Protein AF-A0A8D1JQ93-F1 (afdb_monomer)

Radius of gyration: 95.49 Å; Cα contacts (8 Å, |Δi|>4): 37; chains: 1; bounding box: 195×78×346 Å

Organism: Sus scrofa (NCBI:txid9823)

Sequence (837 aa):
MLIKFFLLNILACTGLFFVLIFASFFFFFSFPTLFSYWMPEEPRFVHSLRLVHFHLQLTIQALQDELRTQRDLNHLLQQESGNRGAEHFTIELTEENFRRLQAEHDRQAKELFLLRKTLEEMELRIETQKQTLNARDESIKKLLEMLQSKGLPSKSLEDDNERTRRMAEAESQVSHLEVILDQKEKENIHLREELHRRSQLQPEPAKTKALQTVIEMKDTKIASLERNIRDLEDEIQMLKANGVLNTEDREEEIKQIEVYKSHSKFMKTKIDQLKQELSKKESELLALQTKLETLSNQNSDCKQHIEVLKESLTAKEQRAAILQTEVDALRLRLEEKESFLNKKTKQLQDLTEEKGTLAGEIRDMKDMLEVKERKINVLQKKIENLQEQLRDKDKQLTNLKDRVKSLQTDSSNTDTALATLEEALSEKERIIERLKEQRERDDRERLEEIESFRKENKDLKEKVNALQAELTEKESSLIDLKEHASSLASAGLKRDSKLKSLEIAIEQKKEECSKLEAQLKKAHNIEDDSRMNPEFADRIKQLDKEASYYRDECGKAQAEVDRLLEILKEVENEKNDKDKKIAELERHMKDQNKKVANLKHNQQLEKKKNAQLLEEVRRREDTMADNSQHLQVSPFLKKKNTKKTILFFNLCHSVHPYLFLEGISFTVLLQLELELANKESIEELMNALEKTRQELDATKARLASTQQSLAEKEAHLANLRIERRKQLEEILEMKQEALLAAISEKDANIALLELSASKKKKTQEEVMALKREKDRLVHQLKQQTQNRMKLMADNYDEDHHHYHHHHHHHHHRSPGRSQHSNHRPSPDQVSCIAAYL

pLDDT: mean 73.62, std 21.11, range [23.91, 98.56]

Mean predicted aligned error: 25.49 Å

InterPro domains:
  IPR019323 ELKS/Rab6-interacting/CAST family member 1 [PF10174] (55-639)
  IPR019323 ELKS/Rab6-interacting/CAST family member 1 [PF10174] (677-791)

Solvent-accessible surface area (backbone atoms only — not comparable to full-atom values): 48600 Å² total; per-residue (Å²): 110,70,68,62,54,52,53,51,49,53,52,50,54,52,48,50,50,49,49,54,50,47,51,53,51,48,54,60,68,75,43,63,74,64,55,60,74,78,54,90,79,65,77,63,60,62,51,51,53,51,51,51,51,52,53,51,53,54,54,51,51,54,53,52,52,54,53,48,54,52,50,54,51,49,53,55,56,55,66,66,62,79,79,76,76,86,81,81,88,72,88,68,97,43,76,68,54,55,52,51,50,49,53,48,50,58,48,50,54,52,50,53,52,51,53,50,51,53,48,54,52,49,51,52,52,52,51,53,51,50,53,53,49,51,56,48,52,53,51,50,49,51,51,51,50,59,62,55,73,76,61,85,88,75,77,85,72,69,54,58,60,56,50,52,51,52,47,54,54,49,51,51,50,48,54,52,50,49,54,52,49,53,53,50,50,51,50,49,50,53,51,51,50,52,51,50,60,60,67,67,63,76,84,70,74,67,60,61,55,54,50,52,54,54,48,56,54,48,54,57,49,49,60,50,51,62,46,54,52,49,56,53,52,50,51,53,53,55,65,72,70,67,86,88,89,86,90,89,77,98,75,54,64,72,61,44,51,53,50,48,50,51,47,48,50,50,51,48,52,49,50,53,50,50,48,52,51,47,53,50,50,52,53,50,50,52,51,50,50,52,50,50,51,52,52,50,52,54,51,50,52,53,50,52,54,51,49,56,50,48,54,55,48,52,54,50,52,53,50,52,52,52,52,49,52,53,51,53,53,50,50,54,54,47,53,54,50,52,54,51,48,53,54,52,54,51,52,52,50,55,54,50,52,50,53,51,51,52,54,48,52,54,48,55,52,48,56,52,48,53,53,51,50,55,50,49,56,54,51,50,55,50,50,53,52,52,52,50,54,49,53,54,50,51,50,52,51,49,55,50,51,52,51,49,51,53,52,49,52,51,48,53,52,50,51,50,51,47,51,51,50,50,51,54,48,52,51,50,50,52,50,50,49,53,50,49,54,48,51,53,49,53,52,48,52,51,49,52,51,51,50,50,55,50,48,51,52,49,54,51,50,51,50,51,52,50,52,50,50,52,49,51,52,51,52,51,52,50,48,54,49,50,50,53,51,51,52,52,52,56,55,49,56,60,48,53,59,54,50,56,58,54,53,59,59,52,56,66,59,53,65,66,58,75,73,71,75,86,77,82,86,90,90,90,87,85,89,89,82,90,89,90,89,90,85,72,85,68,64,61,70,58,58,62,56,59,65,55,55,65,56,57,57,54,56,58,58,52,55,54,53,56,55,54,53,53,56,54,53,52,54,54,51,55,49,55,54,53,55,52,54,50,58,51,55,57,50,57,57,56,59,56,59,58,63,63,57,63,68,66,59,71,73,63,57,69,75,64,64,74,72,61,72,71,64,69,69,75,78,73,82,88,82,79,96,75,83,90,84,85,87,86,88,85,87,84,85,79,92,84,80,99,79,68,67,76,70,60,64,72,66,62,76,82,65,57,77,62,58,55,53,49,50,49,51,50,51,51,50,53,51,49,53,50,51,48,53,50,49,53,53,50,50,52,50,50,52,50,50,52,50,53,49,52,52,49,52,54,49,50,54,50,50,52,53,51,52,50,53,47,52,53,52,50,52,50,52,51,50,52,50,52,51,55,50,52,51,52,50,53,53,50,48,53,52,46,53,52,37,52,50,51,38,52,50,40,53,49,53,41,50,52,51,66,74,66,52,71,96,44,71,67,60,55,51,52,43,55,49,45,52,55,52,34,53,50,43,53,52,50,39,53,51,50,54,49,53,48,52,50,56,59,54,60,54,59,64,56,59,63,57,61,75,74,71,77,82,78,80,80,76,88,74,88,86,78,84,89,79,92,77,95,77,84,83,82,93,85,89,88,87,88,81,82,61,100,121

Structure (mmCIF, N/CA/C/O backbone):
data_AF-A0A8D1JQ93-F1
#
_entry.id   AF-A0A8D1JQ93-F1
#
loop_
_atom_site.group_PDB
_atom_site.id
_atom_site.type_symbol
_atom_site.label_atom_id
_atom_site.label_alt_id
_atom_site.label_comp_id
_atom_site.label_asym_id
_atom_site.label_entity_id
_atom_site.label_seq_id
_atom_site.pdbx_PDB_ins_code
_atom_site.Cartn_x
_atom_site.Cartn_y
_atom_site.Cartn_z
_atom_site.occupancy
_atom_site.B_iso_or_equiv
_atom_site.auth_seq_id
_atom_site.auth_comp_id
_atom_site.auth_asym_id
_atom_site.auth_atom_id
_atom_site.pdbx_PDB_model_num
ATOM 1 N N . MET A 1 1 ? -8.512 -48.512 38.886 1.00 46.62 1 MET A N 1
ATOM 2 C CA . MET A 1 1 ? -9.703 -49.140 39.509 1.00 46.62 1 MET A CA 1
ATOM 3 C C . MET A 1 1 ? -10.531 -48.161 40.340 1.00 46.62 1 MET A C 1
ATOM 5 O O . MET A 1 1 ? -11.731 -48.121 40.115 1.00 46.62 1 MET A O 1
ATOM 9 N N . LEU A 1 2 ? -9.941 -47.333 41.216 1.00 42.22 2 LEU A N 1
ATOM 10 C CA . LEU A 1 2 ? -10.698 -46.378 42.052 1.00 42.22 2 LEU A CA 1
ATOM 11 C C . LEU A 1 2 ? -11.584 -45.391 41.265 1.00 42.22 2 LEU A C 1
ATOM 13 O O . LEU A 1 2 ? -12.719 -45.152 41.655 1.00 42.22 2 LEU A O 1
ATOM 17 N N . ILE A 1 3 ? -11.121 -44.886 40.119 1.00 50.38 3 ILE A N 1
ATOM 18 C CA . ILE A 1 3 ? -11.895 -43.942 39.288 1.00 50.38 3 ILE A CA 1
ATOM 19 C C . ILE A 1 3 ? -13.145 -44.608 38.685 1.00 50.38 3 ILE A C 1
ATOM 21 O O . ILE A 1 3 ? -14.214 -44.006 38.654 1.00 50.38 3 ILE A O 1
ATOM 25 N N . LYS A 1 4 ? -13.052 -45.888 38.291 1.00 43.78 4 LYS A N 1
ATOM 26 C CA . LYS A 1 4 ? -14.213 -46.663 37.821 1.00 43.78 4 LYS A CA 1
ATOM 27 C C . LYS A 1 4 ? -15.227 -46.901 38.942 1.00 43.78 4 LYS A C 1
ATOM 29 O O . LYS A 1 4 ? -16.417 -46.869 38.673 1.00 43.78 4 LYS A O 1
ATOM 34 N N . PHE A 1 5 ? -14.772 -47.087 40.182 1.00 53.47 5 PHE A N 1
ATOM 35 C CA . PHE A 1 5 ? -15.648 -47.275 41.344 1.00 53.47 5 PHE A CA 1
ATOM 36 C C . PHE A 1 5 ? -16.361 -45.976 41.759 1.00 53.47 5 PHE A C 1
ATOM 38 O O . PHE A 1 5 ? -17.517 -46.005 42.175 1.00 53.47 5 PHE A O 1
ATOM 45 N N . PHE A 1 6 ? -15.696 -44.829 41.589 1.00 53.75 6 PHE A N 1
ATOM 46 C CA . PHE A 1 6 ? -16.274 -43.510 41.854 1.00 53.75 6 PHE A CA 1
ATOM 47 C C . PHE A 1 6 ? -17.326 -43.126 40.802 1.00 53.75 6 PHE A C 1
ATOM 49 O O . PHE A 1 6 ? -18.417 -42.687 41.149 1.00 53.75 6 PHE A O 1
ATOM 56 N N . LEU A 1 7 ? -17.048 -43.390 39.521 1.00 50.75 7 LEU A N 1
ATOM 57 C CA . LEU A 1 7 ? -18.011 -43.190 38.432 1.00 50.75 7 LEU A CA 1
ATOM 58 C C . LEU A 1 7 ? -19.224 -44.126 38.538 1.00 50.75 7 LEU A C 1
ATOM 60 O O . LEU A 1 7 ? -20.337 -43.686 38.270 1.00 50.75 7 LEU A O 1
ATOM 64 N N . LEU A 1 8 ? -19.041 -45.375 38.985 1.00 59.25 8 LEU A N 1
ATOM 65 C CA . LEU A 1 8 ? -20.153 -46.312 39.196 1.00 59.25 8 LEU A CA 1
ATOM 66 C C . LEU A 1 8 ? -21.053 -45.894 40.371 1.00 59.25 8 LEU A C 1
ATOM 68 O O . LEU A 1 8 ? -22.269 -46.016 40.272 1.00 59.25 8 LEU A O 1
ATOM 72 N N . ASN A 1 9 ? -20.476 -45.356 41.452 1.00 49.75 9 ASN A N 1
ATOM 73 C CA . ASN A 1 9 ? -21.244 -44.824 42.583 1.00 49.75 9 ASN A CA 1
ATOM 74 C C . ASN A 1 9 ? -21.992 -43.534 42.225 1.00 49.75 9 ASN A C 1
ATOM 76 O O . ASN A 1 9 ? -23.132 -43.355 42.639 1.00 49.75 9 ASN A O 1
ATOM 80 N N . ILE A 1 10 ? -21.397 -42.662 41.406 1.00 56.75 10 ILE A N 1
ATOM 81 C CA . ILE A 1 10 ? -22.077 -41.459 40.909 1.00 56.75 10 ILE A CA 1
ATOM 82 C C . ILE A 1 10 ? -23.232 -41.844 39.972 1.00 56.75 10 ILE A C 1
ATOM 84 O O . ILE A 1 10 ? -24.315 -41.271 40.086 1.00 56.75 10 ILE A O 1
ATOM 88 N N . LEU A 1 11 ? -23.063 -42.855 39.110 1.00 54.53 11 LEU A N 1
ATOM 89 C CA . LEU A 1 11 ? -24.153 -43.382 38.277 1.00 54.53 11 LEU A CA 1
ATOM 90 C C . LEU A 1 11 ? -25.261 -44.057 39.108 1.00 54.53 11 LEU A C 1
ATOM 92 O O . LEU A 1 11 ? -26.440 -43.910 38.798 1.00 54.53 11 LEU A O 1
ATOM 96 N N . ALA A 1 12 ? -24.905 -44.765 40.184 1.00 58.06 12 ALA A N 1
ATOM 97 C CA . ALA A 1 12 ? -25.874 -45.423 41.062 1.00 58.06 12 ALA A CA 1
ATOM 98 C C . ALA A 1 12 ? -26.669 -44.414 41.910 1.00 58.06 12 ALA A C 1
ATOM 100 O O . ALA A 1 12 ? -27.889 -44.534 42.024 1.00 58.06 12 ALA A O 1
ATOM 101 N N . CYS A 1 13 ? -26.007 -43.384 42.447 1.00 49.62 13 CYS A N 1
ATOM 102 C CA . CYS A 1 13 ? -26.660 -42.315 43.207 1.00 49.62 13 CYS A CA 1
ATOM 103 C C . CYS A 1 13 ? -27.534 -41.417 42.322 1.00 49.62 13 CYS A C 1
ATOM 105 O O . CYS A 1 13 ? -28.635 -41.055 42.729 1.00 49.62 13 CYS A O 1
ATOM 107 N N . THR A 1 14 ? -27.100 -41.104 41.097 1.00 58.50 14 THR A N 1
ATOM 108 C CA . THR A 1 14 ? -27.930 -40.351 40.142 1.00 58.50 14 THR A CA 1
ATOM 109 C C . THR A 1 14 ? -29.106 -41.184 39.629 1.00 58.50 14 THR A C 1
ATOM 111 O O . THR A 1 14 ? -30.202 -40.644 39.491 1.00 58.50 14 THR A O 1
ATOM 114 N N . GLY A 1 15 ? -28.934 -42.499 39.445 1.00 59.97 15 GLY A N 1
ATOM 115 C CA . GLY A 1 15 ? -30.019 -43.421 39.098 1.00 59.97 15 GLY A CA 1
ATOM 116 C C . GLY A 1 15 ? -31.086 -43.534 40.191 1.00 59.97 15 GLY A C 1
ATOM 117 O O . GLY A 1 15 ? -32.272 -43.435 39.895 1.00 59.97 15 GLY A O 1
ATOM 118 N N . LEU A 1 16 ? -30.688 -43.658 41.461 1.00 56.00 16 LEU A N 1
ATOM 119 C CA . LEU A 1 16 ? -31.614 -43.675 42.605 1.00 56.00 16 LEU A CA 1
ATOM 120 C C . LEU A 1 16 ? -32.355 -42.345 42.783 1.00 56.00 16 LEU A C 1
ATOM 122 O O . LEU A 1 16 ? -33.550 -42.343 43.072 1.00 56.00 16 LEU A O 1
ATOM 126 N N . PHE A 1 17 ? -31.675 -41.220 42.553 1.00 54.75 17 PHE A N 1
ATOM 127 C CA . PHE A 1 17 ? -32.289 -39.894 42.599 1.00 54.75 17 PHE A CA 1
ATOM 128 C C . PHE A 1 17 ? -33.307 -39.701 41.467 1.00 54.75 17 PHE A C 1
ATOM 130 O O . PHE A 1 17 ? -34.411 -39.214 41.703 1.00 54.75 17 PHE A O 1
ATOM 137 N N . PHE A 1 18 ? -32.991 -40.169 40.255 1.00 55.50 18 PHE A N 1
ATOM 138 C CA . PHE A 1 18 ? -33.931 -40.154 39.134 1.00 55.50 18 PHE A CA 1
ATOM 139 C C . PHE A 1 18 ? -35.126 -41.075 39.367 1.00 55.50 18 PHE A C 1
ATOM 141 O O . PHE A 1 18 ? -36.239 -40.672 39.063 1.00 55.50 18 PHE A O 1
ATOM 148 N N . VAL A 1 19 ? -34.931 -42.267 39.943 1.00 62.88 19 VAL A N 1
ATOM 149 C CA . VAL A 1 19 ? -36.023 -43.199 40.276 1.00 62.88 19 VAL A CA 1
ATOM 150 C C . VAL A 1 19 ? -36.924 -42.633 41.374 1.00 62.88 19 VAL A C 1
ATOM 152 O O . VAL A 1 19 ? -38.138 -42.770 41.275 1.00 62.88 19 VAL A O 1
ATOM 155 N N . LEU A 1 20 ? -36.371 -41.942 42.374 1.00 54.38 20 LEU A N 1
ATOM 156 C CA . LEU A 1 20 ? -37.153 -41.264 43.416 1.00 54.38 20 LEU A CA 1
ATOM 157 C C . LEU A 1 20 ? -37.923 -40.057 42.872 1.00 54.38 20 LEU A C 1
ATOM 159 O O . LEU A 1 20 ? -39.082 -39.862 43.239 1.00 54.38 20 LEU A O 1
ATOM 163 N N . ILE A 1 21 ? -37.331 -39.283 41.959 1.00 57.44 21 ILE A N 1
ATOM 164 C CA . ILE A 1 21 ? -38.017 -38.179 41.276 1.00 57.44 21 ILE A CA 1
ATOM 165 C C . ILE A 1 21 ? -39.101 -38.714 40.343 1.00 57.44 21 ILE A C 1
ATOM 167 O O . ILE A 1 21 ? -40.212 -38.198 40.371 1.00 57.44 21 ILE A O 1
ATOM 171 N N . PHE A 1 22 ? -38.831 -39.772 39.573 1.00 58.00 22 PHE A N 1
ATOM 172 C CA . PHE A 1 22 ? -39.821 -40.399 38.698 1.00 58.00 22 PHE A CA 1
ATOM 173 C C . PHE A 1 22 ? -40.942 -41.057 39.492 1.00 58.00 22 PHE A C 1
ATOM 175 O O . PHE A 1 22 ? -42.095 -40.904 39.118 1.00 58.00 22 PHE A O 1
ATOM 182 N N . ALA A 1 23 ? -40.642 -41.730 40.604 1.00 53.53 23 ALA A N 1
ATOM 183 C CA . ALA A 1 23 ? -41.658 -42.290 41.490 1.00 53.53 23 ALA A CA 1
ATOM 184 C C . ALA A 1 23 ? -42.525 -41.181 42.101 1.00 53.53 23 ALA A C 1
ATOM 186 O O . ALA A 1 23 ? -43.745 -41.317 42.138 1.00 53.53 23 ALA A O 1
ATOM 187 N N . SER A 1 24 ? -41.920 -40.052 42.481 1.00 50.75 24 SER A N 1
ATOM 188 C CA . SER A 1 24 ? -42.641 -38.871 42.974 1.00 50.75 24 SER A CA 1
ATOM 189 C C . SER A 1 24 ? -43.508 -38.226 41.886 1.00 50.75 24 SER A C 1
ATOM 191 O O . SER A 1 24 ? -44.653 -37.873 42.152 1.00 50.75 24 SER A O 1
ATOM 193 N N . PHE A 1 25 ? -43.012 -38.137 40.646 1.00 57.97 25 PHE A N 1
ATOM 194 C CA . PHE A 1 25 ? -43.746 -37.619 39.484 1.00 57.97 25 PHE A CA 1
ATOM 195 C C . PHE A 1 25 ? -44.890 -38.547 39.048 1.00 57.97 25 PHE A C 1
ATOM 197 O O . PHE A 1 25 ? -45.979 -38.085 38.711 1.00 57.97 25 PHE A O 1
ATOM 204 N N . PHE A 1 26 ? -44.664 -39.862 39.087 1.00 56.34 26 PHE A N 1
ATOM 205 C CA . PHE A 1 26 ? -45.641 -40.887 38.721 1.00 56.34 26 PHE A CA 1
ATOM 206 C C . PHE A 1 26 ? -46.768 -40.975 39.755 1.00 56.34 26 PHE A C 1
ATOM 208 O O . PHE A 1 26 ? -47.930 -41.129 39.380 1.00 56.34 26 PHE A O 1
ATOM 215 N N . PHE A 1 27 ? -46.449 -40.797 41.041 1.00 56.56 27 PHE A N 1
ATOM 216 C CA . PHE A 1 27 ? -47.443 -40.677 42.110 1.00 56.56 27 PHE A CA 1
ATOM 217 C C . PHE A 1 27 ? -48.273 -39.388 41.965 1.00 56.56 27 PHE A C 1
ATOM 219 O O . PHE A 1 27 ? -49.490 -39.423 42.139 1.00 56.56 27 PHE A O 1
ATOM 226 N N . PHE A 1 28 ? -47.640 -38.282 41.548 1.00 53.91 28 PHE A N 1
ATOM 227 C CA . PHE A 1 28 ? -48.299 -36.996 41.281 1.00 53.91 28 PHE A CA 1
ATOM 228 C C . PHE A 1 28 ? -49.279 -37.038 40.097 1.00 53.91 28 PHE A C 1
ATOM 230 O O . PHE A 1 28 ? -50.327 -36.400 40.142 1.00 53.91 28 PHE A O 1
ATOM 237 N N . PHE A 1 29 ? -48.955 -37.788 39.039 1.00 52.88 29 PHE A N 1
ATOM 238 C CA . PHE A 1 29 ? -49.791 -37.883 37.835 1.00 52.88 29 PHE A CA 1
ATOM 239 C C . PHE A 1 29 ? -50.838 -39.007 37.885 1.00 52.88 29 PHE A C 1
ATOM 241 O O . PHE A 1 29 ? -51.877 -38.886 37.238 1.00 52.88 29 PHE A O 1
ATOM 248 N N . SER A 1 30 ? -50.602 -40.081 38.648 1.00 54.78 30 SER A N 1
ATOM 249 C CA . SER A 1 30 ? -51.506 -41.247 38.692 1.00 54.78 30 SER A CA 1
ATOM 250 C C . SER A 1 30 ? -52.666 -41.106 39.685 1.00 54.78 30 SER A C 1
ATOM 252 O O . SER A 1 30 ? -53.658 -41.818 39.547 1.00 54.78 30 SER A O 1
ATOM 254 N N . PHE A 1 31 ? -52.592 -40.179 40.652 1.00 51.94 31 PHE A N 1
ATOM 255 C CA . PHE A 1 31 ? -53.660 -39.933 41.637 1.00 51.94 31 PHE A CA 1
ATOM 256 C C . PHE A 1 31 ? -54.068 -38.445 41.733 1.00 51.94 31 PHE A C 1
ATOM 258 O O . PHE A 1 31 ? -53.861 -37.809 42.769 1.00 51.94 31 PHE A O 1
ATOM 265 N N . PRO A 1 32 ? -54.711 -37.867 40.696 1.00 52.19 32 PRO A N 1
ATOM 266 C CA . PRO A 1 32 ? -55.118 -36.455 40.702 1.00 52.19 32 PRO A CA 1
ATOM 267 C C . PRO A 1 32 ? -56.156 -36.125 41.790 1.00 52.19 32 PRO A C 1
ATOM 269 O O . PRO A 1 32 ? -56.219 -35.003 42.286 1.00 52.19 32 PRO A O 1
ATOM 272 N N . THR A 1 33 ? -56.962 -37.112 42.188 1.00 51.41 33 THR A N 1
ATOM 273 C CA . THR A 1 33 ? -58.060 -36.968 43.155 1.00 51.41 33 THR A CA 1
ATOM 274 C C . THR A 1 33 ? -57.597 -36.847 44.609 1.00 51.41 33 THR A C 1
ATOM 276 O O . THR A 1 33 ? -58.297 -36.233 45.409 1.00 51.41 33 THR A O 1
ATOM 279 N N . LEU A 1 34 ? -56.418 -37.375 44.958 1.00 51.59 34 LEU A N 1
ATOM 280 C CA . LEU A 1 34 ? -55.844 -37.268 46.309 1.00 51.59 34 LEU A CA 1
ATOM 281 C C . LEU A 1 34 ? -55.169 -35.909 46.551 1.00 51.59 34 LEU A C 1
ATOM 283 O O . LEU A 1 34 ? -55.185 -35.412 47.674 1.00 51.59 34 LEU A O 1
ATOM 287 N N . PHE A 1 35 ? -54.642 -35.271 45.502 1.00 50.09 35 PHE A N 1
ATOM 288 C CA . PHE A 1 35 ? -54.003 -33.954 45.595 1.00 50.09 35 PHE A CA 1
ATOM 289 C C . PHE A 1 35 ? -55.027 -32.813 45.748 1.00 50.09 35 PHE A C 1
ATOM 291 O O . PHE A 1 35 ? -54.823 -31.906 46.553 1.00 50.09 35 PHE A O 1
ATOM 298 N N . SER A 1 36 ? -56.185 -32.901 45.079 1.00 51.06 36 SER A N 1
ATOM 299 C CA . SER A 1 36 ? -57.283 -31.928 45.242 1.00 51.06 36 SER A CA 1
ATOM 300 C C . SER A 1 36 ? -57.933 -31.925 46.633 1.00 51.06 36 SER A C 1
ATOM 302 O O . SER A 1 36 ? -58.626 -30.968 46.962 1.00 51.06 36 SER A O 1
ATOM 304 N N . TYR A 1 37 ? -57.720 -32.959 47.456 1.00 51.22 37 TYR A N 1
ATOM 305 C CA . TYR A 1 37 ? -58.270 -33.028 48.816 1.00 51.22 37 TYR A CA 1
ATOM 306 C C . TYR A 1 37 ? -57.377 -32.338 49.868 1.00 51.22 37 TYR A C 1
ATOM 308 O O . TYR A 1 37 ? -57.870 -31.967 50.929 1.00 51.22 37 TYR A O 1
ATOM 316 N N . TRP A 1 38 ? -56.079 -32.140 49.589 1.00 50.66 38 TRP A N 1
ATOM 317 C CA . TRP A 1 38 ? -55.101 -31.599 50.554 1.00 50.66 38 TRP A CA 1
ATOM 318 C C . TRP A 1 38 ? -54.678 -30.139 50.301 1.00 50.66 38 TRP A C 1
ATOM 320 O O . TRP A 1 38 ? -54.095 -29.518 51.185 1.00 50.66 38 TRP A O 1
ATOM 330 N N . MET A 1 39 ? -54.997 -29.559 49.138 1.00 43.84 39 MET A N 1
ATOM 331 C CA . MET A 1 39 ? -54.821 -28.125 48.851 1.00 43.84 39 MET A CA 1
ATOM 332 C C . MET A 1 39 ? -56.059 -27.574 48.127 1.00 43.84 39 MET A C 1
ATOM 334 O O . MET A 1 39 ? -56.147 -27.688 46.902 1.00 43.84 39 MET A O 1
ATOM 338 N N . PRO A 1 40 ? -57.023 -26.971 48.849 1.00 48.53 40 PRO A N 1
ATOM 339 C CA . PRO A 1 40 ? -58.230 -26.413 48.237 1.00 48.53 40 PRO A CA 1
ATOM 340 C C . PRO A 1 40 ? -58.004 -25.071 47.523 1.00 48.53 40 PRO A C 1
ATOM 342 O O . PRO A 1 40 ? -58.867 -24.640 46.763 1.00 48.53 40 PRO A O 1
ATOM 345 N N . GLU A 1 41 ? -56.863 -24.404 47.725 1.00 48.66 41 GLU A N 1
ATOM 346 C CA . GLU A 1 41 ? -56.613 -23.067 47.183 1.00 48.66 41 GLU A CA 1
ATOM 347 C C . GLU A 1 41 ? -55.192 -22.936 46.621 1.00 48.66 41 GLU A C 1
ATOM 349 O O . GLU A 1 41 ? -54.253 -22.755 47.380 1.00 48.66 41 GLU A O 1
ATOM 354 N N . GLU A 1 42 ? -55.025 -23.044 45.295 1.00 50.38 42 GLU A N 1
ATOM 355 C CA . GLU A 1 42 ? -54.186 -22.127 44.493 1.00 50.38 42 GLU A CA 1
ATOM 356 C C . GLU A 1 42 ? -54.166 -22.520 42.990 1.00 50.38 42 GLU A C 1
ATOM 358 O O . GLU A 1 42 ? -53.305 -23.272 42.522 1.00 50.38 42 GLU A O 1
ATOM 363 N N . PRO A 1 43 ? -55.071 -21.973 42.154 1.00 55.78 43 PRO A N 1
ATOM 364 C CA . PRO A 1 43 ? -55.089 -22.236 40.707 1.00 55.78 43 PRO A CA 1
ATOM 365 C C . PRO A 1 43 ? -53.887 -21.645 39.942 1.00 55.78 43 PRO A C 1
ATOM 367 O O . PRO A 1 43 ? -53.655 -22.002 38.786 1.00 55.78 43 PRO A O 1
ATOM 370 N N . ARG A 1 44 ? -53.095 -20.757 40.561 1.00 55.34 44 ARG A N 1
ATOM 371 C CA . ARG A 1 44 ? -51.940 -20.098 39.922 1.00 55.34 44 ARG A CA 1
ATOM 372 C C . ARG A 1 44 ? -50.719 -21.009 39.817 1.00 55.34 44 ARG A C 1
ATOM 374 O O . ARG A 1 44 ? -50.040 -20.981 38.791 1.00 55.34 44 ARG A O 1
ATOM 381 N N . PHE A 1 45 ? -50.469 -21.841 40.828 1.00 56.78 45 PHE A N 1
ATOM 382 C CA . PHE A 1 45 ? -49.318 -22.743 40.840 1.00 56.78 45 PHE A CA 1
ATOM 383 C C . PHE A 1 45 ? -49.442 -23.818 39.755 1.00 56.78 45 PHE A C 1
ATOM 385 O O . PHE A 1 45 ? -48.519 -24.023 38.970 1.00 56.78 45 PHE A O 1
ATOM 392 N N . VAL A 1 46 ? -50.631 -24.413 39.619 1.00 63.12 46 VAL A N 1
ATOM 393 C CA . VAL A 1 46 ? -50.927 -25.414 38.581 1.00 63.12 46 VAL A CA 1
ATOM 394 C C . VAL A 1 46 ? -50.807 -24.817 37.173 1.00 63.12 46 VAL A C 1
ATOM 396 O O . VAL A 1 46 ? -50.279 -25.466 36.272 1.00 63.12 46 VAL A O 1
ATOM 399 N N . HIS A 1 47 ? -51.240 -23.567 36.971 1.00 66.31 47 HIS A N 1
ATOM 400 C CA . HIS A 1 47 ? -51.118 -22.886 35.676 1.00 66.31 47 HIS A CA 1
ATOM 401 C C . HIS A 1 47 ? -49.659 -22.555 35.325 1.00 66.31 47 HIS A C 1
ATOM 403 O O . HIS A 1 47 ? -49.239 -22.768 34.188 1.00 66.31 47 HIS A O 1
ATOM 409 N N . SER A 1 48 ? -48.875 -22.101 36.308 1.00 60.94 48 SER A N 1
ATOM 410 C CA . SER A 1 48 ? -47.439 -21.837 36.154 1.00 60.94 48 SER A CA 1
ATOM 411 C C . SER A 1 48 ? -46.669 -23.118 35.819 1.00 60.94 48 SER A C 1
ATOM 413 O O . SER A 1 48 ? -45.914 -23.157 34.848 1.00 60.94 48 SER A O 1
ATOM 415 N N . LEU A 1 49 ? -46.949 -24.214 36.533 1.00 61.38 49 LEU A N 1
ATOM 416 C CA . LEU A 1 49 ? -46.329 -25.516 36.282 1.00 61.38 49 LEU A CA 1
ATOM 417 C C . LEU A 1 49 ? -46.664 -26.051 34.879 1.00 61.38 49 LEU A C 1
ATOM 419 O O . LEU A 1 49 ? -45.804 -26.615 34.204 1.00 61.38 49 LEU A O 1
ATOM 423 N N . ARG A 1 50 ? -47.896 -25.820 34.402 1.00 64.06 50 ARG A N 1
ATOM 424 C CA . ARG A 1 50 ? -48.336 -26.203 33.051 1.00 64.06 50 ARG A CA 1
ATOM 425 C C . ARG A 1 50 ? -47.639 -25.388 31.960 1.00 64.06 50 ARG A C 1
ATOM 427 O O . ARG A 1 50 ? -47.280 -25.955 30.930 1.00 64.06 50 ARG A O 1
ATOM 434 N N . LEU A 1 51 ? -47.405 -24.094 32.194 1.00 67.56 51 LEU A N 1
ATOM 435 C CA . LEU A 1 51 ? -46.634 -23.237 31.288 1.00 67.56 51 LEU A CA 1
ATOM 436 C C . LEU A 1 51 ? -45.164 -23.670 31.215 1.00 67.56 51 LEU A C 1
ATOM 438 O O . LEU A 1 51 ? -44.604 -23.764 30.124 1.00 67.56 51 LEU A O 1
ATOM 442 N N . VAL A 1 52 ? -44.556 -23.974 32.365 1.00 68.56 52 VAL A N 1
ATOM 443 C CA . VAL A 1 52 ? -43.166 -24.447 32.446 1.00 68.56 52 VAL A CA 1
ATOM 444 C C . VAL A 1 52 ? -43.013 -25.797 31.747 1.00 68.56 52 VAL A C 1
ATOM 446 O O . VAL A 1 52 ? -42.085 -25.974 30.963 1.00 68.56 52 VAL A O 1
ATOM 449 N N . HIS A 1 53 ? -43.955 -26.722 31.950 1.00 70.50 53 HIS A N 1
ATOM 450 C CA . HIS A 1 53 ? -43.969 -28.006 31.249 1.00 70.50 53 HIS A CA 1
ATOM 451 C C . HIS A 1 53 ? -44.105 -27.830 29.728 1.00 70.50 53 HIS A C 1
ATOM 453 O O . HIS A 1 53 ? -43.383 -28.468 28.965 1.00 70.50 53 HIS A O 1
ATOM 459 N N . PHE A 1 54 ? -44.992 -26.938 29.272 1.00 78.19 54 PHE A N 1
ATOM 460 C CA . PHE A 1 54 ? -45.177 -26.658 27.845 1.00 78.19 54 PHE A CA 1
ATOM 461 C C . PHE A 1 54 ? -43.919 -26.049 27.207 1.00 78.19 54 PHE A C 1
ATOM 463 O O . PHE A 1 54 ? -43.495 -26.478 26.134 1.00 78.19 54 PHE A O 1
ATOM 470 N N . HIS A 1 55 ? -43.274 -25.102 27.893 1.00 73.38 55 HIS A N 1
ATOM 471 C CA . HIS A 1 55 ? -42.035 -24.499 27.410 1.00 73.38 55 HIS A CA 1
ATOM 472 C C . HIS A 1 55 ? -40.884 -25.512 27.379 1.00 73.38 55 HIS A C 1
ATOM 474 O O . HIS A 1 55 ? -40.133 -25.551 26.405 1.00 73.38 55 HIS A O 1
ATOM 480 N N . LEU A 1 56 ? -40.759 -26.359 28.403 1.00 75.75 56 LEU A N 1
ATOM 481 C CA . LEU A 1 56 ? -39.735 -27.402 28.448 1.00 75.75 56 LEU A CA 1
ATOM 482 C C . LEU A 1 56 ? -39.911 -28.406 27.299 1.00 75.75 56 LEU A C 1
ATOM 484 O O . LEU A 1 56 ? -38.933 -28.804 26.672 1.00 75.75 56 LEU A O 1
ATOM 488 N N . GLN A 1 57 ? -41.155 -28.766 26.980 1.00 77.44 57 GLN A N 1
ATOM 489 C CA . GLN A 1 57 ? -41.472 -29.695 25.899 1.00 77.44 57 GLN A CA 1
ATOM 490 C C . GLN A 1 57 ? -41.119 -29.131 24.513 1.00 77.44 57 GLN A C 1
ATOM 492 O O . GLN A 1 57 ? -40.555 -29.854 23.693 1.00 77.44 57 GLN A O 1
ATOM 497 N N . LEU A 1 58 ? -41.365 -27.838 24.272 1.00 81.94 58 LEU A N 1
ATOM 498 C CA . LEU A 1 58 ? -40.929 -27.158 23.044 1.00 81.94 58 LEU A CA 1
ATOM 499 C C . LEU A 1 58 ? -39.400 -27.118 22.916 1.00 81.94 58 LEU A C 1
ATOM 501 O O . LEU A 1 58 ? -38.865 -27.372 21.838 1.00 81.94 58 LEU A O 1
ATOM 505 N N . THR A 1 59 ? -38.686 -26.861 24.016 1.00 76.25 59 THR A N 1
ATOM 506 C CA . THR A 1 59 ? -37.216 -26.839 24.018 1.00 76.25 59 THR A CA 1
ATOM 507 C C . THR A 1 59 ? -36.625 -28.224 23.741 1.00 76.25 59 THR A C 1
ATOM 509 O O . THR A 1 59 ? -35.667 -28.346 22.981 1.00 76.25 59 THR A O 1
ATOM 512 N N . ILE A 1 60 ? -37.203 -29.283 24.317 1.00 80.06 60 ILE A N 1
ATOM 513 C CA . ILE A 1 60 ? -36.769 -30.663 24.059 1.00 80.06 60 ILE A CA 1
ATOM 514 C C . ILE A 1 60 ? -36.990 -31.036 22.589 1.00 80.06 60 ILE A C 1
ATOM 516 O O . ILE A 1 60 ? -36.102 -31.633 21.984 1.00 80.06 60 ILE A O 1
ATOM 520 N N . GLN A 1 61 ? -38.132 -30.659 22.006 1.00 81.12 61 GLN A N 1
ATOM 521 C CA . GLN A 1 61 ? -38.426 -30.915 20.595 1.00 81.12 61 GLN A CA 1
ATOM 522 C C . GLN A 1 61 ? -37.397 -30.239 19.675 1.00 81.12 61 GLN A C 1
ATOM 524 O O . GLN A 1 61 ? -36.825 -30.902 18.814 1.00 81.12 61 GLN A O 1
ATOM 529 N N . ALA A 1 62 ? -37.076 -28.965 19.921 1.00 77.44 62 ALA A N 1
ATOM 530 C CA . ALA A 1 62 ? -36.068 -28.241 19.145 1.00 77.44 62 ALA A CA 1
ATOM 531 C C . ALA A 1 62 ? -34.677 -28.902 19.222 1.00 77.44 62 ALA A C 1
ATOM 533 O O . ALA A 1 62 ? -34.015 -29.080 18.203 1.00 77.44 62 ALA A O 1
ATOM 534 N N . LEU A 1 63 ? -34.256 -29.339 20.416 1.00 75.62 63 LEU A N 1
ATOM 535 C CA . LEU A 1 63 ? -32.978 -30.040 20.598 1.00 75.62 63 LEU A CA 1
ATOM 536 C C . LEU A 1 63 ? -32.951 -31.417 19.915 1.00 75.62 63 LEU A C 1
ATOM 538 O O . LEU A 1 63 ? -31.901 -31.853 19.445 1.00 75.62 63 LEU A O 1
ATOM 542 N N . GLN A 1 64 ? -34.085 -32.117 19.853 1.00 76.12 64 GLN A N 1
ATOM 543 C CA . GLN A 1 64 ? -34.189 -33.393 19.142 1.00 76.12 64 GLN A CA 1
ATOM 544 C C . GLN A 1 64 ? -34.106 -33.221 17.625 1.00 76.12 64 GLN A C 1
ATOM 546 O O . GLN A 1 64 ? -33.500 -34.067 16.963 1.00 76.12 64 GLN A O 1
ATOM 551 N N . ASP A 1 65 ? -34.678 -32.145 17.089 1.00 80.44 65 ASP A N 1
ATOM 552 C CA . ASP A 1 65 ? -34.612 -31.822 15.665 1.00 80.44 65 ASP A CA 1
ATOM 553 C C . ASP A 1 65 ? -33.189 -31.390 15.265 1.00 80.44 65 ASP A C 1
ATOM 555 O O . ASP A 1 65 ? -32.656 -31.891 14.276 1.00 80.44 65 ASP A O 1
ATOM 559 N N . GLU A 1 66 ? -32.514 -30.596 16.103 1.00 78.31 66 GLU A N 1
ATOM 560 C CA . GLU A 1 66 ? -31.099 -30.213 15.945 1.00 78.31 66 GLU A CA 1
ATOM 561 C C . GLU A 1 66 ? -30.153 -31.435 15.996 1.00 78.31 66 GLU A C 1
ATOM 563 O O . GLU A 1 66 ? -29.220 -31.575 15.207 1.00 78.31 66 GLU A O 1
ATOM 568 N N . LEU A 1 67 ? -30.408 -32.392 16.894 1.00 72.19 67 LEU A N 1
ATOM 569 C CA . LEU A 1 67 ? -29.618 -33.626 16.954 1.00 72.19 67 LEU A CA 1
ATOM 570 C C . LEU A 1 67 ? -29.854 -34.520 15.724 1.00 72.19 67 LEU A C 1
ATOM 572 O O . LEU A 1 67 ? -28.976 -35.293 15.336 1.00 72.19 67 LEU A O 1
ATOM 576 N N . ARG A 1 68 ? -31.044 -34.449 15.119 1.00 86.94 68 ARG A N 1
ATOM 577 C CA . ARG A 1 68 ? -31.390 -35.205 13.911 1.00 86.94 68 ARG A CA 1
ATOM 578 C C . ARG A 1 68 ? -30.668 -34.629 12.692 1.00 86.94 68 ARG A C 1
ATOM 580 O O . ARG A 1 68 ? -29.997 -35.388 11.998 1.00 86.94 68 ARG A O 1
ATOM 587 N N . THR A 1 69 ? -30.678 -33.306 12.519 1.00 76.31 69 THR A N 1
ATOM 588 C CA . THR A 1 69 ? -29.925 -32.630 11.449 1.00 76.31 69 THR A CA 1
ATOM 589 C C . THR A 1 69 ? -28.418 -32.854 11.575 1.00 76.31 69 THR A C 1
ATOM 591 O O . THR A 1 69 ? -27.756 -33.111 10.571 1.00 76.31 69 THR A O 1
ATOM 594 N N . GLN A 1 70 ? -27.865 -32.863 12.795 1.00 68.25 70 GLN A N 1
ATOM 595 C CA . GLN A 1 70 ? -26.447 -33.186 12.999 1.00 68.25 70 GLN A CA 1
ATOM 596 C C . GLN A 1 70 ? -26.085 -34.639 12.655 1.00 68.25 70 GLN A C 1
ATOM 598 O O . GLN A 1 70 ? -24.978 -34.887 12.173 1.00 68.25 70 GLN A O 1
ATOM 603 N N . ARG A 1 71 ? -26.983 -35.610 12.880 1.00 76.00 71 ARG A N 1
ATOM 604 C CA . ARG A 1 71 ? -26.762 -37.007 12.456 1.00 76.00 71 ARG A CA 1
ATOM 605 C C . ARG A 1 71 ? -26.776 -37.145 10.938 1.00 76.00 71 ARG A C 1
ATOM 607 O O . ARG A 1 71 ? -25.917 -37.841 10.404 1.00 76.00 71 ARG A O 1
ATOM 614 N N . ASP A 1 72 ? -27.689 -36.454 10.263 1.00 76.06 72 ASP A N 1
ATOM 615 C CA . ASP A 1 72 ? -27.776 -36.465 8.800 1.00 76.06 72 ASP A CA 1
ATOM 616 C C . ASP A 1 72 ? -26.532 -35.818 8.164 1.00 76.06 72 ASP A C 1
ATOM 618 O O . ASP A 1 72 ? -25.961 -36.370 7.221 1.00 76.06 72 ASP A O 1
ATOM 622 N N . LEU A 1 73 ? -26.030 -34.719 8.746 1.00 68.12 73 LEU A N 1
ATOM 623 C CA . LEU A 1 73 ? -24.764 -34.099 8.334 1.00 68.12 73 LEU A CA 1
ATOM 624 C C . LEU A 1 73 ? -23.566 -35.041 8.530 1.00 68.12 73 LEU A C 1
ATOM 626 O O . LEU A 1 73 ? -22.715 -35.162 7.650 1.00 68.12 73 LEU A O 1
ATOM 630 N N . ASN A 1 74 ? -23.502 -35.735 9.671 1.00 66.44 74 ASN A N 1
ATOM 631 C CA . ASN A 1 74 ? -22.437 -36.702 9.948 1.00 66.44 74 ASN A CA 1
ATOM 632 C C . ASN A 1 74 ? -22.478 -37.901 8.994 1.00 66.44 74 ASN A C 1
ATOM 634 O O . ASN A 1 74 ? -21.427 -38.396 8.592 1.00 66.44 74 ASN A O 1
ATOM 638 N N . HIS A 1 75 ? -23.671 -38.363 8.610 1.00 71.94 75 HIS A N 1
ATOM 639 C CA . HIS A 1 75 ? -23.810 -39.425 7.618 1.00 71.94 75 HIS A CA 1
ATOM 640 C C . HIS A 1 75 ? -23.328 -38.991 6.230 1.00 71.94 75 HIS A C 1
ATOM 642 O O . HIS A 1 75 ? -22.663 -39.786 5.566 1.00 71.94 75 HIS A O 1
ATOM 648 N N . LEU A 1 76 ? -23.577 -37.739 5.826 1.00 65.38 76 LEU A N 1
ATOM 649 C CA . LEU A 1 76 ? -23.014 -37.177 4.594 1.00 65.38 76 LEU A CA 1
ATOM 650 C C . LEU A 1 76 ? -21.480 -37.117 4.650 1.00 65.38 76 LEU A C 1
ATOM 652 O O . LEU A 1 76 ? -20.816 -37.603 3.739 1.00 65.38 76 LEU A O 1
ATOM 656 N N . LEU A 1 77 ? -20.916 -36.597 5.744 1.00 52.94 77 LEU A N 1
ATOM 657 C CA . LEU A 1 77 ? -19.464 -36.470 5.926 1.00 52.94 77 LEU A CA 1
ATOM 658 C C . LEU A 1 77 ? -18.750 -37.830 5.998 1.00 52.94 77 LEU A C 1
ATOM 660 O O . LEU A 1 77 ? -17.647 -37.989 5.477 1.00 52.94 77 LEU A O 1
ATOM 664 N N . GLN A 1 78 ? -19.369 -38.849 6.601 1.00 56.59 78 GLN A N 1
ATOM 665 C CA . GLN A 1 78 ? -18.793 -40.198 6.625 1.00 56.59 78 GLN A CA 1
ATOM 666 C C . GLN A 1 78 ? -18.810 -40.862 5.243 1.00 56.59 78 GLN A C 1
ATOM 668 O O . GLN A 1 78 ? -17.864 -41.584 4.918 1.00 56.59 78 GLN A O 1
ATOM 673 N N . GLN A 1 79 ? -19.802 -40.565 4.395 1.00 56.59 79 GLN A N 1
ATOM 674 C CA . GLN A 1 79 ? -19.829 -41.021 3.000 1.00 56.59 79 GLN A CA 1
ATOM 675 C C . GLN A 1 79 ? -18.640 -40.473 2.179 1.00 56.59 79 GLN A C 1
ATOM 677 O O . GLN A 1 79 ? -18.195 -41.123 1.236 1.00 56.59 79 GLN A O 1
ATOM 682 N N . GLU A 1 80 ? -18.063 -39.334 2.583 1.00 49.88 80 GLU A N 1
ATOM 683 C CA . GLU A 1 80 ? -16.909 -38.685 1.938 1.00 49.88 80 GLU A CA 1
ATOM 684 C C . GLU A 1 80 ? -15.540 -39.269 2.340 1.00 49.88 80 GLU A C 1
ATOM 686 O O . GLU A 1 80 ? -14.533 -39.018 1.673 1.00 49.88 80 GLU A O 1
ATOM 691 N N . SER A 1 81 ? -15.481 -40.084 3.397 1.00 42.78 81 SER A N 1
ATOM 692 C CA . SER A 1 81 ? -14.219 -40.635 3.919 1.00 42.78 81 SER A CA 1
ATOM 693 C C . SER A 1 81 ? -13.810 -41.983 3.302 1.00 42.78 81 SER A C 1
ATOM 695 O O . SER A 1 81 ? -12.636 -42.347 3.340 1.00 42.78 81 SER A O 1
ATOM 697 N N . GLY A 1 82 ? -14.742 -42.700 2.662 1.00 44.53 82 GLY A N 1
ATOM 698 C CA . GLY A 1 82 ? -14.501 -44.038 2.101 1.00 44.53 82 GLY A CA 1
ATOM 699 C C . GLY A 1 82 ? -13.695 -44.086 0.796 1.00 44.53 82 GLY A C 1
ATOM 700 O O . GLY A 1 82 ? -13.261 -45.163 0.403 1.00 44.53 82 GLY A O 1
ATOM 701 N N . ASN A 1 83 ? -13.466 -42.945 0.132 1.00 45.66 83 ASN A N 1
ATOM 702 C CA . ASN A 1 83 ? -12.886 -42.908 -1.220 1.00 45.66 83 ASN A CA 1
ATOM 703 C C . ASN A 1 83 ? -11.517 -42.211 -1.324 1.00 45.66 83 ASN A C 1
ATOM 705 O O . ASN A 1 83 ? -11.024 -41.994 -2.428 1.00 45.66 83 ASN A O 1
ATOM 709 N N . ARG A 1 84 ? -10.883 -41.862 -0.196 1.00 50.28 84 ARG A N 1
ATOM 710 C CA . ARG A 1 84 ? -9.549 -41.226 -0.158 1.00 50.28 84 ARG A CA 1
ATOM 711 C C . ARG A 1 84 ? -8.461 -42.191 0.318 1.00 50.28 84 ARG A C 1
ATOM 713 O O . ARG A 1 84 ? -7.715 -41.895 1.247 1.00 50.28 84 ARG A O 1
ATOM 720 N N . GLY A 1 85 ? -8.376 -43.356 -0.316 1.00 37.94 85 GLY A N 1
ATOM 721 C CA . GLY A 1 85 ? -7.287 -44.307 -0.112 1.00 37.94 85 GLY A CA 1
ATOM 722 C C . GLY A 1 85 ? -6.311 -44.284 -1.282 1.00 37.94 85 GLY A C 1
ATOM 723 O O . GLY A 1 85 ? -6.594 -44.899 -2.297 1.00 37.94 85 GLY A O 1
ATOM 724 N N . ALA A 1 86 ? -5.173 -43.614 -1.084 1.00 43.16 86 ALA A N 1
ATOM 725 C CA . ALA A 1 86 ? -3.922 -43.792 -1.823 1.00 43.16 86 ALA A CA 1
ATOM 726 C C . ALA A 1 86 ? -3.954 -43.560 -3.346 1.00 43.16 86 ALA A C 1
ATOM 728 O O . ALA A 1 86 ? -4.139 -44.495 -4.107 1.00 43.16 86 ALA A O 1
ATOM 729 N N . GLU A 1 87 ? -3.611 -42.347 -3.786 1.00 34.06 87 GLU A N 1
ATOM 730 C CA . GLU A 1 87 ? -2.618 -42.184 -4.855 1.00 34.06 87 GLU A CA 1
ATOM 731 C C . GLU A 1 87 ? -2.049 -40.758 -4.871 1.00 34.06 87 GLU A C 1
ATOM 733 O O . GLU A 1 87 ? -2.716 -39.763 -4.590 1.00 34.06 87 GLU A O 1
ATOM 738 N N . HIS A 1 88 ? -0.746 -40.710 -5.100 1.00 34.59 88 HIS A N 1
ATOM 739 C CA . HIS A 1 88 ? 0.140 -39.559 -5.050 1.00 34.59 88 HIS A CA 1
ATOM 740 C C . HIS A 1 88 ? -0.263 -38.544 -6.140 1.00 34.59 88 HIS A C 1
ATOM 742 O O . HIS A 1 88 ? -0.265 -38.887 -7.318 1.00 34.59 88 HIS A O 1
ATOM 748 N N . PHE A 1 89 ? -0.589 -37.294 -5.784 1.00 36.31 89 PHE A N 1
ATOM 749 C CA . PHE A 1 89 ? -0.901 -36.244 -6.767 1.00 36.31 89 PHE A CA 1
ATOM 750 C C . PHE A 1 89 ? 0.369 -35.775 -7.498 1.00 36.31 89 PHE A C 1
ATOM 752 O O . PHE A 1 89 ? 0.964 -34.749 -7.176 1.00 36.31 89 PHE A O 1
ATOM 759 N N . THR A 1 90 ? 0.775 -36.515 -8.525 1.00 37.16 90 THR A N 1
ATOM 760 C CA . THR A 1 90 ? 1.378 -35.926 -9.723 1.00 37.16 90 THR A CA 1
ATOM 761 C C . THR A 1 90 ? 0.233 -35.482 -10.626 1.00 37.16 90 THR A C 1
ATOM 763 O O . THR A 1 90 ? -0.511 -36.308 -11.145 1.00 37.16 90 THR A O 1
ATOM 766 N N . ILE A 1 91 ? 0.042 -34.168 -10.760 1.00 46.59 91 ILE A N 1
ATOM 767 C CA . ILE A 1 91 ? -0.983 -33.590 -11.634 1.00 46.59 91 ILE A CA 1
ATOM 768 C C . ILE A 1 91 ? -0.546 -33.819 -13.084 1.00 46.59 91 ILE A C 1
ATOM 770 O O . ILE A 1 91 ? 0.214 -33.033 -13.646 1.00 46.59 91 ILE A O 1
ATOM 774 N N . GLU A 1 92 ? -1.022 -34.901 -13.693 1.00 44.69 92 GLU A N 1
ATOM 775 C CA . GLU A 1 92 ? -1.068 -35.016 -15.149 1.00 44.69 92 GLU A CA 1
ATOM 776 C C . GLU A 1 92 ? -2.340 -34.323 -15.667 1.00 44.69 92 GLU A C 1
ATOM 778 O O . GLU A 1 92 ? -3.451 -34.546 -15.176 1.00 44.69 92 GLU A O 1
ATOM 783 N N . LEU A 1 93 ? -2.168 -33.432 -16.648 1.00 45.25 93 LEU A N 1
ATOM 784 C CA . LEU A 1 93 ? -3.225 -32.645 -17.291 1.00 45.25 93 LEU A CA 1
ATOM 785 C C . LEU A 1 93 ? -4.070 -33.527 -18.230 1.00 45.25 93 LEU A C 1
ATOM 787 O O . LEU A 1 93 ? -3.907 -33.487 -19.447 1.00 45.25 93 LEU A O 1
ATOM 791 N N . THR A 1 94 ? -4.976 -34.328 -17.672 1.00 63.31 94 THR A N 1
ATOM 792 C CA . THR A 1 94 ? -5.973 -35.106 -18.428 1.00 63.31 94 THR A CA 1
ATOM 793 C C . THR A 1 94 ? -7.369 -34.480 -18.321 1.00 63.31 94 THR A C 1
ATOM 795 O O . THR A 1 94 ? -7.719 -33.853 -17.321 1.00 63.31 94 THR A O 1
ATOM 798 N N . GLU A 1 95 ? -8.195 -34.641 -19.361 1.00 60.97 95 GLU A N 1
ATOM 799 C CA . GLU A 1 95 ? -9.560 -34.080 -19.437 1.00 60.97 95 GLU A CA 1
ATOM 800 C C . GLU A 1 95 ? -10.458 -34.548 -18.271 1.00 60.97 95 GLU A C 1
ATOM 802 O O . GLU A 1 95 ? -11.313 -33.808 -17.783 1.00 60.97 95 GLU A O 1
ATOM 807 N N . GLU A 1 96 ? -10.217 -35.756 -17.757 1.00 63.31 96 GLU A N 1
ATOM 808 C CA . GLU A 1 96 ? -10.934 -36.309 -16.606 1.00 63.31 96 GLU A CA 1
ATOM 809 C C . GLU A 1 96 ? -10.602 -35.575 -15.295 1.00 63.31 96 GLU A C 1
ATOM 811 O O . GLU A 1 96 ? -11.496 -35.344 -14.477 1.00 63.31 96 GLU A O 1
ATOM 816 N N . ASN A 1 97 ? -9.356 -35.119 -15.124 1.00 62.78 97 ASN A N 1
ATOM 817 C CA . ASN A 1 97 ? -8.945 -34.329 -13.961 1.00 62.78 97 ASN A CA 1
ATOM 818 C C . ASN A 1 97 ? -9.610 -32.947 -13.952 1.00 62.78 97 ASN A C 1
ATOM 820 O O . ASN A 1 97 ? -10.066 -32.504 -12.899 1.00 62.78 97 ASN A O 1
ATOM 824 N N . PHE A 1 98 ? -9.767 -32.305 -15.115 1.00 65.56 98 PHE A N 1
ATOM 825 C CA . PHE A 1 98 ? -10.529 -31.055 -15.221 1.00 65.56 98 PHE A CA 1
ATOM 826 C C . PHE A 1 98 ? -12.009 -31.247 -14.885 1.00 65.56 98 PHE A C 1
ATOM 828 O O . PHE A 1 98 ? -12.579 -30.425 -14.173 1.00 65.56 98 PHE A O 1
ATOM 835 N N . ARG A 1 99 ? -12.636 -32.345 -15.330 1.00 70.00 99 ARG A N 1
ATOM 836 C CA . ARG A 1 99 ? -14.035 -32.633 -14.967 1.00 70.00 99 ARG A CA 1
ATOM 837 C C . ARG A 1 99 ? -14.206 -32.922 -13.479 1.00 70.00 99 ARG A C 1
ATOM 839 O O . ARG A 1 99 ? -15.185 -32.467 -12.893 1.00 70.00 99 ARG A O 1
ATOM 846 N N . ARG A 1 100 ? -13.261 -33.636 -12.857 1.00 67.81 100 ARG A N 1
ATOM 847 C CA . ARG A 1 100 ? -13.258 -33.862 -11.402 1.00 67.81 100 ARG A CA 1
ATOM 848 C C . ARG A 1 100 ? -13.074 -32.558 -10.635 1.00 67.81 100 ARG A C 1
ATOM 850 O O . ARG A 1 100 ? -13.823 -32.323 -9.696 1.00 67.81 100 ARG A O 1
ATOM 857 N N . LEU A 1 101 ? -12.147 -31.701 -11.060 1.00 71.56 101 LEU A N 1
ATOM 858 C CA . LEU A 1 101 ? -11.911 -30.401 -10.431 1.00 71.56 101 LEU A CA 1
ATOM 859 C C . LEU A 1 101 ? -13.118 -29.465 -10.584 1.00 71.56 101 LEU A C 1
ATOM 861 O O . LEU A 1 101 ? -13.506 -28.813 -9.624 1.00 71.56 101 LEU A O 1
ATOM 865 N N . GLN A 1 102 ? -13.768 -29.454 -11.751 1.00 75.94 102 GLN A N 1
ATOM 866 C CA . GLN A 1 102 ? -14.994 -28.683 -11.969 1.00 75.94 102 GLN A CA 1
ATOM 867 C C . GLN A 1 102 ? -16.147 -29.185 -11.088 1.00 75.94 102 GLN A C 1
ATOM 869 O O . GLN A 1 102 ? -16.836 -28.385 -10.464 1.00 75.94 102 GLN A O 1
ATOM 874 N N . ALA A 1 103 ? -16.336 -30.504 -10.984 1.00 76.69 103 ALA A N 1
ATOM 875 C CA . ALA A 1 103 ? -17.346 -31.082 -10.099 1.00 76.69 103 ALA A CA 1
ATOM 876 C C . ALA A 1 103 ? -17.048 -30.804 -8.614 1.00 76.69 103 ALA A C 1
ATOM 878 O O . ALA A 1 103 ? -17.970 -30.625 -7.820 1.00 76.69 103 ALA A O 1
ATOM 879 N N . GLU A 1 104 ? -15.768 -30.750 -8.238 1.00 73.12 104 GLU A N 1
ATOM 880 C CA . GLU A 1 104 ? -15.318 -30.415 -6.887 1.00 73.12 104 GLU A CA 1
ATOM 881 C C . GLU A 1 104 ? -15.547 -28.933 -6.572 1.00 73.12 104 GLU A C 1
ATOM 883 O O . GLU A 1 104 ? -16.105 -28.625 -5.521 1.00 73.12 104 GLU A O 1
ATOM 888 N N . HIS A 1 105 ? -15.257 -28.040 -7.519 1.00 80.56 105 HIS A N 1
ATOM 889 C CA . HIS A 1 105 ? -15.573 -26.616 -7.436 1.00 80.56 105 HIS A CA 1
ATOM 890 C C . HIS A 1 105 ? -17.089 -26.367 -7.328 1.00 80.56 105 HIS A C 1
ATOM 892 O O . HIS A 1 105 ? -17.543 -25.634 -6.451 1.00 80.56 105 HIS A O 1
ATOM 898 N N . ASP A 1 106 ? -17.905 -27.028 -8.154 1.00 78.88 106 ASP A N 1
ATOM 899 C CA . ASP A 1 106 ? -19.368 -26.908 -8.097 1.00 78.88 106 ASP A CA 1
ATOM 900 C C . ASP A 1 106 ? -19.945 -27.479 -6.787 1.00 78.88 106 ASP A C 1
ATOM 902 O O . ASP A 1 106 ? -20.972 -27.008 -6.287 1.00 78.88 106 ASP A O 1
ATOM 906 N N . ARG A 1 107 ? -19.287 -28.489 -6.202 1.00 80.12 107 ARG A N 1
ATOM 907 C CA . ARG A 1 107 ? -19.622 -29.030 -4.877 1.00 80.12 107 ARG A CA 1
ATOM 908 C C . ARG A 1 107 ? -19.273 -28.032 -3.772 1.00 80.12 107 ARG A C 1
ATOM 910 O O . ARG A 1 107 ? -20.135 -27.744 -2.945 1.00 80.12 107 ARG A O 1
ATOM 917 N N . GLN A 1 108 ? -18.067 -27.464 -3.796 1.00 79.31 108 GLN A N 1
ATOM 918 C CA . GLN A 1 108 ? -17.637 -26.426 -2.853 1.00 79.31 108 GLN A CA 1
ATOM 919 C C . GLN A 1 108 ? -18.557 -25.199 -2.913 1.00 79.31 108 GLN A C 1
ATOM 921 O O . GLN A 1 108 ? -18.936 -24.659 -1.877 1.00 79.31 108 GLN A O 1
ATOM 926 N N . ALA A 1 109 ? -19.000 -24.798 -4.108 1.00 81.31 109 ALA A N 1
ATOM 927 C CA . ALA A 1 109 ? -19.949 -23.702 -4.275 1.00 81.31 109 ALA A CA 1
ATOM 928 C C . ALA A 1 109 ? -21.297 -23.975 -3.576 1.00 81.31 109 ALA A C 1
ATOM 930 O O . ALA A 1 109 ? -21.868 -23.077 -2.954 1.00 81.31 109 ALA A O 1
ATOM 931 N N . LYS A 1 110 ? -21.798 -25.218 -3.624 1.00 86.25 110 LYS A N 1
ATOM 932 C CA . LYS A 1 110 ? -23.036 -25.624 -2.930 1.00 86.25 110 LYS A CA 1
ATOM 933 C C . LYS A 1 110 ? -22.865 -25.685 -1.414 1.00 86.25 110 LYS A C 1
ATOM 935 O O . LYS A 1 110 ? -23.770 -25.281 -0.688 1.00 86.25 110 LYS A O 1
ATOM 940 N N . GLU A 1 111 ? -21.721 -26.168 -0.940 1.00 82.75 111 GLU A N 1
ATOM 941 C CA . GLU A 1 111 ? -21.393 -26.206 0.488 1.00 82.75 111 GLU A CA 1
ATOM 942 C C . GLU A 1 111 ? -21.280 -24.789 1.064 1.00 82.75 111 GLU A C 1
ATOM 944 O O . GLU A 1 111 ? -21.919 -24.472 2.065 1.00 82.75 111 GLU A O 1
ATOM 949 N N . LEU A 1 112 ? -20.574 -23.896 0.366 1.00 75.38 112 LEU A N 1
ATOM 950 C CA . LEU A 1 112 ? -20.490 -22.481 0.722 1.00 75.38 112 LEU A CA 1
ATOM 951 C C . LEU A 1 112 ? -21.865 -21.808 0.742 1.00 75.38 112 LEU A C 1
ATOM 953 O O . LEU A 1 112 ? -22.136 -21.006 1.631 1.00 75.38 112 LEU A O 1
ATOM 957 N N . PHE A 1 113 ? -22.747 -22.138 -0.203 1.00 90.50 113 PHE A N 1
ATOM 958 C CA . PHE A 1 113 ? -24.116 -21.622 -0.217 1.00 90.50 113 PHE A CA 1
ATOM 959 C C . PHE A 1 113 ? -24.921 -22.071 1.013 1.00 90.50 113 PHE A C 1
ATOM 961 O O . PHE A 1 113 ? -25.585 -21.253 1.650 1.00 90.50 113 PHE A O 1
ATOM 968 N N . LEU A 1 114 ? -24.840 -23.354 1.378 1.00 86.56 114 LEU A N 1
ATOM 969 C CA . LEU A 1 114 ? -25.511 -23.888 2.565 1.00 86.56 114 LEU A CA 1
ATOM 970 C C . LEU A 1 114 ? -24.962 -23.264 3.852 1.00 86.56 114 LEU A C 1
ATOM 972 O O . LEU A 1 114 ? -25.748 -22.821 4.684 1.00 86.56 114 LEU A O 1
ATOM 976 N N . LEU A 1 115 ? -23.637 -23.155 3.982 1.00 85.56 115 LEU A N 1
ATOM 977 C CA . LEU A 1 115 ? -22.990 -22.532 5.139 1.00 85.56 115 LEU A CA 1
ATOM 978 C C . LEU A 1 115 ? -23.380 -21.059 5.296 1.00 85.56 115 LEU A C 1
ATOM 980 O O . LEU A 1 115 ? -23.676 -20.628 6.408 1.00 85.56 115 LEU A O 1
ATOM 984 N N . ARG A 1 116 ? -23.446 -20.301 4.193 1.00 83.75 116 ARG A N 1
ATOM 985 C CA . ARG A 1 116 ? -23.942 -18.915 4.206 1.00 83.75 116 ARG A CA 1
ATOM 986 C C . ARG A 1 116 ? -25.381 -18.840 4.708 1.00 83.75 116 ARG A C 1
ATOM 988 O O . ARG A 1 116 ? -25.665 -18.045 5.592 1.00 83.75 116 ARG A O 1
ATOM 995 N N . LYS A 1 117 ? -26.261 -19.722 4.229 1.00 85.75 117 LYS A N 1
ATOM 996 C CA . LYS A 1 117 ? -27.664 -19.765 4.663 1.00 85.75 117 LYS A CA 1
ATOM 997 C C . LYS A 1 117 ? -27.816 -20.130 6.146 1.00 85.75 117 LYS A C 1
ATOM 999 O O . LYS A 1 117 ? -28.659 -19.564 6.835 1.00 85.75 117 LYS A O 1
ATOM 1004 N N . THR A 1 118 ? -27.004 -21.058 6.653 1.00 86.56 118 THR A N 1
ATOM 1005 C CA . THR A 1 118 ? -26.983 -21.395 8.086 1.00 86.56 118 THR A CA 1
ATOM 1006 C C . THR A 1 118 ? -26.477 -20.224 8.928 1.00 86.56 118 THR A C 1
ATOM 1008 O O . THR A 1 118 ? -26.996 -19.979 10.015 1.00 86.56 118 THR A O 1
ATOM 1011 N N . LEU A 1 119 ? -25.488 -19.482 8.428 1.00 83.69 119 LEU A N 1
ATOM 1012 C CA . LEU A 1 119 ? -24.966 -18.293 9.094 1.00 83.69 119 LEU A CA 1
ATOM 1013 C C . LEU A 1 119 ? -26.016 -17.171 9.146 1.00 83.69 119 LEU A C 1
ATOM 1015 O O . LEU A 1 119 ? -26.262 -16.650 10.229 1.00 83.69 119 LEU A O 1
ATOM 1019 N N . GLU A 1 120 ? -26.719 -16.905 8.041 1.00 86.81 120 GLU A N 1
ATOM 1020 C CA . GLU A 1 120 ? -27.856 -15.966 7.990 1.00 86.81 120 GLU A CA 1
ATOM 1021 C C . GLU A 1 120 ? -28.966 -16.339 8.995 1.00 86.81 120 GLU A C 1
ATOM 1023 O O . GLU A 1 120 ? -29.523 -15.478 9.679 1.00 86.81 120 GLU A O 1
ATOM 1028 N N . GLU A 1 121 ? -29.284 -17.632 9.142 1.00 87.69 121 GLU A N 1
ATOM 1029 C CA . GLU A 1 121 ? -30.276 -18.087 10.126 1.00 87.69 121 GLU A CA 1
ATOM 1030 C C . GLU A 1 121 ? -29.802 -17.867 11.574 1.00 87.69 121 GLU A C 1
ATOM 1032 O O . GLU A 1 121 ? -30.584 -17.444 12.433 1.00 87.69 121 GLU A O 1
ATOM 1037 N N . MET A 1 122 ? -28.522 -18.122 11.864 1.00 86.56 122 MET A N 1
ATOM 1038 C CA . MET A 1 122 ? -27.944 -17.852 13.185 1.00 86.56 122 MET A CA 1
ATOM 1039 C C . MET A 1 122 ? -27.919 -16.354 13.505 1.00 86.56 122 MET A C 1
ATOM 1041 O O . MET A 1 122 ? -28.245 -15.975 14.630 1.00 86.56 122 MET A O 1
ATOM 1045 N N . GLU A 1 123 ? -27.597 -15.501 12.533 1.00 84.50 123 GLU A N 1
ATOM 1046 C CA . GLU A 1 123 ? -27.638 -14.042 12.685 1.00 84.50 123 GLU A CA 1
ATOM 1047 C C . GLU A 1 123 ? -29.053 -13.553 13.018 1.00 84.50 123 GLU A C 1
ATOM 1049 O O . GLU A 1 123 ? -29.236 -12.795 13.974 1.00 84.50 123 GLU A O 1
ATOM 1054 N N . LEU A 1 124 ? -30.075 -14.068 12.325 1.00 89.19 124 LEU A N 1
ATOM 1055 C CA . LEU A 1 124 ? -31.475 -13.751 12.621 1.00 89.19 124 LEU A CA 1
ATOM 1056 C C . LEU A 1 124 ? -31.881 -14.178 14.046 1.00 89.19 124 LEU A C 1
ATOM 1058 O O . LEU A 1 124 ? -32.598 -13.448 14.742 1.00 89.19 124 LEU A O 1
ATOM 1062 N N . ARG A 1 125 ? -31.411 -15.344 14.515 1.00 88.62 125 ARG A N 1
ATOM 1063 C CA . ARG A 1 125 ? -31.652 -15.815 15.893 1.00 88.62 125 ARG A CA 1
ATOM 10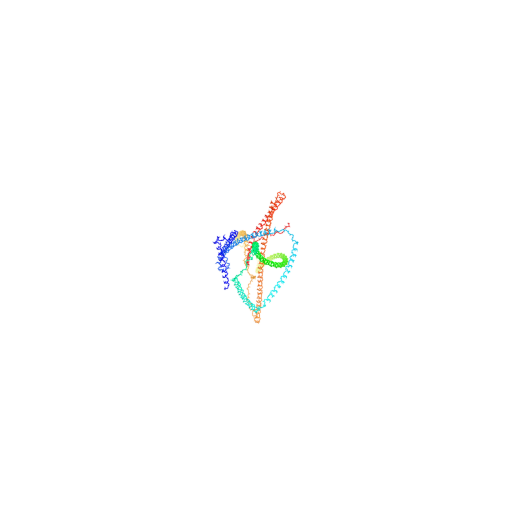64 C C . ARG A 1 125 ? -30.986 -14.905 16.925 1.00 88.62 125 ARG A C 1
ATOM 1066 O O . ARG A 1 125 ? -31.621 -14.576 17.930 1.00 88.62 125 ARG A O 1
ATOM 1073 N N . ILE A 1 126 ? -29.745 -14.482 16.681 1.00 89.56 126 ILE A N 1
ATOM 1074 C CA . ILE A 1 126 ? -29.017 -13.555 17.560 1.00 89.56 126 ILE A CA 1
ATOM 1075 C C . ILE A 1 126 ? -29.749 -12.214 17.636 1.00 89.56 126 ILE A C 1
ATOM 1077 O O . ILE A 1 126 ? -29.973 -11.702 18.734 1.00 89.56 126 ILE A O 1
ATOM 1081 N N . GLU A 1 127 ? -30.192 -11.680 16.500 1.00 89.12 127 GLU A N 1
ATOM 1082 C CA . GLU A 1 127 ? -30.909 -10.405 16.457 1.00 89.12 127 GLU A CA 1
ATOM 1083 C C . GLU A 1 127 ? -32.250 -10.485 17.208 1.00 89.12 127 GLU A C 1
ATOM 1085 O O . GLU A 1 127 ? -32.578 -9.620 18.021 1.00 89.12 127 GLU A O 1
ATOM 1090 N N . THR A 1 128 ? -32.980 -11.593 17.060 1.00 90.38 128 THR A N 1
ATOM 1091 C CA . THR A 1 128 ? -34.225 -11.840 17.811 1.00 90.38 128 THR A CA 1
ATOM 1092 C C . THR A 1 128 ? -33.981 -11.917 19.329 1.00 90.38 128 THR A C 1
ATOM 1094 O O . THR A 1 128 ? -34.751 -11.375 20.134 1.00 90.38 128 THR A O 1
ATOM 1097 N N . GLN A 1 129 ? -32.890 -12.561 19.758 1.00 87.44 129 GLN A N 1
ATOM 1098 C CA . GLN A 1 129 ? -32.507 -12.618 21.174 1.00 87.44 129 GLN A CA 1
ATOM 1099 C C . GLN A 1 129 ? -32.097 -11.245 21.717 1.00 87.44 129 GLN A C 1
ATOM 1101 O O . GLN A 1 129 ? -32.480 -10.891 22.835 1.00 87.44 129 GLN A O 1
ATOM 1106 N N . LYS A 1 130 ? -31.377 -10.448 20.923 1.00 90.88 130 LYS A N 1
ATOM 1107 C CA . LYS A 1 130 ? -30.974 -9.079 21.265 1.00 90.88 130 LYS A CA 1
ATOM 1108 C C . LYS A 1 130 ? -32.186 -8.165 21.450 1.00 90.88 130 LYS A C 1
ATOM 1110 O O . LYS A 1 130 ? -32.267 -7.463 22.454 1.00 90.88 130 LYS A O 1
ATOM 1115 N N . GLN A 1 131 ? -33.177 -8.243 20.561 1.00 86.56 131 GLN A N 1
ATOM 1116 C CA . GLN A 1 131 ? -34.445 -7.517 20.710 1.00 86.56 131 GLN A CA 1
ATOM 1117 C C . GLN A 1 131 ? -35.194 -7.921 21.988 1.00 86.56 131 GLN A C 1
ATOM 1119 O O . GLN A 1 131 ? -35.712 -7.066 22.706 1.00 86.56 131 GLN A O 1
ATOM 1124 N N . THR A 1 132 ? -35.195 -9.214 22.325 1.00 86.94 132 THR A N 1
ATOM 1125 C CA . THR A 1 132 ? -35.812 -9.714 23.565 1.00 86.94 132 THR A CA 1
ATOM 1126 C C . THR A 1 132 ? -35.093 -9.194 24.814 1.00 86.94 132 THR A C 1
ATOM 1128 O O . THR A 1 132 ? -35.746 -8.852 25.801 1.00 86.94 132 THR A O 1
ATOM 1131 N N . LEU A 1 133 ? -33.759 -9.120 24.790 1.00 86.38 133 LEU A N 1
ATOM 1132 C CA . LEU A 1 133 ? -32.965 -8.538 25.875 1.00 86.38 133 LEU A CA 1
ATOM 1133 C C . LEU A 1 133 ? -33.231 -7.040 26.024 1.00 86.38 133 LEU A C 1
ATOM 1135 O O . LEU A 1 133 ? -33.542 -6.604 27.127 1.00 86.38 133 LEU A O 1
ATOM 1139 N N . ASN A 1 134 ? -33.241 -6.287 24.924 1.00 86.56 134 ASN A N 1
ATOM 1140 C CA . ASN A 1 134 ? -33.566 -4.860 24.948 1.00 86.56 134 ASN A CA 1
ATOM 1141 C C . ASN A 1 134 ? -34.967 -4.602 25.529 1.00 86.56 134 ASN A C 1
ATOM 1143 O O . ASN A 1 134 ? -35.132 -3.733 26.380 1.00 86.56 134 ASN A O 1
ATOM 1147 N N . ALA A 1 135 ? -35.973 -5.403 25.155 1.00 87.31 135 ALA A N 1
ATOM 1148 C CA . ALA A 1 135 ? -37.319 -5.294 25.725 1.00 87.31 135 ALA A CA 1
ATOM 1149 C C . ALA A 1 135 ? -37.352 -5.577 27.243 1.00 87.31 135 ALA A C 1
ATOM 1151 O O . ALA A 1 135 ? -38.123 -4.962 27.993 1.00 87.31 135 ALA A O 1
ATOM 1152 N N . ARG A 1 136 ? -36.504 -6.499 27.722 1.00 87.06 136 ARG A N 1
ATOM 1153 C CA . ARG A 1 136 ? -36.331 -6.761 29.160 1.00 87.06 136 ARG A CA 1
ATOM 1154 C C . ARG A 1 136 ? -35.626 -5.601 29.858 1.00 87.06 136 ARG A C 1
ATOM 1156 O O . ARG A 1 136 ? -36.085 -5.199 30.924 1.00 87.06 136 ARG A O 1
ATOM 1163 N N . ASP A 1 137 ? -34.589 -5.032 29.256 1.00 91.69 137 ASP A N 1
ATOM 1164 C CA . ASP A 1 137 ? -33.853 -3.891 29.806 1.00 91.69 137 ASP A CA 1
ATOM 1165 C C . ASP A 1 137 ? -34.733 -2.641 29.906 1.00 91.69 137 ASP A C 1
ATOM 1167 O O . ASP A 1 137 ? -34.726 -1.960 30.931 1.00 91.69 137 ASP A O 1
ATOM 1171 N N . GLU A 1 138 ? -35.586 -2.380 28.913 1.00 89.44 138 GLU A N 1
ATOM 1172 C CA . GLU A 1 138 ? -36.590 -1.314 28.995 1.00 89.44 138 GLU A CA 1
ATOM 1173 C C . GLU A 1 138 ? -37.617 -1.554 30.108 1.00 89.44 138 GLU A C 1
ATOM 1175 O O . GLU A 1 138 ? -38.032 -0.616 30.795 1.00 89.44 138 GLU A O 1
ATOM 1180 N N . SER A 1 139 ? -38.021 -2.809 30.316 1.00 85.75 139 SER A N 1
ATOM 1181 C CA . SER A 1 139 ? -38.938 -3.174 31.401 1.00 85.75 139 SER A CA 1
ATOM 1182 C C . SER A 1 139 ? -38.289 -2.973 32.774 1.00 85.75 139 SER A C 1
ATOM 1184 O O . SER A 1 139 ? -38.924 -2.438 33.684 1.00 85.75 139 SER A O 1
ATOM 1186 N N . ILE A 1 140 ? -37.008 -3.331 32.916 1.00 89.12 140 ILE A N 1
ATOM 1187 C CA . ILE A 1 140 ? -36.214 -3.081 34.127 1.00 89.12 140 ILE A CA 1
ATOM 1188 C C . ILE A 1 140 ? -36.061 -1.577 34.354 1.00 89.12 140 ILE A C 1
ATOM 1190 O O . ILE A 1 140 ? -36.288 -1.100 35.464 1.00 89.12 140 ILE A O 1
ATOM 1194 N N . LYS A 1 141 ? -35.746 -0.809 33.308 1.00 90.38 141 LYS A N 1
ATOM 1195 C CA . LYS A 1 141 ? -35.621 0.648 33.384 1.00 90.38 141 LYS A CA 1
ATOM 1196 C C . LYS A 1 141 ? -36.920 1.305 33.854 1.00 90.38 141 LYS A C 1
ATOM 1198 O O . LYS A 1 141 ? -36.881 2.111 34.776 1.00 90.38 141 LYS A O 1
ATOM 1203 N N . LYS A 1 142 ? -38.075 0.901 33.311 1.00 87.06 142 LYS A N 1
ATOM 1204 C CA . LYS A 1 142 ? -39.392 1.384 33.767 1.00 87.06 142 LYS A CA 1
ATOM 1205 C C . LYS A 1 142 ? -39.675 1.028 35.227 1.00 87.06 142 LYS A C 1
ATOM 1207 O O . LYS A 1 142 ? -40.201 1.859 35.960 1.00 87.06 142 LYS A O 1
ATOM 1212 N N . LEU A 1 143 ? -39.305 -0.174 35.674 1.00 80.69 143 LEU A N 1
ATOM 1213 C CA . LEU A 1 143 ? -39.428 -0.564 37.085 1.00 80.69 143 LEU A CA 1
ATOM 1214 C C . LEU A 1 143 ? -38.536 0.296 37.995 1.00 80.69 143 LEU A C 1
ATOM 1216 O O . LEU A 1 143 ? -38.985 0.728 39.056 1.00 80.69 143 LEU A O 1
ATOM 1220 N N . LEU A 1 144 ? -37.306 0.587 37.568 1.00 78.88 144 LEU A N 1
ATOM 1221 C CA . LEU A 1 144 ? -36.378 1.462 38.289 1.00 78.88 144 LEU A CA 1
ATOM 1222 C C . LEU A 1 144 ? -36.877 2.914 38.338 1.00 78.88 144 LEU A C 1
ATOM 1224 O O . LEU A 1 144 ? -36.845 3.530 39.401 1.00 78.88 144 LEU A O 1
ATOM 1228 N N . GLU A 1 145 ? -37.409 3.444 37.237 1.00 84.00 145 GLU A N 1
ATOM 1229 C CA . GLU A 1 145 ? -38.025 4.777 37.185 1.00 84.00 145 GLU A CA 1
ATOM 1230 C C . GLU A 1 145 ? -39.272 4.860 38.083 1.00 84.00 145 GLU A C 1
ATOM 1232 O O . GLU A 1 145 ? -39.442 5.824 38.832 1.00 84.00 145 GLU A O 1
ATOM 1237 N N . MET A 1 146 ? -40.116 3.821 38.102 1.00 77.75 146 MET A N 1
ATOM 1238 C CA . MET A 1 146 ? -41.264 3.743 39.014 1.00 77.75 146 MET A CA 1
ATOM 1239 C C . MET A 1 146 ? -40.838 3.701 40.489 1.00 77.75 146 MET A C 1
ATOM 1241 O O . MET A 1 146 ? -41.508 4.300 41.332 1.00 77.75 146 MET A O 1
ATOM 1245 N N . LEU A 1 147 ? -39.718 3.050 40.810 1.00 68.81 147 LEU A N 1
ATOM 1246 C CA . LEU A 1 147 ? -39.141 3.046 42.158 1.00 68.81 147 LEU A CA 1
ATOM 1247 C C . LEU A 1 147 ? -38.555 4.414 42.544 1.00 68.81 147 LEU A C 1
ATOM 1249 O O . LEU A 1 147 ? -38.720 4.843 43.684 1.00 68.81 147 LEU A O 1
ATOM 1253 N N . GLN A 1 148 ? -37.934 5.128 41.601 1.00 64.38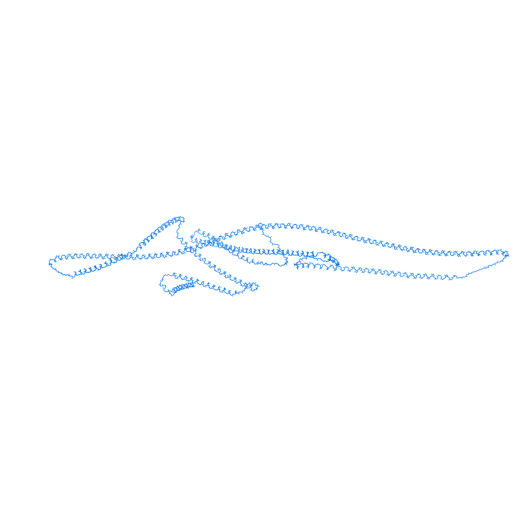 148 GLN A N 1
ATOM 1254 C CA . GLN A 1 148 ? -37.373 6.465 41.832 1.00 64.38 148 GLN A CA 1
ATOM 1255 C C . GLN A 1 148 ? -38.446 7.563 41.919 1.00 64.38 148 GLN A C 1
ATOM 1257 O O . GLN A 1 148 ? -38.318 8.490 42.715 1.00 64.38 148 GLN A O 1
ATOM 1262 N N . SER A 1 149 ? -39.559 7.433 41.193 1.00 53.41 149 SER A N 1
ATOM 1263 C CA . SER A 1 149 ? -40.666 8.407 41.194 1.00 53.41 149 SER A CA 1
ATOM 1264 C C . SER A 1 149 ? -41.494 8.473 42.495 1.00 53.41 149 SER A C 1
ATOM 1266 O O . SER A 1 149 ? -42.387 9.313 42.607 1.00 53.41 149 SER A O 1
ATOM 1268 N N . LYS A 1 150 ? -41.198 7.637 43.507 1.00 51.94 150 LYS A N 1
ATOM 1269 C CA . LYS A 1 150 ? -41.814 7.698 44.852 1.00 51.94 150 LYS A CA 1
ATOM 1270 C C . LYS A 1 150 ? -40.972 8.432 45.914 1.00 51.94 150 LYS A C 1
ATOM 1272 O O . LYS A 1 150 ? -41.372 8.448 47.076 1.00 51.94 150 LYS A O 1
ATOM 1277 N N . GLY A 1 151 ? -39.856 9.070 45.551 1.00 44.41 151 GLY A N 1
ATOM 1278 C CA . GLY A 1 151 ? -39.055 9.907 46.458 1.00 44.41 151 GLY A CA 1
ATOM 1279 C C . GLY A 1 151 ? -39.238 11.408 46.201 1.00 44.41 151 GLY A C 1
ATOM 1280 O O . GLY A 1 151 ? -38.961 11.885 45.106 1.00 44.41 151 GLY A O 1
ATOM 1281 N N . LEU A 1 152 ? -39.697 12.159 47.208 1.00 37.28 152 LEU A N 1
ATOM 1282 C CA . LEU A 1 152 ? -39.741 13.632 47.204 1.00 37.28 152 LEU A CA 1
ATOM 1283 C C . LEU A 1 152 ? -38.322 14.251 47.162 1.00 37.28 152 LEU A C 1
ATOM 1285 O O . LEU A 1 152 ? -37.363 13.598 47.574 1.00 37.28 152 LEU A O 1
ATOM 1289 N N . PRO A 1 153 ? -38.165 15.506 46.687 1.00 51.38 153 PRO A N 1
ATOM 1290 C CA . PRO A 1 153 ? -36.875 16.032 46.250 1.00 51.38 153 PRO A CA 1
ATOM 1291 C C . PRO A 1 153 ? -36.094 16.688 47.398 1.00 51.38 153 PRO A C 1
ATOM 1293 O O . PRO A 1 153 ? -36.658 17.468 48.166 1.00 51.38 153 PRO A O 1
ATOM 1296 N N . SER A 1 154 ? -34.779 16.452 47.473 1.00 37.66 154 SER A N 1
ATOM 1297 C CA . SER A 1 154 ? -33.878 17.251 48.313 1.00 37.66 154 SER A CA 1
ATOM 1298 C C . SER A 1 154 ? -32.568 17.597 47.608 1.00 37.66 154 SER A C 1
ATOM 1300 O O . SER A 1 154 ? -31.982 16.806 46.870 1.00 37.66 154 SER A O 1
ATOM 1302 N N . LYS A 1 155 ? -32.157 18.834 47.881 1.00 43.78 155 LYS A N 1
ATOM 1303 C CA . LYS A 1 155 ? -30.884 19.498 47.610 1.00 43.78 155 LYS A CA 1
ATOM 1304 C C . LYS A 1 155 ? -29.695 18.576 47.918 1.00 43.78 155 LYS A C 1
ATOM 1306 O O . LYS A 1 155 ? -29.454 18.248 49.072 1.00 43.78 155 LYS A O 1
ATOM 1311 N N . SER A 1 156 ? -28.921 18.208 46.901 1.00 49.31 156 SER A N 1
ATOM 1312 C CA . SER A 1 156 ? -27.909 17.145 46.994 1.00 49.31 156 SER A CA 1
ATOM 1313 C C . SER A 1 156 ? -26.484 17.602 47.346 1.00 49.31 156 SER A C 1
ATOM 1315 O O . SER A 1 156 ? -25.547 16.884 47.024 1.00 49.31 156 SER A O 1
ATOM 1317 N N . LEU A 1 157 ? -26.269 18.789 47.926 1.00 50.00 157 LEU A N 1
ATOM 1318 C CA . LEU A 1 157 ? -24.896 19.258 48.209 1.00 50.00 157 LEU A CA 1
ATOM 1319 C C . LEU A 1 157 ? -24.606 19.667 49.658 1.00 50.00 157 LEU A C 1
ATOM 1321 O O . LEU A 1 157 ? -23.443 19.657 50.045 1.00 50.00 157 LEU A O 1
ATOM 1325 N N . GLU A 1 158 ? -25.610 19.973 50.480 1.00 45.22 158 GLU A N 1
ATOM 1326 C CA . GLU A 1 158 ? -25.383 20.230 51.917 1.00 45.22 158 GLU A CA 1
ATOM 1327 C C . GLU A 1 158 ? -25.499 18.950 52.762 1.00 45.22 158 GLU A C 1
ATOM 1329 O O . GLU A 1 158 ? -24.803 18.809 53.766 1.00 45.22 158 GLU A O 1
ATOM 1334 N N . ASP A 1 159 ? -26.306 17.982 52.320 1.00 54.03 159 ASP A N 1
ATOM 1335 C CA . ASP A 1 159 ? -26.583 16.752 53.072 1.00 54.03 159 ASP A CA 1
ATOM 1336 C C . ASP A 1 159 ? -25.401 15.767 53.072 1.00 54.03 159 ASP A C 1
ATOM 1338 O O . ASP A 1 159 ? -25.218 15.027 54.035 1.00 54.03 159 ASP A O 1
ATOM 1342 N N . ASP A 1 160 ? -24.544 15.783 52.046 1.00 59.22 160 ASP A N 1
ATOM 1343 C CA . ASP A 1 160 ? -23.394 14.869 51.972 1.00 59.22 160 ASP A CA 1
ATOM 1344 C C . ASP A 1 160 ? -22.305 15.214 52.998 1.00 59.22 160 ASP A C 1
ATOM 1346 O O . ASP A 1 160 ? -21.711 14.312 53.589 1.00 59.22 160 ASP A O 1
ATOM 1350 N N . ASN A 1 161 ? -22.084 16.496 53.303 1.00 59.62 161 ASN A N 1
ATOM 1351 C CA . ASN A 1 161 ? -21.103 16.900 54.318 1.00 59.62 161 ASN A CA 1
ATOM 1352 C C . ASN A 1 161 ? -21.587 16.586 55.743 1.00 59.62 161 ASN A C 1
ATOM 1354 O O . ASN A 1 161 ? -20.808 16.127 56.581 1.00 59.62 161 ASN A O 1
ATOM 1358 N N . GLU A 1 162 ? -22.881 16.767 56.010 1.00 60.50 162 GLU A N 1
ATOM 1359 C CA . GLU A 1 162 ? -23.498 16.437 57.300 1.00 60.50 162 GLU A CA 1
ATOM 1360 C C . GLU A 1 162 ? -23.601 14.909 57.497 1.00 60.50 162 GLU A C 1
ATOM 1362 O O . GLU A 1 162 ? -23.353 14.392 58.589 1.00 60.50 162 GLU A O 1
ATOM 1367 N N . ARG A 1 163 ? -23.886 14.157 56.424 1.00 66.56 163 ARG A N 1
ATOM 1368 C CA . ARG A 1 163 ? -23.920 12.687 56.422 1.00 66.56 163 ARG A CA 1
ATOM 1369 C C . ARG A 1 163 ? -22.534 12.079 56.599 1.00 66.56 163 ARG A C 1
ATOM 1371 O O . ARG A 1 163 ? -22.396 11.130 57.365 1.00 66.56 163 ARG A O 1
ATOM 1378 N N . THR A 1 164 ? -21.510 12.653 55.970 1.00 71.38 164 THR A N 1
ATOM 1379 C CA . THR A 1 164 ? -20.114 12.216 56.143 1.00 71.38 164 THR A CA 1
ATOM 1380 C C . THR A 1 164 ? -19.636 12.458 57.576 1.00 71.38 164 THR A C 1
ATOM 1382 O O . THR A 1 164 ? -18.989 11.598 58.169 1.00 71.38 164 THR A O 1
ATOM 1385 N N . ARG A 1 165 ? -20.032 13.579 58.192 1.00 75.62 165 ARG A N 1
ATOM 1386 C CA . ARG A 1 165 ? -19.715 13.870 59.595 1.00 75.62 165 ARG A CA 1
ATOM 1387 C C . ARG A 1 165 ? -20.427 12.928 60.575 1.00 75.62 165 ARG A C 1
ATOM 1389 O O . ARG A 1 165 ? -19.790 12.426 61.496 1.00 75.62 165 ARG A O 1
ATOM 1396 N N . ARG A 1 166 ? -21.716 12.634 60.361 1.00 75.06 166 ARG A N 1
ATOM 1397 C CA . ARG A 1 166 ? -22.468 11.672 61.195 1.00 75.06 166 ARG A CA 1
ATOM 1398 C C . ARG A 1 166 ? -21.977 10.236 61.033 1.00 75.06 166 ARG A C 1
ATOM 1400 O O . ARG A 1 166 ? -21.987 9.493 62.006 1.00 75.06 166 ARG A O 1
ATOM 1407 N N . MET A 1 167 ? -21.523 9.858 59.838 1.00 74.12 167 MET A N 1
ATOM 1408 C CA . MET A 1 167 ? -20.870 8.567 59.596 1.00 74.12 167 MET A CA 1
ATOM 1409 C C . MET A 1 167 ? -19.549 8.467 60.360 1.00 74.12 167 MET A C 1
ATOM 1411 O O . MET A 1 167 ? -19.354 7.490 61.068 1.00 74.12 167 MET A O 1
ATOM 1415 N N . ALA A 1 168 ? -18.703 9.501 60.325 1.00 79.44 168 ALA A N 1
ATOM 1416 C CA . ALA A 1 168 ? -17.446 9.513 61.077 1.00 79.44 168 ALA A CA 1
ATOM 1417 C C . ALA A 1 168 ? -17.658 9.474 62.608 1.00 79.44 168 ALA A C 1
ATOM 1419 O O . ALA A 1 168 ? -16.921 8.799 63.328 1.00 79.44 168 ALA A O 1
ATOM 1420 N N . GLU A 1 169 ? -18.681 10.164 63.126 1.00 80.44 169 GLU A N 1
ATOM 1421 C CA . GLU A 1 169 ? -19.049 10.103 64.550 1.00 80.44 169 GLU A CA 1
ATOM 1422 C C . GLU A 1 169 ? -19.633 8.729 64.938 1.00 80.44 169 GLU A C 1
ATOM 1424 O O . GLU A 1 169 ? -19.303 8.206 66.004 1.00 80.44 169 GLU A O 1
ATOM 1429 N N . ALA A 1 170 ? -20.434 8.104 64.066 1.00 80.19 170 ALA A N 1
ATOM 1430 C CA . ALA A 1 170 ? -20.952 6.751 64.270 1.00 80.19 170 ALA A CA 1
ATOM 1431 C C . ALA A 1 170 ? -19.847 5.682 64.185 1.00 80.19 170 ALA A C 1
ATOM 1433 O O . ALA A 1 170 ? -19.823 4.768 65.003 1.00 80.19 170 ALA A O 1
ATOM 1434 N N . GLU A 1 171 ? -18.895 5.817 63.262 1.00 80.06 171 GLU A N 1
ATOM 1435 C CA . GLU A 1 171 ? -17.728 4.932 63.133 1.00 80.06 171 GLU A CA 1
ATOM 1436 C C . GLU A 1 171 ? -16.810 5.032 64.357 1.00 80.06 171 GLU A C 1
ATOM 1438 O O . GLU A 1 171 ? -16.361 4.014 64.882 1.00 80.06 171 GLU A O 1
ATOM 1443 N N . SER A 1 172 ? -16.603 6.242 64.885 1.00 85.25 172 SER A N 1
ATOM 1444 C CA . SER A 1 172 ? -15.878 6.453 66.144 1.00 85.25 172 SER A CA 1
ATOM 1445 C C . SER A 1 172 ? -16.593 5.802 67.338 1.00 85.25 172 SER A C 1
ATOM 1447 O O . SER A 1 172 ? -15.955 5.167 68.181 1.00 85.25 172 SER A O 1
ATOM 1449 N N . GLN A 1 173 ? -17.929 5.881 67.395 1.00 84.19 173 GLN A N 1
ATOM 1450 C CA . GLN A 1 173 ? -18.722 5.214 68.434 1.00 84.19 173 GLN A CA 1
ATOM 1451 C C . GLN A 1 173 ? -18.690 3.688 68.317 1.00 84.19 173 GLN A C 1
ATOM 1453 O O . GLN A 1 173 ? -18.580 3.014 69.340 1.00 84.19 173 GLN A O 1
ATOM 1458 N N . VAL A 1 174 ? -18.745 3.136 67.103 1.00 83.38 174 VAL A N 1
ATOM 1459 C CA . VAL A 1 174 ? -18.604 1.691 66.871 1.00 83.38 174 VAL A CA 1
ATOM 1460 C C . VAL A 1 174 ? -17.214 1.226 67.292 1.00 83.38 174 VAL A C 1
ATOM 1462 O O . VAL A 1 174 ? -17.118 0.293 68.081 1.00 83.38 174 VAL A O 1
ATOM 1465 N N . SER A 1 175 ? -16.156 1.935 66.894 1.00 85.44 175 SER A N 1
ATOM 1466 C CA . SER A 1 175 ? -14.786 1.617 67.309 1.00 85.44 175 SER A CA 1
ATOM 1467 C C . SER A 1 175 ? -14.616 1.668 68.835 1.00 85.44 175 SER A C 1
ATOM 1469 O O . SER A 1 175 ? -13.986 0.795 69.432 1.00 85.44 175 SER A O 1
ATOM 1471 N N . HIS A 1 176 ? -15.238 2.641 69.509 1.00 88.19 176 HIS A N 1
ATOM 1472 C CA . HIS A 1 176 ? -15.221 2.710 70.971 1.00 88.19 176 HIS A CA 1
ATOM 1473 C C . HIS A 1 176 ? -15.972 1.539 71.627 1.00 88.19 176 HIS A C 1
ATOM 1475 O O . HIS A 1 176 ? -15.493 0.969 72.610 1.00 88.19 176 HIS A O 1
ATOM 1481 N N . LEU A 1 177 ? -17.129 1.153 71.080 1.00 87.25 177 LEU A N 1
ATOM 1482 C CA . LEU A 1 177 ? -17.902 0.007 71.557 1.00 87.25 177 LEU A CA 1
ATOM 1483 C C . LEU A 1 177 ? -17.186 -1.323 71.298 1.00 87.25 177 LEU A C 1
ATOM 1485 O O . LEU A 1 177 ? -17.253 -2.199 72.154 1.00 87.25 177 LEU A O 1
ATOM 1489 N N . GLU A 1 178 ? -16.460 -1.461 70.189 1.00 85.19 178 GLU A N 1
ATOM 1490 C CA . GLU A 1 178 ? -15.616 -2.625 69.893 1.00 85.19 178 GLU A CA 1
ATOM 1491 C C . GLU A 1 178 ? -14.485 -2.772 70.915 1.00 85.19 178 GLU A C 1
ATOM 1493 O O . GLU A 1 178 ? -14.260 -3.866 71.423 1.00 85.19 178 GLU A O 1
ATOM 1498 N N . VAL A 1 179 ? -13.830 -1.672 71.306 1.00 89.19 179 VAL A N 1
ATOM 1499 C CA . VAL A 1 179 ? -12.805 -1.692 72.367 1.00 89.19 179 VAL A CA 1
ATOM 1500 C C . VAL A 1 179 ? -13.405 -2.090 73.721 1.00 89.19 179 VAL A C 1
ATOM 1502 O O . VAL A 1 179 ? -12.793 -2.851 74.473 1.00 89.19 179 VAL A O 1
ATOM 1505 N N . ILE A 1 180 ? -14.611 -1.612 74.047 1.00 89.06 180 ILE A N 1
ATOM 1506 C CA . ILE A 1 180 ? -15.316 -2.012 75.276 1.00 89.06 180 ILE A CA 1
ATOM 1507 C C . ILE A 1 180 ? -15.716 -3.490 75.217 1.00 89.06 180 ILE A C 1
ATOM 1509 O O . ILE A 1 180 ? -15.591 -4.192 76.222 1.00 89.06 180 ILE A O 1
ATOM 1513 N N . LEU A 1 181 ? -16.183 -3.967 74.061 1.00 83.75 181 LEU A N 1
ATOM 1514 C CA . LEU A 1 181 ? -16.548 -5.363 73.850 1.00 83.75 181 LEU A CA 1
ATOM 1515 C C . LEU A 1 181 ? -15.324 -6.271 74.015 1.00 83.75 181 LEU A C 1
ATOM 1517 O O . LEU A 1 181 ? -15.395 -7.222 74.785 1.00 83.75 181 LEU A O 1
ATOM 1521 N N . ASP A 1 182 ? -14.187 -5.923 73.410 1.00 88.44 182 ASP A N 1
ATOM 1522 C CA . ASP A 1 182 ? -12.927 -6.669 73.523 1.00 88.44 182 ASP A CA 1
ATOM 1523 C C . ASP A 1 182 ? -12.404 -6.686 74.974 1.00 88.44 182 ASP A C 1
ATOM 1525 O O . ASP A 1 182 ? -11.960 -7.714 75.493 1.00 88.44 182 ASP A O 1
ATOM 1529 N N . GLN A 1 183 ? -12.546 -5.574 75.705 1.00 89.19 183 GLN A N 1
ATOM 1530 C CA . GLN A 1 183 ? -12.237 -5.528 77.136 1.00 89.19 183 GLN A CA 1
ATOM 1531 C C . GLN A 1 183 ? -13.168 -6.442 77.958 1.00 89.19 183 GLN A C 1
ATOM 1533 O O . GLN A 1 183 ? -12.714 -7.110 78.892 1.00 89.19 183 GLN A O 1
ATOM 1538 N N . LYS A 1 184 ? -14.462 -6.505 77.613 1.00 88.00 184 LYS A N 1
ATOM 1539 C CA . LYS A 1 184 ? -15.446 -7.379 78.274 1.00 88.00 184 LYS A CA 1
ATOM 1540 C C . LYS A 1 184 ? -15.262 -8.850 77.915 1.00 88.00 184 LYS A C 1
ATOM 1542 O O . LYS A 1 184 ? -15.463 -9.701 78.779 1.00 88.00 184 LYS A O 1
ATOM 1547 N N . GLU A 1 185 ? -14.839 -9.162 76.696 1.00 86.19 185 GLU A N 1
ATOM 1548 C CA . GLU A 1 185 ? -14.473 -10.516 76.279 1.00 86.19 185 GLU A CA 1
ATOM 1549 C C . GLU A 1 185 ? -13.226 -10.999 77.018 1.00 86.19 185 GLU A C 1
ATOM 1551 O O . GLU A 1 185 ? -13.234 -12.107 77.556 1.00 86.19 185 GLU A O 1
ATOM 1556 N N . LYS A 1 186 ? -12.206 -10.145 77.168 1.00 89.88 186 LYS A N 1
ATOM 1557 C CA . LYS A 1 186 ? -11.027 -10.439 77.999 1.00 89.88 186 LYS A CA 1
ATOM 1558 C C . LYS A 1 186 ? -11.397 -10.684 79.461 1.00 89.88 186 LYS A C 1
ATOM 1560 O O . LYS A 1 186 ? -10.934 -11.666 80.034 1.00 89.88 186 LYS A O 1
ATOM 1565 N N . GLU A 1 187 ? -12.272 -9.870 80.057 1.00 85.44 187 GLU A N 1
ATOM 1566 C CA . GLU A 1 187 ? -12.814 -10.132 81.403 1.00 85.44 187 GLU A CA 1
ATOM 1567 C C . GLU A 1 187 ? -13.606 -11.450 81.468 1.00 85.44 187 GLU A C 1
ATOM 1569 O O . GLU A 1 187 ? -13.489 -12.187 82.447 1.00 85.44 187 GLU A O 1
ATOM 1574 N N . ASN A 1 188 ? -14.386 -11.787 80.434 1.00 78.50 188 ASN A N 1
ATOM 1575 C CA . ASN A 1 188 ? -15.143 -13.040 80.377 1.00 78.50 188 ASN A CA 1
ATOM 1576 C C . ASN A 1 188 ? -14.214 -14.257 80.316 1.00 78.50 188 ASN A C 1
ATOM 1578 O O . ASN A 1 188 ? -14.442 -15.233 81.028 1.00 78.50 188 ASN A O 1
ATOM 1582 N N . ILE A 1 189 ? -13.148 -14.183 79.518 1.00 87.94 189 ILE A N 1
ATOM 1583 C CA . ILE A 1 189 ? -12.095 -15.202 79.458 1.00 87.94 189 ILE A CA 1
ATOM 1584 C C . ILE A 1 189 ? -11.425 -15.326 80.828 1.00 87.94 189 ILE A C 1
ATOM 1586 O O . ILE A 1 189 ? -11.342 -16.428 81.362 1.00 87.94 189 ILE A O 1
ATOM 1590 N N . HIS A 1 190 ? -11.064 -14.206 81.456 1.00 82.12 190 HIS A N 1
ATOM 1591 C CA . HIS A 1 190 ? -10.428 -14.205 82.772 1.00 82.12 190 HIS A CA 1
ATOM 1592 C C . HIS A 1 190 ? -11.325 -14.820 83.863 1.00 82.12 190 HIS A C 1
ATOM 1594 O O . HIS A 1 190 ? -10.842 -15.569 84.710 1.00 82.12 190 HIS A O 1
ATOM 1600 N N . LEU A 1 191 ? -12.639 -14.558 83.826 1.00 80.25 191 LEU A N 1
ATOM 1601 C CA . LEU A 1 191 ? -13.632 -15.156 84.728 1.00 80.25 191 LEU A CA 1
ATOM 1602 C C . LEU A 1 191 ? -13.881 -16.640 84.432 1.00 80.25 191 LEU A C 1
ATOM 1604 O O . LEU A 1 191 ? -14.086 -17.416 85.366 1.00 80.25 191 LEU A O 1
ATOM 1608 N N . ARG A 1 192 ? -13.845 -17.056 83.160 1.00 80.12 192 ARG A N 1
ATOM 1609 C CA . ARG A 1 192 ? -13.907 -18.473 82.764 1.00 80.12 192 ARG A CA 1
ATOM 1610 C C . ARG A 1 192 ? -12.674 -19.234 83.243 1.00 80.12 192 ARG A C 1
ATOM 1612 O O . ARG A 1 192 ? -12.818 -20.337 83.760 1.00 80.12 192 ARG A O 1
ATOM 1619 N N . GLU A 1 193 ? -11.491 -18.637 83.144 1.00 80.00 193 GLU A N 1
ATOM 1620 C CA . GLU A 1 193 ? -10.244 -19.184 83.687 1.00 80.00 193 GLU A CA 1
ATOM 1621 C C . GLU A 1 193 ? -10.270 -19.252 85.222 1.00 80.00 193 GLU A C 1
ATOM 1623 O O . GLU A 1 193 ? -9.838 -20.249 85.797 1.00 80.00 193 GLU A O 1
ATOM 1628 N N . GLU A 1 194 ? -10.841 -18.251 85.900 1.00 75.44 194 GLU A N 1
ATOM 1629 C CA . GLU A 1 194 ? -11.040 -18.249 87.358 1.00 75.44 194 GLU A CA 1
ATOM 1630 C C . GLU A 1 194 ? -12.038 -19.337 87.810 1.00 75.44 194 GLU A C 1
ATOM 1632 O O . GLU A 1 194 ? -11.821 -20.023 88.814 1.00 75.44 194 GLU A O 1
ATOM 1637 N N . LEU A 1 195 ? -13.110 -19.550 87.037 1.00 68.38 195 LEU A N 1
ATOM 1638 C CA . LEU A 1 195 ? -14.063 -20.653 87.211 1.00 68.38 195 LEU A CA 1
ATOM 1639 C C . LEU A 1 195 ? -13.406 -22.016 86.970 1.00 68.38 195 LEU A C 1
ATOM 1641 O O . LEU A 1 195 ? -13.659 -22.954 87.725 1.00 68.38 195 LEU A O 1
ATOM 1645 N N . HIS A 1 196 ? -12.526 -22.130 85.975 1.00 67.88 196 HIS A N 1
ATOM 1646 C CA . HIS A 1 196 ? -11.750 -23.346 85.735 1.00 67.88 196 HIS A CA 1
ATOM 1647 C C . HIS A 1 196 ? -10.717 -23.614 86.836 1.00 67.88 196 HIS A C 1
ATOM 1649 O O . HIS A 1 196 ? -10.610 -24.756 87.286 1.00 67.88 196 HIS A O 1
ATOM 1655 N N . ARG A 1 197 ? -10.047 -22.579 87.363 1.00 70.12 197 ARG A N 1
ATOM 1656 C CA . ARG A 1 197 ? -9.180 -22.690 88.549 1.00 70.12 197 ARG A CA 1
ATOM 1657 C C . ARG A 1 197 ? -9.955 -23.145 89.788 1.00 70.12 197 ARG A C 1
ATOM 1659 O O . ARG A 1 197 ? -9.464 -23.990 90.532 1.00 70.12 197 ARG A O 1
ATOM 1666 N N . ARG A 1 198 ? -11.184 -22.655 89.996 1.00 60.28 198 ARG A N 1
ATOM 1667 C CA . ARG A 1 198 ? -12.066 -23.117 91.088 1.00 60.28 198 ARG A CA 1
ATOM 1668 C C . ARG A 1 198 ? -12.602 -24.534 90.881 1.00 60.28 198 ARG A C 1
ATOM 1670 O O . ARG A 1 198 ? -12.786 -25.249 91.859 1.00 60.28 198 ARG A O 1
ATOM 1677 N N . SER A 1 199 ? -12.822 -24.954 89.637 1.00 50.75 199 SER A N 1
ATOM 1678 C CA . SER A 1 199 ? -13.323 -26.294 89.309 1.00 50.75 199 SER A CA 1
ATOM 1679 C C . SER A 1 199 ? -12.272 -27.406 89.461 1.00 50.75 199 SER A C 1
ATOM 1681 O O . SER A 1 199 ? -12.649 -28.575 89.478 1.00 50.75 199 SER A O 1
ATOM 1683 N N . GLN A 1 200 ? -10.979 -27.074 89.573 1.00 45.09 200 GLN A N 1
ATOM 1684 C CA . GLN A 1 200 ? -9.876 -28.035 89.751 1.00 45.09 200 GLN A CA 1
ATOM 1685 C C . GLN A 1 200 ? -9.471 -28.289 91.216 1.00 45.09 200 GLN A C 1
ATOM 1687 O O . GLN A 1 200 ? -8.507 -29.015 91.467 1.00 45.09 200 GLN A O 1
ATOM 1692 N N . LEU A 1 201 ? -10.216 -27.774 92.201 1.00 46.78 201 LEU A N 1
ATOM 1693 C CA . LEU A 1 201 ? -10.120 -28.262 93.580 1.00 46.78 201 LEU A CA 1
ATOM 1694 C C . LEU A 1 201 ? -10.999 -29.514 93.733 1.00 46.78 201 LEU A C 1
ATOM 1696 O O . LEU A 1 201 ? -12.225 -29.444 93.724 1.00 46.78 201 LEU A O 1
ATOM 1700 N N . GLN A 1 202 ? -10.327 -30.662 93.825 1.00 38.34 202 GLN A N 1
ATOM 1701 C CA . GLN A 1 202 ? -10.876 -32.008 94.021 1.00 38.34 202 GLN A CA 1
ATOM 1702 C C . GLN A 1 202 ? -11.955 -32.096 95.129 1.00 38.34 202 GLN A C 1
ATOM 1704 O O . GLN A 1 202 ? -11.851 -31.397 96.141 1.00 38.34 202 GLN A O 1
ATOM 1709 N N . PRO A 1 203 ? -12.948 -33.003 95.011 1.00 45.50 203 PRO A N 1
ATOM 1710 C CA . PRO A 1 203 ? -13.915 -33.274 96.067 1.00 45.50 203 PRO A CA 1
ATOM 1711 C C . PRO A 1 203 ? -13.259 -34.088 97.190 1.00 45.50 203 PRO A C 1
ATOM 1713 O O . PRO A 1 203 ? -12.814 -35.210 96.974 1.00 45.50 203 PRO A O 1
ATOM 1716 N N . GLU A 1 204 ? -13.233 -33.533 98.399 1.00 46.66 204 GLU A N 1
ATOM 1717 C CA . GLU A 1 204 ? -12.786 -34.195 99.633 1.00 46.66 204 GLU A CA 1
ATOM 1718 C C . GLU A 1 204 ? -13.757 -35.345 100.016 1.00 46.66 204 GLU A C 1
ATOM 1720 O O . GLU A 1 204 ? -14.882 -35.081 100.461 1.00 46.66 204 GLU A O 1
ATOM 1725 N N . PRO A 1 205 ? -13.375 -36.631 99.857 1.00 57.50 205 PRO A N 1
ATOM 1726 C CA . PRO A 1 205 ? -14.278 -37.780 99.996 1.00 57.50 205 PRO A CA 1
ATOM 1727 C C . PRO A 1 205 ? -14.607 -38.137 101.459 1.00 57.50 205 PRO A C 1
ATOM 1729 O O . PRO A 1 205 ? -15.394 -39.054 101.712 1.00 57.50 205 PRO A O 1
ATOM 1732 N N . ALA A 1 206 ? -14.041 -37.421 102.437 1.00 55.84 206 ALA A N 1
ATOM 1733 C CA . ALA A 1 206 ? -14.294 -37.644 103.859 1.00 55.84 206 ALA A CA 1
ATOM 1734 C C . ALA A 1 206 ? -15.596 -36.982 104.359 1.00 55.84 206 ALA A C 1
ATOM 1736 O O . ALA A 1 206 ? -16.265 -37.523 105.241 1.00 55.84 206 ALA A O 1
ATOM 1737 N N . LYS A 1 207 ? -16.016 -35.849 103.771 1.00 55.50 207 LYS A N 1
ATOM 1738 C CA . LYS A 1 207 ? -17.229 -35.120 104.203 1.00 55.50 207 LYS A CA 1
ATOM 1739 C C . LYS A 1 207 ? -18.532 -35.764 103.721 1.00 55.50 207 LYS A C 1
ATOM 1741 O O . LYS A 1 207 ? -19.526 -35.728 104.442 1.00 55.50 207 LYS A O 1
ATOM 1746 N N . THR A 1 208 ? -18.524 -36.412 102.557 1.00 58.16 208 THR A N 1
ATOM 1747 C CA . THR A 1 208 ? -19.716 -37.067 101.989 1.00 58.16 208 THR A CA 1
ATOM 1748 C C . THR A 1 208 ? -20.076 -38.355 102.734 1.00 58.16 208 THR A C 1
ATOM 1750 O O . THR A 1 208 ? -21.252 -38.613 102.973 1.00 58.16 208 THR A O 1
ATOM 1753 N N . LYS A 1 209 ? -19.082 -39.127 103.201 1.00 63.66 209 LYS A N 1
ATOM 1754 C CA . LYS A 1 209 ? -19.331 -40.311 104.046 1.00 63.66 209 LYS A CA 1
ATOM 1755 C C . LYS A 1 209 ? -19.852 -39.936 105.437 1.00 63.66 209 LYS A C 1
ATOM 1757 O O . LYS A 1 209 ? -20.756 -40.595 105.931 1.00 63.66 209 LYS A O 1
ATOM 1762 N N . ALA A 1 210 ? -19.350 -38.850 106.031 1.00 63.66 210 ALA A N 1
ATOM 1763 C CA . ALA A 1 210 ? -19.825 -38.367 107.329 1.00 63.66 210 ALA A CA 1
ATOM 1764 C C . ALA A 1 210 ? -21.276 -37.848 107.282 1.00 63.66 210 ALA A C 1
ATOM 1766 O O . ALA A 1 210 ? -22.051 -38.104 108.200 1.00 63.66 210 ALA A O 1
ATOM 1767 N N . LEU A 1 211 ? -21.670 -37.161 106.203 1.00 63.28 211 LEU A N 1
ATOM 1768 C CA . LEU A 1 211 ? -23.049 -36.697 106.018 1.00 63.28 211 LEU A CA 1
ATOM 1769 C C . LEU A 1 211 ? -24.027 -37.851 105.754 1.00 63.28 211 LEU A C 1
ATOM 1771 O O . LEU A 1 211 ? -25.139 -37.813 106.272 1.00 63.28 211 LEU A O 1
ATOM 1775 N N . GLN A 1 212 ? -23.601 -38.903 105.047 1.00 64.94 212 GLN A N 1
ATOM 1776 C CA . GLN A 1 212 ? -24.426 -40.095 104.826 1.00 64.94 212 GLN A CA 1
ATOM 1777 C C . GLN A 1 212 ? -24.737 -40.834 106.141 1.00 64.94 212 GLN A C 1
ATOM 1779 O O . GLN A 1 212 ? -25.889 -41.176 106.393 1.00 64.94 212 GLN A O 1
ATOM 1784 N N . THR A 1 213 ? -23.753 -40.988 107.037 1.00 72.31 213 THR A N 1
ATOM 1785 C CA . THR A 1 213 ? -23.976 -41.601 108.361 1.00 72.31 213 THR A CA 1
ATOM 1786 C C . THR A 1 213 ? -24.882 -40.744 109.254 1.00 72.31 213 THR A C 1
ATOM 1788 O O . THR A 1 213 ? -25.697 -41.275 110.004 1.00 72.31 213 THR A O 1
ATOM 1791 N N . VAL A 1 214 ? -24.796 -39.410 109.162 1.00 74.56 214 VAL A N 1
ATOM 1792 C CA . VAL A 1 214 ? -25.682 -38.501 109.915 1.00 74.56 214 VAL A CA 1
ATOM 1793 C C . VAL A 1 214 ? -27.125 -38.560 109.406 1.00 74.56 214 VAL A C 1
ATOM 1795 O O . VAL A 1 214 ? -28.048 -38.462 110.216 1.00 74.56 214 VAL A O 1
ATOM 1798 N N . ILE A 1 215 ? -27.331 -38.737 108.098 1.00 75.75 215 ILE A N 1
ATOM 1799 C CA . ILE A 1 215 ? -28.664 -38.913 107.506 1.00 75.75 215 ILE A CA 1
ATOM 1800 C C . ILE A 1 215 ? -29.271 -40.245 107.967 1.00 75.75 215 ILE A C 1
ATOM 1802 O O . ILE A 1 215 ? -30.354 -40.238 108.543 1.00 75.75 215 ILE A O 1
ATOM 1806 N N . GLU A 1 216 ? -28.530 -41.353 107.882 1.00 77.06 216 GLU A N 1
ATOM 1807 C CA . GLU A 1 216 ? -29.000 -42.672 108.344 1.00 77.06 216 GLU A CA 1
ATOM 1808 C C . GLU A 1 216 ? -29.330 -42.698 109.853 1.00 77.06 216 GLU A C 1
ATOM 1810 O O . GLU A 1 216 ? -30.309 -43.318 110.282 1.00 77.06 216 GLU A O 1
ATOM 1815 N N . MET A 1 217 ? -28.569 -41.965 110.676 1.00 76.69 217 MET A N 1
ATOM 1816 C CA . MET A 1 217 ? -28.862 -41.790 112.106 1.00 76.69 217 MET A CA 1
ATOM 1817 C C . MET A 1 217 ? -30.100 -40.919 112.372 1.00 76.69 217 MET A C 1
ATOM 1819 O O . MET A 1 217 ? -30.792 -41.113 113.375 1.00 76.69 217 MET A O 1
ATOM 1823 N N . LYS A 1 218 ? -30.385 -39.932 111.514 1.00 79.44 218 LYS A N 1
ATOM 1824 C CA . LYS A 1 218 ? -31.592 -39.103 111.634 1.00 79.44 218 LYS A CA 1
ATOM 1825 C C . LYS A 1 218 ? -32.833 -39.852 111.157 1.00 79.44 218 LYS A C 1
ATOM 1827 O O . LYS A 1 218 ? -33.850 -39.761 111.838 1.00 79.44 218 LYS A O 1
ATOM 1832 N N . ASP A 1 219 ? -32.732 -40.667 110.114 1.00 75.50 219 ASP A N 1
ATOM 1833 C CA . ASP A 1 219 ? -33.846 -41.483 109.617 1.00 75.50 219 ASP A CA 1
ATOM 1834 C C . ASP A 1 219 ? -34.256 -42.570 110.626 1.00 75.50 219 ASP A C 1
ATOM 1836 O O . ASP A 1 219 ? -35.442 -42.775 110.889 1.00 75.50 219 ASP A O 1
ATOM 1840 N N . THR A 1 220 ? -33.291 -43.191 111.314 1.00 80.06 220 THR A N 1
ATOM 1841 C CA . THR A 1 220 ? -33.581 -44.116 112.429 1.00 80.06 220 THR A CA 1
ATOM 1842 C C . THR A 1 220 ? -34.209 -43.420 113.643 1.00 80.06 220 THR A C 1
ATOM 1844 O O . THR A 1 220 ? -35.062 -44.006 114.314 1.00 80.06 220 THR A O 1
ATOM 1847 N N . LYS A 1 221 ? -33.849 -42.157 113.918 1.00 82.00 221 LYS A N 1
ATOM 1848 C CA . LYS A 1 221 ? -34.455 -41.339 114.986 1.00 82.00 221 LYS A CA 1
ATOM 1849 C C . LYS A 1 221 ? -35.886 -40.907 114.643 1.00 82.00 221 LYS A C 1
ATOM 1851 O O . LYS A 1 221 ? -36.746 -40.914 115.521 1.00 82.00 221 LYS A O 1
ATOM 1856 N N . ILE A 1 222 ? -36.149 -40.558 113.384 1.00 78.31 222 ILE A N 1
ATOM 1857 C CA . ILE A 1 222 ? -37.493 -40.213 112.896 1.00 78.31 222 ILE A CA 1
ATOM 1858 C C . ILE A 1 222 ? -38.410 -41.433 113.033 1.00 78.31 222 ILE A C 1
ATOM 1860 O O . ILE A 1 222 ? -39.450 -41.341 113.681 1.00 78.31 222 ILE A O 1
ATOM 1864 N N . ALA A 1 223 ? -37.954 -42.610 112.597 1.00 74.56 223 ALA A N 1
ATOM 1865 C CA . ALA A 1 223 ? -38.714 -43.852 112.737 1.00 74.56 223 ALA A CA 1
ATOM 1866 C C . ALA A 1 223 ? -39.002 -44.261 114.203 1.00 74.56 223 ALA A C 1
ATOM 1868 O O . ALA A 1 223 ? -39.957 -44.998 114.461 1.00 74.56 223 ALA A O 1
ATOM 1869 N N . SER A 1 224 ? -38.197 -43.824 115.185 1.00 81.75 224 SER A N 1
ATOM 1870 C CA . SER A 1 224 ? -38.482 -44.073 116.610 1.00 81.75 224 SER A CA 1
ATOM 1871 C C . SER A 1 224 ? -39.514 -43.093 117.173 1.00 81.75 224 SER A C 1
ATOM 1873 O O . SER A 1 224 ? -40.380 -43.491 117.947 1.00 81.75 224 SER A O 1
ATOM 1875 N N . LEU A 1 225 ? -39.442 -41.818 116.779 1.00 78.62 225 LEU A N 1
ATOM 1876 C CA . LEU A 1 225 ? -40.401 -40.792 117.199 1.00 78.62 225 LEU A CA 1
ATOM 1877 C C . LEU A 1 225 ? -41.789 -41.041 116.600 1.00 78.62 225 LEU A C 1
ATOM 1879 O O . LEU A 1 225 ? -42.786 -40.899 117.298 1.00 78.62 225 LEU A O 1
ATOM 1883 N N . GLU A 1 226 ? -41.855 -41.521 115.360 1.00 74.75 226 GLU A N 1
ATOM 1884 C CA . GLU A 1 226 ? -43.108 -41.926 114.717 1.00 74.75 226 GLU A CA 1
ATOM 1885 C C . GLU A 1 226 ? -43.745 -43.182 115.343 1.00 74.75 226 GLU A C 1
ATOM 1887 O O . GLU A 1 226 ? -44.926 -43.439 115.115 1.00 74.75 226 GLU A O 1
ATOM 1892 N N . ARG A 1 227 ? -43.007 -44.007 116.103 1.00 79.19 227 ARG A N 1
ATOM 1893 C CA . ARG A 1 227 ? -43.609 -45.086 116.919 1.00 79.19 227 ARG A CA 1
ATOM 1894 C C . ARG A 1 227 ? -44.155 -44.552 118.238 1.00 79.19 227 ARG A C 1
ATOM 1896 O O . ARG A 1 227 ? -45.315 -44.793 118.524 1.00 79.19 227 ARG A O 1
ATOM 1903 N N . ASN A 1 228 ? -43.379 -43.734 118.954 1.00 78.56 228 ASN A N 1
ATOM 1904 C CA . ASN A 1 228 ? -43.828 -43.117 120.208 1.00 78.56 228 ASN A CA 1
ATOM 1905 C C . ASN A 1 228 ? -45.093 -42.264 120.038 1.00 78.56 228 ASN A C 1
ATOM 1907 O O . ASN A 1 228 ? -45.933 -42.236 120.928 1.00 78.56 228 ASN A O 1
ATOM 1911 N N . ILE A 1 229 ? -45.223 -41.544 118.918 1.00 75.81 229 ILE A N 1
ATOM 1912 C CA . ILE A 1 229 ? -46.430 -40.757 118.636 1.00 75.81 229 ILE A CA 1
ATOM 1913 C C . ILE A 1 229 ? -47.642 -41.677 118.458 1.00 75.81 229 ILE A C 1
ATOM 1915 O O . ILE A 1 229 ? -48.684 -41.385 119.029 1.00 75.81 229 ILE A O 1
ATOM 1919 N N . ARG A 1 230 ? -47.491 -42.816 117.769 1.00 77.50 230 ARG A N 1
ATOM 1920 C CA . ARG A 1 230 ? -48.563 -43.816 117.641 1.00 77.50 230 ARG A CA 1
ATOM 1921 C C . ARG A 1 230 ? -48.941 -44.436 118.986 1.00 77.50 230 ARG A C 1
ATOM 1923 O O . ARG A 1 230 ? -50.121 -44.504 119.294 1.00 77.50 230 ARG A O 1
ATOM 1930 N N . ASP A 1 231 ? -47.960 -44.786 119.817 1.00 76.12 231 ASP A N 1
ATOM 1931 C CA . ASP A 1 231 ? -48.219 -45.357 121.146 1.00 76.12 231 ASP A CA 1
ATOM 1932 C C . ASP A 1 231 ? -48.966 -44.361 122.065 1.00 76.12 231 ASP A C 1
ATOM 1934 O O . ASP A 1 231 ? -49.877 -44.744 122.798 1.00 76.12 231 ASP A O 1
ATOM 1938 N N . LEU A 1 232 ? -48.636 -43.063 121.990 1.00 72.75 232 LEU A N 1
ATOM 1939 C CA . LEU A 1 232 ? -49.335 -41.995 122.723 1.00 72.75 232 LEU A CA 1
ATOM 1940 C C . LEU A 1 232 ? -50.725 -41.683 122.141 1.00 72.75 232 LEU A C 1
ATOM 1942 O O . LEU A 1 232 ? -51.647 -41.341 122.883 1.00 72.75 232 LEU A O 1
ATOM 1946 N N . GLU A 1 233 ? -50.899 -41.791 120.823 1.00 73.00 233 GLU A N 1
ATOM 1947 C CA . GLU A 1 233 ? -52.203 -41.666 120.162 1.00 73.00 233 GLU A CA 1
ATOM 1948 C C . GLU A 1 233 ? -53.143 -42.823 120.552 1.00 73.00 233 GLU A C 1
ATOM 1950 O O . GLU A 1 233 ? -54.325 -42.577 120.821 1.00 73.00 233 GLU A O 1
ATOM 1955 N N . ASP A 1 234 ? -52.612 -44.041 120.696 1.00 69.81 234 ASP A N 1
ATOM 1956 C CA . ASP A 1 234 ? -53.335 -45.225 121.177 1.00 69.81 234 ASP A CA 1
ATOM 1957 C C . ASP A 1 234 ? -53.684 -45.117 122.677 1.00 69.81 234 ASP A C 1
ATOM 1959 O O . ASP A 1 234 ? -54.791 -45.478 123.090 1.00 69.81 234 ASP A O 1
ATOM 1963 N N . GLU A 1 235 ? -52.808 -44.529 123.502 1.00 70.62 235 GLU A N 1
ATOM 1964 C CA . GLU A 1 235 ? -53.078 -44.236 124.921 1.00 70.62 235 GLU A CA 1
ATOM 1965 C C . GLU A 1 235 ? -54.187 -43.175 125.088 1.00 70.62 235 GLU A C 1
ATOM 1967 O O . GLU A 1 235 ? -55.078 -43.311 125.933 1.00 70.62 235 GLU A O 1
ATOM 1972 N N . ILE A 1 236 ? -54.218 -42.157 124.218 1.00 63.16 236 ILE A N 1
ATOM 1973 C CA . ILE A 1 236 ? -55.288 -41.144 124.173 1.00 63.16 236 ILE A CA 1
ATOM 1974 C C . ILE A 1 236 ? -56.613 -41.743 123.672 1.00 63.16 236 ILE A C 1
ATOM 1976 O O . ILE A 1 236 ? -57.683 -41.341 124.143 1.00 63.16 236 ILE A O 1
ATOM 1980 N N . GLN A 1 237 ? -56.582 -42.707 122.747 1.00 57.97 237 GLN A N 1
ATOM 1981 C CA . GLN A 1 237 ? -57.781 -43.444 122.333 1.00 57.97 237 GLN A CA 1
ATOM 1982 C C . GLN A 1 237 ? -58.300 -44.382 123.433 1.00 57.97 237 GLN A C 1
ATOM 1984 O O . GLN A 1 237 ? -59.512 -44.448 123.639 1.00 57.97 237 GLN A O 1
ATOM 1989 N N . MET A 1 238 ? -57.416 -45.019 124.206 1.00 59.09 238 MET A N 1
ATOM 1990 C CA . MET A 1 238 ? -57.772 -45.862 125.358 1.00 59.09 238 MET A CA 1
ATOM 1991 C C . MET A 1 238 ? -58.362 -45.055 126.527 1.00 59.09 238 MET A C 1
ATOM 1993 O O . MET A 1 238 ? -59.345 -45.479 127.136 1.00 59.09 238 MET A O 1
ATOM 1997 N N . LEU A 1 239 ? -57.835 -43.855 126.801 1.00 57.59 239 LEU A N 1
ATOM 1998 C CA . LEU A 1 239 ? -58.381 -42.938 127.814 1.00 57.59 239 LEU A CA 1
ATOM 1999 C C . LEU A 1 239 ? -59.718 -42.304 127.393 1.00 57.59 239 LEU A C 1
ATOM 2001 O O . LEU A 1 239 ? -60.512 -41.921 128.250 1.00 57.59 239 LEU A O 1
ATOM 2005 N N . LYS A 1 240 ? -60.017 -42.242 126.088 1.00 51.41 240 LYS A N 1
ATOM 2006 C CA . LYS A 1 240 ? -61.338 -41.844 125.567 1.00 51.41 240 LYS A CA 1
ATOM 2007 C C . LYS A 1 240 ? -62.385 -42.969 125.601 1.00 51.41 240 LYS A C 1
ATOM 2009 O O . LYS A 1 240 ? -63.565 -42.671 125.430 1.00 51.41 240 LYS A O 1
ATOM 2014 N N . ALA A 1 241 ? -61.991 -44.224 125.835 1.00 44.47 241 ALA A N 1
ATOM 2015 C CA . ALA A 1 241 ? -62.869 -45.400 125.771 1.00 44.47 241 ALA A CA 1
ATOM 2016 C C . ALA A 1 241 ? -63.365 -45.930 127.136 1.00 44.47 241 ALA A C 1
ATOM 2018 O O . ALA A 1 241 ? -64.153 -46.871 127.157 1.00 44.47 241 ALA A O 1
ATOM 2019 N N . ASN A 1 242 ? -62.988 -45.317 128.266 1.00 36.03 242 ASN A N 1
ATOM 2020 C CA . ASN A 1 242 ? -63.473 -45.692 129.601 1.00 36.03 242 ASN A CA 1
ATOM 2021 C C . ASN A 1 242 ? -64.098 -44.491 130.323 1.00 36.03 242 ASN A C 1
ATOM 2023 O O . ASN A 1 242 ? -63.398 -43.668 130.907 1.00 36.03 242 ASN A O 1
ATOM 2027 N N . GLY A 1 243 ? -65.427 -44.411 130.310 1.00 38.62 243 GLY A N 1
ATOM 2028 C CA . GLY A 1 243 ? -66.192 -43.541 131.201 1.00 38.62 243 GLY A CA 1
ATOM 2029 C C . GLY A 1 243 ? -66.960 -44.362 132.229 1.00 38.62 243 GLY A C 1
ATOM 2030 O O . GLY A 1 243 ? -67.509 -45.389 131.852 1.00 38.62 243 GLY A O 1
ATOM 2031 N N . VAL A 1 244 ? -67.057 -43.887 133.480 1.00 31.70 244 VAL A N 1
ATOM 2032 C CA . VAL A 1 244 ? -68.192 -44.159 134.385 1.00 31.70 244 VAL A CA 1
ATOM 2033 C C . VAL A 1 244 ? -68.424 -42.965 135.330 1.00 31.70 244 VAL A C 1
ATOM 2035 O O . VAL A 1 244 ? -67.495 -42.319 135.804 1.00 31.70 244 VAL A O 1
ATOM 2038 N N . LEU A 1 245 ? -69.718 -42.715 135.514 1.00 30.61 245 LEU A N 1
ATOM 2039 C CA . LEU A 1 245 ? -70.501 -41.705 136.231 1.00 30.61 245 LEU A CA 1
ATOM 2040 C C . LEU A 1 245 ? -70.377 -41.709 137.774 1.00 30.61 245 LEU A C 1
ATOM 2042 O O . LEU A 1 245 ? -69.981 -42.722 138.345 1.00 30.61 245 LEU A O 1
ATOM 2046 N N . ASN A 1 246 ? -70.822 -40.612 138.423 1.00 26.98 246 ASN A N 1
ATOM 2047 C CA . ASN A 1 246 ? -71.886 -40.549 139.470 1.00 26.98 246 ASN A CA 1
ATOM 2048 C C . ASN A 1 246 ? -71.971 -39.116 140.074 1.00 26.98 246 ASN A C 1
ATOM 2050 O O . ASN A 1 246 ? -70.931 -38.575 140.428 1.00 26.98 246 ASN A O 1
ATOM 2054 N N . THR A 1 247 ? -73.056 -38.326 139.933 1.00 34.97 247 THR A N 1
ATOM 2055 C CA . THR A 1 247 ? -74.420 -38.276 140.555 1.00 34.97 247 THR A CA 1
ATOM 2056 C C . THR A 1 247 ? -74.493 -37.544 141.906 1.00 34.97 247 THR A C 1
ATOM 2058 O O . THR A 1 247 ? -73.638 -37.791 142.743 1.00 34.97 247 THR A O 1
ATOM 2061 N N . GLU A 1 248 ? -75.584 -36.766 142.085 1.00 31.12 248 GLU A N 1
ATOM 2062 C CA . GLU A 1 248 ? -76.043 -35.958 143.255 1.00 31.12 248 GLU A CA 1
ATOM 2063 C C . GLU A 1 248 ? -75.653 -34.457 143.134 1.00 31.12 248 GLU A C 1
ATOM 2065 O O . GLU A 1 248 ? -74.498 -34.143 142.895 1.00 31.12 248 GLU A O 1
ATOM 2070 N N . ASP A 1 249 ? -76.533 -33.441 143.130 1.00 33.16 249 ASP A N 1
ATOM 2071 C CA . ASP A 1 249 ? -77.779 -33.269 143.882 1.00 33.16 249 ASP A CA 1
ATOM 2072 C C . ASP A 1 249 ? -78.796 -32.274 143.270 1.00 33.16 249 ASP A C 1
ATOM 2074 O O . ASP A 1 249 ? -78.506 -31.392 142.463 1.00 33.16 249 ASP A O 1
ATOM 2078 N N . ARG A 1 250 ? -80.046 -32.455 143.697 1.00 53.00 250 ARG A N 1
ATOM 2079 C CA . ARG A 1 250 ? -81.304 -32.243 142.969 1.00 53.00 250 ARG A CA 1
ATOM 2080 C C . ARG A 1 250 ? -82.023 -30.913 143.264 1.00 53.00 250 ARG A C 1
ATOM 2082 O O . ARG A 1 250 ? -83.247 -30.883 143.334 1.00 53.00 250 ARG A O 1
ATOM 2089 N N . GLU A 1 251 ? -81.292 -29.807 143.401 1.00 46.12 251 GLU A N 1
ATOM 2090 C CA . GLU A 1 251 ? -81.883 -28.470 143.654 1.00 46.12 251 GLU A CA 1
ATOM 2091 C C . GLU A 1 251 ? -81.270 -27.328 142.813 1.00 46.12 251 GLU A C 1
ATOM 2093 O O . GLU A 1 251 ? -81.804 -26.217 142.773 1.00 46.12 251 GLU A O 1
ATOM 2098 N N . GLU A 1 252 ? -80.212 -27.606 142.039 1.00 49.66 252 GLU A N 1
ATOM 2099 C CA . GLU A 1 252 ? -79.611 -26.659 141.084 1.00 49.66 252 GLU A CA 1
ATOM 2100 C C . GLU A 1 252 ? -80.332 -26.605 139.726 1.00 49.66 252 GLU A C 1
ATOM 2102 O O . GLU A 1 252 ? -80.101 -25.685 138.941 1.00 49.66 252 GLU A O 1
ATOM 2107 N N . GLU A 1 253 ? -81.244 -27.542 139.453 1.00 49.38 253 GLU A N 1
ATOM 2108 C CA . GLU A 1 253 ? -81.894 -27.757 138.150 1.00 49.38 253 GLU A CA 1
ATOM 2109 C C . GLU A 1 253 ? -82.682 -26.528 137.650 1.00 49.38 253 GLU A C 1
ATOM 2111 O O . GLU A 1 253 ? -82.742 -26.263 136.452 1.00 49.38 253 GLU A O 1
ATOM 2116 N N . ILE A 1 254 ? -83.208 -25.690 138.550 1.00 53.44 254 ILE A N 1
ATOM 2117 C CA . ILE A 1 254 ? -83.987 -24.494 138.181 1.00 53.44 254 ILE A CA 1
ATOM 2118 C C . ILE A 1 254 ? -83.079 -23.304 137.811 1.00 53.44 254 ILE A C 1
ATOM 2120 O O . ILE A 1 254 ? -83.387 -22.570 136.871 1.00 53.44 254 ILE A O 1
ATOM 2124 N N . LYS A 1 255 ? -81.911 -23.156 138.457 1.00 54.19 255 LYS A N 1
ATOM 2125 C CA . LYS A 1 255 ? -80.869 -22.189 138.046 1.00 54.19 255 LYS A CA 1
ATOM 2126 C C . LYS A 1 255 ? -80.082 -22.698 136.836 1.00 54.19 255 LYS A C 1
ATOM 2128 O O . LYS A 1 255 ? -79.718 -21.908 135.968 1.00 54.19 255 LYS A O 1
ATOM 2133 N N . GLN A 1 256 ? -79.891 -24.013 136.721 1.00 52.19 256 GLN A N 1
ATOM 2134 C CA . GLN A 1 256 ? -79.331 -24.655 135.539 1.00 52.19 256 GLN A CA 1
ATOM 2135 C C . GLN A 1 256 ? -80.234 -24.478 134.317 1.00 52.19 256 GLN A C 1
ATOM 2137 O O . GLN A 1 256 ? -79.696 -24.209 133.259 1.00 52.19 256 GLN A O 1
ATOM 2142 N N . ILE A 1 257 ? -81.571 -24.522 134.408 1.00 58.56 257 ILE A N 1
ATOM 2143 C CA . ILE A 1 257 ? -82.457 -24.219 133.259 1.00 58.56 257 ILE A CA 1
ATOM 2144 C C . ILE A 1 257 ? -82.247 -22.788 132.737 1.00 58.56 257 ILE A C 1
ATOM 2146 O O . ILE A 1 257 ? -82.299 -22.555 131.527 1.00 58.56 257 ILE A O 1
ATOM 2150 N N . GLU A 1 258 ? -81.985 -21.821 133.617 1.00 60.69 258 GLU A N 1
ATOM 2151 C CA . GLU A 1 258 ? -81.717 -20.434 133.226 1.00 60.69 258 GLU A CA 1
ATOM 2152 C C . GLU A 1 258 ? -80.292 -20.252 132.673 1.00 60.69 258 GLU A C 1
ATOM 2154 O O . GLU A 1 258 ? -80.109 -19.579 131.655 1.00 60.69 258 GLU A O 1
ATOM 2159 N N . VAL A 1 259 ? -79.301 -20.961 133.229 1.00 72.31 259 VAL A N 1
ATOM 2160 C CA . VAL A 1 259 ? -77.945 -21.083 132.663 1.00 72.31 259 VAL A CA 1
ATOM 2161 C C . VAL A 1 259 ? -77.959 -21.830 131.325 1.00 72.31 259 VAL A C 1
ATOM 2163 O O . VAL A 1 259 ? -77.288 -21.388 130.407 1.00 72.31 259 VAL A O 1
ATOM 2166 N N . TYR A 1 260 ? -78.767 -22.874 131.140 1.00 72.38 260 TYR A N 1
ATOM 2167 C CA . TYR A 1 260 ? -78.942 -23.616 129.887 1.00 72.38 260 TYR A CA 1
ATOM 2168 C C . TYR A 1 260 ? -79.710 -22.803 128.853 1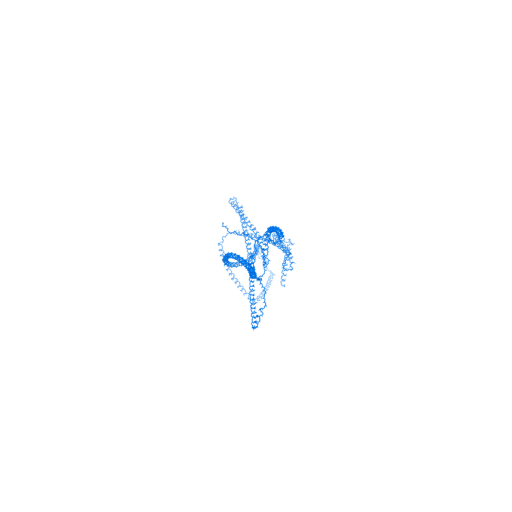.00 72.38 260 TYR A C 1
ATOM 2170 O O . TYR A 1 260 ? -79.379 -22.869 127.676 1.00 72.38 260 TYR A O 1
ATOM 2178 N N . LYS A 1 261 ? -80.696 -21.988 129.249 1.00 74.31 261 LYS A N 1
ATOM 2179 C CA . LYS A 1 261 ? -81.339 -21.020 128.344 1.00 74.31 261 LYS A CA 1
ATOM 2180 C C . LYS A 1 261 ? -80.376 -19.908 127.941 1.00 74.31 261 LYS A C 1
ATOM 2182 O O . LYS A 1 261 ? -80.355 -19.533 126.770 1.00 74.31 261 LYS A O 1
ATOM 2187 N N . SER A 1 262 ? -79.572 -19.399 128.875 1.00 78.62 262 SER A N 1
ATOM 2188 C CA . SER A 1 262 ? -78.506 -18.429 128.601 1.00 78.62 262 SER A CA 1
ATOM 2189 C C . SER A 1 262 ? -77.430 -19.029 127.688 1.00 78.62 262 SER A C 1
ATOM 2191 O O . SER A 1 262 ? -77.084 -18.441 126.669 1.00 78.62 262 SER A O 1
ATOM 2193 N N . HIS A 1 263 ? -76.997 -20.258 127.966 1.00 84.00 263 HIS A N 1
ATOM 2194 C CA . HIS A 1 263 ? -76.034 -21.020 127.178 1.00 84.00 263 HIS A CA 1
ATOM 2195 C C . HIS A 1 263 ? -76.595 -21.408 125.807 1.00 84.00 263 HIS A C 1
ATOM 2197 O O . HIS A 1 263 ? -75.894 -21.310 124.812 1.00 84.00 263 HIS A O 1
ATOM 2203 N N . SER A 1 264 ? -77.877 -21.760 125.710 1.00 82.69 264 SER A N 1
ATOM 2204 C CA . SER A 1 264 ? -78.575 -22.034 124.451 1.00 82.69 264 SER A CA 1
ATOM 2205 C C . SER A 1 264 ? -78.702 -20.772 123.601 1.00 82.69 264 SER A C 1
ATOM 2207 O O . SER A 1 264 ? -78.427 -20.817 122.406 1.00 82.69 264 SER A O 1
ATOM 2209 N N . LYS A 1 265 ? -79.034 -19.620 124.204 1.00 84.75 265 LYS A N 1
ATOM 2210 C CA . LYS A 1 265 ? -79.000 -18.321 123.514 1.00 84.75 265 LYS A CA 1
ATOM 2211 C C . LYS A 1 265 ? -77.584 -17.963 123.070 1.00 84.75 265 LYS A C 1
ATOM 2213 O O . LYS A 1 265 ? -77.411 -17.552 121.932 1.00 84.75 265 LYS A O 1
ATOM 2218 N N . PHE A 1 266 ? -76.580 -18.153 123.923 1.00 89.62 266 PHE A N 1
ATOM 2219 C CA . PHE A 1 266 ? -75.175 -17.922 123.591 1.00 89.62 266 PHE A CA 1
ATOM 2220 C C . PHE A 1 266 ? -74.707 -18.818 122.436 1.00 89.62 266 PHE A C 1
ATOM 2222 O O . PHE A 1 266 ? -74.151 -18.318 121.463 1.00 89.62 266 PHE A O 1
ATOM 2229 N N . MET A 1 267 ? -74.999 -20.119 122.495 1.00 90.38 267 MET A N 1
ATOM 2230 C CA . MET A 1 267 ? -74.688 -21.087 121.443 1.00 90.38 267 MET A CA 1
ATOM 2231 C C . MET A 1 267 ? -75.440 -20.775 120.156 1.00 90.38 267 MET A C 1
ATOM 2233 O O . MET A 1 267 ? -74.846 -20.836 119.089 1.00 90.38 267 MET A O 1
ATOM 2237 N N . LYS A 1 268 ? -76.711 -20.366 120.230 1.00 89.50 268 LYS A N 1
ATOM 2238 C CA . LYS A 1 268 ? -77.476 -19.914 119.064 1.00 89.50 268 LYS A CA 1
ATOM 2239 C C . LYS A 1 268 ? -76.840 -18.679 118.430 1.00 89.50 268 LYS A C 1
ATOM 2241 O O . LYS A 1 268 ? -76.589 -18.697 117.234 1.00 89.50 268 LYS A O 1
ATOM 2246 N N . THR A 1 269 ? -76.483 -17.666 119.223 1.00 90.75 269 THR A N 1
ATOM 2247 C CA . THR A 1 269 ? -75.748 -16.488 118.739 1.00 90.75 269 THR A CA 1
ATOM 2248 C C . THR A 1 269 ? -74.407 -16.883 118.126 1.00 90.75 269 THR A C 1
ATOM 2250 O O . THR A 1 269 ? -74.044 -16.359 117.079 1.00 90.75 269 THR A O 1
ATOM 2253 N N . LYS A 1 270 ? -73.675 -17.831 118.726 1.00 91.94 270 LYS A N 1
ATOM 2254 C CA . LYS A 1 270 ? -72.393 -18.302 118.192 1.00 91.94 270 LYS A CA 1
ATOM 2255 C C . LYS A 1 270 ? -72.562 -19.095 116.895 1.00 91.94 270 LYS A C 1
ATOM 2257 O O . LYS A 1 270 ? -71.773 -18.914 115.977 1.00 91.94 270 LYS A O 1
ATOM 2262 N N . ILE A 1 271 ? -73.603 -19.918 116.789 1.00 90.75 271 ILE A N 1
ATOM 2263 C CA . ILE A 1 271 ? -73.977 -20.639 115.566 1.00 90.75 271 ILE A CA 1
ATOM 2264 C C . ILE A 1 271 ? -74.385 -19.654 114.471 1.00 90.75 271 ILE A C 1
ATOM 2266 O O . ILE A 1 271 ? -73.937 -19.795 113.339 1.00 90.75 271 ILE A O 1
ATOM 2270 N N . ASP A 1 272 ? -75.202 -18.651 114.785 1.00 91.25 272 ASP A N 1
ATOM 2271 C CA . ASP A 1 272 ? -75.644 -17.650 113.813 1.00 91.25 272 ASP A CA 1
ATOM 2272 C C . ASP A 1 272 ? -74.468 -16.765 113.356 1.00 91.25 272 ASP A C 1
ATOM 2274 O O . ASP A 1 272 ? -74.345 -16.478 112.166 1.00 91.25 272 ASP A O 1
ATOM 2278 N N . GLN A 1 273 ? -73.535 -16.431 114.259 1.00 93.50 273 GLN A N 1
ATOM 2279 C CA . GLN A 1 273 ? -72.249 -15.812 113.910 1.00 93.50 273 GLN A CA 1
ATOM 2280 C C . GLN A 1 273 ? -71.425 -16.705 112.974 1.00 93.50 273 GLN A C 1
ATOM 2282 O O . GLN A 1 273 ? -70.989 -16.235 111.929 1.00 93.50 273 GLN A O 1
ATOM 2287 N N . LEU A 1 274 ? -71.256 -17.993 113.298 1.00 93.31 274 LEU A N 1
ATOM 2288 C CA . LEU A 1 274 ? -70.514 -18.943 112.461 1.00 93.31 274 LEU A CA 1
ATOM 2289 C C . LEU A 1 274 ? -71.176 -19.156 111.095 1.00 93.31 274 LEU A C 1
ATOM 2291 O O . LEU A 1 274 ? -70.475 -19.299 110.103 1.00 93.31 274 LEU A O 1
ATOM 2295 N N . LYS A 1 275 ? -72.510 -19.132 111.005 1.00 93.31 275 LYS A N 1
ATOM 2296 C CA . LYS A 1 275 ? -73.235 -19.174 109.724 1.00 93.31 275 LYS A CA 1
ATOM 2297 C C . LYS A 1 275 ? -73.001 -17.917 108.902 1.00 93.31 275 LYS A C 1
ATOM 2299 O O . LYS A 1 275 ? -72.818 -18.006 107.693 1.00 93.31 275 LYS A O 1
ATOM 2304 N N . GLN A 1 276 ? -73.005 -16.750 109.543 1.00 94.19 276 GLN A N 1
ATOM 2305 C CA . GLN A 1 276 ? -72.698 -15.501 108.859 1.00 94.19 276 GLN A CA 1
ATOM 2306 C C . GLN A 1 276 ? -71.237 -15.475 108.389 1.00 94.19 276 GLN A C 1
ATOM 2308 O O . GLN A 1 276 ? -70.961 -15.021 107.283 1.00 94.19 276 GLN A O 1
ATOM 2313 N N . GLU A 1 277 ? -70.304 -15.978 109.198 1.00 93.75 277 GLU A N 1
ATOM 2314 C CA . GLU A 1 277 ? -68.899 -16.154 108.818 1.00 93.75 277 GLU A CA 1
ATOM 2315 C C . GLU A 1 277 ? -68.743 -17.164 107.680 1.00 93.75 277 GLU A C 1
ATOM 2317 O O . GLU A 1 277 ? -68.027 -16.876 106.726 1.00 93.75 277 GLU A O 1
ATOM 2322 N N . LEU A 1 278 ? -69.454 -18.292 107.722 1.00 93.25 278 LEU A N 1
ATOM 2323 C CA . LEU A 1 278 ? -69.468 -19.284 106.649 1.00 93.25 278 LEU A CA 1
ATOM 2324 C C . LEU A 1 278 ? -69.996 -18.673 105.350 1.00 93.25 278 LEU A C 1
ATOM 2326 O O . LEU A 1 278 ? -69.325 -18.761 104.333 1.00 93.25 278 LEU A O 1
ATOM 2330 N N . SER A 1 279 ? -71.129 -17.971 105.398 1.00 93.94 279 SER A N 1
ATOM 2331 C CA . SER A 1 279 ? -71.702 -17.290 104.233 1.00 93.94 279 SER A CA 1
ATOM 2332 C C . SER A 1 279 ? -70.758 -16.222 103.665 1.00 93.94 279 SER A C 1
ATOM 2334 O O . SER A 1 279 ? -70.595 -16.113 102.449 1.00 93.94 279 SER A O 1
ATOM 2336 N N . LYS A 1 280 ? -70.054 -15.475 104.528 1.00 95.94 280 LYS A N 1
ATOM 2337 C CA . LYS A 1 280 ? -68.983 -14.564 104.094 1.00 95.94 280 LYS A CA 1
ATOM 2338 C C . LYS A 1 280 ? -67.850 -15.332 103.415 1.00 95.94 280 LYS A C 1
ATOM 2340 O O . LYS A 1 280 ? -67.442 -14.942 102.325 1.00 95.94 280 LYS A O 1
ATOM 2345 N N . LYS A 1 281 ? -67.386 -16.440 103.997 1.00 94.50 281 LYS A N 1
ATOM 2346 C CA . LYS A 1 281 ? -66.329 -17.282 103.419 1.00 94.50 281 LYS A CA 1
ATOM 2347 C C . LYS A 1 281 ? -66.740 -17.925 102.096 1.00 94.50 281 LYS A C 1
ATOM 2349 O O . LYS A 1 281 ? -65.914 -17.987 101.196 1.00 94.50 281 LYS A O 1
ATOM 2354 N N . GLU A 1 282 ? -67.997 -18.324 101.937 1.00 95.31 282 GLU A N 1
ATOM 2355 C CA . GLU A 1 282 ? -68.556 -18.808 100.670 1.00 95.31 282 GLU A CA 1
ATOM 2356 C C . GLU A 1 282 ? -68.546 -17.704 99.606 1.00 95.31 282 GLU A C 1
ATOM 2358 O O . GLU A 1 282 ? -68.104 -17.937 98.482 1.00 95.31 282 GLU A O 1
ATOM 2363 N N . SER A 1 283 ? -68.953 -16.479 99.964 1.00 94.94 283 SER A N 1
ATOM 2364 C CA . SER A 1 283 ? -68.893 -15.336 99.043 1.00 94.94 283 SER A CA 1
ATOM 2365 C C . SER A 1 283 ? -67.455 -14.945 98.672 1.00 94.94 283 SER A C 1
ATOM 2367 O O . SER A 1 283 ? -67.174 -14.659 97.508 1.00 94.94 283 SER A O 1
ATOM 2369 N N . GLU A 1 284 ? -66.523 -14.999 99.631 1.00 95.56 284 GLU A N 1
ATOM 2370 C CA . GLU A 1 284 ? -65.089 -14.787 99.403 1.00 95.56 284 GLU A CA 1
ATOM 2371 C C . GLU A 1 284 ? -64.510 -15.874 98.490 1.00 95.56 284 GLU A C 1
ATOM 2373 O O . GLU A 1 284 ? -63.748 -15.564 97.576 1.00 95.56 284 GLU A O 1
ATOM 2378 N N . LEU A 1 285 ? -64.897 -17.136 98.692 1.00 95.06 285 LEU A N 1
ATOM 2379 C CA . LEU A 1 285 ? -64.471 -18.259 97.863 1.00 95.06 285 LEU A CA 1
ATOM 2380 C C . LEU A 1 285 ? -64.978 -18.108 96.426 1.00 95.06 285 LEU A C 1
ATOM 2382 O O . LEU A 1 285 ? -64.188 -18.255 95.498 1.00 95.06 285 LEU A O 1
ATOM 2386 N N . LEU A 1 286 ? -66.245 -17.729 96.231 1.00 96.50 286 LEU A N 1
ATOM 2387 C CA . LEU A 1 286 ? -66.811 -17.480 94.902 1.00 96.50 286 LEU A CA 1
ATOM 2388 C C . LEU A 1 286 ? -66.098 -16.317 94.183 1.00 96.50 286 LEU A C 1
ATOM 2390 O O . LEU A 1 286 ? -65.788 -16.402 92.990 1.00 96.50 286 LEU A O 1
ATOM 2394 N N . ALA A 1 287 ? -65.783 -15.240 94.911 1.00 95.88 287 ALA A N 1
ATOM 2395 C CA . ALA A 1 287 ? -65.027 -14.108 94.378 1.00 95.88 287 ALA A CA 1
ATOM 2396 C C . ALA A 1 287 ? -63.591 -14.507 93.994 1.00 95.88 287 ALA A C 1
ATOM 2398 O O . ALA A 1 287 ? -63.104 -14.126 92.927 1.00 95.88 287 ALA A O 1
ATOM 2399 N N . LEU A 1 288 ? -62.919 -15.308 94.828 1.00 96.19 288 LEU A N 1
ATOM 2400 C CA . LEU A 1 288 ? -61.592 -15.851 94.528 1.00 96.19 288 LEU A CA 1
ATOM 2401 C C . LEU A 1 288 ? -61.618 -16.811 93.336 1.00 96.19 288 LEU A C 1
ATOM 2403 O O . LEU A 1 288 ? -60.702 -16.774 92.520 1.00 96.19 288 LEU A O 1
ATOM 2407 N N . GLN A 1 289 ? -62.667 -17.618 93.194 1.00 95.94 289 GLN A N 1
ATOM 2408 C CA . GLN A 1 289 ? -62.839 -18.543 92.076 1.00 95.94 289 GLN A CA 1
ATOM 2409 C C . GLN A 1 289 ? -63.038 -17.791 90.753 1.00 95.94 289 GLN A C 1
ATOM 2411 O O . GLN A 1 289 ? -62.353 -18.078 89.776 1.00 95.94 289 GLN A O 1
ATOM 2416 N N . THR A 1 290 ? -63.863 -16.739 90.757 1.00 96.44 290 THR A N 1
ATOM 2417 C CA . THR A 1 290 ? -64.017 -15.831 89.606 1.00 96.44 290 THR A CA 1
ATOM 2418 C C . THR A 1 290 ? -62.686 -15.155 89.264 1.00 96.44 290 THR A C 1
ATOM 2420 O O . THR A 1 290 ? -62.283 -15.088 88.104 1.00 96.44 290 THR A O 1
ATOM 2423 N N . LYS A 1 291 ? -61.947 -14.688 90.279 1.00 97.19 291 LYS A N 1
ATOM 2424 C CA . LYS A 1 291 ? -60.628 -14.078 90.079 1.00 97.19 291 LYS A CA 1
ATOM 2425 C C . LYS A 1 291 ? -59.627 -15.073 89.485 1.00 97.19 291 LYS A C 1
ATOM 2427 O O . LYS A 1 291 ? -58.877 -14.706 88.585 1.00 97.19 291 LYS A O 1
ATOM 2432 N N . LEU A 1 292 ? -59.635 -16.324 89.938 1.00 95.88 292 LEU A N 1
ATOM 2433 C CA . LEU A 1 292 ? -58.798 -17.385 89.383 1.00 95.88 292 LEU A CA 1
ATOM 2434 C C . LEU A 1 292 ? -59.138 -17.654 87.912 1.00 95.88 292 LEU A C 1
ATOM 2436 O O . LEU A 1 292 ? -58.228 -17.757 87.096 1.00 95.88 292 LEU A O 1
ATOM 2440 N N . GLU A 1 293 ? -60.422 -17.712 87.563 1.00 97.00 293 GLU A N 1
ATOM 2441 C CA . GLU A 1 293 ? -60.870 -17.930 86.185 1.00 97.00 293 GLU A CA 1
ATOM 2442 C C . GLU A 1 293 ? -60.480 -16.763 85.266 1.00 97.00 293 GLU A C 1
ATOM 2444 O O . GLU A 1 293 ? -59.921 -16.981 84.191 1.00 97.00 293 GLU A O 1
ATOM 2449 N N . THR A 1 294 ? -60.644 -15.514 85.720 1.00 96.56 294 THR A N 1
ATOM 2450 C CA . THR A 1 294 ? -60.171 -14.341 84.959 1.00 96.56 294 THR A CA 1
ATOM 2451 C C . THR A 1 294 ? -58.653 -14.341 84.757 1.00 96.56 294 THR A C 1
ATOM 2453 O O . THR A 1 294 ? -58.197 -14.090 83.644 1.00 96.56 294 THR A O 1
ATOM 2456 N N . LEU A 1 295 ? -57.863 -14.682 85.784 1.00 96.00 295 LEU A N 1
ATOM 2457 C CA . LEU A 1 295 ? -56.405 -14.805 85.666 1.00 96.00 295 LEU A CA 1
ATOM 2458 C C . LEU A 1 295 ? -55.999 -15.978 84.760 1.00 96.00 295 LEU A C 1
ATOM 2460 O O . LEU A 1 295 ? -55.019 -15.871 84.026 1.00 96.00 295 LEU A O 1
ATOM 2464 N N . SER A 1 296 ? -56.750 -17.081 84.781 1.00 95.38 296 SER A N 1
ATOM 2465 C CA . SER A 1 296 ? -56.544 -18.230 83.894 1.00 95.38 296 SER A CA 1
ATOM 2466 C C . SER A 1 296 ? -56.746 -17.842 82.427 1.00 95.38 296 SER A C 1
ATOM 2468 O O . SER A 1 296 ? -55.885 -18.127 81.593 1.00 95.38 296 SER A O 1
ATOM 2470 N N . ASN A 1 297 ? -57.828 -17.119 82.125 1.00 96.75 297 ASN A N 1
ATOM 2471 C CA . ASN A 1 297 ? -58.112 -16.624 80.778 1.00 96.75 297 ASN A CA 1
ATOM 2472 C C . ASN A 1 297 ? -57.055 -15.609 80.325 1.00 96.75 297 ASN A C 1
ATOM 2474 O O . ASN A 1 297 ? -56.476 -15.776 79.257 1.00 96.75 297 ASN A O 1
ATOM 2478 N N . GLN A 1 298 ? -56.690 -14.647 81.182 1.00 96.50 298 GLN A N 1
ATOM 2479 C CA . GLN A 1 298 ? -55.602 -13.702 80.893 1.00 96.50 298 GLN A CA 1
ATOM 2480 C C . GLN A 1 298 ? -54.268 -14.410 80.612 1.00 96.50 298 GLN A C 1
ATOM 2482 O O . GLN A 1 298 ? -53.515 -14.002 79.732 1.00 96.50 298 GLN A O 1
ATOM 2487 N N . ASN A 1 299 ? -53.962 -15.491 81.333 1.00 94.69 299 ASN A N 1
ATOM 2488 C CA . ASN A 1 299 ? -52.764 -16.290 81.085 1.00 94.69 299 ASN A CA 1
ATOM 2489 C C . ASN A 1 299 ? -52.839 -17.044 79.744 1.00 94.69 299 ASN A C 1
ATOM 2491 O O . ASN A 1 299 ? -51.824 -17.183 79.063 1.00 94.69 299 ASN A O 1
ATOM 2495 N N . SER A 1 300 ? -54.024 -17.517 79.346 1.00 97.00 300 SER A N 1
ATOM 2496 C CA . SER A 1 300 ? -54.251 -18.123 78.028 1.00 97.00 300 SER A CA 1
ATOM 2497 C C . SER A 1 300 ? -54.045 -17.113 76.894 1.00 97.00 300 SER A C 1
ATOM 2499 O O . SER A 1 300 ? -53.310 -17.405 75.950 1.00 97.00 300 SER A O 1
ATOM 2501 N N . ASP A 1 301 ? -54.599 -15.906 77.019 1.00 96.19 301 ASP A N 1
ATOM 2502 C CA . ASP A 1 301 ? -54.439 -14.834 76.028 1.00 96.19 301 ASP A CA 1
ATOM 2503 C C . ASP A 1 301 ? -52.967 -14.418 75.896 1.00 96.19 301 ASP A C 1
ATOM 2505 O O . ASP A 1 301 ? -52.427 -14.323 74.793 1.00 96.19 301 ASP A O 1
ATOM 2509 N N . CYS A 1 302 ? -52.265 -14.255 77.024 1.00 96.50 302 CYS A N 1
ATOM 2510 C CA . CYS A 1 302 ? -50.826 -13.986 77.032 1.00 96.50 302 CYS A CA 1
ATOM 2511 C C . CYS A 1 302 ? -50.020 -15.083 76.317 1.00 96.50 302 CYS A C 1
ATOM 2513 O O . CYS A 1 302 ? -49.074 -14.766 75.594 1.00 96.50 302 CYS A O 1
ATOM 2515 N N . LYS A 1 303 ? -50.381 -16.365 76.474 1.00 97.31 303 LYS A N 1
ATOM 2516 C CA . LYS A 1 303 ? -49.720 -17.470 75.756 1.00 97.31 303 LYS A CA 1
ATOM 2517 C C . LYS A 1 303 ? -49.939 -17.385 74.248 1.00 97.31 303 LYS A C 1
ATOM 2519 O O . LYS A 1 303 ? -48.962 -17.482 73.510 1.00 97.31 303 LYS A O 1
ATOM 2524 N N . GLN A 1 304 ? -51.172 -17.141 73.803 1.00 96.88 304 GLN A N 1
ATOM 2525 C CA . GLN A 1 304 ? -51.479 -16.970 72.379 1.00 96.88 304 GLN A CA 1
ATOM 2526 C C . GLN A 1 304 ? -50.729 -15.772 71.783 1.00 96.88 304 GLN A C 1
ATOM 2528 O O . GLN A 1 304 ? -50.133 -15.878 70.713 1.00 96.88 304 GLN A O 1
ATOM 2533 N N . HIS A 1 305 ? -50.662 -14.645 72.501 1.00 97.38 305 HIS A N 1
ATOM 2534 C CA . HIS A 1 305 ? -49.860 -13.494 72.078 1.00 97.38 305 HIS A CA 1
ATOM 2535 C C . HIS A 1 305 ? -48.369 -13.834 71.935 1.00 97.38 305 HIS A C 1
ATOM 2537 O O . HIS A 1 305 ? -47.734 -13.410 70.969 1.00 97.38 305 HIS A O 1
ATOM 2543 N N . ILE A 1 306 ? -47.805 -14.615 72.861 1.00 97.00 306 ILE A N 1
ATOM 2544 C CA . ILE A 1 306 ? -46.417 -15.089 72.768 1.00 97.00 306 ILE A CA 1
ATOM 2545 C C . ILE A 1 306 ? -46.224 -15.997 71.546 1.00 97.00 306 ILE A C 1
ATOM 2547 O O . ILE A 1 306 ? -45.197 -15.889 70.878 1.00 97.00 306 ILE A O 1
ATOM 2551 N N . GLU A 1 307 ? -47.177 -16.877 71.235 1.00 96.56 307 GLU A N 1
ATOM 2552 C CA . GLU A 1 307 ? -47.117 -17.748 70.052 1.00 96.56 307 GLU A CA 1
ATOM 2553 C C . GLU A 1 307 ? -47.112 -16.942 68.749 1.00 96.56 307 GLU A C 1
ATOM 2555 O O . GLU A 1 307 ? -46.203 -17.120 67.939 1.00 96.56 307 GLU A O 1
ATOM 2560 N N . VAL A 1 308 ? -48.008 -15.962 68.598 1.00 97.81 308 VAL A N 1
ATOM 2561 C CA . VAL A 1 308 ? -48.027 -15.067 67.423 1.00 97.81 308 VAL A CA 1
ATOM 2562 C C . VAL A 1 308 ? -46.714 -14.288 67.283 1.00 97.81 308 VAL A C 1
ATOM 2564 O O . VAL A 1 308 ? -46.194 -14.111 66.179 1.00 97.81 308 VAL A O 1
ATOM 2567 N N . LEU A 1 309 ? -46.131 -13.826 68.395 1.00 97.75 309 LEU A N 1
ATOM 2568 C CA . LEU A 1 309 ? -44.832 -13.147 68.371 1.00 97.75 309 LEU A CA 1
ATOM 2569 C C . LEU A 1 309 ? -43.693 -14.086 67.959 1.00 97.75 309 LEU A C 1
ATOM 2571 O O . LEU A 1 309 ? -42.801 -13.656 67.228 1.00 97.75 309 LEU A O 1
ATOM 2575 N N . LYS A 1 310 ? -43.723 -15.355 68.381 1.00 97.50 310 LYS A N 1
ATOM 2576 C CA . LYS A 1 310 ? -42.753 -16.368 67.941 1.00 97.50 310 LYS A CA 1
ATOM 2577 C C . LYS A 1 310 ? -42.884 -16.645 66.449 1.00 97.50 310 LYS A C 1
ATOM 2579 O O . LYS A 1 310 ? -41.877 -16.618 65.754 1.00 97.50 310 LYS A O 1
ATOM 2584 N N . GLU A 1 311 ? -44.098 -16.833 65.941 1.00 96.31 311 GLU A N 1
ATOM 2585 C CA . GLU A 1 311 ? -44.335 -17.013 64.504 1.00 96.31 311 GLU A CA 1
ATOM 2586 C C . GLU A 1 311 ? -43.829 -15.802 63.706 1.00 96.31 311 GLU A C 1
ATOM 2588 O O . GLU A 1 311 ? -43.062 -15.952 62.754 1.00 96.31 311 GLU A O 1
ATOM 2593 N N . SER A 1 312 ? -44.151 -14.585 64.157 1.00 96.62 312 SER A N 1
ATOM 2594 C CA . SER A 1 312 ? -43.651 -13.338 63.564 1.00 96.62 312 SER A CA 1
ATOM 2595 C C . SER A 1 312 ? -42.119 -13.248 63.575 1.00 96.62 312 SER A C 1
ATOM 2597 O O . SER A 1 312 ? -41.518 -12.822 62.585 1.00 96.62 312 SER A O 1
ATOM 2599 N N . LEU A 1 313 ? -41.473 -13.670 64.668 1.00 96.25 313 LEU A N 1
ATOM 2600 C CA . LEU A 1 313 ? -40.016 -13.724 64.775 1.00 96.25 313 LEU A CA 1
ATOM 2601 C C . LEU A 1 313 ? -39.427 -14.726 63.775 1.00 96.25 313 LEU A C 1
ATOM 2603 O O . LEU A 1 313 ? -38.552 -14.348 63.001 1.00 96.25 313 LEU A O 1
ATOM 2607 N N . THR A 1 314 ? -39.965 -15.947 63.709 1.00 96.69 314 THR A N 1
ATOM 2608 C CA . THR A 1 314 ? -39.488 -16.974 62.764 1.00 96.69 314 THR A CA 1
ATOM 2609 C C . THR A 1 314 ? -39.658 -16.547 61.303 1.00 96.69 314 THR A C 1
ATOM 2611 O O . THR A 1 314 ? -38.761 -16.757 60.489 1.00 96.69 314 THR A O 1
ATOM 2614 N N . ALA A 1 315 ? -40.754 -15.859 60.960 1.00 95.69 315 ALA A N 1
ATOM 2615 C CA . ALA A 1 315 ? -40.959 -15.310 59.621 1.00 95.69 315 ALA A CA 1
ATOM 2616 C C . ALA A 1 315 ? -39.928 -14.216 59.281 1.00 95.69 315 ALA A C 1
ATOM 2618 O O . ALA A 1 315 ? -39.433 -14.141 58.153 1.00 95.69 315 ALA A O 1
ATOM 2619 N N . LYS A 1 316 ? -39.566 -13.371 60.257 1.00 96.25 316 LYS A N 1
ATOM 2620 C CA . LYS A 1 316 ? -38.506 -12.367 60.084 1.00 96.25 316 LYS A CA 1
ATOM 2621 C C . LYS A 1 316 ? -37.124 -13.004 59.942 1.00 96.25 316 LYS A C 1
ATOM 2623 O O . LYS A 1 316 ? -36.358 -12.541 59.103 1.00 96.25 316 LYS A O 1
ATOM 2628 N N . GLU A 1 317 ? -36.820 -14.059 60.694 1.00 96.69 317 GLU A N 1
ATOM 2629 C CA . GLU A 1 317 ? -35.563 -14.814 60.576 1.00 96.69 317 GLU A CA 1
ATOM 2630 C C . GLU A 1 317 ? -35.429 -15.477 59.201 1.00 96.69 317 GLU A C 1
ATOM 2632 O O . GLU A 1 317 ? -34.397 -15.336 58.547 1.00 96.69 317 GLU A O 1
ATOM 2637 N N . GLN A 1 318 ? -36.493 -16.117 58.707 1.00 97.06 318 GLN A N 1
ATOM 2638 C CA . GLN A 1 318 ? -36.520 -16.681 57.354 1.00 97.06 318 GLN A CA 1
ATOM 2639 C C . GLN A 1 318 ? -36.310 -15.602 56.287 1.00 97.06 318 GLN A C 1
ATOM 2641 O O . GLN A 1 318 ? -35.522 -15.787 55.360 1.00 97.06 318 GLN A O 1
ATOM 2646 N N . ARG A 1 319 ? -36.963 -14.441 56.429 1.00 96.19 319 ARG A N 1
ATOM 2647 C CA . ARG A 1 319 ? -36.764 -13.313 55.511 1.00 96.19 319 ARG A CA 1
ATOM 2648 C C . ARG A 1 319 ? -35.331 -12.780 55.555 1.00 96.19 319 ARG A C 1
ATOM 2650 O O . ARG A 1 319 ? -34.779 -12.470 54.503 1.00 96.19 319 ARG A O 1
ATOM 2657 N N . ALA A 1 320 ? -34.729 -12.678 56.739 1.00 94.94 320 ALA A N 1
ATOM 2658 C CA . ALA A 1 320 ? -33.334 -12.277 56.887 1.00 94.94 320 ALA A CA 1
ATOM 2659 C C . ALA A 1 320 ? -32.388 -13.286 56.217 1.00 94.94 320 ALA A C 1
ATOM 2661 O O . ALA A 1 320 ? -31.465 -12.871 55.524 1.00 94.94 320 ALA A O 1
ATOM 2662 N N . ALA A 1 321 ? -32.658 -14.589 56.340 1.00 96.31 321 ALA A N 1
ATOM 2663 C CA . ALA A 1 321 ? -31.884 -15.631 55.669 1.00 96.31 321 ALA A CA 1
ATOM 2664 C C . ALA A 1 321 ? -31.975 -15.535 54.135 1.00 96.31 321 ALA A C 1
ATOM 2666 O O . ALA A 1 321 ? -30.952 -15.617 53.460 1.00 96.31 321 ALA A O 1
ATOM 2667 N N . ILE A 1 322 ? -33.168 -15.297 53.575 1.00 96.56 322 ILE A N 1
ATOM 2668 C CA . ILE A 1 322 ? -33.336 -15.094 52.124 1.00 96.56 322 ILE A CA 1
ATOM 2669 C C . ILE A 1 322 ? -32.549 -13.864 51.663 1.00 96.56 322 ILE A C 1
ATOM 2671 O O . ILE A 1 322 ? -31.744 -13.961 50.738 1.00 96.56 322 ILE A O 1
ATOM 2675 N N . LEU A 1 323 ? -32.709 -12.729 52.347 1.00 97.38 323 LEU A N 1
ATOM 2676 C CA . LEU A 1 323 ? -31.966 -11.510 52.019 1.00 97.38 323 LEU A CA 1
ATOM 2677 C C . LEU A 1 323 ? -30.450 -11.720 52.125 1.00 97.38 323 LEU A C 1
ATOM 2679 O O . LEU A 1 323 ? -29.709 -11.218 51.285 1.00 97.38 323 LEU A O 1
ATOM 2683 N N . GLN A 1 324 ? -29.986 -12.500 53.103 1.00 95.88 324 GLN A N 1
ATOM 2684 C CA . GLN A 1 324 ? -28.576 -12.859 53.227 1.00 95.88 324 GLN A CA 1
ATOM 2685 C C . GLN A 1 324 ? -28.089 -13.632 51.992 1.00 95.88 324 GLN A C 1
ATOM 2687 O O . GLN A 1 324 ? -27.075 -13.262 51.405 1.00 95.88 324 GLN A O 1
ATOM 2692 N N . THR A 1 325 ? -28.846 -14.635 51.529 1.00 96.81 325 THR A N 1
ATOM 2693 C CA . THR A 1 325 ? -28.492 -15.381 50.307 1.00 96.81 325 THR A CA 1
ATOM 2694 C C . THR A 1 325 ? -28.511 -14.515 49.046 1.00 96.81 325 THR A C 1
ATOM 2696 O O . THR A 1 325 ? -27.657 -14.685 48.177 1.00 96.81 325 THR A O 1
ATOM 2699 N N . GLU A 1 326 ? -29.438 -13.557 48.944 1.00 96.69 326 GLU A N 1
ATOM 2700 C CA . GLU A 1 326 ? -29.484 -12.604 47.830 1.00 96.69 326 GLU A CA 1
ATOM 2701 C C . GLU A 1 326 ? -28.260 -11.680 47.833 1.00 96.69 326 GLU A C 1
ATOM 2703 O O . GLU A 1 326 ? -27.646 -11.468 46.787 1.00 96.69 326 GLU A O 1
ATOM 2708 N N . VAL A 1 327 ? -27.859 -11.171 49.002 1.00 97.44 327 VAL A N 1
ATOM 2709 C CA . VAL A 1 327 ? -26.649 -10.349 49.154 1.00 97.44 327 VAL A CA 1
ATOM 2710 C C . VAL A 1 327 ? -25.399 -11.137 48.768 1.00 97.44 327 VAL A C 1
ATOM 2712 O O . VAL A 1 327 ? -24.557 -10.617 48.035 1.00 97.44 327 VAL A O 1
ATOM 2715 N N . ASP A 1 328 ? -25.279 -12.389 49.204 1.00 97.19 328 ASP A N 1
ATOM 2716 C CA . ASP A 1 328 ? -24.113 -13.218 48.887 1.00 97.19 328 ASP A CA 1
ATOM 2717 C C . ASP A 1 328 ? -24.056 -13.582 47.391 1.00 97.19 328 ASP A C 1
ATOM 2719 O O . ASP A 1 328 ? -22.985 -13.545 46.782 1.00 97.19 328 ASP A O 1
ATOM 2723 N N . ALA A 1 329 ? -25.205 -13.810 46.745 1.00 96.69 329 ALA A N 1
ATOM 2724 C CA . ALA A 1 329 ? -25.276 -13.978 45.293 1.00 96.69 329 ALA A CA 1
ATOM 2725 C C . ALA A 1 329 ? -24.876 -12.698 44.532 1.00 96.69 329 ALA A C 1
ATOM 2727 O O . ALA A 1 329 ? -24.183 -12.767 43.511 1.00 96.69 329 ALA A O 1
ATOM 2728 N N . LEU A 1 330 ? -25.281 -11.521 45.023 1.00 97.25 330 LEU A N 1
ATOM 2729 C CA . LEU A 1 330 ? -24.875 -10.238 44.445 1.00 97.25 330 LEU A CA 1
ATOM 2730 C C . LEU A 1 330 ? -23.373 -9.982 44.612 1.00 97.25 330 LEU A C 1
ATOM 2732 O O . LEU A 1 330 ? -22.750 -9.488 43.673 1.00 97.25 330 LEU A O 1
ATOM 2736 N N . ARG A 1 331 ? -22.781 -10.357 45.753 1.00 97.75 331 ARG A N 1
ATOM 2737 C CA . ARG A 1 331 ? -21.328 -10.275 45.985 1.00 97.75 331 ARG A CA 1
ATOM 2738 C C . ARG A 1 331 ? -20.545 -11.133 44.996 1.00 97.75 331 ARG A C 1
ATOM 2740 O O . ARG A 1 331 ? -19.657 -10.609 44.333 1.00 97.75 331 ARG A O 1
ATOM 2747 N N . LEU A 1 332 ? -20.930 -12.397 44.812 1.00 97.06 332 LEU A N 1
ATOM 2748 C CA . LEU A 1 332 ? -20.293 -13.277 43.822 1.00 97.06 332 LEU A CA 1
ATOM 2749 C C . LEU A 1 332 ? -20.384 -12.701 42.404 1.00 97.06 332 LEU A C 1
ATOM 2751 O O . LEU A 1 332 ? -19.402 -12.671 41.665 1.00 97.06 332 LEU A O 1
ATOM 2755 N N . ARG A 1 333 ? -21.553 -12.171 42.027 1.00 95.88 333 ARG A N 1
ATOM 2756 C CA . ARG A 1 333 ? -21.738 -11.542 40.714 1.00 95.88 333 ARG A CA 1
ATOM 2757 C C . ARG A 1 333 ? -20.883 -10.284 40.545 1.00 95.88 333 ARG A C 1
ATOM 2759 O O . ARG A 1 333 ? -20.443 -10.001 39.430 1.00 95.88 333 ARG A O 1
ATOM 2766 N N . LEU A 1 334 ? -20.661 -9.524 41.616 1.00 94.56 334 LEU A N 1
ATOM 2767 C CA . LEU A 1 334 ? -19.767 -8.369 41.606 1.00 94.56 334 LEU A CA 1
ATOM 2768 C C . LEU A 1 334 ? -18.311 -8.808 41.395 1.00 94.56 334 LEU A C 1
ATOM 2770 O O . LEU A 1 334 ? -17.665 -8.286 40.490 1.00 94.56 334 LEU A O 1
ATOM 2774 N N . GLU A 1 335 ? -17.838 -9.822 42.123 1.00 96.25 335 GLU A N 1
ATOM 2775 C CA . GLU A 1 335 ? -16.486 -10.386 41.966 1.00 96.25 335 GLU A CA 1
ATOM 2776 C C . GLU A 1 335 ? -16.236 -10.917 40.542 1.00 96.25 335 GLU A C 1
ATOM 2778 O O . GLU A 1 335 ? -15.184 -10.675 39.943 1.00 96.25 335 GLU A O 1
ATOM 2783 N N . GLU A 1 336 ? -17.220 -11.587 39.935 1.00 96.06 336 GLU A N 1
ATOM 2784 C CA . GLU A 1 336 ? -17.140 -12.023 38.535 1.00 96.06 336 GLU A CA 1
ATOM 2785 C C . GLU A 1 336 ? -17.007 -10.840 37.566 1.00 96.06 336 GLU A C 1
ATOM 2787 O O . GLU A 1 336 ? -16.229 -10.892 36.604 1.00 96.06 336 GLU A O 1
ATOM 2792 N N . LYS A 1 337 ? -17.758 -9.758 37.807 1.00 95.62 337 LYS A N 1
ATOM 2793 C CA . LYS A 1 337 ? -17.689 -8.539 36.993 1.00 95.62 337 LYS A CA 1
ATOM 2794 C C . LYS A 1 337 ? -16.358 -7.819 37.166 1.00 95.62 337 LYS A C 1
ATOM 2796 O O . LYS A 1 337 ? -15.794 -7.395 36.158 1.00 95.62 337 LYS A O 1
ATOM 2801 N N . GLU A 1 338 ? -15.823 -7.742 38.379 1.00 96.88 338 GLU A N 1
ATOM 2802 C CA . GLU A 1 338 ? -14.490 -7.196 38.648 1.00 96.88 338 GLU A CA 1
ATOM 2803 C C . GLU A 1 338 ? -13.395 -8.022 37.965 1.00 96.88 338 GLU A C 1
ATOM 2805 O O . GLU A 1 338 ? -12.521 -7.468 37.298 1.00 96.88 338 GLU A O 1
ATOM 2810 N N . SER A 1 339 ? -13.478 -9.355 38.025 1.00 96.69 339 SER A N 1
ATOM 2811 C CA . SER A 1 339 ? -12.562 -10.253 37.311 1.00 96.69 339 SER A CA 1
ATOM 2812 C C . SER A 1 339 ? -12.606 -10.033 35.795 1.00 96.69 339 SER A C 1
ATOM 2814 O O . SER A 1 339 ? -11.566 -9.958 35.133 1.00 96.69 339 SER A O 1
ATOM 2816 N N . PHE A 1 340 ? -13.804 -9.881 35.225 1.00 96.31 340 PHE A N 1
ATOM 2817 C CA . PHE A 1 340 ? -13.966 -9.577 33.804 1.00 96.31 340 PHE A CA 1
ATOM 2818 C C . PHE A 1 340 ? -13.393 -8.203 33.439 1.00 96.31 340 PHE A C 1
ATOM 2820 O O . PHE A 1 340 ? -12.707 -8.073 32.422 1.00 96.31 340 PHE A O 1
ATOM 2827 N N . LEU A 1 341 ? -13.633 -7.193 34.276 1.00 95.69 341 LEU A N 1
ATOM 2828 C CA . LEU A 1 341 ? -13.117 -5.844 34.075 1.00 95.69 341 LEU A CA 1
ATOM 2829 C C . LEU A 1 341 ? -11.586 -5.832 34.129 1.00 95.69 341 LEU A C 1
ATOM 2831 O O . LEU A 1 341 ? -10.962 -5.303 33.219 1.00 95.69 341 LEU A O 1
ATOM 2835 N N . ASN A 1 342 ? -10.975 -6.529 35.088 1.00 96.19 342 ASN A N 1
ATOM 2836 C CA . ASN A 1 342 ? -9.521 -6.692 35.168 1.00 96.19 342 ASN A CA 1
ATOM 2837 C C . ASN A 1 342 ? -8.933 -7.356 33.913 1.00 96.19 342 ASN A C 1
ATOM 2839 O O . ASN A 1 342 ? -7.914 -6.900 33.392 1.00 96.19 342 ASN A O 1
ATOM 2843 N N . LYS A 1 343 ? -9.592 -8.391 33.370 1.00 97.94 343 LYS A N 1
ATOM 2844 C CA . LYS A 1 343 ? -9.182 -9.009 32.095 1.00 97.94 343 LYS A CA 1
ATOM 2845 C C . LYS A 1 343 ? -9.256 -8.016 30.933 1.00 97.94 343 LYS A C 1
ATOM 2847 O O . LYS A 1 343 ? -8.348 -7.987 30.107 1.00 97.94 343 LYS A O 1
ATOM 2852 N N . LYS A 1 344 ? -10.308 -7.194 30.871 1.00 96.38 344 LYS A N 1
ATOM 2853 C CA . LYS A 1 344 ? -10.462 -6.165 29.832 1.00 96.38 344 LYS A CA 1
ATOM 2854 C C . LYS A 1 344 ? -9.442 -5.038 29.963 1.00 96.38 344 LYS A C 1
ATOM 2856 O O . LYS A 1 344 ? -8.885 -4.626 28.950 1.00 96.38 344 LYS A O 1
ATOM 2861 N N . THR A 1 345 ? -9.140 -4.603 31.180 1.00 95.94 345 THR A N 1
ATOM 2862 C CA . THR A 1 345 ? -8.082 -3.625 31.454 1.00 95.94 345 THR A CA 1
ATOM 2863 C C . THR A 1 345 ? -6.721 -4.151 31.008 1.00 95.94 345 THR A C 1
ATOM 2865 O O . THR A 1 345 ? -5.997 -3.437 30.320 1.00 95.94 345 THR A O 1
ATOM 2868 N N . LYS A 1 346 ? -6.398 -5.417 31.309 1.00 97.75 346 LYS A N 1
ATOM 2869 C CA . LYS A 1 346 ? -5.151 -6.040 30.847 1.00 97.75 346 LYS A CA 1
ATOM 2870 C C . LYS A 1 346 ? -5.080 -6.125 29.319 1.00 97.75 346 LYS A C 1
ATOM 2872 O O . LYS A 1 346 ? -4.089 -5.712 28.737 1.00 97.75 346 LYS A O 1
ATOM 2877 N N . GLN A 1 347 ? -6.163 -6.556 28.668 1.00 96.44 347 GLN A N 1
ATOM 2878 C CA . GLN A 1 347 ? -6.245 -6.590 27.204 1.00 96.44 347 GLN A CA 1
ATOM 2879 C C . GLN A 1 347 ? -6.020 -5.199 26.579 1.00 96.44 347 GLN A C 1
ATOM 2881 O O . GLN A 1 347 ? -5.348 -5.082 25.559 1.00 96.44 347 GLN A O 1
ATOM 2886 N N . LEU A 1 348 ? -6.572 -4.140 27.178 1.00 93.31 348 LEU A N 1
ATOM 2887 C CA . LEU A 1 348 ? -6.350 -2.764 26.724 1.00 93.31 348 LEU A CA 1
ATOM 2888 C C . LEU A 1 348 ? -4.897 -2.317 26.902 1.00 93.31 348 LEU A C 1
ATOM 2890 O O . LEU A 1 348 ? -4.380 -1.603 26.043 1.00 93.31 348 LEU A O 1
ATOM 2894 N N . GLN A 1 349 ? -4.243 -2.724 27.990 1.00 97.12 349 GLN A N 1
ATOM 2895 C CA . GLN A 1 349 ? -2.829 -2.442 28.211 1.00 97.12 349 GLN A CA 1
ATOM 2896 C C . GLN A 1 349 ? -1.960 -3.121 27.143 1.00 97.12 349 GLN A C 1
ATOM 2898 O O . GLN A 1 349 ? -1.185 -2.429 26.488 1.00 97.12 349 GLN A O 1
ATOM 2903 N N . ASP A 1 350 ? -2.168 -4.417 26.893 1.00 96.56 350 ASP A N 1
ATOM 2904 C CA . ASP A 1 350 ? -1.424 -5.180 25.881 1.00 96.56 350 ASP A CA 1
ATOM 2905 C C . ASP A 1 350 ? -1.575 -4.541 24.481 1.00 96.56 350 ASP A C 1
ATOM 2907 O O . ASP A 1 350 ? -0.590 -4.293 23.786 1.00 96.56 350 ASP A O 1
ATOM 2911 N N . LEU A 1 351 ? -2.803 -4.160 24.096 1.00 96.00 351 LEU A N 1
ATOM 2912 C CA . LEU A 1 351 ? -3.068 -3.449 22.835 1.00 96.00 351 LEU A CA 1
ATOM 2913 C C . LEU A 1 351 ? -2.416 -2.059 22.780 1.00 96.00 351 LEU A C 1
ATOM 2915 O O . LEU A 1 351 ? -2.052 -1.573 21.709 1.00 96.00 351 LEU A O 1
ATOM 2919 N N . THR A 1 352 ? -2.287 -1.383 23.922 1.00 96.25 352 THR A N 1
ATOM 2920 C CA . THR A 1 352 ? -1.624 -0.074 23.999 1.00 96.25 352 THR A CA 1
ATOM 2921 C C . THR A 1 352 ? -0.114 -0.213 23.808 1.00 96.25 352 THR A C 1
ATOM 2923 O O . THR A 1 352 ? 0.490 0.610 23.118 1.00 96.25 352 THR A O 1
ATOM 2926 N N . GLU A 1 353 ? 0.487 -1.261 24.370 1.00 97.00 353 GLU A N 1
ATOM 2927 C CA . GLU A 1 353 ? 1.901 -1.592 24.188 1.00 97.00 353 GLU A CA 1
ATOM 2928 C C . GLU A 1 353 ? 2.194 -1.980 22.731 1.00 97.00 353 GLU A C 1
ATOM 2930 O O . GLU A 1 353 ? 3.109 -1.417 22.128 1.00 97.00 353 GLU A O 1
ATOM 2935 N N . GLU A 1 354 ? 1.358 -2.826 22.119 1.00 96.44 354 GLU A N 1
ATOM 2936 C CA . GLU A 1 354 ? 1.456 -3.196 20.698 1.00 96.44 354 GLU A CA 1
ATOM 2937 C C . GLU A 1 354 ? 1.291 -1.983 19.768 1.00 96.44 354 GLU A C 1
ATOM 2939 O O . GLU A 1 354 ? 2.041 -1.786 18.811 1.00 96.44 354 GLU A O 1
ATOM 2944 N N . LYS A 1 355 ? 0.354 -1.080 20.071 1.00 95.00 355 LYS A N 1
ATOM 2945 C CA . LYS A 1 355 ? 0.247 0.191 19.342 1.00 95.00 355 LYS A CA 1
ATOM 2946 C C . LYS A 1 355 ? 1.539 1.010 19.452 1.00 95.00 355 LYS A C 1
ATOM 2948 O O . LYS A 1 355 ? 1.925 1.676 18.489 1.00 95.00 355 LYS A O 1
ATOM 2953 N N . GLY A 1 356 ? 2.189 0.987 20.614 1.00 95.50 356 GLY A N 1
ATOM 2954 C CA . GLY A 1 356 ? 3.474 1.639 20.846 1.00 95.50 356 GLY A CA 1
ATOM 2955 C C . GLY A 1 356 ? 4.600 1.050 19.996 1.00 95.50 356 GLY A C 1
ATOM 2956 O O . GLY A 1 356 ? 5.340 1.810 19.367 1.00 95.50 356 GLY A O 1
ATOM 2957 N N . THR A 1 357 ? 4.701 -0.280 19.922 1.00 97.00 357 THR A N 1
ATOM 2958 C CA . THR A 1 357 ? 5.713 -0.964 19.101 1.00 97.00 357 THR A CA 1
ATOM 2959 C C . THR A 1 357 ? 5.495 -0.696 17.614 1.00 97.00 357 THR A C 1
ATOM 2961 O O . THR A 1 357 ? 6.418 -0.237 16.941 1.00 97.00 357 THR A O 1
ATOM 2964 N N . LEU A 1 358 ? 4.258 -0.835 17.124 1.00 95.69 358 LEU A N 1
ATOM 2965 C CA . LEU A 1 358 ? 3.901 -0.535 15.733 1.00 95.69 358 LEU A CA 1
ATOM 2966 C C . LEU A 1 358 ? 4.183 0.930 15.369 1.00 95.69 358 LEU A C 1
ATOM 2968 O O . LEU A 1 358 ? 4.656 1.228 14.273 1.00 95.69 358 LEU A O 1
ATOM 2972 N N . ALA A 1 359 ? 3.940 1.872 16.286 1.00 95.12 359 ALA A N 1
ATOM 2973 C CA . ALA A 1 359 ? 4.286 3.276 16.070 1.00 95.12 359 ALA A CA 1
ATOM 2974 C C . ALA A 1 359 ? 5.806 3.507 15.963 1.00 95.12 359 ALA A C 1
ATOM 2976 O O . ALA A 1 359 ? 6.232 4.405 15.229 1.00 95.12 359 ALA A O 1
ATOM 2977 N N . GLY A 1 360 ? 6.613 2.716 16.677 1.00 96.38 360 GLY A N 1
ATOM 2978 C CA . GLY A 1 360 ? 8.070 2.680 16.540 1.00 96.38 360 GLY A CA 1
ATOM 2979 C C . GLY A 1 360 ? 8.500 2.165 15.167 1.00 96.38 360 GLY A C 1
ATOM 2980 O O . GLY A 1 360 ? 9.189 2.874 14.441 1.00 96.38 360 GLY A O 1
ATOM 2981 N N . GLU A 1 361 ? 7.991 1.006 14.751 1.00 96.88 361 GLU A N 1
ATOM 2982 C CA . GLU A 1 361 ? 8.294 0.412 13.440 1.00 96.88 361 GLU A CA 1
ATOM 2983 C C . GLU A 1 361 ? 7.899 1.326 12.271 1.00 96.88 361 GLU A C 1
ATOM 2985 O O . GLU A 1 361 ? 8.634 1.463 11.293 1.00 96.88 361 GLU A O 1
ATOM 2990 N N . ILE A 1 362 ? 6.752 2.009 12.372 1.00 94.25 362 ILE A N 1
ATOM 2991 C CA . ILE A 1 362 ? 6.328 3.008 11.380 1.00 94.25 362 ILE A CA 1
ATOM 2992 C C . ILE A 1 362 ? 7.338 4.157 11.290 1.00 94.25 362 ILE A C 1
ATOM 2994 O O . ILE A 1 362 ? 7.573 4.672 10.195 1.00 94.25 362 ILE A O 1
ATOM 2998 N N . ARG A 1 363 ? 7.919 4.584 12.415 1.00 97.75 363 ARG A N 1
ATOM 2999 C CA . ARG A 1 363 ? 8.935 5.643 12.437 1.00 97.75 363 ARG A CA 1
ATOM 3000 C C . ARG A 1 363 ? 10.222 5.173 11.762 1.00 97.75 363 ARG A C 1
ATOM 3002 O O . ARG A 1 363 ? 10.686 5.846 10.849 1.00 97.75 363 ARG A O 1
ATOM 3009 N N . ASP A 1 364 ? 10.707 3.987 12.108 1.00 97.31 364 ASP A N 1
ATOM 3010 C CA . ASP A 1 364 ? 11.926 3.420 11.521 1.00 97.31 364 ASP A CA 1
ATOM 3011 C C . ASP A 1 364 ? 11.777 3.194 10.007 1.00 97.31 364 ASP A C 1
ATOM 3013 O O . ASP A 1 364 ? 12.674 3.505 9.218 1.00 97.31 364 ASP A O 1
ATOM 3017 N N . MET A 1 365 ? 10.609 2.710 9.565 1.00 96.56 365 MET A N 1
ATOM 3018 C CA . MET A 1 365 ? 10.300 2.572 8.140 1.00 96.56 365 MET A CA 1
ATOM 3019 C C . MET A 1 365 ? 10.257 3.924 7.416 1.00 96.56 365 MET A C 1
ATOM 3021 O O . MET A 1 365 ? 10.699 4.002 6.268 1.00 96.56 365 MET A O 1
ATOM 3025 N N . LYS A 1 366 ? 9.751 4.987 8.057 1.00 97.00 366 LYS A N 1
ATOM 3026 C CA . LYS A 1 366 ? 9.761 6.346 7.488 1.00 97.00 366 LYS A CA 1
ATOM 3027 C C . LYS A 1 366 ? 11.182 6.876 7.328 1.00 97.00 366 LYS A C 1
ATOM 3029 O O . LYS A 1 366 ? 11.514 7.347 6.243 1.00 97.00 366 LYS A O 1
ATOM 3034 N N . ASP A 1 367 ? 12.022 6.731 8.347 1.00 97.94 367 ASP A N 1
ATOM 3035 C CA . ASP A 1 367 ? 13.420 7.169 8.293 1.00 97.94 367 ASP A CA 1
ATOM 3036 C C . ASP A 1 367 ? 14.185 6.408 7.198 1.00 97.94 367 ASP A C 1
ATOM 3038 O O . ASP A 1 367 ? 14.934 6.988 6.406 1.00 97.94 367 ASP A O 1
ATOM 3042 N N . MET A 1 368 ? 13.936 5.101 7.070 1.00 98.19 368 MET A N 1
ATOM 3043 C CA . MET A 1 368 ? 14.511 4.292 5.997 1.00 98.19 368 MET A CA 1
ATOM 3044 C C . MET A 1 368 ? 14.034 4.736 4.608 1.00 98.19 368 MET A C 1
ATOM 3046 O O . MET A 1 368 ? 14.827 4.750 3.659 1.00 98.19 368 MET A O 1
ATOM 3050 N N . LEU A 1 369 ? 12.754 5.084 4.465 1.00 96.88 369 LEU A N 1
ATOM 3051 C CA . LEU A 1 369 ? 12.201 5.592 3.212 1.00 96.88 369 LEU A CA 1
ATOM 3052 C C . LEU A 1 369 ? 12.840 6.930 2.834 1.00 96.88 369 LEU A C 1
ATOM 3054 O O . LEU A 1 369 ? 13.257 7.086 1.688 1.00 96.88 369 LEU A O 1
ATOM 3058 N N . GLU A 1 370 ? 13.027 7.835 3.794 1.00 97.88 370 GLU A N 1
ATOM 3059 C CA . GLU A 1 370 ? 13.696 9.118 3.564 1.00 97.88 370 GLU A CA 1
ATOM 3060 C C . GLU A 1 370 ? 15.156 8.926 3.113 1.00 97.88 370 GLU A C 1
ATOM 3062 O O . GLU A 1 370 ? 15.629 9.569 2.172 1.00 97.88 370 GLU A O 1
ATOM 3067 N N . VAL A 1 371 ? 15.884 7.979 3.719 1.00 98.56 371 VAL A N 1
ATOM 3068 C CA . VAL A 1 371 ? 17.242 7.618 3.276 1.00 98.56 371 VAL A CA 1
ATOM 3069 C C . VAL A 1 371 ? 17.237 7.089 1.837 1.00 98.56 371 VAL A C 1
ATOM 3071 O O . VAL A 1 371 ? 18.089 7.484 1.031 1.00 98.56 371 VAL A O 1
ATOM 3074 N N . LYS A 1 372 ? 16.285 6.215 1.488 1.00 97.75 372 LYS A N 1
ATOM 3075 C CA . LYS A 1 372 ? 16.148 5.688 0.120 1.00 97.75 372 LYS A CA 1
ATOM 3076 C C . LYS A 1 372 ? 15.797 6.791 -0.878 1.00 97.75 372 LYS A C 1
ATOM 3078 O O . LYS A 1 372 ? 16.382 6.818 -1.957 1.00 97.75 372 LYS A O 1
ATOM 3083 N N . GLU A 1 373 ? 14.931 7.729 -0.516 1.00 97.81 373 GLU A N 1
ATOM 3084 C CA . GLU A 1 373 ? 14.563 8.876 -1.350 1.00 97.81 373 GLU A CA 1
ATOM 3085 C C . GLU A 1 373 ? 15.770 9.782 -1.624 1.00 97.81 373 GLU A C 1
ATOM 3087 O O . GLU A 1 373 ? 16.083 10.085 -2.778 1.00 97.81 373 GLU A O 1
ATOM 3092 N N . ARG A 1 374 ? 16.558 10.110 -0.591 1.00 98.19 374 ARG A N 1
ATOM 3093 C CA . ARG A 1 374 ? 17.826 10.839 -0.765 1.00 98.19 374 ARG A CA 1
ATOM 3094 C C . ARG A 1 374 ? 18.787 10.089 -1.695 1.00 98.19 374 ARG A C 1
ATOM 3096 O O . ARG A 1 374 ? 19.444 10.715 -2.529 1.00 98.19 374 ARG A O 1
ATOM 3103 N N . LYS A 1 375 ? 18.866 8.755 -1.600 1.00 98.44 375 LYS A N 1
ATOM 3104 C CA . LYS A 1 375 ? 19.711 7.937 -2.489 1.00 98.44 375 LYS A CA 1
ATOM 3105 C C . LYS A 1 375 ? 19.219 7.958 -3.937 1.00 98.44 375 LYS A C 1
ATOM 3107 O O . LYS A 1 375 ? 20.050 8.081 -4.838 1.00 98.44 375 LYS A O 1
ATOM 3112 N N . ILE A 1 376 ? 17.907 7.870 -4.158 1.00 96.50 376 ILE A N 1
ATOM 3113 C CA . ILE A 1 376 ? 17.287 7.996 -5.484 1.00 96.50 376 ILE A CA 1
ATOM 3114 C C . ILE A 1 376 ? 17.629 9.357 -6.090 1.00 96.50 376 ILE A C 1
ATOM 3116 O O . ILE A 1 376 ? 18.125 9.398 -7.213 1.00 96.50 376 ILE A O 1
ATOM 3120 N N . ASN A 1 377 ? 17.499 10.441 -5.323 1.00 97.81 377 ASN A N 1
ATOM 3121 C CA . ASN A 1 377 ? 17.830 11.792 -5.784 1.00 97.81 377 ASN A CA 1
ATOM 3122 C C . ASN A 1 377 ? 19.305 11.918 -6.211 1.00 97.81 377 ASN A C 1
ATOM 3124 O O . ASN A 1 377 ? 19.622 12.548 -7.221 1.00 97.81 377 ASN A O 1
ATOM 3128 N N . VAL A 1 378 ? 20.232 11.294 -5.474 1.00 98.56 378 VAL A N 1
ATOM 3129 C CA . VAL A 1 378 ? 21.656 11.254 -5.857 1.00 98.56 378 VAL A CA 1
ATOM 3130 C C . VAL A 1 378 ? 21.867 10.469 -7.156 1.00 98.56 378 VAL A C 1
ATOM 3132 O O . VAL A 1 378 ? 22.635 10.901 -8.017 1.00 98.56 378 VAL A O 1
ATOM 3135 N N . LEU A 1 379 ? 21.200 9.324 -7.314 1.00 97.69 379 LEU A N 1
ATOM 3136 C CA . LEU A 1 379 ? 21.304 8.510 -8.527 1.00 97.69 379 LEU A CA 1
ATOM 3137 C C . LEU A 1 379 ? 20.684 9.207 -9.743 1.00 97.69 379 LEU A C 1
ATOM 3139 O O . LEU A 1 379 ? 21.288 9.177 -10.811 1.00 97.69 379 LEU A O 1
ATOM 3143 N N . GLN A 1 380 ? 19.552 9.893 -9.582 1.00 97.38 380 GLN A N 1
ATOM 3144 C CA . GLN A 1 380 ? 18.940 10.710 -10.634 1.00 97.38 380 GLN A CA 1
ATOM 3145 C C . GLN A 1 380 ? 19.901 11.794 -11.126 1.00 97.38 380 GLN A C 1
ATOM 3147 O O . GLN A 1 380 ? 20.195 11.839 -12.318 1.00 97.38 380 GLN A O 1
ATOM 3152 N N . LYS A 1 381 ? 20.516 12.564 -10.217 1.00 98.44 381 LYS A N 1
ATOM 3153 C CA . LYS A 1 381 ? 21.550 13.549 -10.588 1.00 98.44 381 LYS A CA 1
ATOM 3154 C C . LYS A 1 381 ? 22.732 12.916 -11.327 1.00 98.44 381 LYS A C 1
ATOM 3156 O O . LYS A 1 381 ? 23.315 13.522 -12.225 1.00 98.44 381 LYS A O 1
ATOM 3161 N N . LYS A 1 382 ? 23.121 11.687 -10.960 1.00 98.38 382 LYS A N 1
ATOM 3162 C CA . LYS A 1 382 ? 24.197 10.966 -11.656 1.00 98.38 382 LYS A CA 1
ATOM 3163 C C . LYS A 1 382 ? 23.786 10.558 -13.072 1.00 98.38 382 LYS A C 1
ATOM 3165 O O . LYS A 1 382 ? 24.611 10.665 -13.975 1.00 98.38 382 LYS A O 1
ATOM 3170 N N . ILE A 1 383 ? 22.543 10.116 -13.259 1.00 97.62 383 ILE A N 1
ATOM 3171 C CA . ILE A 1 383 ? 21.976 9.786 -14.572 1.00 97.62 383 ILE A CA 1
ATOM 3172 C C . ILE A 1 383 ? 21.927 11.034 -15.453 1.00 97.62 383 ILE A C 1
ATOM 3174 O O . ILE A 1 383 ? 22.406 10.979 -16.580 1.00 97.62 383 ILE A O 1
ATOM 3178 N N . GLU A 1 384 ? 21.435 12.159 -14.935 1.00 98.06 384 GLU A N 1
ATOM 3179 C CA . GLU A 1 384 ? 21.379 13.434 -15.665 1.00 98.06 384 GLU A CA 1
ATOM 3180 C C . GLU A 1 384 ? 22.765 13.868 -16.162 1.00 98.06 384 GLU A C 1
ATOM 3182 O O . GLU A 1 384 ? 22.934 14.189 -17.338 1.00 98.06 384 GLU A O 1
ATOM 3187 N N . ASN A 1 385 ? 23.784 13.788 -15.299 1.00 98.12 385 ASN A N 1
ATOM 3188 C CA . ASN A 1 385 ? 25.166 14.100 -15.670 1.00 98.12 385 ASN A CA 1
ATOM 3189 C C . ASN A 1 385 ? 25.699 13.140 -16.754 1.00 98.12 385 ASN A C 1
ATOM 3191 O O . ASN A 1 385 ? 26.289 13.573 -17.740 1.00 98.12 385 ASN A O 1
ATOM 3195 N N . LEU A 1 386 ? 25.454 11.831 -16.626 1.00 98.06 386 LEU A N 1
ATOM 3196 C CA . LEU A 1 386 ? 25.861 10.859 -17.650 1.00 98.06 386 LEU A CA 1
ATOM 3197 C C . LEU A 1 386 ? 25.136 11.078 -18.989 1.00 98.06 386 LEU A C 1
ATOM 3199 O O . LEU A 1 386 ? 25.747 10.930 -20.045 1.00 98.06 386 LEU A O 1
ATOM 3203 N N . GLN A 1 387 ? 23.859 11.464 -18.964 1.00 97.56 387 GLN A N 1
ATOM 3204 C CA . GLN A 1 387 ? 23.100 11.817 -20.166 1.00 97.56 387 GLN A CA 1
ATOM 3205 C C . GLN A 1 387 ? 23.655 13.074 -20.842 1.00 97.56 387 GLN A C 1
ATOM 3207 O O . GLN A 1 387 ? 23.723 13.137 -22.068 1.00 97.56 387 GLN A O 1
ATOM 3212 N N . GLU A 1 388 ? 24.068 14.077 -20.069 1.00 98.06 388 GLU A N 1
ATOM 3213 C CA . GLU A 1 388 ? 24.741 15.261 -20.601 1.00 98.06 388 GLU A CA 1
ATOM 3214 C C . GLU A 1 388 ? 26.079 14.909 -21.260 1.00 98.06 388 GLU A C 1
ATOM 3216 O O . GLU A 1 388 ? 26.301 15.277 -22.414 1.00 98.06 388 GLU A O 1
ATOM 3221 N N . GLN A 1 389 ? 26.903 14.088 -20.602 1.00 97.94 389 GLN A N 1
ATOM 3222 C CA . GLN A 1 389 ? 28.154 13.592 -21.184 1.00 97.94 389 GLN A CA 1
ATOM 3223 C C . GLN A 1 389 ? 27.925 12.827 -22.490 1.00 97.94 389 GLN A C 1
ATOM 3225 O O . GLN A 1 389 ? 28.683 13.002 -23.446 1.00 97.94 389 GLN A O 1
ATOM 3230 N N . LEU A 1 390 ? 26.880 11.997 -22.554 1.00 97.38 390 LEU A N 1
ATOM 3231 C CA . LEU A 1 390 ? 26.527 11.271 -23.771 1.00 97.38 390 LEU A CA 1
ATOM 3232 C C . LEU A 1 390 ? 26.142 12.237 -24.900 1.00 97.38 390 LEU A C 1
ATOM 3234 O O . LEU A 1 390 ? 26.672 12.121 -26.002 1.00 97.38 390 LEU A O 1
ATOM 3238 N N . ARG A 1 391 ? 25.314 13.251 -24.610 1.00 97.94 391 ARG A N 1
ATOM 3239 C CA . ARG A 1 391 ? 24.940 14.289 -25.588 1.00 97.94 391 ARG A CA 1
ATOM 3240 C C . ARG A 1 391 ? 26.154 15.040 -26.127 1.00 97.94 391 ARG A C 1
ATOM 3242 O O . ARG A 1 391 ? 26.219 15.318 -27.323 1.00 97.94 391 ARG A O 1
ATOM 3249 N N . ASP A 1 392 ? 27.125 15.357 -25.278 1.00 98.19 392 ASP A N 1
ATOM 3250 C CA . ASP A 1 392 ? 28.354 16.018 -25.720 1.00 98.19 392 ASP A CA 1
ATOM 3251 C C . ASP A 1 392 ? 29.227 15.101 -26.584 1.00 98.19 392 ASP A C 1
ATOM 3253 O O . ASP A 1 392 ? 29.807 15.553 -27.576 1.00 98.19 392 ASP A O 1
ATOM 3257 N N . LYS A 1 393 ? 29.274 13.799 -26.278 1.00 97.50 393 LYS A N 1
ATOM 3258 C CA . LYS A 1 393 ? 29.949 12.804 -27.123 1.00 97.50 393 LYS A CA 1
ATOM 3259 C C . LYS A 1 393 ? 29.255 12.611 -28.470 1.00 97.50 393 LYS A C 1
ATOM 3261 O O . LYS A 1 393 ? 29.946 12.540 -29.485 1.00 97.50 393 LYS A O 1
ATOM 3266 N N . ASP A 1 394 ? 27.929 12.624 -28.512 1.00 97.94 394 ASP A N 1
ATOM 3267 C CA . ASP A 1 394 ? 27.165 12.553 -29.762 1.00 97.94 394 ASP A CA 1
ATOM 3268 C C . ASP A 1 394 ? 27.397 13.784 -30.647 1.00 97.94 394 ASP A C 1
ATOM 3270 O O . ASP A 1 394 ? 27.594 13.654 -31.860 1.00 97.94 394 ASP A O 1
ATOM 3274 N N . LYS A 1 395 ? 27.469 14.985 -30.054 1.00 98.19 395 LYS A N 1
ATOM 3275 C CA . LYS A 1 395 ? 27.870 16.203 -30.778 1.00 98.19 395 LYS A CA 1
ATOM 3276 C C . LYS A 1 395 ? 29.285 16.072 -31.347 1.00 98.19 395 LYS A C 1
ATOM 3278 O O . LYS A 1 395 ? 29.499 16.374 -32.519 1.00 98.19 395 LYS A O 1
ATOM 3283 N N . GLN A 1 396 ? 30.242 15.579 -30.552 1.00 97.75 396 GLN A N 1
ATOM 3284 C CA . GLN A 1 396 ? 31.616 15.334 -31.018 1.00 97.75 396 GLN A CA 1
ATOM 3285 C C . GLN A 1 396 ? 31.649 14.343 -32.191 1.00 97.75 396 GLN A C 1
ATOM 3287 O O . GLN A 1 396 ? 32.308 14.608 -33.197 1.00 97.75 396 GLN A O 1
ATOM 3292 N N . LEU A 1 397 ? 30.908 13.234 -32.101 1.00 96.62 397 LEU A N 1
ATOM 3293 C CA . LEU A 1 397 ? 30.797 12.251 -33.181 1.00 96.62 397 LEU A CA 1
ATOM 3294 C C . LEU A 1 397 ? 30.170 12.840 -34.443 1.00 96.62 397 LEU A C 1
ATOM 3296 O O . LEU A 1 397 ? 30.633 12.548 -35.543 1.00 96.62 397 LEU A O 1
ATOM 3300 N N . THR A 1 398 ? 29.138 13.668 -34.303 1.00 97.19 398 THR A N 1
ATOM 3301 C CA . THR A 1 398 ? 28.479 14.323 -35.440 1.00 97.19 398 THR A CA 1
ATOM 3302 C C . THR A 1 398 ? 29.445 15.267 -36.153 1.00 97.19 398 THR A C 1
ATOM 3304 O O . THR A 1 398 ? 29.637 15.142 -37.360 1.00 97.19 398 THR A O 1
ATOM 3307 N N . ASN A 1 399 ? 30.171 16.101 -35.402 1.00 97.62 399 ASN A N 1
ATOM 3308 C CA . ASN A 1 399 ? 31.197 16.986 -35.960 1.00 97.62 399 ASN A CA 1
ATOM 3309 C C . ASN A 1 399 ? 32.305 16.206 -36.691 1.00 97.62 399 ASN A C 1
ATOM 3311 O O . ASN A 1 399 ? 32.755 16.611 -37.762 1.00 97.62 399 ASN A O 1
ATOM 3315 N N . LEU A 1 400 ? 32.744 15.068 -36.137 1.00 97.12 400 LEU A N 1
ATOM 3316 C CA . LEU A 1 400 ? 33.719 14.195 -36.799 1.00 97.12 400 LEU A CA 1
ATOM 3317 C C . LEU A 1 400 ? 33.155 13.571 -38.078 1.00 97.12 400 LEU A C 1
ATOM 3319 O O . LEU A 1 400 ? 33.860 13.531 -39.083 1.00 97.12 400 LEU A O 1
ATOM 3323 N N . LYS A 1 401 ? 31.896 13.121 -38.073 1.00 97.31 401 LYS A N 1
ATOM 3324 C CA . LYS A 1 401 ? 31.226 12.600 -39.274 1.00 97.31 401 LYS A CA 1
ATOM 3325 C C . LYS A 1 401 ? 31.154 13.652 -40.375 1.00 97.31 401 LYS A C 1
ATOM 3327 O O . LYS A 1 401 ? 31.439 13.331 -41.524 1.00 97.31 401 LYS A O 1
ATOM 3332 N N . ASP A 1 402 ? 30.816 14.892 -40.043 1.00 97.50 402 ASP A N 1
ATOM 3333 C CA . ASP A 1 402 ? 30.742 15.967 -41.035 1.00 97.50 402 ASP A CA 1
ATOM 3334 C C . ASP A 1 402 ? 32.127 16.336 -41.575 1.00 97.50 402 ASP A C 1
ATOM 3336 O O . ASP A 1 402 ? 32.294 16.511 -42.782 1.00 97.50 402 ASP A O 1
ATOM 3340 N N . ARG A 1 403 ? 33.160 16.320 -40.723 1.00 97.12 403 ARG A N 1
ATOM 3341 C CA . ARG A 1 403 ? 34.551 16.458 -41.171 1.00 97.12 403 ARG A CA 1
ATOM 3342 C C . ARG A 1 403 ? 34.983 15.315 -42.096 1.00 97.12 403 ARG A C 1
ATOM 3344 O O . ARG A 1 403 ? 35.655 15.570 -43.089 1.00 97.12 403 ARG A O 1
ATOM 3351 N N . VAL A 1 404 ? 34.588 14.073 -41.807 1.00 96.75 404 VAL A N 1
ATOM 3352 C CA . VAL A 1 404 ? 34.848 12.921 -42.688 1.00 96.75 404 VAL A CA 1
ATOM 3353 C C . VAL A 1 404 ? 34.140 13.088 -44.031 1.00 96.75 404 VAL A C 1
ATOM 3355 O O . VAL A 1 404 ? 34.772 12.872 -45.059 1.00 96.75 404 VAL A O 1
ATOM 3358 N N . LYS A 1 405 ? 32.876 13.528 -44.052 1.00 96.25 405 LYS A N 1
ATOM 3359 C CA . LYS A 1 405 ? 32.162 13.817 -45.309 1.00 96.25 405 LYS A CA 1
ATOM 3360 C C . LYS A 1 405 ? 32.874 14.888 -46.135 1.00 96.25 405 LYS A C 1
ATOM 3362 O O . LYS A 1 405 ? 33.033 14.694 -47.331 1.00 96.25 405 LYS A O 1
ATOM 3367 N N . SER A 1 406 ? 33.334 15.971 -45.503 1.00 96.31 406 SER A N 1
ATOM 3368 C CA . SER A 1 406 ? 34.104 17.023 -46.183 1.00 96.31 406 SER A CA 1
ATOM 3369 C C . SER A 1 406 ? 35.402 16.479 -46.789 1.00 96.31 406 SER A C 1
ATOM 3371 O O . SER A 1 406 ? 35.719 16.756 -47.940 1.00 96.31 406 SER A O 1
ATOM 3373 N N . LEU A 1 407 ? 36.138 15.651 -46.044 1.00 95.94 407 LEU A N 1
ATOM 3374 C CA . LEU A 1 407 ? 37.345 15.008 -46.570 1.00 95.94 407 LEU A CA 1
ATOM 3375 C C . LEU A 1 407 ? 37.027 14.021 -47.699 1.00 95.94 407 LEU A C 1
ATOM 3377 O O . LEU A 1 407 ? 37.799 13.899 -48.643 1.00 95.94 407 LEU A O 1
ATOM 3381 N N . GLN A 1 408 ? 35.891 13.327 -47.632 1.00 94.62 408 GLN A N 1
ATOM 3382 C CA . GLN A 1 408 ? 35.445 12.428 -48.692 1.00 94.62 408 GLN A CA 1
ATOM 3383 C C . GLN A 1 408 ? 35.079 13.199 -49.967 1.00 94.62 408 GLN A C 1
ATOM 3385 O O . GLN A 1 408 ? 35.422 12.749 -51.058 1.00 94.62 408 GLN A O 1
ATOM 3390 N N . THR A 1 409 ? 34.436 14.368 -49.848 1.00 95.19 409 THR A N 1
ATOM 3391 C CA . THR A 1 409 ? 34.192 15.240 -51.004 1.00 95.19 409 THR A CA 1
ATOM 3392 C C . THR A 1 409 ? 35.502 15.742 -51.599 1.00 95.19 409 THR A C 1
ATOM 3394 O O . THR A 1 409 ? 35.674 15.661 -52.814 1.00 95.19 409 THR A O 1
ATOM 3397 N N . ASP A 1 410 ? 36.464 16.150 -50.766 1.00 95.62 410 ASP A N 1
ATOM 3398 C CA . ASP A 1 410 ? 37.791 16.566 -51.231 1.00 95.62 410 ASP A CA 1
ATOM 3399 C C . ASP A 1 410 ? 38.518 15.417 -51.947 1.00 95.62 410 ASP A C 1
ATOM 3401 O O . ASP A 1 410 ? 39.039 15.618 -53.041 1.00 95.62 410 ASP A O 1
ATOM 3405 N N . SER A 1 411 ? 38.465 14.198 -51.399 1.00 94.44 411 SER A N 1
ATOM 3406 C CA . SER A 1 411 ? 39.012 12.990 -52.034 1.00 94.44 411 SER A CA 1
ATOM 3407 C C . SER A 1 411 ? 38.367 12.718 -53.395 1.00 94.44 411 SER A C 1
ATOM 3409 O O . SER A 1 411 ? 39.068 12.491 -54.375 1.00 94.44 411 SER A O 1
ATOM 3411 N N . SER A 1 412 ? 37.037 12.795 -53.496 1.00 94.31 412 SER A N 1
ATOM 3412 C CA . SER A 1 412 ? 36.339 12.580 -54.772 1.00 94.31 412 SER A CA 1
ATOM 3413 C C . SER A 1 412 ? 36.672 13.651 -55.818 1.00 94.31 412 SER A C 1
ATOM 3415 O O . SER A 1 412 ? 36.780 13.358 -57.012 1.00 94.31 412 SER A O 1
ATOM 3417 N N . ASN A 1 413 ? 36.903 14.890 -55.372 1.00 94.94 413 ASN A N 1
ATOM 3418 C CA . ASN A 1 413 ? 37.370 15.967 -56.235 1.00 94.94 413 ASN A CA 1
ATOM 3419 C C . ASN A 1 413 ? 38.798 15.683 -56.723 1.00 94.94 413 ASN A C 1
ATOM 3421 O O . ASN A 1 413 ? 39.076 15.859 -57.910 1.00 94.94 413 ASN A O 1
ATOM 3425 N N . THR A 1 414 ? 39.691 15.197 -55.848 1.00 94.88 414 THR A N 1
ATOM 3426 C CA . THR A 1 414 ? 41.040 14.782 -56.261 1.00 94.88 414 THR A CA 1
ATOM 3427 C C . THR A 1 414 ? 41.018 13.593 -57.216 1.00 94.88 414 THR A C 1
ATOM 3429 O O . THR A 1 414 ? 41.741 13.630 -58.205 1.00 94.88 414 THR A O 1
ATOM 3432 N N . ASP A 1 415 ? 40.150 12.600 -57.006 1.00 95.12 415 ASP A N 1
ATOM 3433 C CA . ASP A 1 415 ? 40.002 11.454 -57.914 1.00 95.12 415 ASP A CA 1
ATOM 3434 C C . ASP A 1 415 ? 39.525 11.904 -59.303 1.00 95.12 415 ASP A C 1
ATOM 3436 O O . ASP A 1 415 ? 40.037 11.451 -60.323 1.00 95.12 415 ASP A O 1
ATOM 3440 N N . THR A 1 416 ? 38.597 12.864 -59.359 1.00 95.06 416 THR A N 1
ATOM 3441 C CA . THR A 1 416 ? 38.127 13.454 -60.625 1.00 95.06 416 THR A CA 1
ATOM 3442 C C . THR A 1 416 ? 39.248 14.214 -61.341 1.00 95.06 416 THR A C 1
ATOM 3444 O O . THR A 1 416 ? 39.404 14.105 -62.562 1.00 95.06 416 THR A O 1
ATOM 3447 N N . ALA A 1 417 ? 40.058 14.972 -60.595 1.00 94.50 417 ALA A N 1
ATOM 3448 C CA . ALA A 1 417 ? 41.218 15.665 -61.147 1.00 94.50 417 ALA A CA 1
ATOM 3449 C C . ALA A 1 417 ? 42.266 14.672 -61.677 1.00 94.50 417 ALA A C 1
ATOM 3451 O O . ALA A 1 417 ? 42.792 14.871 -62.771 1.00 94.50 417 ALA A O 1
ATOM 3452 N N . LEU A 1 418 ? 42.525 13.585 -60.944 1.00 94.56 418 LEU A N 1
ATOM 3453 C CA . LEU A 1 418 ? 43.415 12.510 -61.377 1.00 94.56 418 LEU A CA 1
ATOM 3454 C C . LEU A 1 418 ? 42.896 11.827 -62.644 1.00 94.56 418 LEU A C 1
ATOM 3456 O O . LEU A 1 418 ? 43.650 11.734 -63.603 1.00 94.56 418 LEU A O 1
ATOM 3460 N N . ALA A 1 419 ? 41.614 11.461 -62.710 1.00 94.31 419 ALA A N 1
ATOM 3461 C CA . ALA A 1 419 ? 41.011 10.874 -63.909 1.00 94.31 419 ALA A CA 1
ATOM 3462 C C . ALA A 1 419 ? 41.129 11.800 -65.135 1.00 94.31 419 ALA A C 1
ATOM 3464 O O . ALA A 1 419 ? 41.433 11.350 -66.237 1.00 94.31 419 ALA A O 1
ATOM 3465 N N . THR A 1 420 ? 40.957 13.113 -64.941 1.00 95.38 420 THR A N 1
ATOM 3466 C CA . THR A 1 420 ? 41.140 14.109 -66.012 1.00 95.38 420 THR A CA 1
ATOM 3467 C C . THR A 1 420 ? 42.597 14.170 -66.479 1.00 95.38 420 THR A C 1
ATOM 3469 O O . THR A 1 420 ? 42.869 14.269 -67.677 1.00 95.38 420 THR A O 1
ATOM 3472 N N . LEU A 1 421 ? 43.554 14.110 -65.546 1.00 94.56 421 LEU A N 1
ATOM 3473 C CA . LEU A 1 421 ? 44.979 14.065 -65.875 1.00 94.56 421 LEU A CA 1
ATOM 3474 C C . LEU A 1 421 ? 45.359 12.756 -66.577 1.00 94.56 421 LEU A C 1
ATOM 3476 O O . LEU A 1 421 ? 46.123 12.799 -67.537 1.00 94.56 421 LEU A O 1
ATOM 3480 N N . GLU A 1 422 ? 44.816 11.618 -66.149 1.00 95.50 422 GLU A N 1
ATOM 3481 C CA . GLU A 1 422 ? 44.996 10.319 -66.803 1.00 95.50 422 GLU A CA 1
ATOM 3482 C C . GLU A 1 422 ? 44.436 10.325 -68.230 1.00 95.50 422 GLU A C 1
ATOM 3484 O O . GLU A 1 422 ? 45.116 9.883 -69.155 1.00 95.50 422 GLU A O 1
ATOM 3489 N N . GLU A 1 423 ? 43.244 10.887 -68.451 1.00 94.75 423 GLU A N 1
ATOM 3490 C CA . GLU A 1 423 ? 42.671 11.024 -69.793 1.00 94.75 423 GLU A CA 1
ATOM 3491 C C . GLU A 1 423 ? 43.540 11.929 -70.674 1.00 94.75 423 GLU A C 1
ATOM 3493 O O . GLU A 1 423 ? 43.885 11.553 -71.798 1.00 94.75 423 GLU A O 1
ATOM 3498 N N . ALA A 1 424 ? 43.974 13.079 -70.149 1.00 95.56 424 ALA A N 1
ATOM 3499 C CA . ALA A 1 424 ? 44.879 13.980 -70.853 1.00 95.56 424 ALA A CA 1
ATOM 3500 C C . ALA A 1 424 ? 46.215 13.301 -71.199 1.00 95.56 424 ALA A C 1
ATOM 3502 O O . ALA A 1 424 ? 46.715 13.469 -72.313 1.00 95.56 424 ALA A O 1
ATOM 3503 N N . LEU A 1 425 ? 46.781 12.514 -70.279 1.00 94.31 425 LEU A N 1
ATOM 3504 C CA . LEU A 1 425 ? 47.979 11.712 -70.526 1.00 94.31 425 LEU A CA 1
ATOM 3505 C C . LEU A 1 425 ? 47.729 10.661 -71.610 1.00 94.31 425 LEU A C 1
ATOM 3507 O O . LEU A 1 425 ? 48.512 10.585 -72.552 1.00 94.31 425 LEU A O 1
ATOM 3511 N N . SER A 1 426 ? 46.615 9.931 -71.550 1.00 94.81 426 SER A N 1
ATOM 3512 C CA . SER A 1 426 ? 46.263 8.925 -72.558 1.00 94.81 426 SER A CA 1
ATOM 3513 C C . SER A 1 426 ? 46.076 9.534 -73.956 1.00 94.81 426 SER A C 1
ATOM 3515 O O . SER A 1 426 ? 46.490 8.950 -74.959 1.00 94.81 426 SER A O 1
ATOM 3517 N N . GLU A 1 427 ? 45.522 10.747 -74.058 1.00 96.12 427 GLU A N 1
ATOM 3518 C CA . GLU A 1 427 ? 45.415 11.457 -75.335 1.00 96.12 427 GLU A CA 1
ATOM 3519 C C . GLU A 1 427 ? 46.789 11.922 -75.827 1.00 96.12 427 GLU A C 1
ATOM 3521 O O . GLU A 1 427 ? 47.092 11.810 -77.018 1.00 96.12 427 GLU A O 1
ATOM 3526 N N . LYS A 1 428 ? 47.667 12.385 -74.926 1.00 95.44 428 LYS A N 1
ATOM 3527 C CA . LYS A 1 428 ? 49.062 12.683 -75.278 1.00 95.44 428 LYS A CA 1
ATOM 3528 C C . LYS A 1 428 ? 49.790 11.437 -75.777 1.00 95.44 428 LYS A C 1
ATOM 3530 O O . LYS A 1 428 ? 50.482 11.536 -76.787 1.00 95.44 428 LYS A O 1
ATOM 3535 N N . GLU A 1 429 ? 49.593 10.277 -75.158 1.00 96.00 429 GLU A N 1
ATOM 3536 C CA . GLU A 1 429 ? 50.140 9.000 -75.628 1.00 96.00 429 GLU A CA 1
ATOM 3537 C C . GLU A 1 429 ? 49.611 8.627 -77.019 1.00 96.00 429 GLU A C 1
ATOM 3539 O O . GLU A 1 429 ? 50.401 8.294 -77.901 1.00 96.00 429 GLU A O 1
ATOM 3544 N N . ARG A 1 430 ? 48.304 8.776 -77.279 1.00 95.81 430 ARG A N 1
ATOM 3545 C CA . ARG A 1 430 ? 47.725 8.564 -78.622 1.00 95.81 430 ARG A CA 1
ATOM 3546 C C . ARG A 1 430 ? 48.286 9.522 -79.670 1.00 95.81 430 ARG A C 1
ATOM 3548 O O . ARG A 1 430 ? 48.478 9.134 -80.821 1.00 95.81 430 ARG A O 1
ATOM 3555 N N . ILE A 1 431 ? 48.514 10.788 -79.316 1.00 95.38 431 ILE A N 1
ATOM 3556 C CA . ILE A 1 431 ? 49.161 11.763 -80.208 1.00 95.38 431 ILE A CA 1
ATOM 3557 C C . ILE A 1 431 ? 50.600 11.333 -80.495 1.00 95.38 431 ILE A C 1
ATOM 3559 O O . ILE A 1 431 ? 51.005 11.339 -81.654 1.00 95.38 431 ILE A O 1
ATOM 3563 N N . ILE A 1 432 ? 51.355 10.938 -79.466 1.00 94.69 432 ILE A N 1
ATOM 3564 C CA . ILE A 1 432 ? 52.723 10.434 -79.623 1.00 94.69 432 ILE A CA 1
ATOM 3565 C C . ILE A 1 432 ? 52.737 9.226 -80.562 1.00 94.69 432 ILE A C 1
ATOM 3567 O O . ILE A 1 432 ? 53.560 9.191 -81.471 1.00 94.69 432 ILE A O 1
ATOM 3571 N N . GLU A 1 433 ? 51.820 8.273 -80.396 1.00 94.94 433 GLU A N 1
ATOM 3572 C CA . GLU A 1 433 ? 51.768 7.083 -81.247 1.00 94.94 433 GLU A CA 1
ATOM 3573 C C . GLU A 1 433 ? 51.424 7.431 -82.702 1.00 94.94 433 GLU A C 1
ATOM 3575 O O . GLU A 1 433 ? 52.129 7.008 -83.613 1.00 94.94 433 GLU A O 1
ATOM 3580 N N . ARG A 1 434 ? 50.450 8.324 -82.937 1.00 94.31 434 ARG A N 1
ATOM 3581 C CA . ARG A 1 434 ? 50.166 8.857 -84.284 1.00 94.31 434 ARG A CA 1
ATOM 3582 C C . ARG A 1 434 ? 51.380 9.539 -84.917 1.00 94.31 434 ARG A C 1
ATOM 3584 O O . ARG A 1 434 ? 51.620 9.370 -86.110 1.00 94.31 434 ARG A O 1
ATOM 3591 N N . LEU A 1 435 ? 52.137 10.317 -84.140 1.00 94.94 435 LEU A N 1
ATOM 3592 C CA . LEU A 1 435 ? 53.354 10.982 -84.615 1.00 94.94 435 LEU A CA 1
ATOM 3593 C C . LEU A 1 435 ? 54.471 9.978 -84.921 1.00 94.94 435 LEU A C 1
ATOM 3595 O O . LEU A 1 435 ? 55.185 10.163 -85.905 1.00 94.94 435 LEU A O 1
ATOM 3599 N N . LYS A 1 436 ? 54.615 8.911 -84.125 1.00 95.31 436 LYS A N 1
ATOM 3600 C CA . LYS A 1 436 ? 55.546 7.815 -84.432 1.00 95.31 436 LYS A CA 1
ATOM 3601 C C . LYS A 1 436 ? 55.156 7.108 -85.724 1.00 95.31 436 LYS A C 1
ATOM 3603 O O . LYS A 1 436 ? 56.008 6.964 -86.589 1.00 95.31 436 LYS A O 1
ATOM 3608 N N . GLU A 1 437 ? 53.890 6.728 -85.887 1.00 94.62 437 GLU A N 1
ATOM 3609 C CA . GLU A 1 437 ? 53.403 6.090 -87.114 1.00 94.62 437 GLU A CA 1
ATOM 3610 C C . GLU A 1 437 ? 53.576 6.990 -88.340 1.00 94.62 437 GLU A C 1
ATOM 3612 O O . GLU A 1 437 ? 53.925 6.501 -89.412 1.00 94.62 437 GLU A O 1
ATOM 3617 N N . GLN A 1 438 ? 53.331 8.300 -88.198 1.00 93.31 438 GLN A N 1
ATOM 3618 C CA . GLN A 1 438 ? 53.595 9.275 -89.255 1.00 93.31 438 GLN A CA 1
ATOM 3619 C C . GLN A 1 438 ? 55.080 9.291 -89.607 1.00 93.31 438 GLN A C 1
ATOM 3621 O O . GLN A 1 438 ? 55.421 9.130 -90.770 1.00 93.31 438 GLN A O 1
ATOM 3626 N N . ARG A 1 439 ? 55.958 9.410 -88.605 1.00 95.00 439 ARG A N 1
ATOM 3627 C CA . ARG A 1 439 ? 57.407 9.383 -88.814 1.00 95.00 439 ARG A CA 1
ATOM 3628 C C . ARG A 1 439 ? 57.857 8.090 -89.497 1.00 95.00 439 ARG A C 1
ATOM 3630 O O . ARG A 1 439 ? 58.679 8.149 -90.398 1.00 95.00 439 ARG A O 1
ATOM 3637 N N . GLU A 1 440 ? 57.323 6.938 -89.099 1.00 94.06 440 GLU A N 1
ATOM 3638 C CA . GLU A 1 440 ? 57.627 5.663 -89.752 1.00 94.06 440 GLU A CA 1
ATOM 3639 C C . GLU A 1 440 ? 57.106 5.590 -91.190 1.00 94.06 440 GLU A C 1
ATOM 3641 O O . GLU A 1 440 ? 57.760 4.984 -92.034 1.00 94.06 440 GLU A O 1
ATOM 3646 N N . ARG A 1 441 ? 55.934 6.171 -91.480 1.00 93.25 441 ARG A N 1
ATOM 3647 C CA . ARG A 1 441 ? 55.417 6.293 -92.852 1.00 93.25 441 ARG A CA 1
ATOM 3648 C C . ARG A 1 441 ? 56.333 7.176 -93.697 1.00 93.25 441 ARG A C 1
ATOM 3650 O O . ARG A 1 441 ? 56.785 6.706 -94.732 1.00 93.25 441 ARG A O 1
ATOM 3657 N N . ASP A 1 442 ? 56.689 8.362 -93.212 1.00 92.69 442 ASP A N 1
ATOM 3658 C CA . ASP A 1 442 ? 57.599 9.282 -93.903 1.00 92.69 442 ASP A CA 1
ATOM 3659 C C . ASP A 1 442 ? 58.991 8.648 -94.116 1.00 92.69 442 ASP A C 1
ATOM 3661 O O . ASP A 1 442 ? 59.597 8.794 -95.176 1.00 92.69 442 ASP A O 1
ATOM 3665 N N . ASP A 1 443 ? 59.515 7.923 -93.120 1.00 93.75 443 ASP A N 1
ATOM 3666 C CA . ASP A 1 443 ? 60.795 7.215 -93.232 1.00 93.75 443 ASP A CA 1
ATOM 3667 C C . ASP A 1 443 ? 60.708 6.053 -94.243 1.00 93.75 443 ASP A C 1
ATOM 3669 O O . ASP A 1 443 ? 61.665 5.838 -94.988 1.00 93.75 443 ASP A O 1
ATOM 3673 N N . ARG A 1 444 ? 59.572 5.336 -94.322 1.00 93.75 444 ARG A N 1
ATOM 3674 C CA . ARG A 1 444 ? 59.317 4.317 -95.361 1.00 93.75 444 ARG A CA 1
ATOM 3675 C C . ARG A 1 444 ? 59.250 4.931 -96.756 1.00 93.75 444 ARG A C 1
ATOM 3677 O O . ARG A 1 444 ? 59.940 4.440 -97.640 1.00 93.75 444 ARG A O 1
ATOM 3684 N N . GLU A 1 445 ? 58.493 6.011 -96.938 1.00 91.69 445 GLU A N 1
ATOM 3685 C CA . GLU A 1 445 ? 58.384 6.724 -98.220 1.00 91.69 445 GLU A CA 1
ATOM 3686 C C . GLU A 1 445 ? 59.757 7.221 -98.693 1.00 91.69 445 GLU A C 1
ATOM 3688 O O . GLU A 1 445 ? 60.144 6.985 -99.835 1.00 91.69 445 GLU A O 1
ATOM 3693 N N . ARG A 1 446 ? 60.564 7.805 -97.795 1.00 92.12 446 ARG A N 1
ATOM 3694 C CA . ARG A 1 446 ? 61.953 8.185 -98.105 1.00 92.12 446 ARG A CA 1
ATOM 3695 C C . ARG A 1 446 ? 62.822 6.993 -98.494 1.00 92.12 446 ARG A C 1
ATOM 3697 O O . ARG A 1 446 ? 63.676 7.123 -99.367 1.00 92.12 446 ARG A O 1
ATOM 3704 N N . LEU A 1 447 ? 62.658 5.850 -97.830 1.00 91.38 447 LEU A N 1
ATOM 3705 C CA . LEU A 1 447 ? 63.381 4.624 -98.172 1.00 91.38 447 LEU A CA 1
ATOM 3706 C C . LEU A 1 447 ? 62.991 4.122 -99.566 1.00 91.38 447 LEU A C 1
ATOM 3708 O O . LEU A 1 447 ? 63.880 3.797 -100.348 1.00 91.38 447 LEU A O 1
ATOM 3712 N N . GLU A 1 448 ? 61.699 4.119 -99.893 1.00 92.19 448 GLU A N 1
ATOM 3713 C CA . GLU A 1 448 ? 61.184 3.754 -101.217 1.00 92.19 448 GLU A CA 1
ATOM 3714 C C . GLU A 1 448 ? 61.683 4.721 -102.308 1.00 92.19 448 GLU A C 1
ATOM 3716 O O . GLU A 1 448 ? 62.145 4.275 -103.361 1.00 92.19 448 GLU A O 1
ATOM 3721 N N . GLU A 1 449 ? 61.695 6.034 -102.045 1.00 91.88 449 GLU A N 1
ATOM 3722 C CA . GLU A 1 449 ? 62.303 7.040 -102.928 1.00 91.88 449 GLU A CA 1
ATOM 3723 C C . GLU A 1 449 ? 63.797 6.761 -103.144 1.00 91.88 449 GLU A C 1
ATOM 3725 O O . GLU A 1 449 ? 64.258 6.690 -104.285 1.00 91.88 449 GLU A O 1
ATOM 3730 N N . ILE A 1 450 ? 64.563 6.526 -102.073 1.00 91.62 450 ILE A N 1
ATOM 3731 C CA . ILE A 1 450 ? 65.984 6.167 -102.171 1.00 91.62 450 ILE A CA 1
ATOM 3732 C C . ILE A 1 450 ? 66.177 4.877 -102.982 1.00 91.62 450 ILE A C 1
ATOM 3734 O O . ILE A 1 450 ? 67.089 4.809 -103.809 1.00 91.62 450 ILE A O 1
ATOM 3738 N N . GLU A 1 451 ? 65.350 3.850 -102.776 1.00 93.19 451 GLU A N 1
ATOM 3739 C CA . GLU A 1 451 ? 65.414 2.597 -103.536 1.00 93.19 451 GLU A CA 1
ATOM 3740 C C . GLU A 1 451 ? 65.093 2.804 -105.020 1.00 93.19 451 GLU A C 1
ATOM 3742 O O . GLU A 1 451 ? 65.792 2.251 -105.876 1.00 93.19 451 GLU A O 1
ATOM 3747 N N . SER A 1 452 ? 64.106 3.644 -105.341 1.00 93.31 452 SER A N 1
ATOM 3748 C CA . SER A 1 452 ? 63.770 4.010 -106.719 1.00 93.31 452 SER A CA 1
ATOM 3749 C C . SER A 1 452 ? 64.925 4.734 -107.416 1.00 93.31 452 SER A C 1
ATOM 3751 O O . SER A 1 452 ? 65.356 4.292 -108.483 1.00 93.31 452 SER A O 1
ATOM 3753 N N . PHE A 1 453 ? 65.532 5.740 -106.771 1.00 92.44 453 PHE A N 1
ATOM 3754 C CA . PHE A 1 453 ? 66.717 6.427 -107.290 1.00 92.44 453 PHE A CA 1
ATOM 3755 C C . PHE A 1 453 ? 67.908 5.480 -107.414 1.00 92.44 453 PHE A C 1
ATOM 3757 O O . PHE A 1 453 ? 68.722 5.602 -108.330 1.00 92.44 453 PHE A O 1
ATOM 3764 N N . ARG A 1 454 ? 68.047 4.511 -106.504 1.00 93.81 454 ARG A N 1
ATOM 3765 C CA . ARG A 1 454 ? 69.107 3.501 -106.574 1.00 93.81 454 ARG A CA 1
ATOM 3766 C C . ARG A 1 454 ? 68.913 2.566 -107.764 1.00 93.81 454 ARG A C 1
ATOM 3768 O O . ARG A 1 454 ? 69.897 2.223 -108.419 1.00 93.81 454 ARG A O 1
ATOM 3775 N N . LYS A 1 455 ? 67.672 2.162 -108.043 1.00 94.81 455 LYS A N 1
ATOM 3776 C CA . LYS A 1 455 ? 67.321 1.354 -109.213 1.00 94.81 455 LYS A CA 1
ATOM 3777 C C . LYS A 1 455 ? 67.559 2.133 -110.503 1.00 94.81 455 LYS A C 1
ATOM 3779 O O . LYS A 1 455 ? 68.267 1.634 -111.365 1.00 94.81 455 LYS A O 1
ATOM 3784 N N . GLU A 1 456 ? 67.086 3.373 -110.590 1.00 93.19 456 GLU A N 1
ATOM 3785 C CA . GLU A 1 456 ? 67.328 4.238 -111.749 1.00 93.19 456 GLU A CA 1
ATOM 3786 C C . GLU A 1 456 ? 68.830 4.447 -111.995 1.00 93.19 456 GLU A C 1
ATOM 3788 O O . GLU A 1 456 ? 69.307 4.280 -113.114 1.00 93.19 456 GLU A O 1
ATOM 3793 N N . ASN A 1 457 ? 69.618 4.703 -110.944 1.00 90.38 457 ASN A N 1
ATOM 3794 C CA . ASN A 1 457 ? 71.077 4.782 -111.056 1.00 90.38 457 ASN A CA 1
ATOM 3795 C C . ASN A 1 457 ? 71.707 3.475 -111.559 1.00 90.38 457 ASN A C 1
ATOM 3797 O O . ASN A 1 457 ? 72.696 3.511 -112.293 1.00 90.38 457 ASN A O 1
ATOM 3801 N N . LYS A 1 458 ? 71.167 2.318 -111.161 1.00 94.94 458 LYS A N 1
ATOM 3802 C CA . LYS A 1 458 ? 71.624 1.016 -111.655 1.00 94.94 458 LYS A CA 1
ATOM 3803 C C . LYS A 1 458 ? 71.302 0.856 -113.142 1.00 94.94 458 LYS A C 1
ATOM 3805 O O . LYS A 1 458 ? 72.207 0.519 -113.899 1.00 94.94 458 LYS A O 1
ATOM 3810 N N . ASP A 1 459 ? 70.076 1.162 -113.553 1.00 93.12 459 ASP A N 1
ATOM 3811 C CA . ASP A 1 459 ? 69.623 1.070 -114.945 1.00 93.12 459 ASP A CA 1
ATOM 3812 C C . ASP A 1 459 ? 70.420 2.032 -115.846 1.00 93.12 459 ASP A C 1
ATOM 3814 O O . ASP A 1 459 ? 70.885 1.656 -116.923 1.00 93.12 459 ASP A O 1
ATOM 3818 N N . LEU A 1 460 ? 70.675 3.259 -115.377 1.00 92.00 460 LEU A N 1
ATOM 3819 C CA . LEU A 1 460 ? 71.552 4.219 -116.052 1.00 92.00 460 LEU A CA 1
ATOM 3820 C C . LEU A 1 460 ? 72.982 3.687 -116.174 1.00 92.00 460 LEU A C 1
ATOM 3822 O O . LEU A 1 460 ? 73.589 3.810 -117.235 1.00 92.00 460 LEU A O 1
ATOM 3826 N N . LYS A 1 461 ? 73.521 3.060 -115.123 1.00 93.38 461 LYS A N 1
ATOM 3827 C CA . LYS A 1 461 ? 74.859 2.456 -115.157 1.00 93.38 461 LYS A CA 1
ATOM 3828 C C . LYS A 1 461 ? 74.935 1.280 -116.132 1.00 93.38 461 LYS A C 1
ATOM 3830 O O . LYS A 1 461 ? 75.919 1.160 -116.855 1.00 93.38 461 LYS A O 1
ATOM 3835 N N . GLU A 1 462 ? 73.909 0.434 -116.185 1.00 94.06 462 GLU A N 1
ATOM 3836 C CA . GLU A 1 462 ? 73.797 -0.648 -117.171 1.00 94.06 462 GLU A CA 1
ATOM 3837 C C . GLU A 1 462 ? 73.719 -0.094 -118.596 1.00 94.06 462 GLU A C 1
ATOM 3839 O O . GLU A 1 462 ? 74.427 -0.578 -119.476 1.00 94.06 462 GLU A O 1
ATOM 3844 N N . LYS A 1 463 ? 72.955 0.982 -118.815 1.00 93.25 463 LYS A N 1
ATOM 3845 C CA . LYS A 1 463 ? 72.872 1.666 -120.112 1.00 93.25 463 LYS A CA 1
ATOM 3846 C C . LYS A 1 463 ? 74.202 2.291 -120.528 1.00 93.25 463 LYS A C 1
ATOM 3848 O O . LYS A 1 463 ? 74.590 2.170 -121.685 1.00 93.25 463 LYS A O 1
ATOM 3853 N N . VAL A 1 464 ? 74.924 2.909 -119.593 1.00 90.88 464 VAL A N 1
ATOM 3854 C CA . VAL A 1 464 ? 76.288 3.409 -119.826 1.00 90.88 464 VAL A CA 1
ATOM 3855 C C . VAL A 1 464 ? 77.223 2.260 -120.204 1.00 90.88 464 VAL A C 1
ATOM 3857 O O . VAL A 1 464 ? 77.958 2.385 -121.176 1.00 90.88 464 VAL A O 1
ATOM 3860 N N . ASN A 1 465 ? 77.172 1.127 -119.499 1.00 92.12 465 ASN A N 1
ATOM 3861 C CA . ASN A 1 465 ? 77.991 -0.042 -119.829 1.00 92.12 465 ASN A CA 1
ATOM 3862 C C . ASN A 1 465 ? 77.641 -0.633 -121.204 1.00 92.12 465 ASN A C 1
ATOM 3864 O O . ASN A 1 465 ? 78.545 -1.020 -121.938 1.00 92.12 465 ASN A O 1
ATOM 3868 N N . ALA A 1 466 ? 76.355 -0.693 -121.561 1.00 91.31 466 ALA A N 1
ATOM 3869 C CA . ALA A 1 466 ? 75.905 -1.154 -122.873 1.00 91.31 466 ALA A CA 1
ATOM 3870 C C . ALA A 1 466 ? 76.413 -0.231 -123.990 1.00 91.31 466 ALA A C 1
ATOM 3872 O O . ALA A 1 466 ? 77.031 -0.706 -124.937 1.00 91.31 466 ALA A O 1
ATOM 3873 N N . LEU A 1 467 ? 76.257 1.088 -123.829 1.00 91.69 467 LEU A N 1
ATOM 3874 C CA . LEU A 1 467 ? 76.806 2.076 -124.762 1.00 91.69 467 LEU A CA 1
ATOM 3875 C C . LEU A 1 467 ? 78.336 2.003 -124.846 1.00 91.69 467 LEU A C 1
ATOM 3877 O O . LEU A 1 467 ? 78.895 2.173 -125.924 1.00 91.69 467 LEU A O 1
ATOM 3881 N N . GLN A 1 468 ? 79.025 1.723 -123.736 1.00 90.06 468 GLN A N 1
ATOM 3882 C CA . GLN A 1 468 ? 80.472 1.511 -123.733 1.00 90.06 468 GLN A CA 1
ATOM 3883 C C . GLN A 1 468 ? 80.857 0.247 -124.515 1.00 90.06 468 GLN A C 1
ATOM 3885 O O . GLN A 1 468 ? 81.825 0.279 -125.269 1.00 90.06 468 GLN A O 1
ATOM 3890 N N . ALA A 1 469 ? 80.103 -0.847 -124.369 1.00 90.75 469 ALA A N 1
ATOM 3891 C CA . ALA A 1 469 ? 80.318 -2.077 -125.128 1.00 90.75 469 ALA A CA 1
ATOM 3892 C C . ALA A 1 469 ? 80.085 -1.855 -126.633 1.00 90.75 469 ALA A C 1
ATOM 3894 O O . ALA A 1 469 ? 80.948 -2.201 -127.440 1.00 90.75 469 ALA A O 1
ATOM 3895 N N . GLU A 1 470 ? 78.985 -1.194 -127.006 1.00 90.75 470 GLU A N 1
ATOM 3896 C CA . GLU A 1 470 ? 78.710 -0.799 -128.393 1.00 90.75 470 GLU A CA 1
ATOM 3897 C C . GLU A 1 470 ? 79.820 0.098 -128.952 1.00 90.75 470 GLU A C 1
ATOM 3899 O O . GLU A 1 470 ? 80.282 -0.111 -130.073 1.00 90.75 470 GLU A O 1
ATOM 3904 N N . LEU A 1 471 ? 80.301 1.069 -128.168 1.00 90.00 471 LEU A N 1
ATOM 3905 C CA . LEU A 1 471 ? 81.416 1.925 -128.566 1.00 90.00 471 LEU A CA 1
ATOM 3906 C C . LEU A 1 471 ? 82.674 1.093 -128.850 1.00 90.00 471 LEU A C 1
ATOM 3908 O O . LEU A 1 471 ? 83.275 1.273 -129.905 1.00 90.00 471 LEU A O 1
ATOM 3912 N N . THR A 1 472 ? 83.030 0.140 -127.984 1.00 90.38 472 THR A N 1
ATOM 3913 C CA . THR A 1 472 ? 84.190 -0.744 -128.212 1.00 90.38 472 THR A CA 1
ATOM 3914 C C . THR A 1 472 ? 84.014 -1.677 -129.418 1.00 90.38 472 THR A C 1
ATOM 3916 O O . THR A 1 472 ? 84.970 -1.958 -130.145 1.00 90.38 472 THR A O 1
ATOM 3919 N N . GLU A 1 473 ? 82.790 -2.131 -129.697 1.00 91.69 473 GLU A N 1
ATOM 3920 C CA . GLU A 1 473 ? 82.469 -2.901 -130.905 1.00 91.69 473 GLU A CA 1
ATOM 3921 C C . GLU A 1 473 ? 82.634 -2.041 -132.171 1.00 91.69 473 GLU A C 1
ATOM 3923 O O . GLU A 1 473 ? 83.181 -2.485 -133.184 1.00 91.69 473 GLU A O 1
ATOM 3928 N N . LYS A 1 474 ? 82.226 -0.767 -132.118 1.00 89.00 474 LYS A N 1
ATOM 3929 C CA . LYS A 1 474 ? 82.475 0.182 -133.210 1.00 89.00 474 LYS A CA 1
ATOM 3930 C C . LYS A 1 474 ? 83.955 0.515 -133.359 1.00 89.00 474 LYS A C 1
ATOM 3932 O O . LYS A 1 474 ? 84.423 0.607 -134.491 1.00 89.00 474 LYS A O 1
ATOM 3937 N N . GLU A 1 475 ? 84.695 0.665 -132.264 1.00 89.31 475 GLU A N 1
ATOM 3938 C CA . GLU A 1 475 ? 86.145 0.882 -132.288 1.00 89.31 475 GLU A CA 1
ATOM 3939 C C . GLU A 1 475 ? 86.886 -0.304 -132.923 1.00 89.31 475 GLU A C 1
ATOM 3941 O O . GLU A 1 475 ? 87.739 -0.088 -133.781 1.00 89.31 475 GLU A O 1
ATOM 3946 N N . SER A 1 476 ? 86.530 -1.546 -132.579 1.00 88.25 476 SER A N 1
ATOM 3947 C CA . SER A 1 476 ? 87.099 -2.748 -133.216 1.00 88.25 476 SER A CA 1
ATOM 3948 C C . SER A 1 476 ? 86.730 -2.852 -134.697 1.00 88.25 476 SER A C 1
ATOM 3950 O O . SER A 1 476 ? 87.620 -2.994 -135.532 1.00 88.25 476 SER A O 1
ATOM 3952 N N . SER A 1 477 ? 85.460 -2.634 -135.055 1.00 87.19 477 SER A N 1
ATOM 3953 C CA . SER A 1 477 ? 85.026 -2.581 -136.462 1.00 87.19 477 SER A CA 1
ATOM 3954 C C . SER A 1 477 ? 85.783 -1.514 -137.267 1.00 87.19 477 SER A C 1
ATOM 3956 O O . SER A 1 477 ? 86.117 -1.711 -138.436 1.00 87.19 477 SER A O 1
ATOM 3958 N N . LEU A 1 478 ? 86.064 -0.357 -136.655 1.00 85.94 478 LEU A N 1
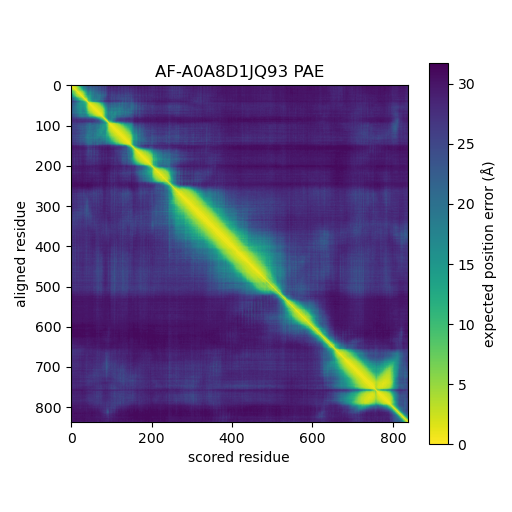ATOM 3959 C CA . LEU A 1 478 ? 86.847 0.717 -137.264 1.00 85.94 478 LEU A CA 1
ATOM 3960 C C . LEU A 1 478 ? 88.307 0.293 -137.494 1.00 85.94 478 LEU A C 1
ATOM 3962 O O . LEU A 1 478 ? 88.897 0.675 -138.506 1.00 85.94 478 LEU A O 1
ATOM 3966 N N . ILE A 1 479 ? 88.896 -0.472 -136.570 1.00 86.38 479 ILE A N 1
ATOM 3967 C CA . ILE A 1 479 ? 90.241 -1.039 -136.728 1.00 86.38 479 ILE A CA 1
ATOM 3968 C C . ILE A 1 479 ? 90.256 -2.032 -137.894 1.00 86.38 479 ILE A C 1
ATOM 3970 O O . ILE A 1 479 ? 91.093 -1.877 -138.783 1.00 86.38 479 ILE A O 1
ATOM 3974 N N . ASP A 1 480 ? 89.291 -2.950 -137.965 1.00 86.50 480 ASP A N 1
ATOM 3975 C CA . ASP A 1 480 ? 89.168 -3.909 -139.072 1.00 86.50 480 ASP A CA 1
ATOM 3976 C C . ASP A 1 480 ? 89.038 -3.189 -140.425 1.00 86.50 480 ASP A C 1
ATOM 3978 O O . ASP A 1 480 ? 89.719 -3.514 -141.400 1.00 86.50 480 ASP A O 1
ATOM 3982 N N . LEU A 1 481 ? 88.217 -2.135 -140.485 1.00 83.44 481 LEU A N 1
ATOM 3983 C CA . LEU A 1 481 ? 88.086 -1.268 -141.660 1.00 83.44 481 LEU A CA 1
ATOM 3984 C C . LEU A 1 481 ? 89.402 -0.563 -142.020 1.00 83.44 481 LEU A C 1
ATOM 3986 O O . LEU A 1 481 ? 89.735 -0.458 -143.204 1.00 83.44 481 LEU A O 1
ATOM 3990 N N . LYS A 1 482 ? 90.172 -0.090 -141.030 1.00 83.69 482 LYS A N 1
ATOM 3991 C CA . LYS A 1 482 ? 91.499 0.510 -141.252 1.00 83.69 482 LYS A CA 1
ATOM 3992 C C . LYS A 1 482 ? 92.510 -0.509 -141.779 1.00 83.69 482 LYS A C 1
ATOM 3994 O O . LYS A 1 482 ? 93.291 -0.164 -142.671 1.00 83.69 482 LYS A O 1
ATOM 3999 N N . GLU A 1 483 ? 92.499 -1.743 -141.285 1.00 85.62 483 GLU A N 1
ATOM 4000 C CA . GLU A 1 483 ? 93.333 -2.825 -141.821 1.00 85.62 483 GLU A CA 1
ATOM 4001 C C . GLU A 1 483 ? 92.934 -3.171 -143.258 1.00 85.62 483 GLU A C 1
ATOM 4003 O O . GLU A 1 483 ? 93.794 -3.256 -144.140 1.00 85.62 483 GLU A O 1
ATOM 4008 N N . HIS A 1 484 ? 91.632 -3.269 -143.535 1.00 79.31 484 HIS A N 1
ATOM 4009 C CA . HIS A 1 484 ? 91.115 -3.541 -144.874 1.00 79.31 484 HIS A CA 1
ATOM 4010 C C . HIS A 1 484 ? 91.491 -2.425 -145.866 1.00 79.31 484 HIS A C 1
ATOM 4012 O O . HIS A 1 484 ? 91.921 -2.705 -146.989 1.00 79.31 484 HIS A O 1
ATOM 4018 N N . ALA A 1 485 ? 91.404 -1.158 -145.449 1.00 78.88 485 ALA A N 1
ATOM 4019 C CA . ALA A 1 485 ? 91.848 -0.009 -146.238 1.00 78.88 485 ALA A CA 1
ATOM 4020 C C . ALA A 1 485 ? 93.369 -0.026 -146.482 1.00 78.88 485 ALA A C 1
ATOM 4022 O O . ALA A 1 485 ? 93.817 0.221 -147.603 1.00 78.88 485 ALA A O 1
ATOM 4023 N N . SER A 1 486 ? 94.164 -0.381 -145.468 1.00 79.38 486 SER A N 1
ATOM 4024 C CA . SER A 1 486 ? 95.626 -0.502 -145.580 1.00 79.38 486 SER A CA 1
ATOM 4025 C C . SER A 1 486 ? 96.036 -1.634 -146.532 1.00 79.38 486 SER A C 1
ATOM 4027 O O . SER A 1 486 ? 96.943 -1.471 -147.353 1.00 79.38 486 SER A O 1
ATOM 4029 N N . SER A 1 487 ? 95.322 -2.762 -146.496 1.00 76.56 487 SER A N 1
ATOM 4030 C CA . SER A 1 487 ? 95.504 -3.880 -147.427 1.00 76.56 487 SER A CA 1
ATOM 4031 C C . SER A 1 487 ? 95.197 -3.469 -148.873 1.00 76.56 487 SER A C 1
ATOM 4033 O O . SER A 1 487 ? 96.026 -3.690 -149.764 1.00 76.56 487 SER A O 1
ATOM 4035 N N . LEU A 1 488 ? 94.077 -2.771 -149.113 1.00 74.25 488 LEU A N 1
ATOM 4036 C CA . LEU A 1 488 ? 93.747 -2.212 -150.430 1.00 74.25 488 LEU A CA 1
ATOM 4037 C C . LEU A 1 488 ? 94.793 -1.203 -150.923 1.00 74.25 488 LEU A C 1
ATOM 4039 O O . LEU A 1 488 ? 95.165 -1.251 -152.097 1.00 74.25 488 LEU A O 1
ATOM 4043 N N . ALA A 1 489 ? 95.311 -0.337 -150.047 1.00 73.81 489 ALA A N 1
ATOM 4044 C CA . ALA A 1 489 ? 96.378 0.601 -150.395 1.00 73.81 489 ALA A CA 1
ATOM 4045 C C . ALA A 1 489 ? 97.662 -0.132 -150.839 1.00 73.81 489 ALA A C 1
ATOM 4047 O O . ALA A 1 489 ? 98.270 0.231 -151.848 1.00 73.81 489 ALA A O 1
ATOM 4048 N N . SER A 1 490 ? 98.032 -1.227 -150.163 1.00 77.06 490 SER A N 1
ATOM 4049 C CA . SER A 1 490 ? 99.184 -2.057 -150.555 1.00 77.06 490 SER A CA 1
ATOM 4050 C C . SER A 1 490 ? 98.984 -2.768 -151.906 1.00 77.06 490 SER A C 1
ATOM 4052 O O . SER A 1 490 ? 99.918 -2.877 -152.707 1.00 77.06 490 SER A O 1
ATOM 4054 N N . ALA A 1 491 ? 97.754 -3.203 -152.204 1.00 72.69 491 ALA A N 1
ATOM 4055 C CA . ALA A 1 491 ? 97.395 -3.781 -153.497 1.00 72.69 491 ALA A CA 1
ATOM 4056 C C . ALA A 1 491 ? 97.410 -2.727 -154.619 1.00 72.69 491 ALA A C 1
ATOM 4058 O O . ALA A 1 491 ? 97.812 -3.040 -155.742 1.00 72.69 491 ALA A O 1
ATOM 4059 N N . GLY A 1 492 ? 97.036 -1.480 -154.309 1.00 69.75 492 GLY A N 1
ATOM 4060 C CA . GLY A 1 492 ? 97.157 -0.327 -155.206 1.00 69.75 492 GLY A CA 1
ATOM 4061 C C . GLY A 1 492 ? 98.601 -0.084 -155.650 1.00 69.75 492 GLY A C 1
ATOM 4062 O O . GLY A 1 492 ? 98.876 -0.055 -156.848 1.00 69.75 492 GLY A O 1
ATOM 4063 N N . LEU A 1 493 ? 99.552 -0.055 -154.709 1.00 73.19 493 LEU A N 1
ATOM 4064 C CA . LEU A 1 493 ? 100.979 0.155 -155.009 1.00 73.19 493 LEU A CA 1
ATOM 4065 C C . LEU A 1 493 ? 101.591 -0.947 -155.900 1.00 73.19 493 LEU A C 1
ATOM 4067 O O . LEU A 1 493 ? 102.475 -0.677 -156.718 1.00 73.19 493 LEU A O 1
ATOM 4071 N N . LYS A 1 494 ? 101.112 -2.196 -155.793 1.00 71.25 494 LYS A N 1
ATOM 4072 C CA . LYS A 1 494 ? 101.540 -3.300 -156.677 1.00 71.25 494 LYS A CA 1
ATOM 4073 C C . LYS A 1 494 ? 101.005 -3.177 -158.107 1.00 71.25 494 LYS A C 1
ATOM 4075 O O . LYS A 1 494 ? 101.634 -3.701 -159.025 1.00 71.25 494 LYS A O 1
ATOM 4080 N N . ARG A 1 495 ? 99.855 -2.527 -158.312 1.00 75.19 495 ARG A N 1
ATOM 4081 C CA . ARG A 1 495 ? 99.327 -2.265 -159.660 1.00 75.19 495 ARG A CA 1
ATOM 4082 C C . ARG A 1 495 ? 100.051 -1.093 -160.316 1.00 75.19 495 ARG A C 1
ATOM 4084 O O . ARG A 1 495 ? 100.440 -1.223 -161.472 1.00 75.19 495 ARG A O 1
ATOM 4091 N N . ASP A 1 496 ? 100.325 -0.029 -159.566 1.00 73.44 496 ASP A N 1
ATOM 4092 C CA . ASP A 1 496 ? 101.028 1.163 -160.067 1.00 73.44 496 ASP A CA 1
ATOM 4093 C C . ASP A 1 496 ? 102.454 0.873 -160.555 1.00 73.44 496 ASP A C 1
ATOM 4095 O O . ASP A 1 496 ? 102.882 1.385 -161.590 1.00 73.44 496 ASP A O 1
ATOM 4099 N N . SER A 1 497 ? 103.198 0.003 -159.866 1.00 71.88 497 SER A N 1
ATOM 4100 C CA . SER A 1 497 ? 104.539 -0.402 -160.320 1.00 71.88 497 SE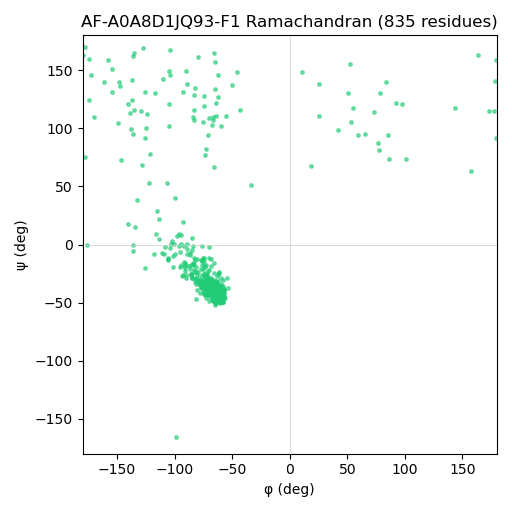R A CA 1
ATOM 4101 C C . SER A 1 497 ? 104.505 -1.210 -161.622 1.00 71.88 497 SER A C 1
ATOM 4103 O O . SER A 1 497 ? 105.383 -1.062 -162.472 1.00 71.88 497 SER A O 1
ATOM 4105 N N . LYS A 1 498 ? 103.456 -2.016 -161.820 1.00 73.94 498 LYS A N 1
ATOM 4106 C CA . LYS A 1 498 ? 103.206 -2.747 -163.069 1.00 73.94 498 LYS A CA 1
ATOM 4107 C C . LYS A 1 498 ? 102.830 -1.800 -164.212 1.00 73.94 498 LYS A C 1
ATOM 4109 O O . LYS A 1 498 ? 103.306 -1.986 -165.329 1.00 73.94 498 LYS A O 1
ATOM 4114 N N . LEU A 1 499 ? 102.044 -0.766 -163.923 1.00 70.56 499 LEU A N 1
ATOM 4115 C CA . LEU A 1 499 ? 101.598 0.231 -164.897 1.00 70.56 499 LEU A CA 1
ATOM 4116 C C . LEU A 1 499 ? 102.776 1.059 -165.447 1.00 70.56 499 LEU A C 1
ATOM 4118 O O . LEU A 1 499 ? 102.934 1.150 -166.663 1.00 70.56 499 LEU A O 1
ATOM 4122 N N . LYS A 1 500 ? 103.703 1.499 -164.582 1.00 73.56 500 LYS A N 1
ATOM 4123 C CA . LYS A 1 500 ? 104.943 2.187 -165.003 1.00 73.56 500 LYS A CA 1
ATOM 4124 C C . LYS A 1 500 ? 105.845 1.350 -165.919 1.00 73.56 500 LYS A C 1
ATOM 4126 O O . LYS A 1 500 ? 106.494 1.897 -166.804 1.00 73.56 500 LYS A O 1
ATOM 4131 N N . SER A 1 501 ? 105.895 0.027 -165.736 1.00 72.88 501 SER A N 1
ATOM 4132 C CA . SER A 1 501 ? 106.681 -0.850 -166.624 1.00 72.88 501 SER A CA 1
ATOM 4133 C C . SER A 1 501 ? 106.088 -0.967 -168.034 1.00 72.88 501 SER A C 1
ATOM 4135 O O . SER A 1 501 ? 106.834 -1.077 -169.005 1.00 72.88 501 SER A O 1
ATOM 4137 N N . LEU A 1 502 ? 104.758 -0.897 -168.153 1.00 69.06 502 LEU A N 1
ATOM 4138 C CA . LEU A 1 502 ? 104.055 -0.951 -169.435 1.00 69.06 502 LEU A CA 1
ATOM 4139 C C . LEU A 1 502 ? 104.125 0.386 -170.189 1.00 69.0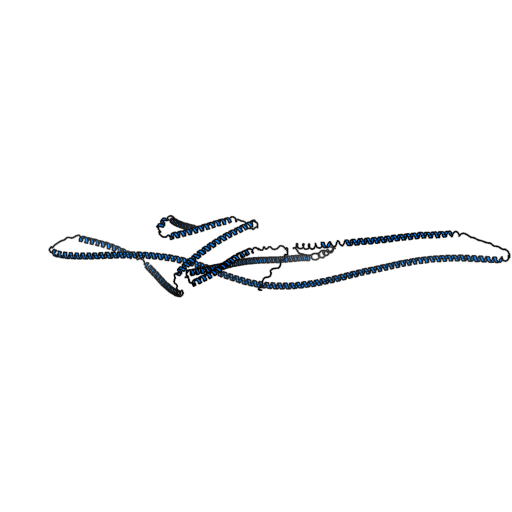6 502 LEU A C 1
ATOM 4141 O O . LEU A 1 502 ? 104.218 0.376 -171.413 1.00 69.06 502 LEU A O 1
ATOM 4145 N N . GLU A 1 503 ? 104.167 1.523 -169.488 1.00 72.44 503 GLU A N 1
ATOM 4146 C CA . GLU A 1 503 ? 104.347 2.846 -170.111 1.00 72.44 503 GLU A CA 1
ATOM 4147 C C . GLU A 1 503 ? 105.713 3.000 -170.803 1.00 72.44 503 GLU A C 1
ATOM 4149 O O . GLU A 1 503 ? 105.780 3.504 -171.923 1.00 72.44 503 GLU A O 1
ATOM 4154 N N . ILE A 1 504 ? 106.798 2.489 -170.210 1.00 72.56 504 ILE A N 1
ATOM 4155 C CA . ILE A 1 504 ? 108.143 2.541 -170.819 1.00 72.56 504 ILE A CA 1
ATOM 4156 C C . ILE A 1 504 ? 108.209 1.710 -172.116 1.00 72.56 504 ILE A C 1
ATOM 4158 O O . ILE A 1 504 ? 108.878 2.098 -173.074 1.00 72.56 504 ILE A O 1
ATOM 4162 N N . ALA A 1 505 ? 107.483 0.588 -172.177 1.00 71.81 505 ALA A N 1
ATOM 4163 C CA . ALA A 1 505 ? 107.439 -0.277 -173.357 1.00 71.81 505 ALA A CA 1
ATOM 4164 C C . ALA A 1 505 ? 106.682 0.356 -174.542 1.00 71.81 505 ALA A C 1
ATOM 4166 O O . ALA A 1 505 ? 106.996 0.073 -175.699 1.00 71.81 505 ALA A O 1
ATOM 4167 N N . ILE A 1 506 ? 105.706 1.228 -174.268 1.00 67.69 506 ILE A N 1
ATOM 4168 C CA . ILE A 1 506 ? 104.926 1.934 -175.295 1.00 67.69 506 ILE A CA 1
ATOM 4169 C C . ILE A 1 506 ? 105.741 3.073 -175.925 1.00 67.69 506 ILE A C 1
ATOM 4171 O O . ILE A 1 506 ? 105.658 3.282 -177.136 1.00 67.69 506 ILE A O 1
ATOM 4175 N N . GLU A 1 507 ? 106.583 3.763 -175.155 1.00 70.81 507 GLU A N 1
ATOM 4176 C CA . GLU A 1 507 ? 107.362 4.893 -175.679 1.00 70.81 507 GLU A CA 1
ATOM 4177 C C . GLU A 1 507 ? 108.491 4.441 -176.628 1.00 70.81 507 GLU A C 1
ATOM 4179 O O . GLU A 1 507 ? 108.727 5.070 -177.657 1.00 70.81 507 GLU A O 1
ATOM 4184 N N . GLN A 1 508 ? 109.083 3.261 -176.397 1.00 62.19 508 GLN A N 1
ATOM 4185 C CA . GLN A 1 508 ? 110.039 2.646 -177.335 1.00 62.19 508 GLN A CA 1
ATOM 4186 C C . GLN A 1 508 ? 109.400 2.242 -178.676 1.00 62.19 508 GLN A C 1
ATOM 4188 O O . GLN A 1 508 ? 110.087 2.174 -179.694 1.00 62.19 508 GLN A O 1
ATOM 4193 N N . LYS A 1 509 ? 108.081 2.001 -178.707 1.00 62.44 509 LYS A N 1
ATOM 4194 C CA . LYS A 1 509 ? 107.344 1.669 -179.937 1.00 62.44 509 LYS A CA 1
ATOM 4195 C C . LYS A 1 509 ? 106.918 2.895 -180.750 1.00 62.44 509 LYS A C 1
ATOM 4197 O O . LYS A 1 509 ? 106.634 2.749 -181.936 1.00 62.44 509 LYS A O 1
ATOM 4202 N N . LYS A 1 510 ? 106.936 4.099 -180.169 1.00 67.50 510 LYS A N 1
ATOM 4203 C CA . LYS A 1 510 ? 106.628 5.353 -180.880 1.00 67.50 510 LYS A CA 1
ATOM 4204 C C . LYS A 1 510 ? 107.781 5.877 -181.744 1.00 67.50 510 LYS A C 1
ATOM 4206 O O . LYS A 1 510 ? 107.518 6.423 -182.812 1.00 67.50 510 LYS A O 1
ATOM 4211 N N . GLU A 1 511 ? 109.042 5.689 -181.352 1.00 60.34 511 GLU A N 1
ATOM 4212 C CA . GLU A 1 511 ? 110.195 6.194 -182.125 1.00 60.34 511 GLU A CA 1
ATOM 4213 C C . GLU A 1 511 ? 110.482 5.395 -183.415 1.00 60.34 511 GLU A C 1
ATOM 4215 O O . GLU A 1 511 ? 110.999 5.960 -184.382 1.00 60.34 511 GLU A O 1
ATOM 4220 N N . GLU A 1 512 ? 110.077 4.120 -183.497 1.00 57.16 512 GLU A N 1
ATOM 4221 C CA . GLU A 1 512 ? 110.168 3.312 -184.729 1.00 57.16 512 GLU A CA 1
ATOM 4222 C C . GLU A 1 512 ? 109.151 3.751 -185.806 1.00 57.16 512 GLU A C 1
ATOM 4224 O O . GLU A 1 512 ? 109.444 3.652 -187.000 1.00 57.16 512 GLU A O 1
ATOM 4229 N N . CYS A 1 513 ? 108.009 4.336 -185.416 1.00 50.44 513 CYS A N 1
ATOM 4230 C CA . CYS A 1 513 ? 107.018 4.882 -186.357 1.00 50.44 513 CYS A CA 1
ATOM 4231 C C . CYS A 1 513 ? 107.460 6.203 -187.023 1.00 50.44 513 CYS A C 1
ATOM 4233 O O . CYS A 1 513 ? 106.994 6.521 -188.114 1.00 50.44 513 CYS A O 1
ATOM 4235 N N . SER A 1 514 ? 108.429 6.928 -186.450 1.00 50.44 514 SER A N 1
ATOM 4236 C CA . SER A 1 514 ? 108.938 8.215 -186.969 1.00 50.44 514 SER A CA 1
ATOM 4237 C C . SER A 1 514 ? 109.758 8.100 -188.276 1.00 50.44 514 SER A C 1
ATOM 4239 O O . SER A 1 514 ? 110.032 9.100 -188.937 1.00 50.44 514 SER A O 1
ATOM 4241 N N . LYS A 1 515 ? 110.148 6.889 -188.712 1.00 50.28 515 LYS A N 1
ATOM 4242 C CA . LYS A 1 515 ? 111.014 6.692 -189.900 1.00 50.28 515 LYS A CA 1
ATOM 4243 C C . LYS A 1 515 ? 110.313 6.169 -191.158 1.00 50.28 515 LYS A C 1
ATOM 4245 O O . LYS A 1 515 ? 110.920 6.220 -192.225 1.00 50.28 515 LYS A O 1
ATOM 4250 N N . LEU A 1 516 ? 109.064 5.704 -191.077 1.00 45.12 516 LEU A N 1
ATOM 4251 C CA . LEU A 1 516 ? 108.368 5.073 -192.214 1.00 45.12 516 LEU A CA 1
ATOM 4252 C C . LEU A 1 516 ? 107.198 5.896 -192.796 1.00 45.12 516 LEU A C 1
ATOM 4254 O O . LEU A 1 516 ? 106.729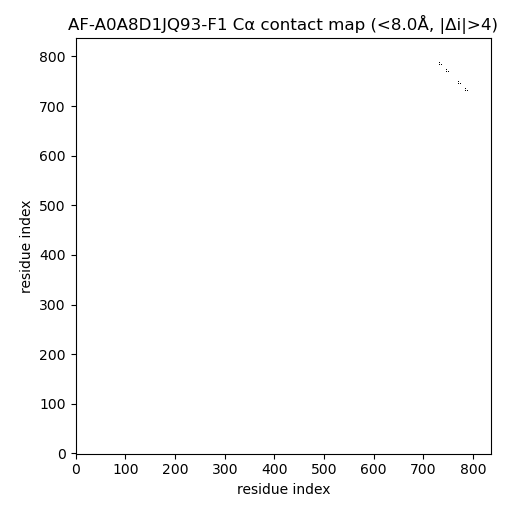 5.579 -193.885 1.00 45.12 516 LEU A O 1
ATOM 4258 N N . GLU A 1 517 ? 106.797 7.013 -192.176 1.00 44.00 517 GLU A N 1
ATOM 4259 C CA . GLU A 1 517 ? 105.741 7.914 -192.693 1.00 44.00 517 GLU A CA 1
ATOM 4260 C C . GLU A 1 517 ? 106.219 8.951 -193.740 1.00 44.00 517 GLU A C 1
ATOM 4262 O O . GLU A 1 517 ? 105.417 9.694 -194.305 1.00 44.00 517 GLU A O 1
ATOM 4267 N N . ALA A 1 518 ? 107.512 8.985 -194.085 1.00 44.50 518 ALA A N 1
ATOM 4268 C CA . ALA A 1 518 ? 108.075 9.967 -195.021 1.00 44.50 518 ALA A CA 1
ATOM 4269 C C . ALA A 1 518 ? 107.972 9.608 -196.525 1.00 44.50 518 ALA A C 1
ATOM 4271 O O . ALA A 1 518 ? 108.512 10.354 -197.343 1.00 44.50 518 ALA A O 1
ATOM 4272 N N . GLN A 1 519 ? 107.308 8.515 -196.939 1.00 30.28 519 GLN A N 1
ATOM 4273 C CA . GLN A 1 519 ? 107.378 8.060 -198.345 1.00 30.28 519 GLN A CA 1
ATOM 4274 C C . GLN A 1 519 ? 106.090 7.646 -199.079 1.00 30.28 519 GLN A C 1
ATOM 4276 O O . GLN A 1 519 ? 106.212 7.139 -200.190 1.00 30.28 519 GLN A O 1
ATOM 4281 N N . LEU A 1 520 ? 104.864 7.939 -198.623 1.00 32.00 520 LEU A N 1
ATOM 4282 C CA . LEU A 1 520 ? 103.712 7.782 -199.535 1.00 32.00 520 LEU A CA 1
ATOM 4283 C C . LEU A 1 520 ? 102.567 8.771 -199.273 1.00 32.00 520 LEU A C 1
ATOM 4285 O O . LEU A 1 520 ? 101.790 8.642 -198.335 1.00 32.00 520 LEU A O 1
ATOM 4289 N N . LYS A 1 521 ? 102.474 9.781 -200.147 1.00 33.78 521 LYS A N 1
ATOM 4290 C CA . LYS A 1 521 ? 101.546 10.919 -200.084 1.00 33.78 521 LYS A CA 1
ATOM 4291 C C . LYS A 1 521 ? 100.606 10.894 -201.304 1.00 33.78 521 LYS A C 1
ATOM 4293 O O . LYS A 1 521 ? 101.093 10.906 -202.429 1.00 33.78 521 LYS A O 1
ATOM 4298 N N . LYS A 1 522 ? 99.293 11.011 -201.033 1.00 35.03 522 LYS A N 1
ATOM 4299 C CA . LYS A 1 522 ? 98.128 11.332 -201.908 1.00 35.03 522 LYS A CA 1
ATOM 4300 C C . LYS A 1 522 ? 97.424 10.198 -202.693 1.00 35.03 522 LYS A C 1
ATOM 4302 O O . LYS A 1 522 ? 97.741 9.978 -203.855 1.00 35.03 522 LYS A O 1
ATOM 4307 N N . ALA A 1 523 ? 96.356 9.650 -202.085 1.00 28.11 523 ALA A N 1
ATOM 4308 C CA . ALA A 1 523 ? 94.939 9.620 -202.539 1.00 28.11 523 ALA A CA 1
ATOM 4309 C C . ALA A 1 523 ? 94.217 8.296 -202.173 1.00 28.11 523 ALA A C 1
ATOM 4311 O O . ALA A 1 523 ? 94.620 7.264 -202.693 1.00 28.11 523 ALA A O 1
ATOM 4312 N N . HIS A 1 524 ? 93.158 8.339 -201.334 1.00 23.91 524 HIS A N 1
ATOM 4313 C CA . HIS A 1 524 ? 91.815 7.704 -201.484 1.00 23.91 524 HIS A CA 1
ATOM 4314 C C . HIS A 1 524 ? 91.021 7.634 -200.143 1.00 23.91 524 HIS A C 1
ATOM 4316 O O . HIS A 1 524 ? 91.606 7.830 -199.082 1.00 23.91 524 HIS A O 1
ATOM 4322 N N . ASN A 1 525 ? 89.696 7.405 -200.222 1.00 29.03 525 ASN A N 1
ATOM 4323 C CA . ASN A 1 525 ? 88.655 7.514 -199.176 1.00 29.03 525 ASN A CA 1
ATOM 4324 C C . ASN A 1 525 ? 88.154 6.156 -198.598 1.00 29.03 525 ASN A C 1
ATOM 4326 O O . ASN A 1 525 ? 88.281 5.132 -199.260 1.00 29.03 525 ASN A O 1
ATOM 4330 N N . ILE A 1 526 ? 87.419 6.278 -197.470 1.00 37.81 526 ILE A N 1
ATOM 4331 C CA . ILE A 1 526 ? 86.419 5.405 -196.784 1.00 37.81 526 ILE A CA 1
ATOM 4332 C C . ILE A 1 526 ? 86.898 4.411 -195.686 1.00 37.81 526 ILE A C 1
ATOM 4334 O O . ILE A 1 526 ? 87.742 3.558 -195.921 1.00 37.81 526 ILE A O 1
ATOM 4338 N N . GLU A 1 527 ? 86.290 4.637 -194.503 1.00 34.81 527 GLU A N 1
ATOM 4339 C CA . GLU A 1 527 ? 85.841 3.836 -193.327 1.00 34.81 527 GLU A CA 1
ATOM 4340 C C . GLU A 1 527 ? 86.204 2.353 -193.087 1.00 34.81 527 GLU A C 1
ATOM 4342 O O . GLU A 1 527 ? 86.268 1.559 -194.016 1.00 34.81 527 GLU A O 1
ATOM 4347 N N . ASP A 1 528 ? 86.306 2.011 -191.784 1.00 27.50 528 ASP A N 1
ATOM 4348 C CA . ASP A 1 528 ? 85.633 0.901 -191.044 1.00 27.50 528 ASP A CA 1
ATOM 4349 C C . ASP A 1 528 ? 86.075 0.934 -189.542 1.00 27.50 528 ASP A C 1
ATOM 4351 O O . ASP A 1 528 ? 87.129 1.499 -189.250 1.00 27.50 528 ASP A O 1
ATOM 4355 N N . ASP A 1 529 ? 85.472 0.315 -188.508 1.00 29.05 529 ASP A N 1
ATOM 4356 C CA . ASP A 1 529 ? 84.113 -0.121 -188.116 1.00 29.05 529 ASP A CA 1
ATOM 4357 C C . ASP A 1 529 ? 84.198 -0.831 -186.713 1.00 29.05 529 ASP A C 1
ATOM 4359 O O . ASP A 1 529 ? 85.275 -1.279 -186.322 1.00 29.05 529 ASP A O 1
ATOM 4363 N N . SER A 1 530 ? 83.057 -0.906 -185.992 1.00 37.97 530 SER A N 1
ATOM 4364 C CA . SER A 1 530 ? 82.515 -1.973 -185.084 1.00 37.97 530 SER A CA 1
ATOM 4365 C C . SER A 1 530 ? 83.297 -2.622 -183.893 1.00 37.97 530 SER A C 1
ATOM 4367 O O . SER A 1 530 ? 84.510 -2.736 -183.921 1.00 37.97 530 SER A O 1
ATOM 4369 N N . ARG A 1 531 ? 82.730 -3.203 -182.795 1.00 38.38 531 ARG A N 1
ATOM 4370 C CA . ARG A 1 531 ? 81.394 -3.453 -182.135 1.00 38.38 531 ARG A CA 1
ATOM 4371 C C . ARG A 1 531 ? 81.658 -4.217 -180.772 1.00 38.38 531 ARG A C 1
ATOM 4373 O O . ARG A 1 531 ? 82.796 -4.617 -180.562 1.00 38.38 531 ARG A O 1
ATOM 4380 N N . MET A 1 532 ? 80.763 -4.473 -179.783 1.00 26.98 532 MET A N 1
ATOM 4381 C CA . MET A 1 532 ? 79.493 -5.268 -179.742 1.00 26.98 532 MET A CA 1
ATOM 4382 C C . MET A 1 532 ? 78.711 -5.173 -178.382 1.00 26.98 532 MET A C 1
ATOM 4384 O O . MET A 1 532 ? 79.298 -4.882 -177.345 1.00 26.98 532 MET A O 1
ATOM 4388 N N . ASN A 1 533 ? 77.400 -5.497 -178.435 1.00 32.94 533 ASN A N 1
ATOM 4389 C CA . ASN A 1 533 ? 76.315 -5.697 -177.412 1.00 32.94 533 ASN A CA 1
ATOM 4390 C C . ASN A 1 533 ? 76.119 -7.238 -177.127 1.00 32.94 533 ASN A C 1
ATOM 4392 O O . ASN A 1 533 ? 76.939 -7.959 -177.706 1.00 32.94 533 ASN A O 1
ATOM 4396 N N . PRO A 1 534 ? 75.071 -7.851 -176.471 1.00 56.16 534 PRO A N 1
ATOM 4397 C CA . PRO A 1 534 ? 73.947 -7.465 -175.546 1.00 56.16 534 PRO A CA 1
ATOM 4398 C C . PRO A 1 534 ? 73.677 -8.414 -174.311 1.00 56.16 534 PRO A C 1
ATOM 4400 O O . PRO A 1 534 ? 74.053 -9.570 -174.397 1.00 56.16 534 PRO A O 1
ATOM 4403 N N . GLU A 1 535 ? 72.958 -8.008 -173.221 1.00 35.38 535 GLU A N 1
ATOM 4404 C CA . GLU A 1 535 ? 72.126 -8.944 -172.364 1.00 35.38 535 GLU A CA 1
ATOM 4405 C C . GLU A 1 535 ? 71.256 -8.409 -171.172 1.00 35.38 535 GLU A C 1
ATOM 4407 O O . GLU A 1 535 ? 70.570 -9.203 -170.536 1.00 35.38 535 GLU A O 1
ATOM 4412 N N . PHE A 1 536 ? 71.171 -7.118 -170.813 1.00 45.69 536 PHE A N 1
ATOM 4413 C CA . PHE A 1 536 ? 70.503 -6.727 -169.534 1.00 45.69 536 PHE A CA 1
ATOM 4414 C C . PHE A 1 536 ? 69.024 -6.287 -169.595 1.00 45.69 536 PHE A C 1
ATOM 4416 O O . PHE A 1 536 ? 68.466 -5.849 -168.587 1.00 45.69 536 PHE A O 1
ATOM 4423 N N . ALA A 1 537 ? 68.348 -6.449 -170.735 1.00 46.12 537 ALA A N 1
ATOM 4424 C CA . ALA A 1 537 ? 66.955 -6.013 -170.907 1.00 46.12 537 ALA A CA 1
ATOM 4425 C C . ALA A 1 537 ? 65.907 -6.886 -170.169 1.00 46.12 537 ALA A C 1
ATOM 4427 O O . ALA A 1 537 ? 64.811 -6.399 -169.893 1.00 46.12 537 ALA A O 1
ATOM 4428 N N . ASP A 1 538 ? 66.247 -8.117 -169.760 1.00 48.91 538 ASP A N 1
ATOM 4429 C CA . ASP A 1 538 ? 65.330 -9.038 -169.056 1.00 48.91 538 ASP A CA 1
ATOM 4430 C C . ASP A 1 538 ? 65.519 -9.089 -167.524 1.00 48.91 538 ASP A C 1
ATOM 4432 O O . ASP A 1 538 ? 64.667 -9.610 -166.805 1.00 48.91 538 ASP A O 1
ATOM 4436 N N . ARG A 1 539 ? 66.569 -8.458 -166.974 1.00 53.16 539 ARG A N 1
ATOM 4437 C CA . ARG A 1 539 ? 66.826 -8.410 -165.515 1.00 53.16 539 ARG A CA 1
ATOM 4438 C C . ARG A 1 539 ? 66.005 -7.334 -164.784 1.00 53.16 539 ARG A C 1
ATOM 4440 O O . ARG A 1 539 ? 65.812 -7.420 -163.576 1.00 53.16 539 ARG A O 1
ATOM 4447 N N . ILE A 1 540 ? 65.482 -6.343 -165.510 1.00 53.72 540 ILE A N 1
ATOM 4448 C CA . ILE A 1 540 ? 64.730 -5.211 -164.937 1.00 53.72 540 ILE A CA 1
ATOM 4449 C C . ILE A 1 540 ? 63.241 -5.552 -164.724 1.00 53.72 540 ILE A C 1
ATOM 4451 O O . ILE A 1 540 ? 62.639 -5.089 -163.763 1.00 53.72 540 ILE A O 1
ATOM 4455 N N . LYS A 1 541 ? 62.650 -6.453 -165.525 1.00 57.09 541 LYS A N 1
ATOM 4456 C CA . LYS A 1 541 ? 61.244 -6.886 -165.360 1.00 57.09 541 LYS A CA 1
ATOM 4457 C C . LYS A 1 541 ? 61.012 -7.886 -164.218 1.00 57.09 541 LYS A C 1
ATOM 4459 O O . LYS A 1 541 ? 59.863 -8.116 -163.843 1.00 57.09 541 LYS A O 1
ATOM 4464 N N . GLN A 1 542 ? 62.073 -8.479 -163.668 1.00 53.16 542 GLN A N 1
ATOM 4465 C CA . GLN A 1 542 ? 61.990 -9.468 -162.587 1.00 53.16 542 GLN A CA 1
ATOM 4466 C C . GLN A 1 542 ? 62.114 -8.830 -161.189 1.00 53.16 542 GLN A C 1
ATOM 4468 O O . GLN A 1 542 ? 61.497 -9.323 -160.251 1.00 53.16 542 GLN A O 1
ATOM 4473 N N . LEU A 1 543 ? 62.784 -7.675 -161.076 1.00 55.09 543 LEU A N 1
ATOM 4474 C CA . LEU A 1 543 ? 62.903 -6.903 -159.828 1.00 55.09 543 LEU A CA 1
ATOM 4475 C C . LEU A 1 543 ? 61.658 -6.044 -159.512 1.00 55.09 543 LEU A C 1
ATOM 4477 O O . LEU A 1 543 ? 61.380 -5.776 -158.347 1.00 55.09 543 LEU A O 1
ATOM 4481 N N . ASP A 1 544 ? 60.849 -5.688 -160.517 1.00 58.16 544 ASP A N 1
ATOM 4482 C CA . ASP A 1 544 ? 59.597 -4.927 -160.322 1.00 58.16 544 ASP A CA 1
ATOM 4483 C C . ASP A 1 544 ? 58.430 -5.799 -159.795 1.00 58.16 544 ASP A C 1
ATOM 4485 O O . ASP A 1 544 ? 57.491 -5.298 -159.177 1.00 58.16 544 ASP A O 1
ATOM 4489 N N . LYS A 1 545 ? 58.491 -7.130 -159.979 1.00 59.44 545 LYS A N 1
ATOM 4490 C CA . LYS A 1 545 ? 57.483 -8.082 -159.462 1.00 59.44 545 LYS A CA 1
ATOM 4491 C C . LYS A 1 545 ? 57.723 -8.501 -158.006 1.00 59.44 545 LYS A C 1
ATOM 4493 O O . LYS A 1 545 ? 56.752 -8.741 -157.293 1.00 59.44 545 LYS A O 1
ATOM 4498 N N . GLU A 1 546 ? 58.970 -8.516 -157.532 1.00 57.91 546 GLU A N 1
ATOM 4499 C CA . GLU A 1 546 ? 59.294 -8.762 -156.114 1.00 57.91 546 GLU A CA 1
ATOM 4500 C C . GLU A 1 546 ? 58.950 -7.556 -155.216 1.00 57.91 546 GLU A C 1
ATOM 4502 O O . GLU A 1 546 ? 58.556 -7.737 -154.066 1.00 57.91 546 GLU A O 1
ATOM 4507 N N . ALA A 1 547 ? 58.955 -6.327 -155.749 1.00 57.34 547 ALA A N 1
ATOM 4508 C CA . ALA A 1 547 ? 58.574 -5.114 -155.012 1.00 57.34 547 ALA A CA 1
ATOM 4509 C C . ALA A 1 547 ? 57.049 -4.922 -154.812 1.00 57.34 547 ALA A C 1
ATOM 4511 O O . ALA A 1 547 ? 56.634 -4.091 -153.996 1.00 57.34 547 ALA A O 1
ATOM 4512 N N . SER A 1 548 ? 56.207 -5.671 -155.539 1.00 63.66 548 SER A N 1
ATOM 4513 C CA . SER A 1 548 ? 54.740 -5.652 -155.386 1.00 63.66 548 SER A CA 1
ATOM 4514 C C . SER A 1 548 ? 54.226 -6.732 -154.424 1.00 63.66 548 SER A C 1
ATOM 4516 O O . SER A 1 548 ? 53.193 -6.529 -153.796 1.00 63.66 548 SER A O 1
ATOM 4518 N N . TYR A 1 549 ? 54.946 -7.848 -154.268 1.00 66.25 549 TYR A N 1
ATOM 4519 C CA . TYR A 1 549 ? 54.553 -8.963 -153.395 1.00 66.25 549 TYR A CA 1
ATOM 4520 C C . TYR A 1 549 ? 54.748 -8.629 -151.899 1.00 66.25 549 TYR A C 1
ATOM 4522 O O . TYR A 1 549 ? 53.836 -8.824 -151.098 1.00 66.25 549 TYR A O 1
ATOM 4530 N N . TYR A 1 550 ? 55.862 -7.981 -151.529 1.00 61.00 550 TYR A N 1
ATOM 4531 C CA . TYR A 1 550 ? 56.122 -7.556 -150.140 1.00 61.00 550 TYR A CA 1
ATOM 4532 C C . TYR A 1 550 ? 55.299 -6.339 -149.672 1.00 61.00 550 TYR A C 1
ATOM 4534 O O . TYR A 1 550 ? 55.248 -6.048 -148.477 1.00 61.00 550 TYR A O 1
ATOM 4542 N N . ARG A 1 551 ? 54.620 -5.628 -150.584 1.00 68.69 551 ARG A N 1
ATOM 4543 C CA . ARG A 1 551 ? 53.736 -4.502 -150.235 1.00 68.69 551 ARG A CA 1
ATOM 4544 C C . ARG A 1 551 ? 52.338 -4.974 -149.802 1.00 68.69 551 ARG A C 1
ATOM 4546 O O . ARG A 1 551 ? 51.763 -4.380 -148.894 1.00 68.69 551 ARG A O 1
ATOM 4553 N N . ASP A 1 552 ? 51.846 -6.079 -150.369 1.00 67.50 552 ASP A N 1
ATOM 4554 C CA . ASP A 1 552 ? 50.534 -6.667 -150.045 1.00 67.50 552 ASP A CA 1
ATOM 4555 C C . ASP A 1 552 ? 50.566 -7.625 -148.832 1.00 67.50 552 ASP A C 1
ATOM 4557 O O . ASP A 1 552 ? 49.561 -7.751 -148.126 1.00 67.50 552 ASP A O 1
ATOM 4561 N N . GLU A 1 553 ? 51.707 -8.259 -148.524 1.00 62.81 553 GLU A N 1
ATOM 4562 C CA . GLU A 1 553 ? 51.893 -9.037 -147.278 1.00 62.81 553 GLU A CA 1
ATOM 4563 C C . GLU A 1 553 ? 51.969 -8.137 -146.027 1.00 62.81 553 GLU A C 1
ATOM 4565 O O . GLU A 1 553 ? 51.484 -8.520 -144.962 1.00 62.81 553 GLU A O 1
ATOM 4570 N N . CYS A 1 554 ? 52.459 -6.898 -146.162 1.00 62.16 554 CYS A N 1
ATOM 4571 C CA . CYS A 1 554 ? 52.503 -5.916 -145.070 1.00 62.16 554 CYS A CA 1
ATOM 4572 C C . CYS A 1 554 ? 51.102 -5.350 -144.724 1.00 62.16 554 CYS A C 1
ATOM 4574 O O . CYS A 1 554 ? 50.797 -5.095 -143.561 1.00 62.16 554 CYS A O 1
ATOM 4576 N N . GLY A 1 555 ? 50.196 -5.235 -145.708 1.00 70.44 555 GLY A N 1
ATOM 4577 C CA . GLY A 1 555 ? 48.818 -4.761 -145.494 1.00 70.44 555 GLY A CA 1
ATOM 4578 C C . GLY A 1 555 ? 47.888 -5.769 -144.801 1.00 70.44 555 GLY A C 1
ATOM 4579 O O . GLY A 1 555 ? 46.999 -5.376 -144.048 1.00 70.44 555 GLY A O 1
ATOM 4580 N N . LYS A 1 556 ? 48.103 -7.077 -144.999 1.00 67.50 556 LYS A N 1
ATOM 4581 C CA . LYS A 1 556 ? 47.300 -8.138 -144.357 1.00 67.50 556 LYS A CA 1
ATOM 4582 C C . LYS A 1 556 ? 47.722 -8.410 -142.910 1.00 67.50 556 LYS A C 1
ATOM 4584 O O . LYS A 1 556 ? 46.869 -8.730 -142.090 1.00 67.50 556 LYS A O 1
ATOM 4589 N N . ALA A 1 557 ? 49.003 -8.225 -142.587 1.00 67.12 557 ALA A N 1
ATOM 4590 C CA . ALA A 1 557 ? 49.502 -8.304 -141.214 1.00 67.12 557 ALA A CA 1
ATOM 4591 C C . ALA A 1 557 ? 49.079 -7.090 -140.358 1.00 67.12 557 ALA A C 1
ATOM 4593 O O . ALA A 1 557 ? 48.849 -7.245 -139.162 1.00 67.12 557 ALA A O 1
ATOM 4594 N N . GLN A 1 558 ? 48.897 -5.907 -140.962 1.00 58.78 558 GLN A N 1
ATOM 4595 C CA . GLN A 1 558 ? 48.451 -4.698 -140.255 1.00 58.78 558 GLN A CA 1
ATOM 4596 C C . GLN A 1 558 ? 46.946 -4.718 -139.908 1.00 58.78 558 GLN A C 1
ATOM 4598 O O . GLN A 1 558 ? 46.569 -4.315 -138.813 1.00 58.78 558 GLN A O 1
ATOM 4603 N N . ALA A 1 559 ? 46.083 -5.265 -140.775 1.00 73.50 559 ALA A N 1
ATOM 4604 C CA . ALA A 1 559 ? 44.638 -5.352 -140.518 1.00 73.50 559 ALA A CA 1
ATOM 4605 C C . ALA A 1 559 ? 44.243 -6.406 -139.456 1.00 73.50 559 ALA A C 1
ATOM 4607 O O . ALA A 1 559 ? 43.218 -6.260 -138.790 1.00 73.50 559 ALA A O 1
ATOM 4608 N N . GLU A 1 560 ? 45.049 -7.458 -139.271 1.00 72.88 560 GLU A N 1
ATOM 4609 C CA . GLU A 1 560 ? 44.817 -8.478 -138.234 1.00 72.88 560 GLU A CA 1
ATOM 4610 C C . GLU A 1 560 ? 45.239 -7.980 -136.837 1.00 72.88 560 GLU A C 1
ATOM 4612 O O . GLU A 1 560 ? 44.589 -8.298 -135.840 1.00 72.88 560 GLU A O 1
ATOM 4617 N N . VAL A 1 561 ? 46.267 -7.123 -136.761 1.00 74.06 561 VAL A N 1
ATOM 4618 C CA . VAL A 1 561 ? 46.672 -6.435 -135.520 1.00 74.06 561 VAL A CA 1
ATOM 4619 C C . VAL A 1 561 ? 45.591 -5.451 -135.057 1.00 74.06 561 VAL A C 1
ATOM 4621 O O . VAL A 1 561 ? 45.249 -5.441 -133.874 1.00 74.06 561 VAL A O 1
ATOM 4624 N N . ASP A 1 562 ? 44.981 -4.698 -135.975 1.00 75.75 562 ASP A N 1
ATOM 4625 C CA . ASP A 1 562 ? 43.915 -3.744 -135.636 1.00 75.75 562 ASP A CA 1
ATOM 4626 C C . ASP A 1 562 ? 42.613 -4.450 -135.197 1.00 75.75 562 ASP A C 1
ATOM 4628 O O . ASP A 1 562 ? 41.937 -4.000 -134.271 1.00 75.75 562 ASP A O 1
ATOM 4632 N N . ARG A 1 563 ? 42.292 -5.621 -135.766 1.00 81.25 563 ARG A N 1
ATOM 4633 C CA . ARG A 1 563 ? 41.117 -6.420 -135.366 1.00 81.25 563 ARG A CA 1
ATOM 4634 C C . ARG A 1 563 ? 41.274 -7.074 -133.986 1.00 81.25 563 ARG A C 1
ATOM 4636 O O . ARG A 1 563 ? 40.301 -7.164 -133.237 1.00 81.25 563 ARG A O 1
ATOM 4643 N N . LEU A 1 564 ? 42.485 -7.517 -133.635 1.00 72.94 564 LEU A N 1
ATOM 4644 C CA . LEU A 1 564 ? 42.789 -8.089 -132.317 1.00 72.94 564 LEU A CA 1
ATOM 4645 C C . LEU A 1 564 ? 42.840 -7.020 -131.208 1.00 72.94 564 LEU A C 1
ATOM 4647 O O . LEU A 1 564 ? 42.509 -7.324 -130.061 1.00 72.94 564 LEU A O 1
ATOM 4651 N N . LEU A 1 565 ? 43.178 -5.769 -131.541 1.00 72.25 565 LEU A N 1
ATOM 4652 C CA . LEU A 1 565 ? 43.146 -4.636 -130.607 1.00 72.25 565 LEU A CA 1
ATOM 4653 C C . LEU A 1 565 ? 41.717 -4.168 -130.261 1.00 72.25 565 LEU A C 1
ATOM 4655 O O . LEU A 1 565 ? 41.486 -3.752 -129.125 1.00 72.25 565 LEU A O 1
ATOM 4659 N N . GLU A 1 566 ? 40.748 -4.284 -131.176 1.00 78.44 566 GLU A N 1
ATOM 4660 C CA . GLU A 1 566 ? 39.336 -3.942 -130.912 1.00 78.44 566 GLU A CA 1
ATOM 4661 C C . GLU A 1 566 ? 38.667 -4.965 -129.965 1.00 78.44 566 GLU A C 1
ATOM 4663 O O . GLU A 1 566 ? 38.022 -4.588 -128.986 1.00 78.44 566 GLU A O 1
ATOM 4668 N N . ILE A 1 567 ? 38.913 -6.268 -130.175 1.00 74.69 567 ILE A N 1
ATOM 4669 C CA . ILE A 1 567 ? 38.368 -7.356 -129.335 1.00 74.69 567 ILE A CA 1
ATOM 4670 C C . ILE A 1 567 ? 38.957 -7.317 -127.909 1.00 74.69 567 ILE A C 1
ATOM 4672 O O . ILE A 1 567 ? 38.247 -7.578 -126.937 1.00 74.69 567 ILE A O 1
ATOM 4676 N N . LEU A 1 568 ? 40.232 -6.936 -127.751 1.00 69.12 568 LEU A N 1
ATOM 4677 C CA . LEU A 1 568 ? 40.849 -6.723 -126.431 1.00 69.12 568 LEU A CA 1
ATOM 4678 C C . LEU A 1 568 ? 40.208 -5.551 -125.669 1.00 69.12 568 LEU A C 1
ATOM 4680 O O . LEU A 1 568 ? 40.007 -5.649 -124.458 1.00 69.12 568 LEU A O 1
ATOM 4684 N N . LYS A 1 569 ? 39.815 -4.481 -126.372 1.00 78.44 569 LYS A N 1
ATOM 4685 C CA . LYS A 1 569 ? 39.131 -3.318 -125.783 1.00 78.44 569 LYS A CA 1
ATOM 4686 C C . LYS A 1 569 ? 37.703 -3.636 -125.325 1.00 78.44 569 LYS A C 1
ATOM 4688 O O . LYS A 1 569 ? 37.282 -3.154 -124.275 1.00 78.44 569 LYS A O 1
ATOM 4693 N N . GLU A 1 570 ? 36.959 -4.451 -126.073 1.00 78.00 570 GLU A N 1
ATOM 4694 C CA . GLU A 1 570 ? 35.597 -4.865 -125.698 1.00 78.00 570 GLU A CA 1
ATOM 4695 C C . GLU A 1 570 ? 35.586 -5.814 -124.486 1.00 78.00 570 GLU A C 1
ATOM 4697 O O . GLU A 1 570 ? 34.784 -5.630 -123.567 1.00 78.00 570 GLU A O 1
ATOM 4702 N N . VAL A 1 571 ? 36.527 -6.766 -124.412 1.00 76.81 571 VAL A N 1
ATOM 4703 C CA . VAL A 1 571 ? 36.644 -7.703 -123.275 1.00 76.81 571 VAL A CA 1
ATOM 4704 C C . VAL A 1 571 ? 37.093 -6.996 -121.988 1.00 76.81 571 VAL A C 1
ATOM 4706 O O . VAL A 1 571 ? 36.619 -7.331 -120.899 1.00 76.81 571 VAL A O 1
ATOM 4709 N N . GLU A 1 572 ? 37.964 -5.989 -122.086 1.00 76.19 572 GLU A N 1
ATOM 4710 C CA . GLU A 1 572 ? 38.399 -5.196 -120.930 1.00 76.19 572 GLU A CA 1
ATOM 4711 C C . GLU A 1 572 ? 37.284 -4.272 -120.402 1.00 76.19 572 GLU A C 1
ATOM 4713 O O . GLU A 1 572 ? 37.119 -4.127 -119.186 1.00 76.19 572 GLU A O 1
ATOM 4718 N N . ASN A 1 573 ? 36.441 -3.731 -121.287 1.00 81.94 573 ASN A N 1
ATOM 4719 C CA . ASN A 1 573 ? 35.276 -2.933 -120.895 1.00 81.94 573 ASN A CA 1
ATOM 4720 C C . ASN A 1 573 ? 34.148 -3.786 -120.278 1.00 81.94 573 ASN A C 1
ATOM 4722 O O . ASN A 1 573 ? 33.622 -3.418 -119.226 1.00 81.94 573 ASN A O 1
ATOM 4726 N N . GLU A 1 574 ? 33.826 -4.961 -120.836 1.00 80.12 574 GLU A N 1
ATOM 4727 C CA . GLU A 1 574 ? 32.823 -5.866 -120.247 1.00 80.12 574 GLU A CA 1
ATOM 4728 C C . GLU A 1 574 ? 33.223 -6.399 -118.862 1.00 80.12 574 GLU A C 1
ATOM 4730 O O . GLU A 1 574 ? 32.361 -6.606 -118.000 1.00 80.12 574 GLU A O 1
ATOM 4735 N N . LYS A 1 575 ? 34.522 -6.635 -118.638 1.00 81.31 575 LYS A N 1
ATOM 4736 C CA . LYS A 1 575 ? 35.056 -7.023 -117.326 1.00 81.31 575 LYS A CA 1
ATOM 4737 C C . LYS A 1 575 ? 34.852 -5.899 -116.303 1.00 81.31 575 LYS A C 1
ATOM 4739 O O . LYS A 1 575 ? 34.317 -6.145 -115.224 1.00 81.31 575 LYS A O 1
ATOM 4744 N N . ASN A 1 576 ? 35.198 -4.663 -116.666 1.00 80.44 576 ASN A N 1
ATOM 4745 C CA . ASN A 1 576 ? 35.076 -3.500 -115.784 1.00 80.44 576 ASN A CA 1
ATOM 4746 C C . ASN A 1 576 ? 33.618 -3.175 -115.397 1.00 80.44 576 ASN A C 1
ATOM 4748 O O . ASN A 1 576 ? 33.371 -2.719 -114.277 1.00 80.44 576 ASN A O 1
ATOM 4752 N N . ASP A 1 577 ? 32.642 -3.439 -116.270 1.00 80.81 577 ASP A N 1
ATOM 4753 C CA . ASP A 1 577 ? 31.219 -3.239 -115.959 1.00 80.81 577 ASP A CA 1
ATOM 4754 C C . ASP A 1 577 ? 30.629 -4.359 -115.085 1.00 80.81 577 ASP A C 1
ATOM 4756 O O . ASP A 1 577 ? 29.807 -4.091 -114.199 1.00 80.81 577 ASP A O 1
ATOM 4760 N N . LYS A 1 578 ? 31.075 -5.611 -115.269 1.00 75.44 578 LYS A N 1
ATOM 4761 C CA . LYS A 1 578 ? 30.681 -6.747 -114.414 1.00 75.44 578 LYS A CA 1
ATOM 4762 C C . LYS A 1 578 ? 31.244 -6.599 -112.991 1.00 75.44 578 LYS A C 1
ATOM 4764 O O . LYS A 1 578 ? 30.496 -6.800 -112.034 1.00 75.44 578 LYS A O 1
ATOM 4769 N N . ASP A 1 579 ? 32.487 -6.136 -112.841 1.00 74.81 579 ASP A N 1
ATOM 4770 C CA . ASP A 1 579 ? 33.122 -5.901 -111.533 1.00 74.81 579 ASP A CA 1
ATOM 4771 C C . ASP A 1 579 ? 32.454 -4.753 -110.744 1.00 74.81 579 ASP A C 1
ATOM 4773 O O . ASP A 1 579 ? 32.243 -4.861 -109.532 1.00 74.81 579 ASP A O 1
ATOM 4777 N N . LYS A 1 580 ? 32.007 -3.680 -111.417 1.00 80.00 580 LYS A N 1
ATOM 4778 C CA . LYS A 1 580 ? 31.231 -2.599 -110.773 1.00 80.00 580 LYS A CA 1
ATOM 4779 C C . LYS A 1 580 ? 29.853 -3.066 -110.288 1.00 80.00 580 LYS A C 1
ATOM 4781 O O . LYS A 1 580 ? 29.423 -2.676 -109.203 1.00 80.00 580 LYS A O 1
ATOM 4786 N N . LYS A 1 581 ? 29.177 -3.937 -111.048 1.00 75.31 581 LYS A N 1
ATOM 4787 C CA . LYS A 1 581 ? 27.841 -4.455 -110.698 1.00 75.31 581 LYS A CA 1
ATOM 4788 C C . LYS A 1 581 ? 27.875 -5.437 -109.520 1.00 75.31 581 LYS A C 1
ATOM 4790 O O . LYS A 1 581 ? 26.933 -5.476 -108.730 1.00 75.31 581 LYS A O 1
ATOM 4795 N N . ILE A 1 582 ? 28.975 -6.178 -109.365 1.00 73.31 582 ILE A N 1
ATOM 4796 C CA . ILE A 1 582 ? 29.235 -7.042 -108.201 1.00 73.31 582 ILE A CA 1
ATOM 4797 C C . ILE A 1 582 ? 29.478 -6.190 -106.942 1.00 73.31 582 ILE A C 1
ATOM 4799 O O . ILE A 1 582 ? 28.849 -6.432 -105.911 1.00 73.31 582 ILE A O 1
ATOM 4803 N N . ALA A 1 583 ? 30.284 -5.125 -107.037 1.00 73.12 583 ALA A N 1
ATOM 4804 C CA . ALA A 1 583 ? 30.575 -4.238 -105.905 1.00 73.12 583 ALA A CA 1
ATOM 4805 C C . ALA A 1 583 ? 29.339 -3.477 -105.365 1.00 73.12 583 ALA A C 1
ATOM 4807 O O . ALA A 1 583 ? 29.245 -3.215 -104.160 1.00 73.12 583 ALA A O 1
ATOM 4808 N N . GLU A 1 584 ? 28.365 -3.139 -106.219 1.00 75.44 584 GLU A N 1
ATOM 4809 C CA . GLU A 1 584 ? 27.103 -2.507 -105.799 1.00 75.44 584 GLU A CA 1
ATOM 4810 C C . GLU A 1 584 ? 26.124 -3.493 -105.134 1.00 75.44 584 GLU A C 1
ATOM 4812 O O . GLU A 1 584 ? 25.528 -3.165 -104.101 1.00 75.44 584 GLU A O 1
ATOM 4817 N N . LEU A 1 585 ? 25.994 -4.719 -105.660 1.00 67.00 585 LEU A N 1
ATOM 4818 C CA . LEU A 1 585 ? 25.118 -5.755 -105.090 1.00 67.00 585 LEU A CA 1
ATOM 4819 C C . LEU A 1 585 ? 25.629 -6.271 -103.731 1.00 67.00 585 LEU A C 1
ATOM 4821 O O . LEU A 1 585 ? 24.831 -6.519 -102.821 1.00 67.00 585 LEU A O 1
ATOM 4825 N N . GLU A 1 586 ? 26.949 -6.348 -103.539 1.00 67.31 586 GLU A N 1
ATOM 4826 C CA . GLU A 1 586 ? 27.561 -6.724 -102.257 1.00 67.31 586 GLU A CA 1
ATOM 4827 C C . GLU A 1 586 ? 27.426 -5.631 -101.180 1.00 67.31 586 GLU A C 1
ATOM 4829 O O . GLU A 1 586 ? 27.255 -5.946 -99.996 1.00 67.31 586 GLU A O 1
ATOM 4834 N N . ARG A 1 587 ? 27.418 -4.342 -101.560 1.00 71.69 587 ARG A N 1
ATOM 4835 C CA . ARG A 1 587 ? 27.137 -3.228 -100.632 1.00 71.69 587 ARG A CA 1
ATOM 4836 C C . ARG A 1 587 ? 25.674 -3.201 -100.177 1.00 71.69 587 ARG A C 1
ATOM 4838 O O . ARG A 1 587 ? 25.417 -3.044 -98.982 1.00 71.69 587 ARG A O 1
ATOM 4845 N N . HIS A 1 588 ? 24.718 -3.441 -101.076 1.00 65.69 588 HIS A N 1
ATOM 4846 C CA . HIS A 1 588 ? 23.285 -3.391 -100.747 1.00 65.69 588 HIS A CA 1
ATOM 4847 C C . HIS A 1 588 ? 22.833 -4.543 -99.816 1.00 65.69 588 HIS A C 1
ATOM 4849 O O . HIS A 1 588 ? 21.996 -4.346 -98.930 1.00 65.69 588 HIS A O 1
ATOM 4855 N N . MET A 1 589 ? 23.444 -5.729 -99.943 1.00 62.25 589 MET A N 1
ATOM 4856 C CA . MET A 1 589 ? 23.214 -6.889 -99.061 1.00 62.25 589 MET A CA 1
ATOM 4857 C C . MET A 1 589 ? 23.819 -6.721 -97.653 1.00 62.25 589 MET A C 1
ATOM 4859 O O . MET A 1 589 ? 23.280 -7.244 -96.670 1.00 62.25 589 MET A O 1
ATOM 4863 N N . LYS A 1 590 ? 24.930 -5.980 -97.521 1.00 68.94 590 LYS A N 1
ATOM 4864 C CA . LYS A 1 590 ? 25.627 -5.771 -96.237 1.00 68.94 590 LYS A CA 1
ATOM 4865 C C . LYS A 1 590 ? 24.972 -4.680 -95.378 1.00 68.94 590 LYS A C 1
ATOM 4867 O O . LYS A 1 590 ? 24.993 -4.792 -94.149 1.00 68.94 590 LYS A O 1
ATOM 4872 N N . ASP A 1 591 ? 24.324 -3.695 -96.003 1.00 66.31 591 ASP A N 1
ATOM 4873 C CA . ASP A 1 591 ? 23.634 -2.595 -95.311 1.00 66.31 591 ASP A CA 1
ATOM 4874 C C . ASP A 1 591 ? 22.193 -2.931 -94.881 1.00 66.31 591 ASP A C 1
ATOM 4876 O O . ASP A 1 591 ? 21.741 -2.445 -93.838 1.00 66.31 591 ASP A O 1
ATOM 4880 N N . GLN A 1 592 ? 21.482 -3.828 -95.584 1.00 60.31 592 GLN A N 1
ATOM 4881 C CA . GLN A 1 592 ? 20.172 -4.319 -95.121 1.00 60.31 592 GLN A CA 1
ATOM 4882 C C . GLN A 1 592 ? 20.275 -5.334 -93.964 1.00 60.31 592 GLN A C 1
ATOM 4884 O O . GLN A 1 592 ? 19.470 -5.276 -93.031 1.00 60.31 592 GLN A O 1
ATOM 4889 N N . ASN A 1 593 ? 21.304 -6.190 -93.932 1.00 59.88 593 ASN A N 1
ATOM 4890 C CA . ASN A 1 593 ? 21.488 -7.177 -92.854 1.00 59.88 593 ASN A CA 1
ATOM 4891 C C . ASN A 1 593 ? 21.912 -6.562 -91.502 1.00 59.88 593 ASN A C 1
ATOM 4893 O O . ASN A 1 593 ? 21.605 -7.119 -90.447 1.00 59.88 593 ASN A O 1
ATOM 4897 N N . LYS A 1 594 ? 22.552 -5.382 -91.490 1.00 62.75 594 LYS A N 1
ATOM 4898 C CA . LYS A 1 594 ? 22.959 -4.693 -90.246 1.00 62.75 594 LYS A CA 1
ATOM 4899 C C . LYS A 1 594 ? 21.837 -3.886 -89.575 1.00 62.75 594 LYS A C 1
ATOM 4901 O O . LYS A 1 594 ? 21.881 -3.691 -88.361 1.00 62.75 594 LYS A O 1
ATOM 4906 N N . LYS A 1 595 ? 20.802 -3.458 -90.312 1.00 57.66 595 LYS A N 1
ATOM 4907 C CA . LYS A 1 595 ? 19.656 -2.708 -89.748 1.00 57.66 595 LYS A CA 1
ATOM 4908 C C . LYS A 1 595 ? 18.570 -3.603 -89.126 1.00 57.66 595 LYS A C 1
ATOM 4910 O O . LYS A 1 595 ? 17.880 -3.155 -88.216 1.00 57.66 595 LYS A O 1
ATOM 4915 N N . VAL A 1 596 ? 18.459 -4.871 -89.534 1.00 59.53 596 VAL A N 1
ATOM 4916 C CA . VAL A 1 596 ? 17.451 -5.824 -89.011 1.00 59.53 596 VAL A CA 1
ATOM 4917 C C . VAL A 1 596 ? 17.914 -6.542 -87.727 1.00 59.53 596 VAL A C 1
ATOM 4919 O O . VAL A 1 596 ? 17.084 -6.903 -86.892 1.00 59.53 596 VAL A O 1
ATOM 4922 N N . ALA A 1 597 ? 19.226 -6.676 -87.498 1.00 54.50 597 ALA A N 1
ATOM 4923 C CA . ALA A 1 597 ? 19.779 -7.324 -86.300 1.00 54.50 597 ALA A CA 1
ATOM 4924 C C . ALA A 1 597 ? 19.772 -6.430 -85.036 1.00 54.50 597 ALA A C 1
ATOM 4926 O O . ALA A 1 597 ? 19.567 -6.929 -83.930 1.00 54.50 597 ALA A O 1
ATOM 4927 N N . ASN A 1 598 ? 19.912 -5.105 -85.179 1.00 54.41 598 ASN A N 1
ATOM 4928 C CA . ASN A 1 598 ? 20.052 -4.189 -84.033 1.00 54.41 598 ASN A CA 1
ATOM 4929 C C . ASN A 1 598 ? 18.728 -3.753 -83.370 1.00 54.41 598 ASN A C 1
ATOM 4931 O O . ASN A 1 598 ? 18.747 -3.309 -82.225 1.00 54.41 598 ASN A O 1
ATOM 4935 N N . LEU A 1 599 ? 17.569 -3.927 -84.020 1.00 54.16 599 LEU A N 1
ATOM 4936 C CA . LEU A 1 599 ? 16.263 -3.559 -83.440 1.00 54.16 599 LEU A CA 1
ATOM 4937 C C . LEU A 1 599 ? 15.572 -4.699 -82.665 1.00 54.16 599 LEU A C 1
ATOM 4939 O O . LEU A 1 599 ? 14.694 -4.427 -81.852 1.00 54.16 599 LEU A O 1
ATOM 4943 N N . LYS A 1 600 ? 15.993 -5.963 -82.834 1.00 50.75 600 LYS A N 1
ATOM 4944 C CA . LYS A 1 600 ? 15.431 -7.116 -82.095 1.00 50.75 600 LYS A CA 1
ATOM 4945 C C . LYS A 1 600 ? 16.201 -7.506 -80.824 1.00 50.75 600 LYS A C 1
ATOM 4947 O O . LYS A 1 600 ? 15.624 -8.162 -79.965 1.00 50.75 600 LYS A O 1
ATOM 4952 N N . HIS A 1 601 ? 17.455 -7.075 -80.652 1.00 55.12 601 HIS A N 1
ATOM 4953 C CA . HIS A 1 601 ? 18.244 -7.367 -79.442 1.00 55.12 601 HIS A CA 1
ATOM 4954 C C . HIS A 1 601 ? 18.003 -6.360 -78.295 1.00 55.12 601 HIS A C 1
ATOM 4956 O O . HIS A 1 601 ? 18.109 -6.719 -77.124 1.00 55.12 601 HIS A O 1
ATOM 4962 N N . ASN A 1 602 ? 17.592 -5.122 -78.605 1.00 53.91 602 ASN A N 1
ATOM 4963 C CA . ASN A 1 602 ? 17.546 -4.029 -77.623 1.00 53.91 602 ASN A CA 1
ATOM 4964 C C . ASN A 1 602 ? 16.215 -3.897 -76.839 1.00 53.91 602 ASN A C 1
ATOM 4966 O O . ASN A 1 602 ? 16.146 -3.150 -75.872 1.00 53.91 602 ASN A O 1
ATOM 4970 N N . GLN A 1 603 ? 15.157 -4.640 -77.195 1.00 51.53 603 GLN A N 1
ATOM 4971 C CA . GLN A 1 603 ? 13.868 -4.642 -76.465 1.00 51.53 603 GLN A CA 1
ATOM 4972 C C . GLN A 1 603 ? 13.640 -5.883 -75.579 1.00 51.53 603 GLN A C 1
ATOM 4974 O O . GLN A 1 603 ? 12.652 -5.949 -74.848 1.00 51.53 603 GLN A O 1
ATOM 4979 N N . GLN A 1 604 ? 14.564 -6.852 -75.590 1.00 52.44 604 GLN A N 1
ATOM 4980 C CA . GLN A 1 604 ? 14.456 -8.103 -74.821 1.00 52.44 604 GLN A CA 1
ATOM 4981 C C . GLN A 1 604 ? 15.443 -8.189 -73.634 1.00 52.44 604 GLN A C 1
ATOM 4983 O O . GLN A 1 604 ? 15.306 -9.074 -72.791 1.00 52.44 604 GLN A O 1
ATOM 4988 N N . LEU A 1 605 ? 16.388 -7.243 -73.519 1.00 51.53 605 LEU A N 1
ATOM 4989 C CA . LEU A 1 605 ? 17.388 -7.161 -72.439 1.00 51.53 605 LEU A CA 1
ATOM 4990 C C . LEU A 1 605 ? 16.945 -6.316 -71.224 1.00 51.53 605 LEU A C 1
ATOM 4992 O O . LEU A 1 605 ? 17.396 -6.579 -70.112 1.00 51.53 605 LEU A O 1
ATOM 4996 N N . GLU A 1 606 ? 15.993 -5.393 -71.389 1.00 55.34 606 GLU A N 1
ATOM 4997 C CA . GLU A 1 606 ? 15.450 -4.566 -70.290 1.00 55.34 606 GLU A CA 1
ATOM 4998 C C . GLU A 1 606 ? 14.444 -5.321 -69.394 1.00 55.34 606 GLU A C 1
ATOM 5000 O O . GLU A 1 606 ? 14.350 -5.079 -68.193 1.00 55.34 606 GLU A O 1
ATOM 5005 N N . LYS A 1 607 ? 13.744 -6.340 -69.918 1.00 50.19 607 LYS A N 1
ATOM 5006 C CA . LYS A 1 607 ? 12.777 -7.144 -69.135 1.00 50.19 607 LYS A CA 1
ATOM 5007 C C . LYS A 1 607 ? 13.398 -8.304 -68.338 1.00 50.19 607 LYS A C 1
ATOM 5009 O O . LYS A 1 607 ? 12.693 -8.938 -67.562 1.00 50.19 607 LYS A O 1
ATOM 5014 N N . LYS A 1 608 ? 14.707 -8.566 -68.480 1.00 53.34 608 LYS A N 1
ATOM 5015 C CA . LYS A 1 608 ? 15.446 -9.590 -67.706 1.00 53.34 608 LYS A CA 1
ATOM 5016 C C . LYS A 1 608 ? 16.289 -9.029 -66.549 1.00 53.34 608 LYS A C 1
ATOM 5018 O O . LYS A 1 608 ? 16.723 -9.815 -65.716 1.00 53.34 608 LYS A O 1
ATOM 5023 N N . LYS A 1 609 ? 16.471 -7.704 -66.444 1.00 50.88 609 LYS A N 1
ATOM 5024 C CA . LYS A 1 609 ? 17.220 -7.059 -65.343 1.00 50.88 609 LYS A CA 1
ATOM 5025 C C . LYS A 1 609 ? 16.364 -6.631 -64.137 1.00 50.88 609 LYS A C 1
ATOM 5027 O O . LYS A 1 609 ? 16.908 -6.509 -63.049 1.00 50.88 609 LYS A O 1
ATOM 5032 N N . ASN A 1 610 ? 15.039 -6.510 -64.272 1.00 47.41 610 ASN A N 1
ATOM 5033 C CA . ASN A 1 610 ? 14.143 -6.140 -63.156 1.00 47.41 610 ASN A CA 1
ATOM 5034 C C . ASN A 1 610 ? 13.547 -7.325 -62.363 1.00 47.41 610 ASN A C 1
ATOM 5036 O O . ASN A 1 610 ? 12.851 -7.107 -61.378 1.00 47.41 610 ASN A O 1
ATOM 5040 N N . ALA A 1 611 ? 13.845 -8.575 -62.737 1.00 49.84 611 ALA A N 1
ATOM 5041 C CA . ALA A 1 611 ? 13.390 -9.778 -62.021 1.00 49.84 611 ALA A CA 1
ATOM 5042 C C . ALA A 1 611 ? 14.481 -10.439 -61.149 1.00 49.84 611 ALA A C 1
ATOM 5044 O O . ALA A 1 611 ? 14.220 -11.449 -60.509 1.00 49.84 611 ALA A O 1
ATOM 5045 N N . GLN A 1 612 ? 15.696 -9.876 -61.104 1.00 49.44 612 GLN A N 1
ATOM 5046 C CA . GLN A 1 612 ? 16.821 -10.401 -60.310 1.00 49.44 612 GLN A CA 1
ATOM 5047 C C . GLN A 1 612 ? 17.174 -9.547 -59.078 1.00 49.44 612 GLN A C 1
ATOM 5049 O O . GLN A 1 612 ? 18.026 -9.948 -58.299 1.00 49.44 612 GLN A O 1
ATOM 5054 N N . LEU A 1 613 ? 16.496 -8.413 -58.841 1.00 52.41 613 LEU A N 1
ATOM 5055 C CA . LEU A 1 613 ? 16.734 -7.565 -57.658 1.00 52.41 613 LEU A CA 1
ATOM 5056 C C . LEU A 1 613 ? 15.780 -7.825 -56.472 1.00 52.41 613 LEU A C 1
ATOM 5058 O O . LEU A 1 613 ? 15.982 -7.264 -55.400 1.00 52.41 613 LEU A O 1
ATOM 5062 N N . LEU A 1 614 ? 14.760 -8.677 -56.639 1.00 47.91 614 LEU A N 1
ATOM 5063 C CA . LEU A 1 614 ? 13.793 -9.042 -55.585 1.00 47.91 614 LEU A CA 1
ATOM 5064 C C . LEU A 1 614 ? 14.012 -10.455 -55.005 1.00 47.91 614 LEU A C 1
ATOM 5066 O O . LEU A 1 614 ? 13.510 -10.749 -53.923 1.00 47.91 614 LEU A O 1
ATOM 5070 N N . GLU A 1 615 ? 14.827 -11.290 -55.657 1.00 52.16 615 GLU A N 1
ATOM 5071 C CA . GLU A 1 615 ? 15.239 -12.611 -55.147 1.00 52.16 615 GLU A CA 1
ATOM 5072 C C . GLU A 1 615 ? 16.500 -12.522 -54.249 1.00 52.16 615 GLU A C 1
ATOM 5074 O O . GLU A 1 615 ? 16.748 -13.399 -53.424 1.00 52.16 615 GLU A O 1
ATOM 5079 N N . GLU A 1 616 ? 17.260 -11.420 -54.336 1.00 47.62 616 GLU A N 1
ATOM 5080 C CA . GLU A 1 616 ? 18.530 -11.208 -53.613 1.00 47.62 616 GLU A CA 1
ATOM 5081 C C . GLU A 1 616 ? 18.348 -10.623 -52.190 1.00 47.62 616 GLU A C 1
ATOM 5083 O O . GLU A 1 616 ? 19.287 -10.591 -51.398 1.00 47.62 616 GLU A O 1
ATOM 5088 N N . VAL A 1 617 ? 17.131 -10.194 -51.822 1.00 48.50 617 VAL A N 1
ATOM 5089 C CA . VAL A 1 617 ? 16.803 -9.696 -50.465 1.00 48.50 617 VAL A CA 1
ATOM 5090 C C . VAL A 1 617 ? 16.209 -10.799 -49.573 1.00 48.50 617 VAL A C 1
ATOM 5092 O O . VAL A 1 617 ? 16.287 -10.714 -48.353 1.00 48.50 617 VAL A O 1
ATOM 5095 N N . ARG A 1 618 ? 15.690 -11.897 -50.145 1.00 44.31 618 ARG A N 1
ATOM 5096 C CA . ARG A 1 618 ? 15.011 -12.972 -49.389 1.00 44.31 618 ARG A CA 1
ATOM 5097 C C . ARG A 1 618 ? 15.895 -14.170 -49.018 1.00 44.31 618 ARG A C 1
ATOM 5099 O O . ARG A 1 618 ? 15.429 -15.085 -48.347 1.00 44.31 618 ARG A O 1
ATOM 5106 N N . ARG A 1 619 ? 17.170 -14.169 -49.422 1.00 42.78 619 ARG A N 1
ATOM 5107 C CA . ARG A 1 619 ? 18.161 -15.222 -49.111 1.00 42.78 619 ARG A CA 1
ATOM 5108 C C . ARG A 1 619 ? 19.328 -14.724 -48.242 1.00 42.78 619 ARG A C 1
ATOM 5110 O O . ARG A 1 619 ? 20.433 -15.251 -48.325 1.00 42.78 619 ARG A O 1
ATOM 5117 N N . ARG A 1 620 ? 19.080 -13.710 -47.404 1.00 47.00 620 ARG A N 1
ATOM 5118 C CA . ARG A 1 620 ? 20.042 -13.152 -46.432 1.00 47.00 620 ARG A CA 1
ATOM 5119 C C . ARG A 1 620 ? 19.467 -12.962 -45.020 1.00 47.00 620 ARG A C 1
ATOM 5121 O O . ARG A 1 620 ? 19.822 -11.996 -44.362 1.00 47.00 620 ARG A O 1
ATOM 5128 N N . GLU A 1 621 ? 18.631 -13.878 -44.527 1.00 40.38 621 GLU A N 1
ATOM 5129 C CA . GLU A 1 621 ? 18.177 -13.807 -43.121 1.00 40.38 621 GLU A CA 1
ATOM 5130 C C . GLU A 1 621 ? 18.154 -15.120 -42.320 1.00 40.38 621 GLU A C 1
ATOM 5132 O O . GLU A 1 621 ? 17.898 -15.055 -41.127 1.00 40.38 621 GLU A O 1
ATOM 5137 N N . ASP A 1 622 ? 18.514 -16.292 -42.862 1.00 38.84 622 ASP A N 1
ATOM 5138 C CA . ASP A 1 622 ? 18.443 -17.530 -42.059 1.00 38.84 622 ASP A CA 1
ATOM 5139 C C . ASP A 1 622 ? 19.531 -18.566 -42.378 1.00 38.84 622 ASP A C 1
ATOM 5141 O O . ASP A 1 622 ? 19.259 -19.610 -42.961 1.00 38.84 622 ASP A O 1
ATOM 5145 N N . THR A 1 623 ? 20.781 -18.305 -41.979 1.00 37.66 623 THR A N 1
ATOM 5146 C CA . THR A 1 623 ? 21.719 -19.308 -41.413 1.00 37.66 623 THR A CA 1
ATOM 5147 C C . THR A 1 623 ? 22.986 -18.605 -40.909 1.00 37.66 623 THR A C 1
ATOM 5149 O O . THR A 1 623 ? 23.429 -17.650 -41.534 1.00 37.66 623 THR A O 1
ATOM 5152 N N . MET A 1 624 ? 23.595 -19.113 -39.827 1.00 35.16 624 MET A N 1
ATOM 5153 C CA . MET A 1 624 ? 24.826 -18.637 -39.151 1.00 35.16 624 MET A CA 1
ATOM 5154 C C . MET A 1 624 ? 24.599 -17.529 -38.098 1.00 35.16 624 MET A C 1
ATOM 5156 O O . MET A 1 624 ? 24.857 -16.355 -38.322 1.00 35.16 624 MET A O 1
ATOM 5160 N N . ALA A 1 625 ? 24.044 -17.827 -36.924 1.00 37.16 625 ALA A N 1
ATOM 5161 C CA . ALA A 1 625 ? 24.885 -18.198 -35.779 1.00 37.16 625 ALA A CA 1
ATOM 5162 C C . ALA A 1 625 ? 25.618 -19.541 -35.938 1.00 37.16 625 ALA A C 1
ATOM 5164 O O . ALA A 1 625 ? 24.978 -20.581 -35.827 1.00 37.16 625 ALA A O 1
ATOM 5165 N N . ASP A 1 626 ? 26.917 -19.511 -36.253 1.00 30.83 626 ASP A N 1
ATOM 5166 C CA . ASP A 1 626 ? 28.005 -19.971 -35.370 1.00 30.83 626 ASP A CA 1
ATOM 5167 C C . ASP A 1 626 ? 29.379 -19.821 -36.077 1.00 30.83 626 ASP A C 1
ATOM 5169 O O . ASP A 1 626 ? 29.502 -20.085 -37.269 1.00 30.83 626 ASP A O 1
ATOM 5173 N N . ASN A 1 627 ? 30.391 -19.400 -35.313 1.00 30.09 627 ASN A N 1
ATOM 5174 C CA . ASN A 1 627 ? 31.847 -19.451 -35.556 1.00 30.09 627 ASN A CA 1
ATOM 5175 C C . ASN A 1 627 ? 32.534 -18.650 -36.695 1.00 30.09 627 ASN A C 1
ATOM 5177 O O . ASN A 1 627 ? 32.706 -19.082 -37.828 1.00 30.09 627 ASN A O 1
ATOM 5181 N N . SER A 1 628 ? 33.021 -17.468 -36.294 1.00 34.97 628 SER A N 1
ATOM 5182 C CA . SER A 1 628 ? 34.427 -16.999 -36.271 1.00 34.97 628 SER A CA 1
ATOM 5183 C C . SER A 1 628 ? 35.493 -17.584 -37.232 1.00 34.97 628 SER A C 1
ATOM 5185 O O . SER A 1 628 ? 35.692 -18.790 -37.312 1.00 34.97 628 SER A O 1
ATOM 5187 N N . GLN A 1 629 ? 36.312 -16.655 -37.760 1.00 34.12 629 GLN A N 1
ATOM 5188 C CA . GLN A 1 629 ? 37.659 -16.784 -38.372 1.00 34.12 629 GLN A CA 1
ATOM 5189 C C . GLN A 1 629 ? 37.788 -16.778 -39.913 1.00 34.12 629 GLN A C 1
ATOM 5191 O O . GLN A 1 629 ? 38.073 -17.760 -40.583 1.00 34.12 629 GLN A O 1
ATOM 5196 N N . HIS A 1 630 ? 37.600 -15.571 -40.453 1.00 29.00 630 HIS A N 1
ATOM 5197 C CA . HIS A 1 630 ? 38.548 -14.782 -41.262 1.00 29.00 630 HIS A CA 1
ATOM 5198 C C . HIS A 1 630 ? 39.670 -15.493 -42.072 1.00 29.00 630 HIS A C 1
ATOM 5200 O O . HIS A 1 630 ? 40.690 -15.907 -41.533 1.00 29.00 630 HIS A O 1
ATOM 5206 N N . LEU A 1 631 ? 39.485 -15.423 -43.399 1.00 30.28 631 LEU A N 1
ATOM 5207 C CA . LEU A 1 631 ? 40.440 -15.214 -44.506 1.00 30.28 631 LEU A CA 1
ATOM 5208 C C . LEU A 1 631 ? 41.665 -16.131 -44.679 1.00 30.28 631 LEU A C 1
ATOM 5210 O O . LEU A 1 631 ? 42.669 -16.001 -43.988 1.00 30.28 631 LEU A O 1
ATOM 5214 N N . GLN A 1 632 ? 41.687 -16.824 -45.825 1.00 28.81 632 GLN A N 1
ATOM 5215 C CA . GLN A 1 632 ? 42.885 -16.886 -46.668 1.00 28.81 632 GLN A CA 1
ATOM 5216 C C . GLN A 1 632 ? 42.542 -16.980 -48.164 1.00 28.81 632 GLN A C 1
ATOM 5218 O O . GLN A 1 632 ? 41.636 -17.697 -48.586 1.00 28.81 632 GLN A O 1
ATOM 5223 N N . VAL A 1 633 ? 43.286 -16.193 -48.939 1.00 31.72 633 VAL A N 1
ATOM 5224 C CA . VAL A 1 633 ? 43.212 -15.986 -50.389 1.00 31.72 633 VAL A CA 1
ATOM 5225 C C . VAL A 1 633 ? 44.115 -16.993 -51.113 1.00 31.72 633 VAL A C 1
ATOM 5227 O O . VAL A 1 633 ? 45.164 -17.388 -50.615 1.00 31.72 633 VAL A O 1
ATOM 5230 N N . SER A 1 634 ? 43.712 -17.360 -52.325 1.00 25.86 634 SER A N 1
ATOM 5231 C CA . SER A 1 634 ? 44.406 -18.190 -53.322 1.00 25.86 634 SER A CA 1
ATOM 5232 C C . SER A 1 634 ? 44.434 -17.398 -54.652 1.00 25.86 634 SER A C 1
ATOM 5234 O O . SER A 1 634 ? 43.611 -16.492 -54.790 1.00 25.86 634 SER A O 1
ATOM 5236 N N . PRO A 1 635 ? 45.175 -17.761 -55.723 1.00 48.09 635 PRO A N 1
ATOM 5237 C CA . PRO A 1 635 ? 46.581 -18.180 -55.852 1.00 48.09 635 PRO A CA 1
ATOM 5238 C C . PRO A 1 635 ? 47.303 -17.493 -57.047 1.00 48.09 635 PRO A C 1
ATOM 5240 O O . PRO A 1 635 ? 46.666 -17.075 -58.012 1.00 48.09 635 PRO A O 1
ATOM 5243 N N . PHE A 1 636 ? 48.645 -17.533 -57.106 1.00 26.33 636 PHE A N 1
ATOM 5244 C CA . PHE A 1 636 ? 49.339 -17.596 -58.406 1.00 26.33 636 PHE A CA 1
ATOM 5245 C C . PHE A 1 636 ? 50.743 -18.239 -58.340 1.00 26.33 636 PHE A C 1
ATOM 5247 O O . PHE A 1 636 ? 51.593 -17.859 -57.546 1.00 26.33 636 PHE A O 1
ATOM 5254 N N . LEU A 1 637 ? 50.944 -19.178 -59.276 1.00 27.67 637 LEU A N 1
ATOM 5255 C CA . LEU A 1 637 ? 52.174 -19.696 -59.903 1.00 27.67 637 LEU A CA 1
ATOM 5256 C C . LEU A 1 637 ? 53.179 -20.627 -59.187 1.00 27.67 637 LEU A C 1
ATOM 5258 O O . LEU A 1 637 ? 54.030 -20.240 -58.401 1.00 27.67 637 LEU A O 1
ATOM 5262 N N . LYS A 1 638 ? 53.201 -21.846 -59.754 1.00 29.52 638 LYS A N 1
ATOM 5263 C CA . LYS A 1 638 ? 54.352 -22.588 -60.317 1.00 29.52 638 LYS A CA 1
ATOM 5264 C C . LYS A 1 638 ? 55.608 -22.790 -59.446 1.00 29.52 638 LYS A C 1
ATOM 5266 O O . LYS A 1 638 ? 56.546 -22.007 -59.464 1.00 29.52 638 LYS A O 1
ATOM 5271 N N . LYS A 1 639 ? 55.732 -24.035 -58.969 1.00 35.69 639 LYS A N 1
ATOM 5272 C CA . LYS A 1 639 ? 56.690 -25.043 -59.484 1.00 35.69 639 LYS A CA 1
ATOM 5273 C C . LYS A 1 639 ? 58.107 -24.514 -59.796 1.00 35.69 639 LYS A C 1
ATOM 5275 O O . LYS A 1 639 ? 58.340 -24.079 -60.921 1.00 35.69 639 LYS A O 1
ATOM 5280 N N . LYS A 1 640 ? 59.063 -24.716 -58.872 1.00 29.70 640 LYS A N 1
ATOM 5281 C CA . LYS A 1 640 ? 60.447 -25.174 -59.159 1.00 29.70 640 LYS A CA 1
ATOM 5282 C C . LYS A 1 640 ? 61.271 -25.452 -57.881 1.00 29.70 640 LYS A C 1
ATOM 5284 O O . LYS A 1 640 ? 61.532 -24.560 -57.090 1.00 29.70 640 LYS A O 1
ATOM 5289 N N . ASN A 1 641 ? 61.781 -26.685 -57.814 1.00 33.69 641 ASN A N 1
ATOM 5290 C CA . ASN A 1 641 ? 63.082 -27.103 -57.265 1.00 33.69 641 ASN A CA 1
ATOM 5291 C C . ASN A 1 641 ? 63.310 -27.228 -55.742 1.00 33.69 641 ASN A C 1
ATOM 5293 O O . ASN A 1 641 ? 64.045 -26.471 -55.114 1.00 33.69 641 ASN A O 1
ATOM 5297 N N . THR A 1 642 ? 62.864 -28.372 -55.223 1.00 43.44 642 THR A N 1
ATOM 5298 C CA . THR A 1 642 ? 63.357 -29.113 -54.047 1.00 43.44 642 THR A CA 1
ATOM 5299 C C . THR A 1 642 ? 64.784 -29.668 -54.223 1.00 43.44 642 THR A C 1
ATOM 5301 O O . THR A 1 642 ? 64.987 -30.879 -54.261 1.00 43.44 642 THR A O 1
ATOM 5304 N N . LYS A 1 643 ? 65.812 -28.810 -54.318 1.00 48.28 643 LYS A N 1
ATOM 5305 C CA . LYS A 1 643 ? 67.228 -29.261 -54.263 1.00 48.28 643 LYS A CA 1
ATOM 5306 C C . LYS A 1 643 ? 68.194 -28.360 -53.476 1.00 48.28 643 LYS A C 1
ATOM 5308 O O . LYS A 1 643 ? 69.401 -28.512 -53.616 1.00 48.28 643 LYS A O 1
ATOM 5313 N N . LYS A 1 644 ? 67.707 -27.461 -52.610 1.00 46.56 644 LYS A N 1
ATOM 5314 C CA . LYS A 1 644 ? 68.587 -26.604 -51.779 1.00 46.56 644 LYS A CA 1
ATOM 5315 C C . LYS A 1 644 ? 68.465 -26.781 -50.258 1.00 46.56 644 LYS A C 1
ATOM 5317 O O . LYS A 1 644 ? 69.322 -26.287 -49.540 1.00 46.56 644 LYS A O 1
ATOM 5322 N N . THR A 1 645 ? 67.491 -27.545 -49.759 1.00 45.91 645 THR A N 1
ATOM 5323 C CA . THR A 1 645 ? 67.251 -27.688 -48.303 1.00 45.91 645 THR A CA 1
ATOM 5324 C C . THR A 1 645 ? 68.016 -28.851 -47.657 1.00 45.91 645 THR A C 1
ATOM 5326 O O . THR A 1 645 ? 68.288 -28.822 -46.463 1.00 45.91 645 THR A O 1
ATOM 5329 N N . ILE A 1 646 ? 68.463 -29.841 -48.436 1.00 50.72 646 ILE A N 1
ATOM 5330 C CA . ILE A 1 646 ? 69.221 -30.994 -47.905 1.00 50.72 646 ILE A CA 1
ATOM 5331 C C . ILE A 1 646 ? 70.673 -30.612 -47.545 1.00 50.72 646 ILE A C 1
ATOM 5333 O O . ILE A 1 646 ? 71.313 -31.290 -46.746 1.00 50.72 646 ILE A O 1
ATOM 5337 N N . LEU A 1 647 ? 71.184 -29.480 -48.047 1.00 48.59 647 LEU A N 1
ATOM 5338 C CA . LEU A 1 647 ? 72.530 -29.002 -47.708 1.00 48.59 647 LEU A CA 1
ATOM 5339 C C . LEU A 1 647 ? 72.586 -28.199 -46.392 1.00 48.59 647 LEU A C 1
ATOM 5341 O O . LEU A 1 647 ? 73.661 -28.061 -45.823 1.00 48.59 647 LEU A O 1
ATOM 5345 N N . PHE A 1 648 ? 71.454 -27.703 -45.877 1.00 48.53 648 PHE A N 1
ATOM 5346 C CA . PHE A 1 648 ? 71.421 -26.952 -44.610 1.00 48.53 648 PHE A CA 1
ATOM 5347 C C . PHE A 1 648 ? 71.305 -27.879 -43.387 1.00 48.53 648 PHE A C 1
ATOM 5349 O O . PHE A 1 648 ? 71.789 -27.561 -42.305 1.00 48.53 648 PHE A O 1
ATOM 5356 N N . PHE A 1 649 ? 70.734 -29.075 -43.568 1.00 51.09 649 PHE A N 1
ATOM 5357 C CA . PHE A 1 649 ? 70.521 -30.034 -42.478 1.00 51.09 649 PHE A CA 1
ATOM 5358 C C . PHE A 1 649 ? 71.804 -30.765 -42.035 1.00 51.09 649 PHE A C 1
ATOM 5360 O O . PHE A 1 649 ? 71.886 -31.239 -40.905 1.00 51.09 649 PHE A O 1
ATOM 5367 N N . ASN A 1 650 ? 72.832 -30.811 -42.891 1.00 51.00 650 ASN A N 1
ATOM 5368 C CA . ASN A 1 650 ? 74.103 -31.484 -42.595 1.00 51.00 650 ASN A CA 1
ATOM 5369 C C . ASN A 1 650 ? 75.158 -30.595 -41.914 1.00 51.00 650 ASN A C 1
ATOM 5371 O O . ASN A 1 650 ? 76.204 -31.110 -41.533 1.00 51.00 650 ASN A O 1
ATOM 5375 N N . LEU A 1 651 ? 74.901 -29.294 -41.716 1.00 50.41 651 LEU A N 1
ATOM 5376 C CA . LEU A 1 651 ? 75.836 -28.404 -41.008 1.00 50.41 651 LEU A CA 1
ATOM 5377 C C . LEU A 1 651 ? 75.428 -28.126 -39.545 1.00 50.41 651 LEU A C 1
ATOM 5379 O O . LEU A 1 651 ? 76.286 -27.804 -38.731 1.00 50.41 651 LEU A O 1
ATOM 5383 N N . CYS A 1 652 ? 74.159 -28.333 -39.166 1.00 49.12 652 CYS A N 1
ATOM 5384 C CA . CYS A 1 652 ? 73.694 -28.146 -37.780 1.00 49.12 652 CYS A CA 1
ATOM 5385 C C . CYS A 1 652 ? 73.859 -29.375 -36.866 1.00 49.12 652 CYS A C 1
ATOM 5387 O O . CYS A 1 652 ? 73.662 -29.252 -35.664 1.00 49.12 652 CYS A O 1
ATOM 5389 N N . HIS A 1 653 ? 74.248 -30.544 -37.389 1.00 48.62 653 HIS A N 1
ATOM 5390 C CA . HIS A 1 653 ? 74.415 -31.766 -36.582 1.00 48.62 653 HIS A CA 1
ATOM 5391 C C . HIS A 1 653 ? 75.813 -31.951 -35.970 1.00 48.62 653 HIS A C 1
ATOM 5393 O O . HIS A 1 653 ? 76.041 -32.937 -35.274 1.00 48.62 653 HIS A O 1
ATOM 5399 N N . SER A 1 654 ? 76.748 -31.020 -36.191 1.00 53.69 654 SER A N 1
ATOM 5400 C CA . SER A 1 654 ? 78.110 -31.136 -35.645 1.00 53.69 654 SER A CA 1
ATOM 5401 C C . SER A 1 654 ? 78.374 -30.269 -34.409 1.00 53.69 654 SER A C 1
ATOM 5403 O O . SER A 1 654 ? 79.491 -30.290 -33.892 1.00 53.69 654 SER A O 1
ATOM 5405 N N . VAL A 1 655 ? 77.376 -29.540 -33.896 1.00 54.72 655 VAL A N 1
ATOM 5406 C CA . VAL A 1 655 ? 77.486 -28.823 -32.619 1.00 54.72 655 VAL A CA 1
ATOM 5407 C C . VAL A 1 655 ? 76.220 -29.057 -31.794 1.00 54.72 655 VAL A C 1
ATOM 5409 O O . VAL A 1 655 ? 75.142 -28.598 -32.146 1.00 54.72 655 VAL A O 1
ATOM 5412 N N . HIS A 1 656 ? 76.410 -29.724 -30.653 1.00 50.25 656 HIS A N 1
ATOM 5413 C CA . HIS A 1 656 ? 75.516 -29.762 -29.490 1.00 50.25 656 HIS A CA 1
ATOM 5414 C C . HIS A 1 656 ? 74.236 -30.633 -29.549 1.00 50.25 656 HIS A C 1
ATOM 5416 O O . HIS A 1 656 ? 73.125 -30.128 -29.697 1.00 50.25 656 HIS A O 1
ATOM 5422 N N . PRO A 1 657 ? 74.352 -31.927 -29.192 1.00 55.56 657 PRO A N 1
ATOM 5423 C CA . PRO A 1 657 ? 73.243 -32.695 -28.611 1.00 55.56 657 PRO A CA 1
ATOM 5424 C C . PRO A 1 657 ? 72.643 -32.014 -27.363 1.00 55.56 657 PRO A C 1
ATOM 5426 O O . PRO A 1 657 ? 71.449 -32.128 -27.105 1.00 55.56 657 PRO A O 1
ATOM 5429 N N . TYR A 1 658 ? 73.457 -31.251 -26.622 1.00 56.47 658 TYR A N 1
ATOM 5430 C CA . TYR A 1 658 ? 73.042 -30.538 -25.410 1.00 56.47 658 TYR A CA 1
ATOM 5431 C C . TYR A 1 658 ? 72.096 -29.348 -25.681 1.00 56.47 658 TYR A C 1
ATOM 5433 O O . TYR A 1 658 ? 71.122 -29.203 -24.953 1.00 56.47 658 TYR A O 1
ATOM 5441 N N . LEU A 1 659 ? 72.280 -28.566 -26.760 1.00 55.94 659 LEU A N 1
ATOM 5442 C CA . LEU A 1 659 ? 71.402 -27.416 -27.072 1.00 55.94 659 LEU A CA 1
ATOM 5443 C C . LEU A 1 659 ? 70.034 -27.875 -27.597 1.00 55.94 659 LEU A C 1
ATOM 5445 O O . LEU A 1 659 ? 69.036 -27.183 -27.419 1.00 55.94 659 LEU A O 1
ATOM 5449 N N . PHE A 1 660 ? 69.967 -29.049 -28.233 1.00 65.06 660 PHE A N 1
ATOM 5450 C CA . PHE A 1 660 ? 68.706 -29.623 -28.706 1.00 65.06 660 PHE A CA 1
ATOM 5451 C C . PHE A 1 660 ? 67.863 -30.181 -27.548 1.00 65.06 660 PHE A C 1
ATOM 5453 O O . PHE A 1 660 ? 66.661 -29.932 -27.489 1.00 65.06 660 PHE A O 1
ATOM 5460 N N . LEU A 1 661 ? 68.493 -30.874 -26.592 1.00 59.84 661 LEU A N 1
ATOM 5461 C CA . LEU A 1 661 ? 67.831 -31.341 -25.369 1.00 59.84 661 LEU A CA 1
ATOM 5462 C C . LEU A 1 661 ? 67.425 -30.180 -24.445 1.00 59.84 661 LEU A C 1
ATOM 5464 O O . LEU A 1 661 ? 66.317 -30.210 -23.915 1.00 59.84 661 LEU A O 1
ATOM 5468 N N . GLU A 1 662 ? 68.246 -29.133 -24.305 1.00 65.25 662 GLU A N 1
ATOM 5469 C CA . GLU A 1 662 ? 67.863 -27.909 -23.578 1.00 65.25 662 GLU A CA 1
ATOM 5470 C C . GLU A 1 662 ? 66.720 -27.154 -24.264 1.00 65.25 662 GLU A C 1
ATOM 5472 O O . GLU A 1 662 ? 65.795 -26.719 -23.585 1.00 65.25 662 GLU A O 1
ATOM 5477 N N . GLY A 1 663 ? 66.722 -27.045 -25.598 1.00 69.88 663 GLY A N 1
ATOM 5478 C CA . GLY A 1 663 ? 65.637 -26.405 -26.348 1.00 69.88 663 GLY A CA 1
ATOM 5479 C C . GLY A 1 663 ? 64.304 -27.154 -26.246 1.00 69.88 663 GLY A C 1
ATOM 5480 O O . GLY A 1 663 ? 63.251 -26.530 -26.098 1.00 69.88 663 GLY A O 1
ATOM 5481 N N . ILE A 1 664 ? 64.332 -28.491 -26.265 1.00 73.94 664 ILE A N 1
ATOM 5482 C CA . ILE A 1 664 ? 63.138 -29.316 -26.020 1.00 73.94 664 ILE A CA 1
ATOM 5483 C C . ILE A 1 664 ? 62.681 -29.183 -24.563 1.00 73.94 664 ILE A C 1
ATOM 5485 O O . ILE A 1 664 ? 61.494 -29.003 -24.313 1.00 73.94 664 ILE A O 1
ATOM 5489 N N . SER A 1 665 ? 63.603 -29.210 -23.598 1.00 73.94 665 SER A N 1
ATOM 5490 C CA . SER A 1 665 ? 63.266 -29.037 -22.180 1.00 73.94 665 SER A CA 1
ATOM 5491 C C . SER A 1 665 ? 62.644 -27.661 -21.912 1.00 73.94 665 SER A C 1
ATOM 5493 O O . SER A 1 665 ? 61.611 -27.576 -21.259 1.00 73.94 665 SER A O 1
ATOM 5495 N N . PHE A 1 666 ? 63.200 -26.594 -22.496 1.00 80.38 666 PHE A N 1
ATOM 5496 C CA . PHE A 1 666 ? 62.695 -25.224 -22.376 1.00 80.38 666 PHE A CA 1
ATOM 5497 C C . PHE A 1 666 ? 61.316 -25.046 -23.021 1.00 80.38 666 PHE A C 1
ATOM 5499 O O . PHE A 1 666 ? 60.443 -24.417 -22.435 1.00 80.38 666 PHE A O 1
ATOM 5506 N N . THR A 1 667 ? 61.084 -25.630 -24.201 1.00 74.19 667 THR A N 1
ATOM 5507 C CA . THR A 1 667 ? 59.763 -25.572 -24.853 1.00 74.19 667 THR A CA 1
ATOM 5508 C C . THR A 1 667 ? 58.706 -26.373 -24.098 1.00 74.19 667 THR A C 1
ATOM 5510 O O . THR A 1 667 ? 57.581 -25.899 -23.976 1.00 74.19 667 THR A O 1
ATOM 5513 N N . VAL A 1 668 ? 59.053 -27.531 -23.527 1.00 79.81 668 VAL A N 1
ATOM 5514 C CA . VAL A 1 668 ? 58.147 -28.301 -22.658 1.00 79.81 668 VAL A CA 1
ATOM 5515 C C . VAL A 1 668 ? 57.855 -27.554 -21.353 1.00 79.81 668 VAL A C 1
ATOM 5517 O O . VAL A 1 668 ? 56.705 -27.535 -20.929 1.00 79.81 668 VAL A O 1
ATOM 5520 N N . LEU A 1 669 ? 58.848 -26.896 -20.747 1.00 79.38 669 LEU A N 1
ATOM 5521 C CA . LEU A 1 669 ? 58.662 -26.055 -19.555 1.00 79.38 669 LEU A CA 1
ATOM 5522 C C . LEU A 1 669 ? 57.735 -24.868 -19.838 1.00 79.38 669 LEU A C 1
ATOM 5524 O O . LEU A 1 669 ? 56.789 -24.648 -19.088 1.00 79.38 669 LEU A O 1
ATOM 5528 N N . LEU A 1 670 ? 57.954 -24.170 -20.956 1.00 80.12 670 LEU A N 1
ATOM 5529 C CA . LEU A 1 670 ? 57.118 -23.049 -21.387 1.00 80.12 670 LEU A CA 1
ATOM 5530 C C . LEU A 1 670 ? 55.680 -23.500 -21.693 1.00 80.12 670 LEU A C 1
ATOM 5532 O O . LEU A 1 670 ? 54.727 -22.802 -21.361 1.00 80.12 670 LEU A O 1
ATOM 5536 N N . GLN A 1 671 ? 55.514 -24.682 -22.299 1.00 75.38 671 GLN A N 1
ATOM 5537 C CA . GLN A 1 671 ? 54.208 -25.296 -22.557 1.00 75.38 671 GLN A CA 1
ATOM 5538 C C . GLN A 1 671 ? 53.487 -25.647 -21.244 1.00 75.38 671 GLN A C 1
ATOM 5540 O O . GLN A 1 671 ? 52.287 -25.400 -21.124 1.00 75.38 671 GLN A O 1
ATOM 5545 N N . LEU A 1 672 ? 54.213 -26.183 -20.254 1.00 81.06 672 LEU A N 1
ATOM 5546 C CA . LEU A 1 672 ? 53.671 -26.508 -18.932 1.00 81.06 672 LEU A CA 1
ATOM 5547 C C . LEU A 1 672 ? 53.261 -25.245 -18.160 1.00 81.06 672 LEU A C 1
ATOM 5549 O O . LEU A 1 672 ? 52.193 -25.231 -17.555 1.00 81.06 672 LEU A O 1
ATOM 5553 N N . GLU A 1 673 ? 54.077 -24.186 -18.201 1.00 79.31 673 GLU A N 1
ATOM 5554 C CA . GLU A 1 673 ? 53.760 -22.882 -17.597 1.00 79.31 673 GLU A CA 1
ATOM 5555 C C . GLU A 1 673 ? 52.509 -22.256 -18.225 1.00 79.31 673 GLU A C 1
ATOM 5557 O O . GLU A 1 673 ? 51.656 -21.738 -17.508 1.00 79.31 673 GLU A O 1
ATOM 5562 N N . LEU A 1 674 ? 52.348 -22.357 -19.549 1.00 77.62 674 LEU A N 1
ATOM 5563 C CA . LEU A 1 674 ? 51.151 -21.884 -20.254 1.00 77.62 674 LEU A CA 1
ATOM 5564 C C . LEU A 1 674 ? 49.897 -22.695 -19.893 1.00 77.62 674 LEU A C 1
ATOM 5566 O O . LEU A 1 674 ? 48.820 -22.122 -19.739 1.00 77.62 674 LEU A O 1
ATOM 5570 N N . GLU A 1 675 ? 50.012 -24.017 -19.738 1.00 76.44 675 GLU A N 1
ATOM 5571 C CA . GLU A 1 675 ? 48.903 -24.863 -19.275 1.00 76.44 675 GLU A CA 1
ATOM 5572 C C . GLU A 1 675 ? 48.518 -24.588 -17.817 1.00 76.44 675 GLU A C 1
ATOM 5574 O O . GLU A 1 675 ? 47.329 -24.599 -17.494 1.00 76.44 675 GLU A O 1
ATOM 5579 N N . LEU A 1 676 ? 49.493 -24.320 -16.946 1.00 81.69 676 LEU A N 1
ATOM 5580 C CA . LEU A 1 676 ? 49.258 -23.916 -15.558 1.00 81.69 676 LEU A CA 1
ATOM 5581 C C . LEU A 1 676 ? 48.578 -22.546 -15.482 1.00 81.69 676 LEU A C 1
ATOM 5583 O O . LEU A 1 676 ? 47.534 -22.438 -14.845 1.00 81.69 676 LEU A O 1
ATOM 5587 N N . ALA A 1 677 ? 49.079 -21.547 -16.211 1.00 79.69 677 ALA A N 1
ATOM 5588 C CA . ALA A 1 677 ? 48.470 -20.218 -16.267 1.00 79.69 677 ALA A CA 1
ATOM 5589 C C . ALA A 1 677 ? 47.041 -20.252 -16.846 1.00 79.69 677 ALA A C 1
ATOM 5591 O O . ALA A 1 677 ? 46.142 -19.570 -16.354 1.00 79.69 677 ALA A O 1
ATOM 5592 N N . ASN A 1 678 ? 46.793 -21.090 -17.859 1.00 79.62 678 ASN A N 1
ATOM 5593 C CA . ASN A 1 678 ? 45.446 -21.294 -18.396 1.00 79.62 678 ASN A CA 1
ATOM 5594 C C . ASN A 1 678 ? 44.525 -22.005 -17.394 1.00 79.62 678 ASN A C 1
ATOM 5596 O O . ASN A 1 678 ? 43.352 -21.650 -17.304 1.00 79.62 678 ASN A O 1
ATOM 5600 N N . LYS A 1 679 ? 45.026 -22.986 -16.630 1.00 82.19 679 LYS A N 1
ATOM 5601 C CA . LYS A 1 679 ? 44.249 -23.642 -15.566 1.00 82.19 679 LYS A CA 1
ATOM 5602 C C . LYS A 1 679 ? 43.880 -22.670 -14.451 1.00 82.19 679 LYS A C 1
ATOM 5604 O O . LYS A 1 679 ? 42.714 -22.637 -14.076 1.00 82.19 679 LYS A O 1
ATOM 5609 N N . GLU A 1 680 ? 44.828 -21.861 -13.987 1.00 85.81 680 GLU A N 1
ATOM 5610 C CA . GLU A 1 680 ? 44.579 -20.825 -12.977 1.00 85.81 680 GLU A CA 1
ATOM 5611 C C . GLU A 1 680 ? 43.547 -19.806 -13.479 1.00 85.81 680 GLU A C 1
ATOM 5613 O O . GLU A 1 680 ? 42.572 -19.520 -12.787 1.00 85.81 680 GLU A O 1
ATOM 5618 N N . SER A 1 681 ? 43.671 -19.344 -14.729 1.00 82.12 681 SER A N 1
ATOM 5619 C CA . SER A 1 681 ? 42.699 -18.422 -15.329 1.00 82.12 681 SER A CA 1
ATOM 5620 C C . SER A 1 681 ? 41.295 -19.035 -15.469 1.00 82.12 681 SER A C 1
ATOM 5622 O O . SER A 1 681 ? 40.292 -18.361 -15.224 1.00 82.12 681 SER A O 1
ATOM 5624 N N . ILE A 1 682 ? 41.195 -20.321 -15.822 1.00 85.38 682 ILE A N 1
ATOM 5625 C CA . ILE A 1 682 ? 39.915 -21.042 -15.884 1.00 85.38 682 ILE A CA 1
ATOM 5626 C C . ILE A 1 682 ? 39.307 -21.193 -14.485 1.00 85.38 682 ILE A C 1
ATOM 5628 O O . ILE A 1 682 ? 38.103 -20.994 -14.323 1.00 85.38 682 ILE A O 1
ATOM 5632 N N . GLU A 1 683 ? 40.114 -21.512 -13.475 1.00 89.25 683 GLU A N 1
ATOM 5633 C CA . GLU A 1 683 ? 39.660 -21.664 -12.092 1.00 89.25 683 GLU A CA 1
ATOM 5634 C C . GLU A 1 683 ? 39.164 -20.331 -11.507 1.00 89.25 683 GLU A C 1
ATOM 5636 O O . GLU A 1 683 ? 38.100 -20.280 -10.886 1.00 89.25 683 GLU A O 1
ATOM 5641 N N . GLU A 1 684 ? 39.852 -19.223 -11.789 1.00 89.81 684 GLU A N 1
ATOM 5642 C CA . GLU A 1 684 ? 39.391 -17.874 -11.442 1.00 89.81 684 GLU A CA 1
ATOM 5643 C C . GLU A 1 684 ? 38.061 -17.520 -12.119 1.00 89.81 684 GLU A C 1
ATOM 5645 O O . GLU A 1 684 ? 37.149 -17.005 -11.464 1.00 89.81 684 GLU A O 1
ATOM 5650 N N . LEU A 1 685 ? 37.909 -17.834 -13.410 1.00 87.44 685 LEU A N 1
ATOM 5651 C CA . LEU A 1 685 ? 36.658 -17.619 -14.142 1.00 87.44 685 LEU A CA 1
ATOM 5652 C C . LEU A 1 685 ? 35.515 -18.484 -13.596 1.00 87.44 685 LEU A C 1
ATOM 5654 O O . LEU A 1 685 ? 34.388 -17.999 -13.483 1.00 87.44 685 LEU A O 1
ATOM 5658 N N . MET A 1 686 ? 35.787 -19.734 -13.214 1.00 90.62 686 MET A N 1
ATOM 5659 C CA . MET A 1 686 ? 34.805 -20.612 -12.571 1.00 90.62 686 MET A CA 1
ATOM 5660 C C . MET A 1 686 ? 34.376 -20.076 -11.203 1.00 90.62 686 MET A C 1
ATOM 5662 O O . MET A 1 686 ? 33.181 -20.038 -10.909 1.00 90.62 686 MET A O 1
ATOM 5666 N N . ASN A 1 687 ? 35.319 -19.591 -10.394 1.00 92.94 687 ASN A N 1
ATOM 5667 C CA . ASN A 1 687 ? 35.022 -18.980 -9.098 1.00 92.94 687 ASN A CA 1
ATOM 5668 C C . ASN A 1 687 ? 34.221 -17.677 -9.248 1.00 92.94 687 ASN A C 1
ATOM 5670 O O . ASN A 1 687 ? 33.276 -17.434 -8.493 1.00 92.94 687 ASN A O 1
ATOM 5674 N N . ALA A 1 688 ? 34.540 -16.852 -10.248 1.00 90.94 688 ALA A N 1
ATOM 5675 C CA . ALA A 1 688 ? 33.763 -15.658 -10.573 1.00 90.94 688 ALA A CA 1
ATOM 5676 C C . ALA A 1 688 ? 32.337 -16.011 -11.041 1.00 90.94 688 ALA A C 1
ATOM 5678 O O . ALA A 1 688 ? 31.367 -15.365 -10.632 1.00 90.94 688 ALA A O 1
ATOM 5679 N N . LEU A 1 689 ? 32.185 -17.064 -11.849 1.00 89.50 689 LEU A N 1
ATOM 5680 C CA . LEU A 1 689 ? 30.882 -17.563 -12.290 1.00 89.50 689 LEU A CA 1
ATOM 5681 C C . LEU A 1 689 ? 30.044 -18.082 -11.111 1.00 89.50 689 LEU A C 1
ATOM 5683 O O . LEU A 1 689 ? 28.868 -17.745 -10.994 1.00 89.50 689 LEU A O 1
ATOM 5687 N N . GLU A 1 690 ? 30.641 -18.847 -10.199 1.00 92.19 690 GLU A N 1
ATOM 5688 C CA . GLU A 1 690 ? 29.934 -19.356 -9.021 1.00 92.19 690 GLU A CA 1
ATOM 5689 C C . GLU A 1 690 ? 29.525 -18.215 -8.076 1.00 92.19 690 GLU A C 1
ATOM 5691 O O . GLU A 1 690 ? 28.399 -18.179 -7.579 1.00 92.19 690 GLU A O 1
ATOM 5696 N N . LYS A 1 691 ? 30.383 -17.203 -7.909 1.00 92.00 691 LYS A N 1
ATOM 5697 C CA . LYS A 1 691 ? 30.053 -16.008 -7.126 1.00 92.00 691 LYS A CA 1
ATOM 5698 C C . LYS A 1 691 ? 28.892 -15.216 -7.735 1.00 92.00 691 LYS A C 1
ATOM 5700 O O . LYS A 1 691 ? 27.963 -14.843 -7.022 1.00 92.00 691 LYS A O 1
ATOM 5705 N N . THR A 1 692 ? 28.898 -15.000 -9.051 1.00 89.25 692 THR A N 1
ATOM 5706 C CA . THR A 1 692 ? 27.784 -14.317 -9.737 1.00 89.25 692 THR A CA 1
ATOM 5707 C C . THR A 1 692 ? 26.485 -15.123 -9.673 1.00 89.25 692 THR A C 1
ATOM 5709 O O . THR A 1 692 ? 25.408 -14.541 -9.527 1.00 89.25 692 THR A O 1
ATOM 5712 N N . ARG A 1 693 ? 26.559 -16.460 -9.693 1.00 92.69 693 ARG A N 1
ATOM 5713 C CA . ARG A 1 693 ? 25.406 -17.342 -9.469 1.00 92.69 693 ARG A CA 1
ATOM 5714 C C . ARG A 1 693 ? 24.836 -17.195 -8.055 1.00 92.69 693 ARG A C 1
ATOM 5716 O O . ARG A 1 693 ? 23.626 -17.037 -7.910 1.00 92.69 693 ARG A O 1
ATOM 5723 N N . GLN A 1 694 ? 25.685 -17.181 -7.030 1.00 92.56 694 GLN A N 1
ATOM 5724 C CA . GLN A 1 694 ? 25.257 -16.968 -5.642 1.00 92.56 694 GLN A CA 1
ATOM 5725 C C . GLN A 1 694 ? 24.627 -15.582 -5.443 1.00 92.56 694 GLN A C 1
ATOM 5727 O O . GLN A 1 694 ? 23.595 -15.456 -4.784 1.00 92.56 694 GLN A O 1
ATOM 5732 N N . GLU A 1 695 ? 25.192 -14.539 -6.056 1.00 90.12 695 GLU A N 1
ATOM 5733 C CA . GLU A 1 695 ? 24.611 -13.191 -6.047 1.00 90.12 695 GLU A CA 1
ATOM 5734 C C . GLU A 1 695 ? 23.244 -13.147 -6.755 1.00 90.12 695 GLU A C 1
ATOM 5736 O O . GLU A 1 695 ? 22.308 -12.497 -6.274 1.00 90.12 695 GLU A O 1
ATOM 5741 N N . LEU A 1 696 ? 23.085 -13.883 -7.860 1.00 87.94 696 LEU A N 1
ATOM 5742 C CA . LEU A 1 696 ? 21.805 -14.031 -8.551 1.00 87.94 696 LEU A CA 1
ATOM 5743 C C . LEU A 1 696 ? 20.761 -14.739 -7.672 1.00 87.94 696 LEU A C 1
ATOM 5745 O O . LEU A 1 696 ? 19.618 -14.296 -7.591 1.00 87.94 696 LEU A O 1
ATOM 5749 N N . ASP A 1 697 ? 21.127 -15.804 -6.968 1.00 92.00 697 ASP A N 1
ATOM 5750 C CA . ASP A 1 697 ? 20.182 -16.501 -6.091 1.00 92.00 697 ASP A CA 1
ATOM 5751 C C . ASP A 1 697 ? 19.836 -15.664 -4.845 1.00 92.00 697 ASP A C 1
ATOM 5753 O O . ASP A 1 697 ? 18.669 -15.584 -4.452 1.00 92.00 697 ASP A O 1
ATOM 5757 N N . ALA A 1 698 ? 20.795 -14.908 -4.303 1.00 90.38 698 ALA A N 1
ATOM 5758 C CA . ALA A 1 698 ? 20.547 -13.939 -3.235 1.00 90.38 698 ALA A CA 1
ATOM 5759 C C . ALA A 1 698 ? 19.651 -12.767 -3.682 1.00 90.38 698 ALA A C 1
ATOM 5761 O O . ALA A 1 698 ? 18.893 -12.211 -2.880 1.00 90.38 698 ALA A O 1
ATOM 5762 N N . THR A 1 699 ? 19.722 -12.346 -4.949 1.00 90.50 699 THR A N 1
ATOM 5763 C CA . THR A 1 699 ? 18.801 -11.332 -5.496 1.00 90.50 699 THR A CA 1
ATOM 5764 C C . THR A 1 699 ? 17.408 -11.901 -5.749 1.00 90.50 699 THR A C 1
ATOM 5766 O O . THR A 1 699 ? 16.437 -11.227 -5.411 1.00 90.50 699 THR A O 1
ATOM 5769 N N . LYS A 1 700 ? 17.278 -13.149 -6.222 1.00 89.38 700 LYS A N 1
ATOM 5770 C CA . LYS A 1 700 ? 15.978 -13.839 -6.330 1.00 89.38 700 LYS A CA 1
ATOM 5771 C C . LYS A 1 700 ? 15.293 -13.998 -4.974 1.00 89.38 700 LYS A C 1
ATOM 5773 O O . LYS A 1 700 ? 14.107 -13.706 -4.863 1.00 89.38 700 LYS A O 1
ATOM 5778 N N . ALA A 1 701 ? 16.033 -14.402 -3.939 1.00 90.50 701 ALA A N 1
ATOM 5779 C CA . ALA A 1 701 ? 15.490 -14.539 -2.588 1.00 90.50 701 ALA A CA 1
ATOM 5780 C C . ALA A 1 701 ? 14.995 -13.192 -2.033 1.00 90.50 701 ALA A C 1
ATOM 5782 O O . ALA A 1 701 ? 13.895 -13.105 -1.486 1.00 90.50 701 ALA A O 1
ATOM 5783 N N . ARG A 1 702 ? 15.767 -12.114 -2.241 1.00 91.25 702 ARG A N 1
ATOM 5784 C CA . ARG A 1 702 ? 15.341 -10.753 -1.881 1.00 91.25 702 ARG A CA 1
ATOM 5785 C C . ARG A 1 702 ? 14.106 -10.311 -2.661 1.00 91.25 702 ARG A C 1
ATOM 5787 O O . ARG A 1 702 ? 13.202 -9.747 -2.056 1.00 91.25 702 ARG A O 1
ATOM 5794 N N . LEU A 1 703 ? 14.039 -10.596 -3.962 1.00 87.56 703 LEU A N 1
ATOM 5795 C CA . LEU A 1 703 ? 12.873 -10.277 -4.786 1.00 87.56 703 LEU A CA 1
ATOM 5796 C C . LEU A 1 703 ? 11.617 -10.998 -4.276 1.00 87.56 703 LEU A C 1
ATOM 5798 O O . LEU A 1 703 ? 10.601 -10.342 -4.060 1.00 87.56 703 LEU A O 1
ATOM 5802 N N . ALA A 1 704 ? 11.705 -12.302 -4.005 1.00 88.25 704 ALA A N 1
ATOM 5803 C CA . ALA A 1 704 ? 10.596 -13.089 -3.464 1.00 88.25 704 ALA A CA 1
ATOM 5804 C C . ALA A 1 704 ? 10.108 -12.538 -2.113 1.00 88.25 704 ALA A C 1
ATOM 5806 O O . ALA A 1 704 ? 8.911 -12.340 -1.922 1.00 88.25 704 ALA A O 1
ATOM 5807 N N . SER A 1 705 ? 11.032 -12.190 -1.211 1.00 88.50 705 SER A N 1
ATOM 5808 C CA . SER A 1 705 ? 10.692 -11.561 0.072 1.00 88.50 705 SER A CA 1
ATOM 5809 C C . SER A 1 705 ? 10.008 -10.199 -0.109 1.00 88.50 705 SER A C 1
ATOM 5811 O O . SER A 1 705 ? 9.008 -9.918 0.550 1.00 88.50 705 SER A O 1
ATOM 5813 N N . THR A 1 706 ? 10.480 -9.364 -1.043 1.00 87.56 706 THR A N 1
ATOM 5814 C CA . THR A 1 706 ? 9.820 -8.080 -1.334 1.00 87.56 706 THR A CA 1
ATOM 5815 C C . THR A 1 706 ? 8.447 -8.247 -1.983 1.00 87.56 706 THR A C 1
ATOM 5817 O O . THR A 1 706 ? 7.549 -7.467 -1.684 1.00 87.56 706 THR A O 1
ATOM 5820 N N . GLN A 1 707 ? 8.256 -9.267 -2.826 1.00 83.00 707 GLN A N 1
ATOM 5821 C CA . GLN A 1 707 ? 6.961 -9.584 -3.435 1.00 83.00 707 GLN A CA 1
ATOM 5822 C C . GLN A 1 707 ? 5.959 -10.083 -2.393 1.00 83.00 707 GLN A C 1
ATOM 5824 O O . GLN A 1 707 ? 4.812 -9.651 -2.406 1.00 83.00 707 GLN A O 1
ATOM 5829 N N . GLN A 1 708 ? 6.397 -10.926 -1.457 1.00 88.62 708 GLN A N 1
ATOM 5830 C CA . GLN A 1 708 ? 5.559 -11.361 -0.343 1.00 88.62 708 GLN A CA 1
ATOM 5831 C C . GLN A 1 708 ? 5.157 -10.175 0.543 1.00 88.62 708 GLN A C 1
ATOM 5833 O O . GLN A 1 708 ? 3.980 -10.006 0.843 1.00 88.62 708 GLN A O 1
ATOM 5838 N N . SER A 1 709 ? 6.111 -9.308 0.896 1.00 88.44 709 SER A N 1
ATOM 5839 C CA . SER A 1 709 ? 5.813 -8.109 1.684 1.00 88.44 709 SER A CA 1
ATOM 5840 C C . SER A 1 709 ? 4.841 -7.171 0.959 1.00 88.44 709 SER A C 1
ATOM 5842 O O . SER A 1 709 ? 3.941 -6.616 1.584 1.00 88.44 709 SER A O 1
ATOM 5844 N N . LEU A 1 710 ? 4.974 -7.019 -0.363 1.00 84.94 710 LEU A N 1
ATOM 5845 C CA . LEU A 1 710 ? 4.027 -6.249 -1.167 1.00 84.94 710 LEU A CA 1
ATOM 5846 C C . LEU A 1 710 ? 2.622 -6.867 -1.122 1.00 84.94 710 LEU A C 1
ATOM 5848 O O . LEU A 1 710 ? 1.672 -6.146 -0.834 1.00 84.94 710 LEU A O 1
ATOM 5852 N N . ALA A 1 711 ? 2.501 -8.182 -1.314 1.00 85.69 711 ALA A N 1
ATOM 5853 C CA . ALA A 1 711 ? 1.222 -8.889 -1.246 1.00 85.69 711 ALA A CA 1
ATOM 5854 C C . ALA A 1 711 ? 0.557 -8.757 0.138 1.00 85.69 711 ALA A C 1
ATOM 5856 O O . ALA A 1 711 ? -0.645 -8.516 0.238 1.00 85.69 711 ALA A O 1
ATOM 5857 N N . GLU A 1 712 ? 1.337 -8.833 1.219 1.00 86.50 712 GLU A N 1
ATOM 5858 C CA . GLU A 1 712 ? 0.850 -8.604 2.585 1.00 86.50 712 GLU A CA 1
ATOM 5859 C C . GLU A 1 712 ? 0.352 -7.161 2.779 1.00 86.50 712 GLU A C 1
ATOM 5861 O O . GLU A 1 712 ? -0.694 -6.937 3.394 1.00 86.50 712 GLU A O 1
ATOM 5866 N N . LYS A 1 713 ? 1.057 -6.163 2.225 1.00 86.19 713 LYS A N 1
ATOM 5867 C CA . LYS A 1 713 ? 0.624 -4.755 2.267 1.00 86.19 713 LYS A CA 1
ATOM 5868 C C . LYS A 1 713 ? -0.625 -4.508 1.418 1.00 86.19 713 LYS A C 1
ATOM 5870 O O . LYS A 1 713 ? -1.485 -3.737 1.842 1.00 86.19 713 LYS A O 1
ATOM 5875 N N . GLU A 1 714 ? -0.751 -5.157 0.265 1.00 84.25 714 GLU A N 1
ATOM 5876 C CA . GLU A 1 714 ? -1.944 -5.099 -0.587 1.00 84.25 714 GLU A CA 1
ATOM 5877 C C . GLU A 1 714 ? -3.159 -5.716 0.114 1.00 84.25 714 GLU A C 1
ATOM 5879 O O . GLU A 1 714 ? -4.213 -5.080 0.180 1.00 84.25 714 GLU A O 1
ATOM 5884 N N . ALA A 1 715 ? -2.994 -6.886 0.739 1.00 84.56 715 ALA A N 1
ATOM 5885 C CA . ALA A 1 715 ? -4.032 -7.514 1.553 1.00 84.56 715 ALA A CA 1
ATOM 5886 C C . ALA A 1 715 ? -4.439 -6.625 2.742 1.00 84.56 715 ALA A C 1
ATOM 5888 O O . ALA A 1 715 ? -5.625 -6.458 3.032 1.00 84.56 715 ALA A O 1
ATOM 5889 N N . HIS A 1 716 ? -3.471 -5.986 3.403 1.00 88.88 716 HIS A N 1
ATOM 5890 C CA . HIS A 1 716 ? -3.759 -5.065 4.499 1.00 88.88 716 HIS A CA 1
ATOM 5891 C C . HIS A 1 716 ? -4.521 -3.815 4.030 1.00 88.88 716 HIS A C 1
ATOM 5893 O O . HIS A 1 716 ? -5.477 -3.394 4.681 1.00 88.88 716 HIS A O 1
ATOM 5899 N N . LEU A 1 717 ? -4.156 -3.241 2.879 1.00 81.00 717 LEU A N 1
ATOM 5900 C CA . LEU A 1 717 ? -4.891 -2.125 2.276 1.00 81.00 717 LEU A CA 1
ATOM 5901 C C . LEU A 1 717 ? -6.315 -2.524 1.876 1.00 81.00 717 LEU A C 1
ATOM 5903 O O . LEU A 1 717 ? -7.238 -1.733 2.082 1.00 81.00 717 LEU A O 1
ATOM 5907 N N . ALA A 1 718 ? -6.513 -3.733 1.348 1.00 80.44 718 ALA A N 1
ATOM 5908 C CA . ALA A 1 718 ? -7.841 -4.263 1.053 1.00 80.44 718 ALA A CA 1
ATOM 5909 C C . ALA A 1 718 ? -8.694 -4.373 2.329 1.00 80.44 718 ALA A C 1
ATOM 5911 O O . ALA A 1 718 ? -9.818 -3.871 2.357 1.00 80.44 718 ALA A O 1
ATOM 5912 N N . ASN A 1 719 ? -8.130 -4.908 3.416 1.00 83.44 719 ASN A N 1
ATOM 5913 C CA . ASN A 1 719 ? -8.812 -4.993 4.710 1.00 83.44 719 ASN A CA 1
ATOM 5914 C C . ASN A 1 719 ? -9.171 -3.609 5.269 1.00 83.44 719 ASN A C 1
ATOM 5916 O O . ASN A 1 719 ? -10.301 -3.399 5.700 1.00 83.44 719 ASN A O 1
ATOM 5920 N N . LEU A 1 720 ? -8.258 -2.633 5.204 1.00 86.44 720 LEU A N 1
ATOM 5921 C CA . LEU A 1 720 ? -8.540 -1.261 5.644 1.00 86.44 720 LEU A CA 1
ATOM 5922 C C . LEU A 1 720 ? -9.633 -0.585 4.806 1.00 86.44 720 LEU A C 1
ATOM 5924 O O . LEU A 1 720 ? -10.411 0.208 5.337 1.00 86.44 720 LEU A O 1
ATOM 5928 N N . ARG A 1 721 ? -9.717 -0.886 3.503 1.00 83.12 721 ARG A N 1
ATOM 5929 C CA . ARG A 1 721 ? -10.812 -0.407 2.645 1.00 83.12 721 ARG A CA 1
ATOM 5930 C C . ARG A 1 721 ? -12.149 -1.013 3.062 1.00 83.12 721 ARG A C 1
ATOM 5932 O O . ARG A 1 721 ? -13.115 -0.268 3.189 1.00 83.12 721 ARG A O 1
ATOM 5939 N N . ILE A 1 722 ? -12.193 -2.321 3.316 1.00 84.62 722 ILE A N 1
ATOM 5940 C CA . ILE A 1 722 ? -13.395 -3.012 3.808 1.00 84.62 722 ILE A CA 1
ATOM 5941 C C . ILE A 1 722 ? -13.832 -2.431 5.157 1.00 84.62 722 ILE A C 1
ATOM 5943 O O . ILE A 1 722 ? -14.990 -2.056 5.309 1.00 84.62 722 ILE A O 1
ATOM 5947 N N . GLU A 1 723 ? -12.904 -2.267 6.098 1.00 83.56 723 GLU A N 1
ATOM 5948 C CA . GLU A 1 723 ? -13.207 -1.732 7.428 1.00 83.56 723 GLU A CA 1
ATOM 5949 C C . GLU A 1 723 ? -13.717 -0.285 7.356 1.00 83.56 723 GLU A C 1
ATOM 5951 O O . GLU A 1 723 ? -14.715 0.064 7.981 1.00 83.56 723 GLU A O 1
ATOM 5956 N N . ARG A 1 724 ? -13.098 0.561 6.519 1.00 85.19 724 ARG A N 1
ATOM 5957 C CA . ARG A 1 724 ? -13.577 1.931 6.283 1.00 85.19 724 ARG A CA 1
ATOM 5958 C C . ARG A 1 724 ? -14.987 1.949 5.689 1.00 85.19 724 ARG A C 1
ATOM 5960 O O . ARG A 1 724 ? -15.770 2.833 6.031 1.00 85.19 724 ARG A O 1
ATOM 5967 N N . ARG A 1 725 ? -15.313 1.003 4.802 1.00 84.00 725 ARG A N 1
ATOM 5968 C CA . ARG A 1 725 ? -16.664 0.862 4.238 1.00 84.00 725 ARG A CA 1
ATOM 5969 C C . ARG A 1 725 ? -17.670 0.460 5.312 1.00 84.00 725 ARG A C 1
ATOM 5971 O O . ARG A 1 725 ? -18.686 1.134 5.446 1.00 84.00 725 ARG A O 1
ATOM 5978 N N . LYS A 1 726 ? -17.339 -0.538 6.132 1.00 87.44 726 LYS A N 1
ATOM 5979 C CA . LYS A 1 726 ? -18.173 -0.968 7.261 1.00 87.44 726 LYS A CA 1
ATOM 5980 C C . LYS A 1 726 ? -18.455 0.182 8.233 1.00 87.44 726 LYS A C 1
ATOM 5982 O O . LYS A 1 726 ? -19.600 0.426 8.588 1.00 87.44 726 LYS A O 1
ATOM 5987 N N . GLN A 1 727 ? -17.436 0.969 8.576 1.00 88.81 727 GLN A N 1
ATOM 5988 C CA . GLN A 1 727 ? -17.602 2.154 9.424 1.00 88.81 727 GLN A CA 1
ATOM 5989 C C . GLN A 1 727 ? -18.530 3.208 8.800 1.00 88.81 727 GLN A C 1
ATOM 5991 O O . GLN A 1 727 ? -19.317 3.836 9.505 1.00 88.81 727 GLN A O 1
ATOM 5996 N N . LEU A 1 728 ? -18.454 3.433 7.483 1.00 88.94 728 LEU A N 1
ATOM 5997 C CA . LEU A 1 728 ? -19.365 4.353 6.793 1.00 88.94 728 LEU A CA 1
ATOM 5998 C C . LEU A 1 728 ? -20.811 3.851 6.826 1.00 88.94 728 LEU A C 1
ATOM 6000 O O . LEU A 1 728 ? -21.724 4.655 7.014 1.00 88.94 728 LEU A O 1
ATOM 6004 N N . GLU A 1 729 ? -21.011 2.546 6.672 1.00 87.38 729 GLU A N 1
ATOM 6005 C CA . GLU A 1 729 ? -22.320 1.908 6.771 1.00 87.38 729 GLU A CA 1
ATOM 6006 C C . GLU A 1 729 ? -22.912 2.046 8.181 1.00 87.38 729 GLU A C 1
ATOM 6008 O O . GLU A 1 729 ? -24.025 2.556 8.320 1.00 87.38 729 GLU A O 1
ATOM 6013 N N . GLU A 1 730 ? -22.129 1.736 9.221 1.00 90.19 730 GLU A N 1
ATOM 6014 C CA . GLU A 1 730 ? -22.509 1.913 10.631 1.00 90.19 730 GLU A CA 1
ATOM 6015 C C . GLU A 1 730 ? -22.859 3.379 10.948 1.00 90.19 730 GLU A C 1
ATOM 6017 O O . GLU A 1 730 ? -23.850 3.663 11.619 1.00 90.19 730 GLU A O 1
ATOM 6022 N N . ILE A 1 731 ? -22.098 4.351 10.425 1.00 90.88 731 ILE A N 1
ATOM 6023 C CA . ILE A 1 731 ? -22.400 5.782 10.606 1.00 90.88 731 ILE A CA 1
ATOM 6024 C C . ILE A 1 731 ? -23.727 6.167 9.943 1.00 90.88 731 ILE A C 1
ATOM 6026 O O . ILE A 1 731 ? -24.486 6.964 10.504 1.00 90.88 731 ILE A O 1
ATOM 6030 N N . LEU A 1 732 ? -24.005 5.661 8.739 1.00 90.00 732 LEU A N 1
ATOM 6031 C CA . LEU A 1 732 ? -25.264 5.937 8.045 1.00 90.00 732 LEU A CA 1
ATOM 6032 C C . LEU A 1 732 ? -26.450 5.282 8.759 1.00 90.00 732 LEU A C 1
ATOM 6034 O O . LEU A 1 732 ? -27.510 5.901 8.851 1.00 90.00 732 LEU A O 1
ATOM 6038 N N . GLU A 1 733 ? -26.264 4.086 9.309 1.00 90.38 733 GLU A N 1
ATOM 6039 C CA . GLU A 1 733 ? -27.259 3.401 10.130 1.00 90.38 733 GLU A CA 1
ATOM 6040 C C . GLU A 1 733 ? -27.551 4.157 11.430 1.00 90.38 733 GLU A C 1
ATOM 6042 O O . GLU A 1 733 ? -28.702 4.518 11.670 1.00 90.38 733 GLU A O 1
ATOM 6047 N N . MET A 1 734 ? -26.525 4.546 12.192 1.00 94.06 734 MET A N 1
ATOM 6048 C CA . MET A 1 734 ? -26.701 5.366 13.397 1.00 94.06 734 MET A CA 1
ATOM 6049 C C . MET A 1 734 ? -27.412 6.694 13.096 1.00 94.06 734 MET A C 1
ATOM 6051 O O . MET A 1 734 ? -28.260 7.145 13.867 1.00 94.06 734 MET A O 1
ATOM 6055 N N . LYS A 1 735 ? -27.109 7.339 11.958 1.00 93.81 735 LYS A N 1
ATOM 6056 C CA . LYS A 1 735 ? -27.824 8.553 11.524 1.00 93.81 735 LYS A CA 1
ATOM 6057 C C . LYS A 1 735 ? -29.292 8.278 11.209 1.00 93.81 735 LYS A C 1
ATOM 6059 O O . LYS A 1 735 ? -30.139 9.118 11.513 1.00 93.81 735 LYS A O 1
ATOM 6064 N N . GLN A 1 736 ? -29.595 7.137 10.596 1.00 93.31 736 GLN A N 1
ATOM 6065 C CA . GLN A 1 736 ? -30.964 6.722 10.304 1.00 93.31 736 GLN A CA 1
ATOM 6066 C C . GLN A 1 736 ? -31.748 6.464 11.600 1.00 93.31 736 GLN A C 1
ATOM 6068 O O . GLN A 1 736 ? -32.861 6.971 11.743 1.00 93.31 736 GLN A O 1
ATOM 6073 N N . GLU A 1 737 ? -31.154 5.754 12.560 1.00 93.81 737 GLU A N 1
ATOM 6074 C CA . GLU A 1 737 ? -31.738 5.498 13.882 1.00 93.81 737 GLU A CA 1
ATOM 6075 C C . GLU A 1 737 ? -31.974 6.794 14.668 1.00 93.81 737 GLU A C 1
ATOM 6077 O O . GLU A 1 737 ? -33.064 7.004 15.199 1.00 93.81 737 GLU A O 1
ATOM 6082 N N . ALA A 1 738 ? -31.002 7.713 14.679 1.00 95.00 738 ALA A N 1
ATOM 6083 C CA . ALA A 1 738 ? -31.138 9.007 15.346 1.00 95.00 738 ALA A CA 1
ATOM 6084 C C . ALA A 1 738 ? -32.272 9.860 14.747 1.00 95.00 738 ALA A C 1
ATOM 6086 O O . ALA A 1 738 ? -33.030 10.497 15.481 1.00 95.00 738 ALA A O 1
ATOM 6087 N N . LEU A 1 739 ? -32.426 9.852 13.417 1.00 96.31 739 LEU A N 1
ATOM 6088 C CA . LEU A 1 739 ? -33.532 10.538 12.741 1.00 96.31 739 LEU A CA 1
ATOM 6089 C C . LEU A 1 739 ? -34.886 9.897 13.065 1.00 96.31 739 LEU A C 1
ATOM 6091 O O . LEU A 1 739 ? -35.850 10.621 13.312 1.00 96.31 739 LEU A O 1
ATOM 6095 N N . LEU A 1 740 ? -34.966 8.563 13.103 1.00 95.75 740 LEU A N 1
ATOM 6096 C CA . LEU A 1 740 ? -36.177 7.841 13.509 1.00 95.75 740 LEU A CA 1
ATOM 6097 C C . LEU A 1 740 ? -36.565 8.151 14.960 1.00 95.75 740 LEU A C 1
ATOM 6099 O O . LEU A 1 740 ? -37.734 8.430 15.227 1.00 95.75 740 LEU A O 1
ATOM 6103 N N . ALA A 1 741 ? -35.595 8.177 15.877 1.00 96.12 741 ALA A N 1
ATOM 6104 C CA . ALA A 1 741 ? -35.817 8.538 17.274 1.00 96.12 741 ALA A CA 1
ATOM 6105 C C . ALA A 1 741 ? -36.329 9.981 17.414 1.00 96.12 741 ALA A C 1
ATOM 6107 O O . ALA A 1 741 ? -37.325 10.213 18.097 1.00 96.12 741 ALA A O 1
ATOM 6108 N N . ALA A 1 742 ? -35.720 10.937 16.703 1.00 96.19 742 ALA A N 1
ATOM 6109 C CA . ALA A 1 742 ? -36.164 12.330 16.703 1.00 96.19 742 ALA A CA 1
ATOM 6110 C C . ALA A 1 742 ? -37.588 12.488 16.138 1.00 96.19 742 ALA A C 1
ATOM 6112 O O . ALA A 1 742 ? -38.390 13.241 16.686 1.00 96.19 742 ALA A O 1
ATOM 6113 N N . ILE A 1 743 ? -37.939 11.761 15.069 1.00 96.38 743 ILE A N 1
ATOM 6114 C CA . ILE A 1 743 ? -39.310 11.738 14.528 1.00 96.38 743 ILE A CA 1
ATOM 6115 C C . ILE A 1 743 ? -40.285 11.185 15.573 1.00 96.38 743 ILE A C 1
ATOM 6117 O O . ILE A 1 743 ? -41.314 11.812 15.826 1.00 96.38 743 ILE A O 1
ATOM 6121 N N . SER A 1 744 ? -39.941 10.063 16.213 1.00 95.31 744 SER A N 1
ATOM 6122 C CA . SER A 1 744 ? -40.759 9.449 17.264 1.00 95.31 744 SER A CA 1
ATOM 6123 C C . SER A 1 744 ? -40.958 10.384 18.461 1.00 95.31 744 SER A C 1
ATOM 6125 O O . SER A 1 744 ? -42.053 10.440 19.020 1.00 95.31 744 SER A O 1
ATOM 6127 N N . GLU A 1 745 ? -39.934 11.148 18.849 1.00 95.81 745 GLU A N 1
ATOM 6128 C CA . GLU A 1 745 ? -40.033 12.162 19.903 1.00 95.81 745 GLU A CA 1
ATOM 6129 C C . GLU A 1 745 ? -40.997 13.290 19.502 1.00 95.81 745 GLU A C 1
ATOM 6131 O O . GLU A 1 745 ? -41.860 13.690 20.288 1.00 95.81 745 GLU A O 1
ATOM 6136 N N . LYS A 1 746 ? -40.911 13.783 18.256 1.00 96.31 746 LYS A N 1
ATOM 6137 C CA . LYS A 1 746 ? -41.858 14.786 17.741 1.00 96.31 746 LYS A CA 1
ATOM 6138 C C . LYS A 1 746 ? -43.286 14.242 17.705 1.00 96.31 746 LYS A C 1
ATOM 6140 O O . LYS A 1 746 ? -44.197 14.976 18.078 1.00 96.31 746 LYS A O 1
ATOM 6145 N N . ASP A 1 747 ? -43.487 12.983 17.319 1.00 96.25 747 ASP A N 1
ATOM 6146 C CA . ASP A 1 747 ? -44.805 12.336 17.336 1.00 96.25 747 ASP A CA 1
ATOM 6147 C C . ASP A 1 747 ? -45.366 12.199 18.761 1.00 96.25 747 ASP A C 1
ATOM 6149 O O . ASP A 1 747 ? -46.536 12.515 18.986 1.00 96.25 747 ASP A O 1
ATOM 6153 N N . ALA A 1 748 ? -44.537 11.835 19.745 1.00 95.31 748 ALA A N 1
ATOM 6154 C CA . ALA A 1 748 ? -44.940 11.795 21.152 1.00 95.31 748 ALA A CA 1
ATOM 6155 C C . ALA A 1 748 ? -45.331 13.187 21.683 1.00 95.31 748 ALA A C 1
ATOM 6157 O O . ALA A 1 748 ? -46.364 13.336 22.337 1.00 95.31 748 ALA A O 1
ATOM 6158 N N . ASN A 1 749 ? -44.555 14.223 21.352 1.00 94.12 749 ASN A N 1
ATOM 6159 C CA . ASN A 1 749 ? -44.841 15.604 21.747 1.00 94.12 749 ASN A CA 1
ATOM 6160 C C . ASN A 1 749 ? -46.124 16.146 21.095 1.00 94.12 749 ASN A C 1
ATOM 6162 O O . ASN A 1 749 ? -46.915 16.818 21.758 1.00 94.12 749 ASN A O 1
ATOM 6166 N N . ILE A 1 750 ? -46.362 15.827 19.818 1.00 93.81 750 ILE A N 1
ATOM 6167 C CA . ILE A 1 750 ? -47.618 16.151 19.128 1.00 93.81 750 ILE A CA 1
ATOM 6168 C C . ILE A 1 750 ? -48.792 15.467 19.835 1.00 93.81 750 ILE A C 1
ATOM 6170 O O . ILE A 1 750 ? -49.759 16.147 20.169 1.00 93.81 750 ILE A O 1
ATOM 6174 N N . ALA A 1 751 ? -48.691 14.166 20.123 1.00 93.19 751 ALA A N 1
ATOM 6175 C CA . ALA A 1 751 ? -49.748 13.416 20.800 1.00 93.19 751 ALA A CA 1
ATOM 6176 C C . ALA A 1 751 ? -50.048 13.972 22.203 1.00 93.19 751 ALA A C 1
ATOM 6178 O O . ALA A 1 751 ? -51.211 14.148 22.563 1.00 93.19 751 ALA A O 1
ATOM 6179 N N . LEU A 1 752 ? -49.018 14.314 22.985 1.00 91.19 752 LEU A N 1
ATOM 6180 C CA . LEU A 1 752 ? -49.181 14.925 24.308 1.00 91.19 752 LEU A CA 1
ATOM 6181 C C . LEU A 1 752 ? -49.877 16.288 24.240 1.00 91.19 752 LEU A C 1
ATOM 6183 O O . LEU A 1 752 ? -50.773 16.561 25.042 1.00 91.19 752 LEU A O 1
ATOM 6187 N N . LEU A 1 753 ? -49.502 17.144 23.287 1.00 88.81 753 LEU A N 1
ATOM 6188 C CA . LEU A 1 753 ? -50.147 18.445 23.095 1.00 88.81 753 LEU A CA 1
ATOM 6189 C C . LEU A 1 753 ? -51.580 18.306 22.571 1.00 88.81 753 LEU A C 1
ATOM 6191 O O . LEU A 1 753 ? -52.455 19.049 23.003 1.00 88.81 753 LEU A O 1
ATOM 6195 N N . GLU A 1 754 ? -51.853 17.340 21.694 1.00 87.25 754 GLU A N 1
ATOM 6196 C CA . GLU A 1 754 ? -53.202 17.062 21.188 1.00 87.25 754 GLU A CA 1
ATOM 6197 C C . GLU A 1 754 ? -54.130 16.497 22.281 1.00 87.25 754 GLU A C 1
ATOM 6199 O O . GLU A 1 754 ? -55.309 16.847 22.310 1.00 87.25 754 GLU A O 1
ATOM 6204 N N . LEU A 1 755 ? -53.602 15.701 23.220 1.00 85.56 755 LEU A N 1
ATOM 6205 C CA . LEU A 1 755 ? -54.352 15.168 24.366 1.00 85.56 755 LEU A CA 1
ATOM 6206 C C . LEU A 1 755 ? -54.564 16.197 25.490 1.00 85.56 755 LEU A C 1
ATOM 6208 O O . LEU A 1 755 ? -55.586 16.158 26.175 1.00 85.56 755 LEU A O 1
ATOM 6212 N N . SER A 1 756 ? -53.615 17.116 25.698 1.00 80.19 756 SER A N 1
ATOM 6213 C CA . SER A 1 756 ? -53.664 18.120 26.778 1.00 80.19 756 SER A CA 1
ATOM 6214 C C . SER A 1 756 ? -54.309 19.453 26.374 1.00 80.19 756 SER A C 1
ATOM 6216 O O . SER A 1 756 ? -54.675 20.258 27.238 1.00 80.19 756 SER A O 1
ATOM 6218 N N . ALA A 1 757 ? -54.486 19.715 25.077 1.00 64.62 757 ALA A N 1
ATOM 6219 C CA . ALA A 1 757 ? -55.031 20.977 24.596 1.00 64.62 757 ALA A CA 1
ATOM 6220 C C . ALA A 1 757 ? -56.556 21.096 24.803 1.00 64.62 757 ALA A C 1
ATOM 6222 O O . ALA A 1 757 ? -57.362 20.633 23.998 1.00 64.62 757 ALA A O 1
ATOM 6223 N N . SER A 1 758 ? -56.982 21.893 25.790 1.00 59.25 758 SER A N 1
ATOM 6224 C CA . SER A 1 758 ? -58.239 22.652 25.658 1.00 59.25 758 SER A CA 1
ATOM 6225 C C . SER A 1 758 ? -58.055 23.610 24.473 1.00 59.25 758 SER A C 1
ATOM 6227 O O . SER A 1 758 ? -57.057 24.316 24.532 1.00 59.25 758 SER A O 1
ATOM 6229 N N . LYS A 1 759 ? -58.937 23.643 23.452 1.00 69.75 759 LYS A N 1
ATOM 6230 C CA . LYS A 1 759 ? -58.927 24.425 22.171 1.00 69.75 759 LYS A CA 1
ATOM 6231 C C . LYS A 1 759 ? -58.306 25.855 22.171 1.00 69.75 759 LYS A C 1
ATOM 6233 O O . LYS A 1 759 ? -58.925 26.821 21.730 1.00 69.75 759 LYS A O 1
ATOM 6238 N N . LYS A 1 760 ? -57.085 26.033 22.663 1.00 78.62 760 LYS A N 1
ATOM 6239 C CA . LYS A 1 760 ? -56.366 27.297 22.787 1.00 78.62 760 LYS A CA 1
ATOM 6240 C C . LYS A 1 760 ? -55.539 27.466 21.525 1.00 78.62 760 LYS A C 1
ATOM 6242 O O . LYS A 1 760 ? -54.798 26.577 21.121 1.00 78.62 760 LYS A O 1
ATOM 6247 N N . LYS A 1 761 ? -55.636 28.643 20.914 1.00 83.88 761 LYS A N 1
ATOM 6248 C CA . LYS A 1 761 ? -54.945 28.965 19.659 1.00 83.88 761 LYS A CA 1
ATOM 6249 C C . LYS A 1 761 ? -53.427 28.710 19.729 1.00 83.88 761 LYS A C 1
ATOM 6251 O O . LYS A 1 761 ? -52.856 28.177 18.787 1.00 83.88 761 LYS A O 1
ATOM 6256 N N . LYS A 1 762 ? -52.805 28.995 20.879 1.00 83.50 762 LYS A N 1
ATOM 6257 C CA . LYS A 1 762 ? -51.360 28.832 21.107 1.00 83.50 762 LYS A CA 1
ATOM 6258 C C . LYS A 1 762 ? -50.884 27.370 21.048 1.00 83.50 762 LYS A C 1
ATOM 6260 O O . LYS A 1 762 ? -49.908 27.082 20.370 1.00 83.50 762 LYS A O 1
ATOM 6265 N N . THR A 1 763 ? -51.606 26.437 21.673 1.00 84.25 763 THR A N 1
ATOM 6266 C CA . THR A 1 763 ? -51.261 25.001 21.619 1.00 84.25 763 THR A CA 1
ATOM 6267 C C . THR A 1 763 ? -51.439 24.437 20.208 1.00 84.25 763 THR A C 1
ATOM 6269 O O . THR A 1 763 ? -50.697 23.561 19.780 1.00 84.25 763 THR A O 1
ATOM 6272 N N . GLN A 1 764 ? -52.393 24.974 19.442 1.00 86.06 764 GLN A N 1
ATOM 6273 C CA . GLN A 1 764 ? -52.631 24.569 18.056 1.00 86.06 764 GLN A CA 1
ATOM 6274 C C . GLN A 1 764 ? -51.532 25.072 17.100 1.00 86.06 764 GLN A C 1
ATOM 6276 O O . GLN A 1 764 ? -51.149 24.363 16.168 1.00 86.06 764 GLN A O 1
ATOM 6281 N N . GLU A 1 765 ? -50.985 26.264 17.347 1.00 89.69 765 GLU A N 1
ATOM 6282 C CA . GLU A 1 765 ? -49.815 26.794 16.634 1.00 89.69 765 GLU A CA 1
ATOM 6283 C C . GLU A 1 765 ? -48.543 25.977 16.925 1.00 89.69 765 GLU A C 1
ATOM 6285 O O . GLU A 1 765 ? -47.813 25.644 15.989 1.00 89.69 765 GLU A O 1
ATOM 6290 N N . GLU A 1 766 ? -48.322 25.577 18.181 1.00 90.56 766 GLU A N 1
ATOM 6291 C CA . GLU A 1 766 ? -47.205 24.708 18.590 1.00 90.56 766 GLU A CA 1
ATOM 6292 C C . GLU A 1 766 ? -47.288 23.313 17.943 1.00 90.56 766 GLU A C 1
ATOM 6294 O O . GLU A 1 766 ? -46.304 22.837 17.375 1.00 90.56 766 GLU A O 1
ATOM 6299 N N . VAL A 1 767 ? -48.475 22.693 17.903 1.00 91.62 767 VAL A N 1
ATOM 6300 C CA . VAL A 1 767 ? -48.695 21.416 17.193 1.00 91.62 767 VAL A CA 1
ATOM 6301 C C . VAL A 1 767 ? -48.398 21.546 15.696 1.00 91.62 767 VAL A C 1
ATOM 6303 O O . VAL A 1 767 ? -47.748 20.678 15.110 1.00 91.62 767 VAL A O 1
ATOM 6306 N N . MET A 1 768 ? -48.828 22.635 15.050 1.00 91.88 768 MET A N 1
ATOM 6307 C CA . MET A 1 768 ? -48.501 22.874 13.639 1.00 91.88 768 MET A CA 1
ATOM 6308 C C . MET A 1 768 ? -47.000 23.101 13.412 1.00 91.88 768 MET A C 1
ATOM 6310 O O . MET A 1 768 ? -46.484 22.728 12.359 1.00 91.88 768 MET A O 1
ATOM 6314 N N . ALA A 1 769 ? -46.288 23.723 14.355 1.00 93.38 769 ALA A N 1
ATOM 6315 C CA . ALA A 1 769 ? -44.838 23.889 14.276 1.00 93.38 769 ALA A CA 1
ATOM 6316 C C . ALA A 1 769 ? -44.113 22.537 14.376 1.00 93.38 769 ALA A C 1
ATOM 6318 O O . ALA A 1 769 ? -43.286 22.234 13.515 1.00 93.38 769 ALA A O 1
ATOM 6319 N N . LEU A 1 770 ? -44.496 21.691 15.338 1.00 95.31 770 LEU A N 1
ATOM 6320 C CA . LEU A 1 770 ? -43.934 20.347 15.506 1.00 95.31 770 LEU A CA 1
ATOM 6321 C C . LEU A 1 770 ? -44.215 19.439 14.303 1.00 95.31 770 LEU A C 1
ATOM 6323 O O . LEU A 1 770 ? -43.324 18.707 13.881 1.00 95.31 770 LEU A O 1
ATOM 6327 N N . LYS A 1 771 ? -45.405 19.526 13.690 1.00 94.50 771 LYS A N 1
ATOM 6328 C CA . LYS A 1 771 ? -45.719 18.793 12.448 1.00 94.50 771 LYS A CA 1
ATOM 6329 C C . LYS A 1 771 ? -44.791 19.196 11.298 1.00 94.50 771 LYS A C 1
ATOM 6331 O O . LYS A 1 771 ? -44.224 18.327 10.646 1.00 94.50 771 LYS A O 1
ATOM 6336 N N . ARG A 1 772 ? -44.546 20.499 11.106 1.00 96.19 772 ARG A N 1
ATOM 6337 C CA . ARG A 1 772 ? -43.594 20.982 10.085 1.00 96.19 772 ARG A CA 1
ATOM 6338 C C . ARG A 1 772 ? -42.159 20.541 10.366 1.00 96.19 772 ARG A C 1
ATOM 6340 O O . ARG A 1 772 ? -41.413 20.262 9.433 1.00 96.19 772 ARG A O 1
ATOM 6347 N N . GLU A 1 773 ? -41.751 20.516 11.630 1.00 95.06 773 GLU A N 1
ATOM 6348 C CA . GLU A 1 773 ? -40.420 20.053 12.024 1.00 95.06 773 GLU A CA 1
ATOM 6349 C C . GLU A 1 773 ? -40.265 18.543 11.797 1.00 95.06 773 GLU A C 1
ATOM 6351 O O . GLU A 1 773 ? -39.256 18.108 11.241 1.00 95.06 773 GLU A O 1
ATOM 6356 N N . LYS A 1 774 ? -41.303 17.758 12.108 1.00 96.81 774 LYS A N 1
ATOM 6357 C CA . LYS A 1 774 ? -41.369 16.331 11.787 1.00 96.81 774 LYS A CA 1
ATOM 6358 C C . LYS A 1 774 ? -41.237 16.080 10.289 1.00 96.81 774 LYS A C 1
ATOM 6360 O O . LYS A 1 774 ? -40.426 15.254 9.886 1.00 96.81 774 LYS A O 1
ATOM 6365 N N . ASP A 1 775 ? -41.977 16.812 9.460 1.00 96.62 775 ASP A N 1
ATOM 6366 C CA . ASP A 1 775 ? -41.919 16.644 8.004 1.00 96.62 775 ASP A CA 1
ATOM 6367 C C . ASP A 1 775 ? -40.507 16.907 7.451 1.00 96.62 775 ASP A C 1
ATOM 6369 O O . ASP A 1 775 ? -40.047 16.204 6.547 1.00 96.62 775 ASP A O 1
ATOM 6373 N N . ARG A 1 776 ? -39.771 17.865 8.035 1.00 96.88 776 ARG A N 1
ATOM 6374 C CA . ARG A 1 776 ? -38.355 18.100 7.700 1.00 96.88 776 ARG A CA 1
ATOM 6375 C C . ARG A 1 776 ? -37.470 16.918 8.094 1.00 96.88 776 ARG A C 1
ATOM 6377 O O . ARG A 1 776 ? -36.645 16.503 7.283 1.00 96.88 776 ARG A O 1
ATOM 6384 N N . LEU A 1 777 ? -37.648 16.361 9.293 1.00 97.00 777 LEU A N 1
ATOM 6385 C CA . LEU A 1 777 ? -36.899 15.182 9.748 1.00 97.00 777 LEU A CA 1
ATOM 6386 C C . LEU A 1 777 ? -37.204 13.947 8.889 1.00 97.00 777 LEU A C 1
ATOM 6388 O O . LEU A 1 777 ? -36.289 13.221 8.513 1.00 97.00 777 LEU A O 1
ATOM 6392 N N . VAL A 1 778 ? -38.463 13.746 8.489 1.00 96.69 778 VAL A N 1
ATOM 6393 C CA . VAL A 1 778 ? -38.869 12.670 7.568 1.00 96.69 778 VAL A CA 1
ATOM 6394 C C . VAL A 1 778 ? -38.217 12.842 6.195 1.00 96.69 778 VAL A C 1
ATOM 6396 O O . VAL A 1 778 ? -37.797 11.861 5.579 1.00 96.69 778 VAL A O 1
ATOM 6399 N N . HIS A 1 779 ? -38.098 14.075 5.698 1.00 96.50 779 HIS A N 1
ATOM 6400 C CA . HIS A 1 779 ? -37.395 14.333 4.443 1.00 96.50 779 HIS A CA 1
ATOM 6401 C C . HIS A 1 779 ? -35.892 14.026 4.552 1.00 96.50 779 HIS A C 1
ATOM 6403 O O . HIS A 1 779 ? -35.337 13.370 3.671 1.00 96.50 779 HIS A O 1
ATOM 6409 N N . GLN A 1 780 ? -35.252 14.420 5.659 1.00 95.50 780 GLN A N 1
ATOM 6410 C CA . GLN A 1 780 ? -33.856 14.067 5.940 1.00 95.50 780 GLN A CA 1
ATOM 6411 C C . GLN A 1 780 ? -33.660 12.552 6.054 1.00 95.50 780 GLN A C 1
ATOM 6413 O O . GLN A 1 780 ? -32.694 12.026 5.506 1.00 95.50 780 GLN A O 1
ATOM 6418 N N . LEU A 1 781 ? -34.591 11.839 6.692 1.00 96.44 781 LEU A N 1
ATOM 6419 C CA . LEU A 1 781 ? -34.563 10.381 6.796 1.00 96.44 781 LEU A CA 1
ATOM 6420 C C . LEU A 1 781 ? -34.591 9.726 5.413 1.00 96.44 781 LEU A C 1
ATOM 6422 O O . LEU A 1 781 ? -33.740 8.893 5.122 1.00 96.44 781 LEU A O 1
ATOM 6426 N N . LYS A 1 782 ? -35.500 10.158 4.527 1.00 95.31 782 LYS A N 1
ATOM 6427 C CA . LYS A 1 782 ? -35.562 9.659 3.141 1.00 95.31 782 LYS A CA 1
ATOM 6428 C C . LYS A 1 782 ? -34.244 9.872 2.395 1.00 95.31 782 LYS A C 1
ATOM 6430 O O . LYS A 1 782 ? -33.780 8.963 1.711 1.00 95.31 782 LYS A O 1
ATOM 6435 N N . GLN A 1 783 ? -33.628 11.043 2.554 1.00 93.88 783 GLN A N 1
ATOM 6436 C CA . GLN A 1 783 ? -32.331 11.339 1.948 1.00 93.88 783 GLN A CA 1
ATOM 6437 C C . GLN A 1 783 ? -31.217 10.440 2.510 1.00 93.88 783 GLN A C 1
ATOM 6439 O O . GLN A 1 783 ? -30.398 9.936 1.745 1.00 93.88 783 GLN A O 1
ATOM 6444 N N . GLN A 1 784 ? -31.191 10.194 3.825 1.00 92.88 784 GLN A N 1
ATOM 6445 C CA . GLN A 1 784 ? -30.213 9.284 4.433 1.00 92.88 784 GLN A CA 1
ATOM 6446 C C . GLN A 1 784 ? -30.400 7.839 3.965 1.00 92.88 784 GLN A C 1
ATOM 6448 O O . GLN A 1 784 ? -29.419 7.194 3.604 1.00 92.88 784 GLN A O 1
ATOM 6453 N N . THR A 1 785 ? -31.639 7.347 3.878 1.00 92.19 785 THR A N 1
ATOM 6454 C CA . THR A 1 785 ? -31.927 6.009 3.340 1.00 92.19 785 THR A CA 1
ATOM 6455 C C . THR A 1 785 ? -31.451 5.878 1.892 1.00 92.19 785 THR A C 1
ATOM 6457 O O . THR A 1 785 ? -30.844 4.872 1.531 1.00 92.19 785 THR A O 1
ATOM 6460 N N . GLN A 1 786 ? -31.648 6.916 1.074 1.00 92.44 786 GLN A N 1
ATOM 6461 C CA . GLN A 1 786 ? -31.150 6.940 -0.300 1.00 92.44 786 GLN A CA 1
ATOM 6462 C C . GLN A 1 786 ? -29.614 6.950 -0.364 1.00 92.44 786 GLN A C 1
ATOM 6464 O O . GLN A 1 786 ? -29.036 6.222 -1.168 1.00 92.44 786 GLN A O 1
ATOM 6469 N N . ASN A 1 787 ? -28.943 7.720 0.499 1.00 89.88 787 ASN A N 1
ATOM 6470 C CA . ASN A 1 787 ? -27.480 7.726 0.588 1.00 89.88 787 ASN A CA 1
ATOM 6471 C C . ASN A 1 787 ? -26.927 6.354 1.002 1.00 89.88 787 ASN A C 1
ATOM 6473 O O . ASN A 1 787 ? -25.939 5.903 0.426 1.00 89.88 787 ASN A O 1
ATOM 6477 N N . ARG A 1 788 ? -27.585 5.670 1.947 1.00 89.81 788 ARG A N 1
ATOM 6478 C CA . ARG A 1 788 ? -27.222 4.309 2.371 1.00 89.81 788 ARG A CA 1
ATOM 6479 C C . ARG A 1 788 ? -27.375 3.306 1.230 1.00 89.81 788 ARG A C 1
ATOM 6481 O O . ARG A 1 788 ? -26.456 2.544 0.963 1.00 89.81 788 ARG A O 1
ATOM 6488 N N . MET A 1 789 ? -28.492 3.355 0.504 1.00 87.25 789 MET A N 1
ATOM 6489 C CA . MET A 1 789 ? -28.702 2.505 -0.673 1.00 87.25 789 MET A CA 1
ATOM 6490 C C . MET A 1 789 ? -27.682 2.764 -1.785 1.00 87.25 789 MET A C 1
ATOM 6492 O O . MET A 1 789 ? -27.242 1.820 -2.431 1.00 87.25 789 MET A O 1
ATOM 6496 N N . LYS A 1 790 ? -27.297 4.024 -2.011 1.00 88.56 790 LYS A N 1
ATOM 6497 C CA . LYS A 1 790 ? -26.295 4.369 -3.023 1.00 88.56 790 LYS A CA 1
ATOM 6498 C C . LYS A 1 790 ? -24.916 3.808 -2.669 1.00 88.56 790 LYS A C 1
ATOM 6500 O O . LYS A 1 790 ? -24.287 3.207 -3.527 1.00 88.56 790 LYS A O 1
ATOM 6505 N N . LEU A 1 791 ? -24.501 3.925 -1.405 1.00 85.12 791 LEU A N 1
ATOM 6506 C CA . LEU A 1 791 ? -23.258 3.322 -0.913 1.00 85.12 791 LEU A CA 1
ATOM 6507 C C . LEU A 1 791 ? -23.253 1.797 -1.128 1.00 85.12 791 LEU A C 1
ATOM 6509 O O . LEU A 1 791 ? -22.267 1.240 -1.590 1.00 85.12 791 LEU A O 1
ATOM 6513 N N . MET A 1 792 ? -24.384 1.139 -0.854 1.00 80.31 792 MET A N 1
ATOM 6514 C CA . MET A 1 792 ? -24.553 -0.300 -1.079 1.00 80.31 792 MET A CA 1
ATOM 6515 C C . MET A 1 792 ? -24.514 -0.699 -2.558 1.00 80.31 792 MET A C 1
ATOM 6517 O O . MET A 1 792 ? -24.056 -1.792 -2.872 1.00 80.31 792 MET A O 1
ATOM 6521 N N . ALA A 1 793 ? -24.994 0.156 -3.463 1.00 80.19 793 ALA A N 1
ATOM 6522 C CA . ALA A 1 793 ? -24.947 -0.094 -4.902 1.00 80.19 793 ALA A CA 1
ATOM 6523 C C . ALA A 1 793 ? -23.525 0.071 -5.460 1.00 80.19 793 ALA A C 1
ATOM 6525 O O . ALA A 1 793 ? -23.058 -0.802 -6.187 1.00 80.19 793 ALA A O 1
ATOM 6526 N N . ASP A 1 794 ? -22.815 1.125 -5.045 1.00 73.50 794 ASP A N 1
ATOM 6527 C CA . ASP A 1 794 ? -21.423 1.376 -5.442 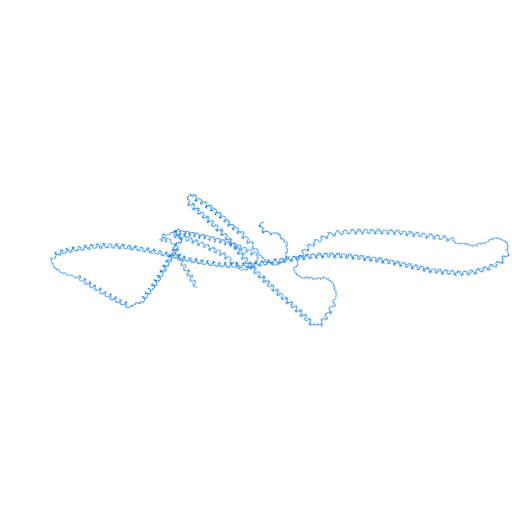1.00 73.50 794 ASP A CA 1
ATOM 6528 C C . ASP A 1 794 ? -20.482 0.227 -4.985 1.00 73.50 794 ASP A C 1
ATOM 6530 O O . ASP A 1 794 ? -19.452 -0.022 -5.611 1.00 73.50 794 ASP A O 1
ATOM 6534 N N . ASN A 1 795 ? -20.862 -0.537 -3.946 1.00 64.75 795 ASN A N 1
ATOM 6535 C CA . ASN A 1 795 ? -20.120 -1.710 -3.460 1.00 64.75 795 ASN A CA 1
ATOM 6536 C C . ASN A 1 795 ? -20.124 -2.911 -4.431 1.00 64.75 795 ASN A C 1
ATOM 6538 O O . ASN A 1 795 ? -19.169 -3.685 -4.427 1.00 64.75 795 ASN A O 1
ATOM 6542 N N . TYR A 1 796 ? -21.165 -3.093 -5.253 1.00 60.44 796 TYR A N 1
ATOM 6543 C CA . TYR A 1 796 ? -21.245 -4.239 -6.175 1.00 60.44 796 TYR A CA 1
ATOM 6544 C C . TYR A 1 796 ? -20.381 -4.051 -7.431 1.00 60.44 796 TYR A C 1
ATOM 6546 O O . TYR A 1 796 ? -19.849 -5.027 -7.960 1.00 60.44 796 TYR A O 1
ATOM 6554 N N . ASP A 1 797 ? -20.195 -2.811 -7.887 1.00 55.00 797 ASP A N 1
ATOM 6555 C CA . ASP A 1 797 ? -19.382 -2.516 -9.072 1.00 55.00 797 ASP A CA 1
ATOM 6556 C C . ASP A 1 797 ? -17.868 -2.604 -8.783 1.00 55.00 797 ASP A C 1
ATOM 6558 O O . ASP A 1 797 ? -17.084 -2.989 -9.653 1.00 55.00 797 ASP A O 1
ATOM 6562 N N . GLU A 1 798 ? -17.431 -2.314 -7.550 1.00 55.16 798 GLU A N 1
ATOM 6563 C CA . GLU A 1 798 ? -16.006 -2.303 -7.179 1.00 55.16 798 GLU A CA 1
ATOM 6564 C C . GLU A 1 798 ? -15.420 -3.726 -6.998 1.00 55.16 798 GLU A C 1
ATOM 6566 O O . GLU A 1 798 ? -14.295 -3.995 -7.434 1.00 55.16 798 GLU A O 1
ATOM 6571 N N . ASP A 1 799 ? -16.196 -4.673 -6.450 1.00 53.06 799 ASP A N 1
ATOM 6572 C CA . ASP A 1 799 ? -15.770 -6.072 -6.247 1.00 53.06 799 ASP A CA 1
ATOM 6573 C C . ASP A 1 799 ? -15.654 -6.863 -7.567 1.00 53.06 799 ASP A C 1
ATOM 6575 O O . ASP A 1 799 ? -14.791 -7.739 -7.708 1.00 53.06 799 ASP A O 1
ATOM 6579 N N . HIS A 1 800 ? -16.448 -6.519 -8.588 1.00 52.41 800 HIS A N 1
ATOM 6580 C CA . HIS A 1 800 ? -16.348 -7.140 -9.913 1.00 52.41 800 HIS A CA 1
ATOM 6581 C C . HIS A 1 800 ? -15.071 -6.751 -10.673 1.00 52.41 800 HIS A C 1
ATOM 6583 O O . HIS A 1 800 ? -14.606 -7.509 -11.530 1.00 52.41 800 HIS A O 1
ATOM 6589 N N . HIS A 1 801 ? -14.442 -5.625 -10.331 1.00 49.62 801 HIS A N 1
ATOM 6590 C CA . HIS A 1 801 ? -13.189 -5.200 -10.952 1.00 49.62 801 HIS A CA 1
ATOM 6591 C C . HIS A 1 801 ? -11.939 -5.850 -10.334 1.00 49.62 801 HIS A C 1
ATOM 6593 O O . HIS A 1 801 ? -10.920 -5.958 -11.017 1.00 49.62 801 HIS A O 1
ATOM 6599 N N . HIS A 1 802 ? -11.996 -6.354 -9.095 1.00 50.09 802 HIS A N 1
ATOM 6600 C CA . HIS A 1 802 ? -10.847 -7.017 -8.455 1.00 50.09 802 HIS A CA 1
ATOM 6601 C C . HIS A 1 802 ? -10.640 -8.478 -8.890 1.00 50.09 802 HIS A C 1
ATOM 6603 O O . HIS A 1 802 ? -9.499 -8.940 -8.937 1.00 50.09 802 HIS A O 1
ATOM 6609 N N . TYR A 1 803 ? -11.687 -9.189 -9.322 1.00 42.00 803 TYR A N 1
ATOM 6610 C CA . TYR A 1 803 ? -11.543 -10.569 -9.817 1.00 42.00 803 TYR A CA 1
ATOM 6611 C C . TYR A 1 803 ? -10.962 -10.676 -11.238 1.00 42.00 803 TYR A C 1
ATOM 6613 O O . TYR A 1 803 ? -10.468 -11.735 -11.620 1.00 42.00 803 TYR A O 1
ATOM 6621 N N . HIS A 1 804 ? -10.968 -9.598 -12.029 1.00 40.97 804 HIS A N 1
ATOM 6622 C CA . HIS A 1 804 ? -10.461 -9.610 -13.411 1.00 40.97 804 HIS A CA 1
ATOM 6623 C C . HIS A 1 804 ? -9.001 -9.156 -13.572 1.00 40.97 804 HIS A C 1
ATOM 6625 O O . HIS A 1 804 ? -8.486 -9.157 -14.690 1.00 40.97 804 HIS A O 1
ATOM 6631 N N . HIS A 1 805 ? -8.296 -8.804 -12.490 1.00 40.16 805 HIS A N 1
ATOM 6632 C CA . HIS A 1 805 ? -6.914 -8.301 -12.570 1.00 40.16 805 HIS A CA 1
ATOM 6633 C C . HIS A 1 805 ? -5.828 -9.197 -11.957 1.00 40.16 805 HIS A C 1
ATOM 6635 O O . HIS A 1 805 ? -4.653 -8.839 -12.002 1.00 40.16 805 HIS A O 1
ATOM 6641 N N . HIS A 1 806 ? -6.164 -10.402 -11.484 1.00 41.19 806 HIS A N 1
ATOM 6642 C CA . HIS A 1 806 ? -5.187 -11.308 -10.856 1.00 41.19 806 HIS A CA 1
ATOM 6643 C C . HIS A 1 806 ? -4.878 -12.614 -11.607 1.00 41.19 806 HIS A C 1
ATOM 6645 O O . HIS A 1 806 ? -4.330 -13.549 -11.028 1.00 41.19 806 HIS A O 1
ATOM 6651 N N . HIS A 1 807 ? -5.119 -12.679 -12.920 1.00 36.56 807 HIS A N 1
ATOM 6652 C CA . HIS A 1 807 ? -4.682 -13.811 -13.757 1.00 36.56 807 HIS A CA 1
ATOM 6653 C C . HIS A 1 807 ? -3.768 -13.405 -14.921 1.00 36.56 807 HIS A C 1
ATOM 6655 O O . HIS A 1 807 ? -3.952 -13.796 -16.071 1.00 36.56 807 HIS A O 1
ATOM 6661 N N . HIS A 1 808 ? -2.695 -12.683 -14.605 1.00 33.03 808 HIS A N 1
ATOM 6662 C CA . HIS A 1 808 ? -1.478 -12.731 -15.417 1.00 33.03 808 HIS A CA 1
ATOM 6663 C C . HIS A 1 808 ? -0.299 -13.188 -14.563 1.00 33.03 808 HIS A C 1
ATOM 6665 O O . HIS A 1 808 ? 0.552 -12.413 -14.133 1.00 33.03 808 HIS A O 1
ATOM 6671 N N . HIS A 1 809 ? -0.251 -14.501 -14.328 1.00 32.88 809 HIS A N 1
ATOM 6672 C CA . HIS A 1 809 ? 0.986 -15.159 -13.943 1.00 32.88 809 HIS A CA 1
ATOM 6673 C C . HIS A 1 809 ? 1.960 -15.085 -15.125 1.00 32.88 809 HIS A C 1
ATOM 6675 O O . HIS A 1 809 ? 1.777 -15.728 -16.159 1.00 32.88 809 HIS A O 1
ATOM 6681 N N . HIS A 1 810 ? 3.006 -14.278 -14.959 1.00 31.34 810 HIS A N 1
ATOM 6682 C CA . HIS A 1 810 ? 4.193 -14.302 -15.798 1.00 31.34 810 HIS A CA 1
ATOM 6683 C C . HIS A 1 810 ? 4.847 -15.689 -15.725 1.00 31.34 810 HIS A C 1
ATOM 6685 O O . HIS A 1 810 ? 5.571 -16.007 -14.781 1.00 31.34 810 HIS A O 1
ATOM 6691 N N . HIS A 1 811 ? 4.635 -16.513 -16.751 1.00 34.78 811 HIS A N 1
ATOM 6692 C CA . HIS A 1 811 ? 5.537 -17.620 -17.037 1.00 34.78 811 HIS A CA 1
ATOM 6693 C C . HIS A 1 811 ? 6.867 -17.058 -17.546 1.00 34.78 811 HIS A C 1
ATOM 6695 O O . HIS A 1 811 ? 6.976 -16.565 -18.669 1.00 34.78 811 HIS A O 1
ATOM 6701 N N . HIS A 1 812 ? 7.897 -17.162 -16.710 1.00 31.58 812 HIS A N 1
ATOM 6702 C CA . HIS A 1 812 ? 9.284 -17.052 -17.135 1.00 31.58 812 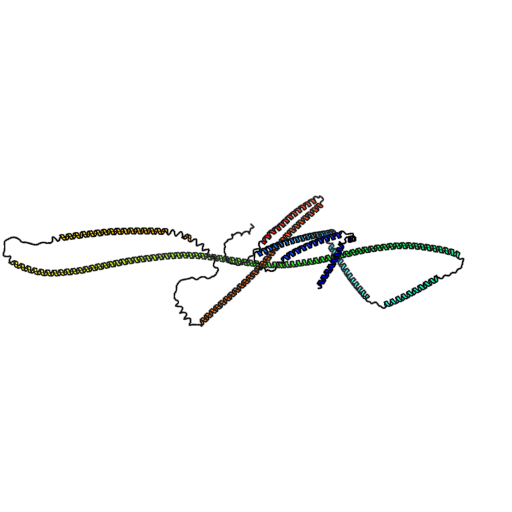HIS A CA 1
ATOM 6703 C C . HIS A 1 812 ? 9.619 -18.201 -18.096 1.00 31.58 812 HIS A C 1
ATOM 6705 O O . HIS A 1 812 ? 9.739 -19.353 -17.683 1.00 31.58 812 HIS A O 1
ATOM 6711 N N . ARG A 1 813 ? 9.823 -17.880 -19.376 1.00 30.16 813 ARG A N 1
ATOM 6712 C CA . ARG A 1 813 ? 10.557 -18.728 -20.322 1.00 30.16 813 ARG A CA 1
ATOM 6713 C C . ARG A 1 813 ? 11.699 -17.899 -20.908 1.00 30.16 813 ARG A C 1
ATOM 6715 O O . ARG A 1 813 ? 11.464 -16.922 -21.611 1.00 30.16 813 ARG A O 1
ATOM 6722 N N . SER A 1 814 ? 12.930 -18.264 -20.568 1.00 28.75 814 SER A N 1
ATOM 6723 C CA . SER A 1 814 ? 14.157 -17.704 -21.151 1.00 28.75 814 SER A CA 1
ATOM 6724 C C . SER A 1 814 ? 14.464 -18.341 -22.521 1.00 28.75 814 SER A C 1
ATOM 6726 O O . SER A 1 814 ? 13.878 -19.372 -22.859 1.00 28.75 814 SER A O 1
ATOM 6728 N N . PRO A 1 815 ? 15.305 -17.696 -23.354 1.00 40.38 815 PRO A N 1
ATOM 6729 C CA . PRO A 1 815 ? 14.917 -17.358 -24.720 1.00 40.38 815 PRO A CA 1
ATOM 6730 C C . PRO A 1 815 ? 15.530 -18.265 -25.790 1.00 40.38 815 PRO A C 1
ATOM 6732 O O . PRO A 1 815 ? 16.693 -18.653 -25.717 1.00 40.38 815 PRO A O 1
ATOM 6735 N N . GLY A 1 816 ? 14.759 -18.501 -26.850 1.00 29.34 816 GLY A N 1
ATOM 6736 C CA . GLY A 1 816 ? 15.236 -19.027 -28.122 1.00 29.34 816 GLY A CA 1
ATOM 6737 C C . GLY A 1 816 ? 14.737 -18.143 -29.261 1.00 29.34 816 GLY A C 1
ATOM 6738 O O . GLY A 1 816 ? 13.537 -18.073 -29.482 1.00 29.34 816 GLY A O 1
ATOM 6739 N N . ARG A 1 817 ? 15.693 -17.496 -29.936 1.00 30.80 817 ARG A N 1
ATOM 6740 C CA . ARG A 1 817 ? 15.701 -16.969 -31.315 1.00 30.80 817 ARG A CA 1
ATOM 6741 C C . ARG A 1 817 ? 14.548 -16.074 -31.821 1.00 30.80 817 ARG A C 1
ATOM 6743 O O . ARG A 1 817 ? 13.368 -16.385 -31.785 1.00 30.80 817 ARG A O 1
ATOM 6750 N N . SER A 1 818 ? 15.000 -14.970 -32.403 1.00 32.81 818 SER A N 1
ATOM 6751 C CA . SER A 1 818 ? 14.317 -13.920 -33.156 1.00 32.81 818 SER A CA 1
ATOM 6752 C C . SER A 1 818 ? 13.401 -14.396 -34.287 1.00 32.81 818 SER A C 1
ATOM 6754 O O . SER A 1 818 ? 13.842 -15.160 -35.142 1.00 32.81 818 SER A O 1
ATOM 6756 N N . GLN A 1 819 ? 12.223 -13.776 -34.397 1.00 32.53 819 GLN A N 1
ATOM 6757 C CA . GLN A 1 819 ? 11.641 -13.393 -35.686 1.00 32.53 819 GLN A CA 1
ATOM 6758 C C . GLN A 1 819 ? 11.053 -11.981 -35.589 1.00 32.53 819 GLN A C 1
ATOM 6760 O O . GLN A 1 819 ? 10.248 -11.670 -34.712 1.00 32.53 819 GLN A O 1
ATOM 6765 N N . HIS A 1 820 ? 11.515 -11.119 -36.491 1.00 29.34 820 HIS A N 1
ATOM 6766 C CA . HIS A 1 820 ? 10.966 -9.799 -36.744 1.00 29.34 820 HIS A CA 1
ATOM 6767 C C . HIS A 1 820 ? 9.539 -9.904 -37.298 1.00 29.34 820 HIS A C 1
ATOM 6769 O O . HIS A 1 820 ? 9.304 -10.596 -38.285 1.00 29.34 820 HIS A O 1
ATOM 6775 N N . SER A 1 821 ? 8.617 -9.100 -36.766 1.00 33.50 821 SER A N 1
ATOM 6776 C CA . SER A 1 821 ? 7.542 -8.530 -37.578 1.00 33.50 821 SER A CA 1
ATOM 6777 C C . SER A 1 821 ? 7.314 -7.077 -37.179 1.00 33.50 821 SER A C 1
ATOM 6779 O O . SER A 1 821 ? 6.886 -6.773 -36.067 1.00 33.50 821 SER A O 1
ATOM 6781 N N . ASN A 1 822 ? 7.626 -6.188 -38.118 1.00 34.47 822 ASN A N 1
ATOM 6782 C CA . ASN A 1 822 ? 7.276 -4.779 -38.108 1.00 34.47 822 ASN A CA 1
ATOM 6783 C C . ASN A 1 822 ? 5.763 -4.596 -37.948 1.00 34.47 822 ASN A C 1
ATOM 6785 O O . ASN A 1 822 ? 5.036 -4.798 -38.916 1.00 34.47 822 ASN A O 1
ATOM 6789 N N . HIS A 1 823 ? 5.306 -4.090 -36.804 1.00 35.34 823 HIS A N 1
ATOM 6790 C CA . HIS A 1 823 ? 4.116 -3.244 -36.759 1.00 35.34 823 HIS A CA 1
ATOM 6791 C C . HIS A 1 823 ? 4.311 -2.094 -35.767 1.00 35.34 823 HIS A C 1
ATOM 6793 O O . HIS A 1 823 ? 4.614 -2.262 -34.591 1.00 35.34 823 HIS A O 1
ATOM 6799 N N . ARG A 1 824 ? 4.195 -0.900 -36.339 1.00 36.03 824 ARG A N 1
ATOM 6800 C CA . ARG A 1 824 ? 4.329 0.433 -35.762 1.00 36.03 824 ARG A CA 1
ATOM 6801 C C . ARG A 1 824 ? 3.084 0.748 -34.921 1.00 36.03 824 ARG A C 1
ATOM 6803 O O . ARG A 1 824 ? 1.994 0.677 -35.485 1.00 36.03 824 ARG A O 1
ATOM 6810 N N . PRO A 1 825 ? 3.197 1.162 -33.649 1.00 36.41 825 PRO A N 1
ATOM 6811 C CA . PRO A 1 825 ? 2.084 1.805 -32.964 1.00 36.41 825 PRO A CA 1
ATOM 6812 C C . PRO A 1 825 ? 2.020 3.291 -33.336 1.00 36.41 825 PRO A C 1
ATOM 6814 O O . PRO A 1 825 ? 3.038 3.984 -33.389 1.00 36.41 825 PRO A O 1
ATOM 6817 N N . SER A 1 826 ? 0.805 3.747 -33.628 1.00 30.02 826 SER A N 1
ATOM 6818 C CA . SER A 1 826 ? 0.433 5.147 -33.842 1.00 30.02 826 SER A CA 1
ATOM 6819 C C . SER A 1 826 ? 0.663 5.978 -32.568 1.00 30.02 826 SER A C 1
ATOM 6821 O O . SER A 1 826 ? 0.463 5.448 -31.474 1.00 30.02 826 SER A O 1
ATOM 6823 N N . PRO A 1 827 ? 1.061 7.258 -32.677 1.00 39.91 827 PRO A N 1
ATOM 6824 C CA . PRO A 1 827 ? 1.210 8.146 -31.535 1.00 39.91 827 PRO A CA 1
ATOM 6825 C C . PRO A 1 827 ? -0.155 8.741 -31.189 1.00 39.91 827 PRO A C 1
ATOM 6827 O O . PRO A 1 827 ? -0.698 9.456 -32.014 1.00 39.91 827 PRO A O 1
ATOM 6830 N N . ASP A 1 828 ? -0.702 8.441 -30.014 1.00 38.22 828 ASP A N 1
ATOM 6831 C CA . ASP A 1 828 ? -1.710 9.278 -29.352 1.00 38.22 828 ASP A CA 1
ATOM 6832 C C . ASP A 1 828 ? -1.937 8.777 -27.922 1.00 38.22 828 ASP A C 1
ATOM 6834 O O . ASP A 1 828 ? -2.474 7.693 -27.718 1.00 38.22 828 ASP A O 1
ATOM 6838 N N . GLN A 1 829 ? -1.475 9.576 -26.955 1.00 33.72 829 GLN A N 1
ATOM 6839 C CA . GLN A 1 829 ? -2.029 9.825 -25.610 1.00 33.72 829 GLN A CA 1
ATOM 6840 C C . GLN A 1 829 ? -0.918 10.327 -24.679 1.00 33.72 829 GLN A C 1
ATOM 6842 O O . GLN A 1 829 ? -0.548 9.720 -23.679 1.00 33.72 829 GLN A O 1
ATOM 6847 N N . VAL A 1 830 ? -0.387 11.499 -25.027 1.00 34.16 830 VAL A N 1
ATOM 6848 C CA . VAL A 1 830 ? 0.247 12.412 -24.076 1.00 34.16 830 VAL A CA 1
ATOM 6849 C C . VAL A 1 830 ? -0.457 13.749 -24.250 1.00 34.16 830 VAL A C 1
ATOM 6851 O O . VAL A 1 830 ? -0.089 14.520 -25.125 1.00 34.16 830 VAL A O 1
ATOM 6854 N N . SER A 1 831 ? -1.511 13.983 -23.471 1.00 32.94 831 SER A N 1
ATOM 6855 C CA . SER A 1 831 ? -1.854 15.296 -22.910 1.00 32.94 831 SER A CA 1
ATOM 6856 C C . SER A 1 831 ? -3.164 15.189 -22.131 1.00 32.94 831 SER A C 1
ATOM 6858 O O . SER A 1 831 ? -4.200 14.889 -22.714 1.00 32.94 831 SER A O 1
ATOM 6860 N N . CYS A 1 832 ? -3.094 15.405 -20.817 1.00 30.44 832 CYS A N 1
ATOM 6861 C CA . CYS A 1 832 ? -4.027 16.247 -20.061 1.00 30.44 832 CYS A CA 1
ATOM 6862 C C . CYS A 1 832 ? -3.571 16.281 -18.595 1.00 30.44 832 CYS A C 1
ATOM 6864 O O . CYS A 1 832 ? -4.149 15.645 -17.719 1.00 30.44 832 CYS A O 1
ATOM 6866 N N . ILE A 1 833 ? -2.507 17.043 -18.333 1.00 34.22 833 ILE A N 1
ATOM 6867 C CA . ILE A 1 833 ? -2.324 17.714 -17.045 1.00 34.22 833 ILE A CA 1
ATOM 6868 C C . ILE A 1 833 ? -2.114 19.196 -17.356 1.00 34.22 833 ILE A C 1
ATOM 6870 O O . ILE A 1 833 ? -1.281 19.538 -18.191 1.00 34.22 833 ILE A O 1
ATOM 6874 N N . ALA A 1 834 ? -2.871 20.017 -16.625 1.00 36.62 834 ALA A N 1
ATOM 6875 C CA . ALA A 1 834 ? -3.068 21.462 -16.720 1.00 36.62 834 ALA A CA 1
ATOM 6876 C C . ALA A 1 834 ? -4.033 21.880 -17.847 1.00 36.62 834 ALA A C 1
ATOM 6878 O O . ALA A 1 834 ? -3.927 21.422 -18.974 1.00 36.62 834 ALA A O 1
ATOM 6879 N N . ALA A 1 835 ? -5.029 22.721 -17.592 1.00 34.84 835 ALA A N 1
ATOM 6880 C CA . ALA A 1 835 ? -5.001 23.858 -16.680 1.00 34.84 835 ALA A CA 1
ATOM 6881 C C . ALA A 1 835 ? -6.450 24.143 -16.196 1.00 34.84 835 ALA A C 1
ATOM 6883 O O . ALA A 1 835 ? -7.411 23.757 -16.847 1.00 34.84 835 ALA A O 1
ATOM 6884 N N . TYR A 1 836 ? -6.736 24.679 -15.006 1.00 36.47 836 TYR A N 1
ATOM 6885 C CA . TYR A 1 836 ? -6.337 26.014 -14.556 1.00 36.47 836 TYR A CA 1
ATOM 6886 C C . TYR A 1 836 ? -5.932 26.953 -15.695 1.00 36.47 836 TYR A C 1
ATOM 6888 O O . TYR A 1 836 ? -4.781 27.366 -15.798 1.00 36.47 836 TYR A O 1
ATOM 6896 N N . LEU A 1 837 ? -6.986 27.266 -16.461 1.00 32.16 837 LEU A N 1
ATOM 6897 C CA . LEU A 1 837 ? -7.167 28.122 -17.638 1.00 32.16 837 LEU A CA 1
ATOM 6898 C C . LEU A 1 837 ? -7.155 27.388 -18.978 1.00 32.16 837 LEU A C 1
ATOM 6900 O O . LEU A 1 837 ? -6.078 27.247 -19.593 1.00 32.16 837 LEU A O 1
#

Secondary structure (DSSP, 8-state):
-HHHHHHHHHHHHHHHHHHHHHHHHHHHHH-HHHHTTT--S-HHHHHHHHHHHHHHHHHHHHHHHHHHHHHHHHHHHHHTTTT-----------HHHHHHHHHHHHHHHHHHHHHHHHHHHHHHHHHHHHHHHHHHHHHHHHHHHHHHTTS----TTTHHHHHHHHHHHHHHHHHHHHHHHHHHHHHHHHHHHHHHHHHTS---HHHHHHHHHHHHHHHHHHHHHHHHHHHHHHHHHHHTS--------TTSHHHHHHHHHHHHHHHHHHHHHHHHHHHHHHHHHHHHHHHHHHHHHHHHHHHHHHHHHHHHHHHHHHHHHHHHHHHHHHHHHHHHHHHHHHHHHHHHHHHHHHHHHHHHHHHHHHHHHHHHHHHHHHHHHHHHHHHHHHHHHHHHHHHHHHHHHHHHHHHHHHHHHHHHHHHHHHHHHHHHHHHHHHHHHHHHHHHHHHHHHHHHHHHHHHHHHHHHHHHHHHHHHHHHHHHHHHHHHHHHHHHHHHHHHHHHHHHHHHHHHTTTTTS----------------GGGSHHHHHHHHHHHHHHHHHHHHHHHHHHHHHHHHHHHHHHHHHHHHHHHHHHHHHHHHHHHHHHTTSSTTTTSSSSSSSSTTSSSS--------------------SSTTTTTTGGGS-HHHHHHHHHHHHHHHHHHHHHHHHHHHHHHHHHHHHHHHHHHHHHHHHHHHHHHHHHHHHHHHHHHHHHHHHHHHHHHHHHHHHHHHHHHHHHHHHHHHH--S-HHHHHHHHHHHHHHHHHHHHHHHHHHHHHHHHHHHHHHHHHHTTSS-----------------PPP-----------

Foldseek 3Di:
DVVVVVVVVVVVVVVVVVVVVVVVVCVCPVCVPVVCVPDVDDPPVVVVVVVVVVVVVVVVVVVVVVVVVVVVVVVVVVVVPPPPPDDDDPDDPDPVVVVVVVVVVVVVVVVVVVVVVVVVVVVVVVVVVVVVVVVVVVVVVVVVVVVVVPDDDDDDDPVVVVVVVVVVVVVVVVVVVVVVVVVVVVVVVVVVVVVVVVVPPDDDPPVVVVVVVVVVVVVVVVVVVVVVVVVVVVVVVVVVPDDDDDDDDDDCVVVVVVVVVVVVVVVVVVVVVVVVVVVVVVVVVVVVVVVVVVVVVVVVVVVVVVVVVVVVVVVVVVVVVVVVVVVVVVVVVVVVVVVVVVVVVVVVVVVVVVVVVVVVVVVVVVVVVVVVVVVVVVVVVVVVVVVVVVVVVVVVVVVVVVVVVVVVVVVVVVVVVVVVVVVVVVVVVVVVVVVVVVVVVVVVVVVVVVVVVVVVVVVVVVVVVVVVVVVVVVVVVVVVVVVVVVVVVVVVVVVVVVVVVVVVVVVVVVVVVVPPVPPDDDDDDDDDDYDDDDDDPPVVVVVVVVVVVVVVVVVVVVVVVVVVVVVVVVVVVVVVVVVVVVVVVVVVVVVVVVVVVVVVPVPPVVVVVVVPPVVVVVPPDDDDPDDDDDDDDDDDDDDDDPPPPVVVVVPVVPDDPPVVVVVVVVVVVVVVVVVVVVVVVVVVVVVVVVVVVVVVVVVVVVVVVVVVVVVVVVVVVVVVVVVVLVVVLVVLVVLLVVLVVLLVVLVVVLVVLVVPDPPDPVSVVVSVVSVVVSVVSVVVSVVSVVVSVVSVVVVVVVVVVVVPPPPDDDDDDDDDDDDDDDDDDDDDDPDDDDDPD